Protein 3QZE (pdb70)

InterPro domains:
  IPR002220 DapA-like [PF00701] (2-285)
  IPR002220 DapA-like [PIRSF001365] (2-289)
  IPR002220 DapA-like [PR00146] (35-56)
  IPR002220 DapA-like [PR00146] (71-89)
  IPR002220 DapA-like [PR00146] (103-119)
  IPR002220 DapA-like [PR00146] (128-145)
  IPR002220 DapA-like [PTHR12128] (3-290)
  IPR002220 DapA-like [SM01130] (1-289)
  IPR005263 4-hydroxy-tetrahydrodipicolinate synthase, DapA [MF_00418] (1-287)
  IPR005263 4-hydroxy-tetrahydrodipicolinate synthase, DapA [TIGR00674] (5-286)
  IPR005263 4-hydroxy-tetrahydrodipicolinate synthase, DapA [cd00950] (4-285)
  IPR013785 Aldolase-type TIM barrel [G3DSA:3.20.20.70] (1-291)
  IPR020624 Schiff base-forming aldolase, conserved site [PS00665] (38-55)
  IPR020625 Schiff base-forming aldolase, active site [PS00666] (133-163)

Foldseek 3Di:
DPFAAEEADAQFAAAVRHGDLVLVLLLLVVLVPQQHQEYEALDVLHVVVPADLVRQLVRLLSSQVSCVPVHAYEYEQAELDLVSSLVSQQSNVVSPHQEYEYEQRADPADDLVVSLVSLLVSQVSDPHAYEYEADCVGRVYGNALVSVLVCLPHHRHAEYAYEPLDLVRLLSNQVRHDLRRAYEYAQLLNRLVSLLSPHGYYHDNLCSQVVNLRSQLRVCSNVNVSVSNVVSSVQLVLQSVLCVPDPHPQSVVVVCVVLVSHHQDDDPPDDHDDPVSPVSNVVSCVSSPRD/DFFAEEADAQFAAAVRHGDLVLLLLLLVVLVVQQHQEYEALDPLHPVVPQDLVRQLVRLLSSQVSCVPVHAYEYEQAELDLVSSLVSQQSNVVSPHQEYEYEQYADVADDLVVSLVSVLVSQVSHPHAYEYEADCVGRVYGNALVSVLVNLPRPSHFEYAYEPLDLVRLLSNCVRHDLRYAYEYAQLLNRLVSLLSNHGYYHDPVCSQVVNLRRVLNVCSNVNVSVVNVVSSVQLVLQSVLCVVDPHPQLSLVVCVVLVSHHQDDDPPDDHDDVVSVVSNVVSCVSNVSD/DFFAEEADAQFAAPVRHGDLVLVLLLLVVLVVQQHAHYEALAPLHPVVQADLVSQLVRLLSSQVSCVPVHFYEYAQAEQDLVSSLVSQQSSVVSRGQEYEYEQAADPADDLVVSLVSLLVSQVSDVHAYEYEADCVGRVYGNALVSLLVSLPRPRHFEYAYEPLDVVRLLSNCVSHDLRRAYEYAQLLNRLVSLLSPHGYYHDLLCSQNVNLSRQLRVCSNVNVSVSNVVSSVQLVLLSVLCVPDPHPQLSNVVCVVVVSHHQDDDPPDDHDDPVSVVSNVVSCVSSVSD/DFAAEEADAQFAAAVGHGDLVLLLLLLVVLLVQQHAEYEALDVLHPVVPADLVRQLVRLLSSCVSCVPVHAYEYEQAELDLVSSLVSQQSSVVSPHQEYEYEQYADPADDLVRSLVSLLVSLVRHPHAYEYEADCVGRVYGNALVSLLSNLPHHRHAEYAYEPLDLVRLLSNCVRHDLRRAYEYAQLLNRLVSLLSSHGYYHDPVCSQVVNLRRQLNVCSNVNVSVSNVVSSVQLVLLSVLCVVDPHPQSSLVLCVVLVSHHQDDDPPDDHDDPVSPVSNVVSCVSSVRD

CATH classification: 3.20.20.70

Structure (mmCIF, N/CA/C/O backbone):
data_3QZE
#
_entry.id   3QZE
#
_cell.length_a   43.110
_cell.length_b   51.740
_cell.length_c   140.350
_cell.angle_alpha   95.70
_cell.angle_beta   90.02
_cell.angle_gamma   113.27
#
_symmetry.space_group_name_H-M   'P 1'
#
loop_
_entity.id
_entity.type
_entity.pdbx_description
1 polymer 'Dihydrodipicolinate synthase'
2 non-polymer 'CHLORIDE ION'
3 water water
#
loop_
_atom_site.group_PDB
_atom_site.id
_atom_site.type_symbol
_atom_site.label_atom_id
_atom_site.label_alt_id
_atom_site.label_comp_id
_atom_site.label_asym_id
_atom_site.label_entity_id
_atom_site.label_seq_id
_atom_site.pdbx_PDB_ins_code
_atom_site.Cartn_x
_atom_site.Cartn_y
_atom_site.Cartn_z
_atom_site.occupancy
_atom_site.B_iso_or_equiv
_atom_site.auth_seq_id
_atom_site.auth_comp_id
_atom_site.auth_asym_id
_atom_site.auth_atom_id
_atom_site.pdbx_PDB_model_num
ATOM 1 N N . MET A 1 23 ? 34.685 8.107 11.959 1.00 35.32 1 MET A N 1
ATOM 2 C CA . MET A 1 23 ? 35.730 9.010 11.373 1.00 33.88 1 MET A CA 1
ATOM 3 C C . MET A 1 23 ? 36.662 8.268 10.382 1.00 31.08 1 MET A C 1
ATOM 4 O O . MET A 1 23 ? 37.040 7.086 10.586 1.00 31.88 1 MET A O 1
ATOM 9 N N . ILE A 1 24 ? 37.065 8.984 9.328 1.00 26.70 2 ILE A N 1
ATOM 10 C CA . ILE A 1 24 ? 37.766 8.332 8.229 1.00 22.32 2 ILE A CA 1
ATOM 11 C C . ILE A 1 24 ? 39.234 8.535 8.522 1.00 18.11 2 ILE A C 1
ATOM 12 O O . ILE A 1 24 ? 39.870 9.505 8.140 1.00 15.43 2 ILE A O 1
ATOM 17 N N . ALA A 1 25 ? 39.727 7.665 9.391 1.00 16.90 3 ALA A N 1
ATOM 18 C CA . ALA A 1 25 ? 41.084 7.697 9.883 1.00 14.77 3 ALA A CA 1
ATOM 19 C C . ALA A 1 25 ? 41.493 6.282 10.392 1.00 12.30 3 ALA A C 1
ATOM 20 O O . ALA A 1 25 ? 40.644 5.394 10.583 1.00 16.78 3 ALA A O 1
ATOM 22 N N . GLY A 1 26 ? 42.750 6.107 10.731 1.00 13.08 4 GLY A N 1
ATOM 23 C CA . GLY A 1 26 ? 43.246 4.841 11.279 1.00 12.84 4 GLY A CA 1
ATOM 24 C C . GLY A 1 26 ? 43.468 3.708 10.306 1.00 12.15 4 GLY A C 1
ATOM 25 O O . GLY A 1 26 ? 43.907 3.938 9.158 1.00 13.03 4 GLY A O 1
ATOM 26 N N . SER A 1 27 ? 43.231 2.496 10.779 1.00 11.25 5 SER A N 1
ATOM 27 C CA . SER A 1 27 ? 43.520 1.314 10.045 1.00 10.08 5 SER A CA 1
ATOM 28 C C . SER A 1 27 ? 42.289 1.040 9.173 1.00 9.47 5 SER A C 1
ATOM 29 O O . SER A 1 27 ? 41.235 0.639 9.660 1.00 11.46 5 SER A O 1
ATOM 32 N N . MET A 1 28 ? 42.424 1.284 7.875 1.00 7.98 6 MET A N 1
ATOM 33 C CA . MET A 1 28 ? 41.333 1.040 6.938 1.00 9.39 6 MET A CA 1
ATOM 34 C C . MET A 1 28 ? 41.712 -0.108 6.017 1.00 8.86 6 MET A C 1
ATOM 35 O O . MET A 1 28 ? 42.669 -0.003 5.250 1.00 13.89 6 MET A O 1
ATOM 40 N N . VAL A 1 29 ? 40.973 -1.211 6.095 1.00 9.12 7 VAL A N 1
ATOM 41 C CA . VAL A 1 29 ? 41.349 -2.392 5.331 1.00 8.00 7 VAL A CA 1
ATOM 42 C C . VAL A 1 29 ? 40.983 -2.244 3.842 1.00 9.62 7 VAL A C 1
ATOM 43 O O . VAL A 1 29 ? 39.878 -1.896 3.485 1.00 9.28 7 VAL A O 1
ATOM 47 N N . ALA A 1 30 ? 41.966 -2.498 2.957 1.00 8.28 8 ALA A N 1
ATOM 48 C CA . ALA A 1 30 ? 41.750 -2.598 1.512 1.00 8.71 8 ALA A CA 1
ATOM 49 C C . ALA A 1 30 ? 41.215 -3.960 1.270 1.00 9.21 8 ALA A C 1
ATOM 50 O O . ALA A 1 30 ? 41.995 -4.919 1.075 1.00 9.58 8 ALA A O 1
ATOM 52 N N . LEU A 1 31 ? 39.879 -4.090 1.351 1.00 8.87 9 LEU A N 1
ATOM 53 C CA . LEU A 1 31 ? 39.300 -5.446 1.465 1.00 9.73 9 LEU A CA 1
ATOM 54 C C . LEU A 1 31 ? 39.282 -6.234 0.154 1.00 10.18 9 LEU A C 1
ATOM 55 O O . LEU A 1 31 ? 39.022 -5.680 -0.920 1.00 8.93 9 LEU A O 1
ATOM 60 N N . VAL A 1 32 ? 39.696 -7.532 0.209 1.00 9.26 10 VAL A N 1
ATOM 61 C CA . VAL A 1 32 ? 39.516 -8.337 -0.955 1.00 10.04 10 VAL A CA 1
ATOM 62 C C . VAL A 1 32 ? 38.026 -8.552 -1.290 1.00 11.12 10 VAL A C 1
ATOM 63 O O . VAL A 1 32 ? 37.127 -8.349 -0.470 1.00 11.79 10 VAL A O 1
ATOM 67 N N . THR A 1 33 ? 37.760 -8.960 -2.507 1.00 10.36 11 THR A N 1
ATOM 68 C CA . THR A 1 33 ? 36.440 -9.374 -2.917 1.00 10.80 11 THR A CA 1
ATOM 69 C C . THR A 1 33 ? 36.485 -10.863 -3.155 1.00 11.94 11 THR A C 1
ATOM 70 O O . THR A 1 33 ? 37.129 -11.303 -4.100 1.00 13.00 11 THR A O 1
ATOM 74 N N . PRO A 1 34 ? 35.849 -11.660 -2.281 1.00 13.01 12 PRO A N 1
ATOM 75 C CA . PRO A 1 34 ? 36.000 -13.087 -2.357 1.00 13.51 12 PRO A CA 1
ATOM 76 C C . PRO A 1 34 ? 35.187 -13.685 -3.512 1.00 13.47 12 PRO A C 1
ATOM 77 O O . PRO A 1 34 ? 34.013 -13.265 -3.731 1.00 14.01 12 PRO A O 1
ATOM 81 N N . PHE A 1 35 ? 35.766 -14.644 -4.221 1.00 13.93 13 PHE A N 1
ATOM 82 C CA . PHE A 1 35 ? 35.091 -15.294 -5.323 1.00 15.21 13 PHE A CA 1
ATOM 83 C C . PHE A 1 35 ? 35.132 -16.779 -5.052 1.00 15.82 13 PHE A C 1
ATOM 84 O O . PHE A 1 35 ? 36.131 -17.307 -4.607 1.00 14.70 13 PHE A O 1
ATOM 92 N N . ASP A 1 36 ? 34.047 -17.465 -5.403 1.00 17.64 14 ASP A N 1
ATOM 93 C CA . ASP A 1 36 ? 34.153 -18.907 -5.413 1.00 18.86 14 ASP A CA 1
ATOM 94 C C . ASP A 1 36 ? 35.062 -19.416 -6.528 1.00 20.09 14 ASP A C 1
ATOM 95 O O . ASP A 1 36 ? 35.498 -18.660 -7.383 1.00 17.92 14 ASP A O 1
ATOM 100 N N . ALA A 1 37 ? 35.367 -20.709 -6.519 1.00 21.47 15 ALA A N 1
ATOM 101 C CA . ALA A 1 37 ? 36.313 -21.276 -7.491 1.00 22.91 15 ALA A CA 1
ATOM 102 C C . ALA A 1 37 ? 35.889 -21.083 -8.970 1.00 24.78 15 ALA A C 1
ATOM 103 O O . ALA A 1 37 ? 36.752 -21.078 -9.841 1.00 26.40 15 ALA A O 1
ATOM 105 N N . GLN A 1 38 ? 34.585 -20.861 -9.252 1.00 24.83 16 GLN A N 1
ATOM 106 C CA . GLN A 1 38 ? 34.124 -20.490 -10.616 1.00 26.46 16 GLN A CA 1
ATOM 107 C C . GLN A 1 38 ? 34.127 -18.952 -10.890 1.00 24.68 16 GLN A C 1
ATOM 108 O O . GLN A 1 38 ? 33.655 -18.494 -11.948 1.00 23.85 16 GLN A O 1
ATOM 114 N N . GLY A 1 39 ? 34.622 -18.178 -9.922 1.00 22.07 17 GLY A N 1
ATOM 115 C CA . GLY A 1 39 ? 34.783 -16.737 -10.107 1.00 20.66 17 GLY A CA 1
ATOM 116 C C . GLY A 1 39 ? 33.581 -15.876 -9.769 1.00 20.03 17 GLY A C 1
ATOM 117 O O . GLY A 1 39 ? 33.591 -14.680 -9.999 1.00 18.30 17 GLY A O 1
ATOM 118 N N . ARG A 1 40 ? 32.561 -16.452 -9.148 1.00 19.68 18 ARG A N 1
ATOM 119 C CA . ARG A 1 40 ? 31.387 -15.710 -8.774 1.00 20.35 18 ARG A CA 1
ATOM 120 C C . ARG A 1 40 ? 31.501 -15.109 -7.400 1.00 18.22 18 ARG A C 1
ATOM 121 O O . ARG A 1 40 ? 32.162 -15.614 -6.556 1.00 17.55 18 ARG A O 1
ATOM 129 N N . LEU A 1 41 ? 30.853 -13.976 -7.179 1.00 19.31 19 LEU A N 1
ATOM 130 C CA . LEU A 1 41 ? 30.878 -13.322 -5.875 1.00 18.76 19 LEU A CA 1
ATOM 131 C C . LEU A 1 41 ? 30.423 -14.281 -4.781 1.00 19.09 19 LEU A C 1
ATOM 132 O O . LEU A 1 41 ? 29.412 -14.979 -4.966 1.00 20.10 19 LEU A O 1
ATOM 137 N N . ASP A 1 42 ? 31.147 -14.332 -3.666 1.00 18.42 20 ASP A N 1
ATOM 138 C CA . ASP A 1 42 ? 30.778 -15.230 -2.531 1.00 18.79 20 ASP A CA 1
ATOM 139 C C . ASP A 1 42 ? 30.330 -14.389 -1.344 1.00 18.43 20 ASP A C 1
ATOM 140 O O . ASP A 1 42 ? 31.142 -13.860 -0.565 1.00 18.39 20 ASP A O 1
ATOM 145 N N . TRP A 1 43 ? 29.018 -14.213 -1.241 1.00 19.13 21 TRP A N 1
ATOM 146 C CA . TRP A 1 43 ? 28.490 -13.307 -0.267 1.00 19.80 21 TRP A CA 1
ATOM 147 C C . TRP A 1 43 ? 28.689 -13.802 1.183 1.00 18.65 21 TRP A C 1
ATOM 148 O O . TRP A 1 43 ? 28.914 -13.037 2.063 1.00 19.30 21 TRP A O 1
ATOM 159 N N . ASP A 1 44 ? 28.599 -15.093 1.379 1.00 19.31 22 ASP A N 1
ATOM 160 C CA . ASP A 1 44 ? 28.828 -15.678 2.658 1.00 18.68 22 ASP A CA 1
ATOM 161 C C . ASP A 1 44 ? 30.238 -15.412 3.123 1.00 17.89 22 ASP A C 1
ATOM 162 O O . ASP A 1 44 ? 30.459 -15.057 4.272 1.00 18.57 22 ASP A O 1
ATOM 167 N N . SER A 1 45 ? 31.192 -15.517 2.222 1.00 15.53 23 SER A N 1
ATOM 168 C CA . SER A 1 45 ? 32.567 -15.279 2.612 1.00 16.46 23 SER A CA 1
ATOM 169 C C . SER A 1 45 ? 32.775 -13.774 2.891 1.00 15.20 23 SER A C 1
ATOM 170 O O . SER A 1 45 ? 33.467 -13.369 3.851 1.00 14.68 23 SER A O 1
ATOM 173 N N . LEU A 1 46 ? 32.214 -12.934 2.035 1.00 15.23 24 LEU A N 1
ATOM 174 C CA . LEU A 1 46 ? 32.254 -11.459 2.274 1.00 15.90 24 LEU A CA 1
ATOM 175 C C . LEU A 1 46 ? 31.723 -11.088 3.667 1.00 15.85 24 LEU A C 1
ATOM 176 O O . LEU A 1 46 ? 32.331 -10.322 4.392 1.00 14.33 24 LEU A O 1
ATOM 181 N N . ALA A 1 47 ? 30.610 -11.681 4.050 1.00 17.26 25 ALA A N 1
ATOM 182 C CA . ALA A 1 47 ? 30.033 -11.485 5.412 1.00 17.09 25 ALA A CA 1
ATOM 183 C C . ALA A 1 47 ? 30.978 -11.913 6.547 1.00 17.20 25 ALA A C 1
ATOM 184 O O . ALA A 1 47 ? 31.085 -11.231 7.535 1.00 18.01 25 ALA A O 1
ATOM 186 N N . LYS A 1 48 ? 31.686 -13.029 6.372 1.00 17.30 26 LYS A N 1
ATOM 187 C CA . LYS A 1 48 ? 32.698 -13.413 7.319 1.00 17.87 26 LYS A CA 1
ATOM 188 C C . LYS A 1 48 ? 33.817 -12.383 7.444 1.00 16.44 26 LYS A C 1
ATOM 189 O O . LYS A 1 48 ? 34.246 -12.078 8.556 1.00 16.16 26 LYS A O 1
ATOM 195 N N . LEU A 1 49 ? 34.285 -11.846 6.300 1.00 14.67 27 LEU A N 1
ATOM 196 C CA . LEU A 1 49 ? 35.345 -10.896 6.340 1.00 14.72 27 LEU A CA 1
ATOM 197 C C . LEU A 1 49 ? 34.860 -9.629 7.036 1.00 13.61 27 LEU A C 1
ATOM 198 O O . LEU A 1 49 ? 35.562 -9.074 7.854 1.00 14.17 27 LEU A O 1
ATOM 203 N N . VAL A 1 50 ? 33.625 -9.209 6.771 1.00 13.94 28 VAL A N 1
ATOM 204 C CA . VAL A 1 50 ? 33.160 -7.940 7.388 1.00 13.72 28 VAL A CA 1
ATOM 205 C C . VAL A 1 50 ? 33.023 -8.144 8.921 1.00 15.19 28 VAL A C 1
ATOM 206 O O . VAL A 1 50 ? 33.424 -7.313 9.704 1.00 16.54 28 VAL A O 1
ATOM 210 N N . ASP A 1 51 ? 32.511 -9.293 9.317 1.00 17.40 29 ASP A N 1
ATOM 211 C CA . ASP A 1 51 ? 32.461 -9.592 10.748 1.00 17.41 29 ASP A CA 1
ATOM 212 C C . ASP A 1 51 ? 33.856 -9.658 11.397 1.00 17.60 29 ASP A C 1
ATOM 213 O O . ASP A 1 51 ? 34.076 -9.172 12.516 1.00 20.14 29 ASP A O 1
ATOM 218 N N . PHE A 1 52 ? 34.841 -10.210 10.705 1.00 16.03 30 PHE A N 1
ATOM 219 C CA . PHE A 1 52 ? 36.206 -10.255 11.250 1.00 16.10 30 PHE A CA 1
ATOM 220 C C . PHE A 1 52 ? 36.746 -8.856 11.530 1.00 15.68 30 PHE A C 1
ATOM 221 O O . PHE A 1 52 ? 37.384 -8.613 12.566 1.00 14.79 30 PHE A O 1
ATOM 229 N N . HIS A 1 53 ? 36.510 -7.924 10.602 1.00 14.18 31 HIS A N 1
ATOM 230 C CA . HIS A 1 53 ? 36.991 -6.544 10.777 1.00 14.76 31 HIS A CA 1
ATOM 231 C C . HIS A 1 53 ? 36.278 -5.822 11.902 1.00 15.64 31 HIS A C 1
ATOM 232 O O . HIS A 1 53 ? 36.889 -5.099 12.648 1.00 16.71 31 HIS A O 1
ATOM 239 N N . LEU A 1 54 ? 34.963 -6.004 11.934 1.00 17.23 32 LEU A N 1
ATOM 240 C CA . LEU A 1 54 ? 34.170 -5.528 13.055 1.00 18.43 32 LEU A CA 1
ATOM 241 C C . LEU A 1 54 ? 34.672 -5.979 14.423 1.00 20.44 32 LEU A C 1
ATOM 242 O O . LEU A 1 54 ? 34.754 -5.157 15.359 1.00 22.98 32 LEU A O 1
ATOM 247 N N . GLN A 1 55 ? 35.074 -7.227 14.522 1.00 20.14 33 GLN A N 1
ATOM 248 C CA . GLN A 1 55 ? 35.575 -7.811 15.762 1.00 21.00 33 GLN A CA 1
ATOM 249 C C . GLN A 1 55 ? 37.009 -7.454 16.112 1.00 20.17 33 GLN A C 1
ATOM 250 O O . GLN A 1 55 ? 37.359 -7.353 17.295 1.00 20.89 33 GLN A O 1
ATOM 256 N N . GLU A 1 56 ? 37.854 -7.208 15.107 1.00 18.14 34 GLU A N 1
ATOM 257 C CA . GLU A 1 56 ? 39.281 -7.017 15.364 1.00 17.62 34 GLU A CA 1
ATOM 258 C C . GLU A 1 56 ? 39.777 -5.571 15.415 1.00 17.25 34 GLU A C 1
ATOM 259 O O . GLU A 1 56 ? 40.950 -5.339 15.455 1.00 20.00 34 GLU A O 1
ATOM 265 N N . GLY A 1 57 ? 38.927 -4.575 15.359 1.00 16.81 35 GLY A N 1
ATOM 266 C CA . GLY A 1 57 ? 39.385 -3.239 15.616 1.00 16.83 35 GLY A CA 1
ATOM 267 C C . GLY A 1 57 ? 39.672 -2.397 14.380 1.00 14.42 35 GLY A C 1
ATOM 268 O O . GLY A 1 57 ? 40.139 -1.300 14.483 1.00 13.64 35 GLY A O 1
ATOM 269 N N . THR A 1 58 ? 39.303 -2.926 13.215 1.00 13.95 36 THR A N 1
ATOM 270 C CA . THR A 1 58 ? 39.490 -2.211 11.965 1.00 13.26 36 THR A CA 1
ATOM 271 C C . THR A 1 58 ? 38.626 -0.941 12.005 1.00 13.11 36 THR A C 1
ATOM 272 O O . THR A 1 58 ? 37.488 -0.977 12.431 1.00 14.18 36 THR A O 1
ATOM 276 N N . ASN A 1 59 ? 39.197 0.161 11.561 1.00 11.96 37 ASN A N 1
ATOM 277 C CA . ASN A 1 59 ? 38.572 1.483 11.696 1.00 12.92 37 ASN A CA 1
ATOM 278 C C . ASN A 1 59 ? 37.618 1.854 10.528 1.00 13.67 37 ASN A C 1
ATOM 279 O O . ASN A 1 59 ? 36.713 2.687 10.647 1.00 14.63 37 ASN A O 1
ATOM 284 N N . ALA A 1 60 ? 37.899 1.299 9.349 1.00 11.72 38 ALA A N 1
ATOM 285 C CA . ALA A 1 60 ? 37.077 1.496 8.177 1.00 11.30 38 ALA A CA 1
ATOM 286 C C . ALA A 1 60 ? 37.346 0.320 7.203 1.00 10.17 38 ALA A C 1
ATOM 287 O O . ALA A 1 60 ? 38.429 -0.294 7.218 1.00 10.86 38 ALA A O 1
ATOM 289 N N . ILE A 1 61 ? 36.424 0.113 6.297 1.00 10.39 39 ILE A N 1
ATOM 290 C CA . ILE A 1 61 ? 36.516 -0.875 5.238 1.00 10.55 39 ILE A CA 1
ATOM 291 C C . ILE A 1 61 ? 36.513 -0.114 3.895 1.00 11.45 39 ILE A C 1
ATOM 292 O O . ILE A 1 61 ? 35.604 0.669 3.626 1.00 11.24 39 ILE A O 1
ATOM 297 N N . VAL A 1 62 ? 37.514 -0.383 3.057 1.00 10.50 40 VAL A N 1
ATOM 298 C CA . VAL A 1 62 ? 37.555 0.069 1.680 1.00 10.42 40 VAL A CA 1
ATOM 299 C C . VAL A 1 62 ? 37.116 -1.131 0.851 1.00 11.05 40 VAL A C 1
ATOM 300 O O . VAL A 1 62 ? 37.838 -2.166 0.770 1.00 11.71 40 VAL A O 1
ATOM 304 N N . ALA A 1 63 ? 35.969 -1.037 0.179 1.00 11.98 41 ALA A N 1
ATOM 305 C CA . ALA A 1 63 ? 35.430 -2.137 -0.615 1.00 11.98 41 ALA A CA 1
ATOM 306 C C . ALA A 1 63 ? 35.680 -1.787 -2.087 1.00 12.11 41 ALA A C 1
ATOM 307 O O . ALA A 1 63 ? 35.787 -0.596 -2.417 1.00 11.80 41 ALA A O 1
ATOM 309 N N . VAL A 1 64 ? 35.858 -2.795 -2.934 1.00 10.45 42 VAL A N 1
ATOM 310 C CA . VAL A 1 64 ? 35.959 -2.618 -4.398 1.00 11.46 42 VAL A CA 1
ATOM 311 C C . VAL A 1 64 ? 37.055 -1.658 -4.898 1.00 11.57 42 VAL A C 1
ATOM 312 O O . VAL A 1 64 ? 36.940 -1.028 -5.941 1.00 11.44 42 VAL A O 1
ATOM 316 N N . GLY A 1 65 ? 38.155 -1.594 -4.166 1.00 11.46 43 GLY A N 1
ATOM 317 C CA . GLY A 1 65 ? 39.348 -0.967 -4.651 1.00 9.56 43 GLY A CA 1
ATOM 318 C C . GLY A 1 65 ? 40.282 -1.978 -5.343 1.00 10.46 43 GLY A C 1
ATOM 319 O O . GLY A 1 65 ? 39.874 -3.092 -5.697 1.00 9.56 43 GLY A O 1
ATOM 320 N N . THR A 1 66 ? 41.537 -1.611 -5.432 1.00 10.34 44 THR A N 1
ATOM 321 C CA . THR A 1 66 ? 42.541 -2.446 -6.168 1.00 11.18 44 THR A CA 1
ATOM 322 C C . THR A 1 66 ? 42.699 -3.797 -5.541 1.00 10.08 44 THR A C 1
ATOM 323 O O . THR A 1 66 ? 42.728 -4.800 -6.229 1.00 9.30 44 THR A O 1
ATOM 327 N N . THR A 1 67 ? 42.747 -3.827 -4.210 1.00 8.78 45 THR A N 1
ATOM 328 C CA . THR A 1 67 ? 42.814 -5.136 -3.519 1.00 8.88 45 THR A CA 1
ATOM 329 C C . THR A 1 67 ? 41.549 -5.995 -3.696 1.00 8.51 45 THR A C 1
ATOM 330 O O . THR A 1 67 ? 41.518 -7.241 -3.586 1.00 10.03 45 THR A O 1
ATOM 334 N N . GLY A 1 68 ? 40.457 -5.323 -3.965 1.00 8.24 46 GLY A N 1
ATOM 335 C CA . GLY A 1 68 ? 39.187 -5.929 -4.229 1.00 8.40 46 GLY A CA 1
ATOM 336 C C . GLY A 1 68 ? 38.936 -6.240 -5.687 1.00 9.43 46 GLY A C 1
ATOM 337 O O . GLY A 1 68 ? 37.818 -6.539 -6.090 1.00 11.57 46 GLY A O 1
ATOM 338 N N . GLU A 1 69 ? 39.967 -6.203 -6.503 1.00 9.43 47 GLU A N 1
ATOM 339 C CA . GLU A 1 69 ? 39.869 -6.535 -7.909 1.00 9.94 47 GLU A CA 1
ATOM 340 C C . GLU A 1 69 ? 38.845 -5.669 -8.658 1.00 10.57 47 GLU A C 1
ATOM 341 O O . GLU A 1 69 ? 38.036 -6.220 -9.481 1.00 11.49 47 GLU A O 1
ATOM 347 N N . SER A 1 70 ? 38.884 -4.366 -8.364 1.00 9.75 48 SER A N 1
ATOM 348 C CA . SER A 1 70 ? 38.031 -3.376 -9.075 1.00 10.82 48 SER A CA 1
ATOM 349 C C . SER A 1 70 ? 38.034 -3.580 -10.577 1.00 10.00 48 SER A C 1
ATOM 350 O O . SER A 1 70 ? 36.999 -3.550 -11.225 1.00 12.10 48 SER A O 1
ATOM 353 N N . ALA A 1 71 ? 39.219 -3.862 -11.139 1.00 9.66 49 ALA A N 1
ATOM 354 C CA . ALA A 1 71 ? 39.329 -3.997 -12.587 1.00 10.13 49 ALA A CA 1
ATOM 355 C C . ALA A 1 71 ? 38.451 -5.095 -13.264 1.00 11.72 49 ALA A C 1
ATOM 356 O O . ALA A 1 71 ? 38.046 -4.910 -14.445 1.00 12.73 49 ALA A O 1
ATOM 358 N N . THR A 1 72 ? 38.198 -6.177 -12.553 1.00 11.29 50 THR A N 1
ATOM 359 C CA . THR A 1 72 ? 37.455 -7.314 -13.083 1.00 12.02 50 THR A CA 1
ATOM 360 C C . THR A 1 72 ? 36.024 -7.424 -12.576 1.00 11.95 50 THR A C 1
ATOM 361 O O . THR A 1 72 ? 35.379 -8.409 -12.849 1.00 13.49 50 THR A O 1
ATOM 365 N N . LEU A 1 73 ? 35.553 -6.446 -11.824 1.00 12.90 51 LEU A N 1
ATOM 366 C CA . LEU A 1 73 ? 34.150 -6.360 -11.477 1.00 13.35 51 LEU A CA 1
ATOM 367 C C . LEU A 1 73 ? 33.413 -5.479 -12.501 1.00 14.71 51 LEU A C 1
ATOM 368 O O . LEU A 1 73 ? 33.898 -4.407 -12.840 1.00 14.20 51 LEU A O 1
ATOM 373 N N . ASP A 1 74 ? 32.233 -5.914 -12.943 1.00 14.28 52 ASP A N 1
ATOM 374 C CA . ASP A 1 74 ? 31.476 -5.056 -13.835 1.00 16.52 52 ASP A CA 1
ATOM 375 C C . ASP A 1 74 ? 30.680 -4.051 -12.974 1.00 16.18 52 ASP A C 1
ATOM 376 O O . ASP A 1 74 ? 30.678 -4.179 -11.748 1.00 14.20 52 ASP A O 1
ATOM 381 N N . VAL A 1 75 ? 30.002 -3.091 -13.627 1.00 16.63 53 VAL A N 1
ATOM 382 C CA . VAL A 1 75 ? 29.273 -2.009 -12.950 1.00 17.04 53 VAL A CA 1
ATOM 383 C C . VAL A 1 75 ? 28.246 -2.536 -11.986 1.00 15.44 53 VAL A C 1
ATOM 384 O O . VAL A 1 75 ? 28.129 -2.048 -10.855 1.00 15.69 53 VAL A O 1
ATOM 388 N N . GLU A 1 76 ? 27.495 -3.541 -12.396 1.00 16.82 54 GLU A N 1
ATOM 389 C CA . GLU A 1 76 ? 26.478 -4.171 -11.562 1.00 17.74 54 GLU A CA 1
ATOM 390 C C . GLU A 1 76 ? 27.084 -4.852 -10.309 1.00 16.23 54 GLU A C 1
ATOM 391 O O . GLU A 1 76 ? 26.560 -4.722 -9.199 1.00 15.09 54 GLU A O 1
ATOM 397 N N . GLU A 1 77 ? 28.221 -5.535 -10.471 1.00 13.27 55 GLU A N 1
ATOM 398 C CA . GLU A 1 77 ? 28.895 -6.143 -9.341 1.00 14.92 55 GLU A CA 1
ATOM 399 C C . GLU A 1 77 ? 29.503 -5.132 -8.366 1.00 14.21 55 GLU A C 1
ATOM 400 O O . GLU A 1 77 ? 29.475 -5.304 -7.167 1.00 15.48 55 GLU A O 1
ATOM 406 N N . HIS A 1 78 ? 29.957 -4.007 -8.910 1.00 14.62 56 HIS A N 1
ATOM 407 C CA . HIS A 1 78 ? 30.565 -2.967 -8.093 1.00 12.56 56 HIS A CA 1
ATOM 408 C C . HIS A 1 78 ? 29.582 -2.415 -7.115 1.00 14.42 56 HIS A C 1
ATOM 409 O O . HIS A 1 78 ? 29.879 -2.287 -5.888 1.00 12.49 56 HIS A O 1
ATOM 416 N N . ILE A 1 79 ? 28.385 -2.208 -7.611 1.00 13.73 57 ILE A N 1
ATOM 417 C CA . ILE A 1 79 ? 27.362 -1.615 -6.728 1.00 15.54 57 ILE A CA 1
ATOM 418 C C . ILE A 1 79 ? 26.811 -2.684 -5.801 1.00 15.83 57 ILE A C 1
ATOM 419 O O . ILE A 1 79 ? 26.602 -2.397 -4.617 1.00 18.40 57 ILE A O 1
ATOM 424 N N . GLN A 1 80 ? 26.685 -3.920 -6.276 1.00 15.79 58 GLN A N 1
ATOM 425 C CA . GLN A 1 80 ? 26.244 -5.006 -5.400 1.00 16.76 58 GLN A CA 1
ATOM 426 C C . GLN A 1 80 ? 27.165 -5.167 -4.199 1.00 15.38 58 GLN A C 1
ATOM 427 O O . GLN A 1 80 ? 26.705 -5.296 -3.051 1.00 17.01 58 GLN A O 1
ATOM 433 N N . VAL A 1 81 ? 28.480 -5.146 -4.422 1.00 13.89 59 VAL A N 1
ATOM 434 C CA . VAL A 1 81 ? 29.379 -5.334 -3.294 1.00 14.77 59 VAL A CA 1
ATOM 435 C C . VAL A 1 81 ? 29.277 -4.241 -2.298 1.00 14.46 59 VAL A C 1
ATOM 436 O O . VAL A 1 81 ? 29.240 -4.494 -1.092 1.00 14.60 59 VAL A O 1
ATOM 440 N N . ILE A 1 82 ? 29.240 -3.012 -2.804 1.00 14.20 60 ILE A N 1
ATOM 441 C CA . ILE A 1 82 ? 29.149 -1.846 -1.946 1.00 15.30 60 ILE A CA 1
ATOM 442 C C . ILE A 1 82 ? 27.884 -1.948 -1.098 1.00 15.73 60 ILE A C 1
ATOM 443 O O . ILE A 1 82 ? 27.980 -1.802 0.117 1.00 15.90 60 ILE A O 1
ATOM 448 N N . ARG A 1 83 ? 26.724 -2.228 -1.702 1.00 17.96 61 ARG A N 1
ATOM 449 C CA A ARG A 1 83 ? 25.500 -2.315 -0.886 0.50 18.48 61 ARG A CA 1
ATOM 450 C CA B ARG A 1 83 ? 25.440 -2.403 -0.973 0.50 18.91 61 ARG A CA 1
ATOM 451 C C . 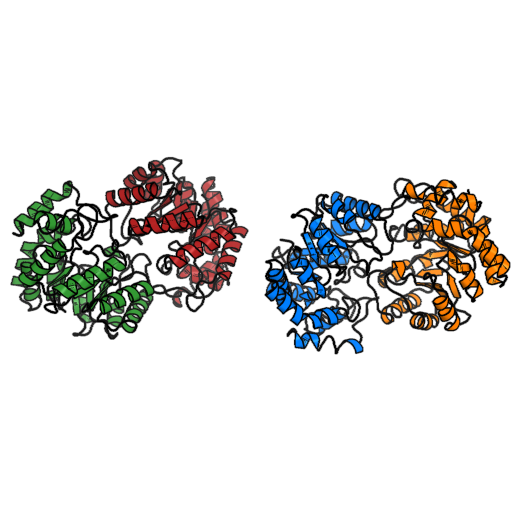ARG A 1 83 ? 25.567 -3.459 0.134 1.00 18.46 61 ARG A C 1
ATOM 452 O O . ARG A 1 83 ? 25.112 -3.297 1.262 1.00 19.72 61 ARG A O 1
ATOM 467 N N . ARG A 1 84 ? 26.116 -4.629 -0.207 1.00 18.33 62 ARG A N 1
ATOM 468 C CA . ARG A 1 84 ? 26.160 -5.732 0.707 1.00 19.14 62 ARG A CA 1
ATOM 469 C C . ARG A 1 84 ? 27.055 -5.375 1.904 1.00 17.97 62 ARG A C 1
ATOM 470 O O . ARG A 1 84 ? 26.744 -5.720 3.023 1.00 18.90 62 ARG A O 1
ATOM 478 N N . VAL A 1 85 ? 28.152 -4.650 1.683 1.00 16.72 63 VAL A N 1
ATOM 479 C CA . VAL A 1 85 ? 29.041 -4.309 2.785 1.00 14.64 63 VAL A CA 1
ATOM 480 C C . VAL A 1 85 ? 28.335 -3.237 3.636 1.00 15.10 63 VAL A C 1
ATOM 481 O O . VAL A 1 85 ? 28.291 -3.386 4.868 1.00 17.29 63 VAL A O 1
ATOM 485 N N . VAL A 1 86 ? 27.862 -2.186 3.008 1.00 15.47 64 VAL A N 1
ATOM 486 C CA . VAL A 1 86 ? 27.148 -1.081 3.689 1.00 17.52 64 VAL A CA 1
ATOM 487 C C . VAL A 1 86 ? 26.016 -1.625 4.546 1.00 18.98 64 VAL A C 1
ATOM 488 O O . VAL A 1 86 ? 25.940 -1.294 5.737 1.00 20.38 64 VAL A O 1
ATOM 492 N N . ASP A 1 87 ? 25.206 -2.504 3.977 1.00 19.89 65 ASP A N 1
ATOM 493 C CA . ASP A 1 87 ? 24.033 -3.069 4.709 1.00 22.10 65 ASP A CA 1
ATOM 494 C C . ASP A 1 87 ? 24.429 -3.936 5.894 1.00 21.10 65 ASP A C 1
ATOM 495 O O . ASP A 1 87 ? 23.798 -3.895 6.961 1.00 22.48 65 ASP A O 1
ATOM 500 N N . GLN A 1 88 ? 25.512 -4.691 5.786 1.00 20.09 66 GLN A N 1
ATOM 501 C CA . GLN A 1 88 ? 25.978 -5.436 6.927 1.00 19.58 66 GLN A CA 1
ATOM 502 C C . GLN A 1 88 ? 26.631 -4.588 8.028 1.00 18.93 66 GLN A C 1
ATOM 503 O O . GLN A 1 88 ? 26.398 -4.793 9.227 1.00 18.40 66 GLN A O 1
ATOM 509 N N . VAL A 1 89 ? 27.384 -3.565 7.652 1.00 17.45 67 VAL A N 1
ATOM 510 C CA . VAL A 1 89 ? 28.084 -2.764 8.597 1.00 17.59 67 VAL A CA 1
ATOM 511 C C . VAL A 1 89 ? 27.090 -1.906 9.420 1.00 19.53 67 VAL A C 1
ATOM 512 O O . VAL A 1 89 ? 27.342 -1.619 10.616 1.00 18.49 67 VAL A O 1
ATOM 516 N N . LYS A 1 90 ? 26.009 -1.517 8.771 1.00 21.74 68 LYS A N 1
ATOM 517 C CA . LYS A 1 90 ? 24.916 -0.831 9.481 1.00 23.61 68 LYS A CA 1
ATOM 518 C C . LYS A 1 90 ? 25.481 0.329 10.288 1.00 23.36 68 LYS A C 1
ATOM 519 O O . LYS A 1 90 ? 25.072 0.576 11.470 1.00 24.54 68 LYS A O 1
ATOM 525 N N . GLY A 1 91 ? 26.400 1.066 9.669 1.00 21.26 69 GLY A N 1
ATOM 526 C CA . GLY A 1 91 ? 26.942 2.297 10.208 1.00 21.09 69 GLY A CA 1
ATOM 527 C C . GLY A 1 91 ? 27.935 2.247 11.340 1.00 19.39 69 GLY A C 1
ATOM 528 O O . GLY A 1 91 ? 28.335 3.246 11.856 1.00 19.75 69 GLY A O 1
ATOM 529 N N . ARG A 1 92 ? 28.394 1.074 11.678 1.00 19.01 70 ARG A N 1
ATOM 530 C CA . ARG A 1 92 ? 29.265 0.894 12.790 1.00 19.69 70 ARG A CA 1
ATOM 531 C C . ARG A 1 92 ? 30.678 1.441 12.575 1.00 18.68 70 ARG A C 1
ATOM 532 O O . ARG A 1 92 ? 31.314 2.003 13.503 1.00 19.26 70 ARG A O 1
ATOM 540 N N . ILE A 1 93 ? 31.140 1.337 11.317 1.00 18.02 71 ILE A N 1
ATOM 541 C CA . ILE A 1 93 ? 32.419 1.930 10.923 1.00 16.45 71 ILE A CA 1
ATOM 542 C C . ILE A 1 93 ? 32.233 2.447 9.507 1.00 15.82 71 ILE A C 1
ATOM 543 O O . ILE A 1 93 ? 31.291 1.998 8.856 1.00 15.88 71 ILE A O 1
ATOM 548 N N . PRO A 1 94 ? 33.109 3.392 9.056 1.00 13.57 72 PRO A N 1
ATOM 549 C CA . PRO A 1 94 ? 32.877 3.838 7.676 1.00 14.99 72 PRO A CA 1
ATOM 550 C C . PRO A 1 94 ? 33.159 2.803 6.611 1.00 15.31 72 PRO A C 1
ATOM 551 O O . PRO A 1 94 ? 34.056 1.978 6.750 1.00 16.12 72 PRO A O 1
ATOM 555 N N . VAL A 1 95 ? 32.348 2.835 5.576 1.00 13.25 73 VAL A N 1
ATOM 556 C CA . VAL A 1 95 ? 32.545 2.097 4.391 1.00 12.21 73 VAL A CA 1
ATOM 557 C C . VAL A 1 95 ? 32.903 2.993 3.233 1.00 12.39 73 VAL A C 1
ATOM 558 O O . VAL A 1 95 ? 32.166 3.938 2.903 1.00 13.24 73 VAL A O 1
ATOM 562 N N . ILE A 1 96 ? 34.100 2.761 2.664 1.00 11.16 74 ILE A N 1
ATOM 563 C CA . ILE A 1 96 ? 34.636 3.593 1.592 1.00 10.52 74 ILE A CA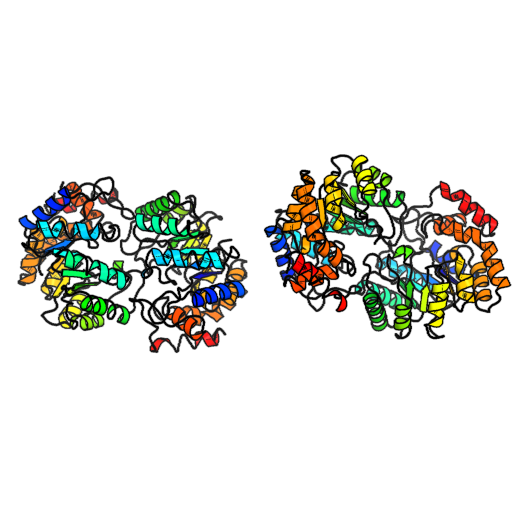 1
ATOM 564 C C . ILE A 1 96 ? 34.659 2.742 0.333 1.00 10.89 74 ILE A C 1
ATOM 565 O O . ILE A 1 96 ? 35.020 1.527 0.392 1.00 12.95 74 ILE A O 1
ATOM 570 N N . ALA A 1 97 ? 34.224 3.311 -0.789 1.00 10.23 75 ALA A N 1
ATOM 571 C CA . ALA A 1 97 ? 34.135 2.592 -2.047 1.00 10.63 75 ALA A CA 1
ATOM 572 C C . ALA A 1 97 ? 35.180 3.016 -2.988 1.00 10.64 75 ALA A C 1
ATOM 573 O O . ALA A 1 97 ? 35.361 4.152 -3.237 1.00 10.54 75 ALA A O 1
ATOM 575 N N . GLY A 1 98 ? 35.836 2.082 -3.611 1.00 9.63 76 GLY A N 1
ATOM 576 C CA . GLY A 1 98 ? 36.694 2.415 -4.725 1.00 10.45 76 GLY A CA 1
ATOM 577 C C . GLY A 1 98 ? 35.833 2.781 -5.947 1.00 11.59 76 GLY A C 1
ATOM 578 O O . GLY A 1 98 ? 34.996 2.009 -6.409 1.00 12.96 76 GLY A O 1
ATOM 579 N N . THR A 1 99 ? 36.101 3.953 -6.507 1.00 10.08 77 THR A N 1
ATOM 580 C CA . THR A 1 99 ? 35.338 4.473 -7.614 1.00 11.24 77 THR A CA 1
ATOM 581 C C . THR A 1 99 ? 36.161 5.276 -8.613 1.00 11.21 77 THR A C 1
ATOM 582 O O . THR A 1 99 ? 35.615 5.894 -9.526 1.00 13.75 77 THR A O 1
ATOM 586 N N . GLY A 1 100 ? 37.492 5.123 -8.574 1.00 10.42 78 GLY A N 1
ATOM 587 C CA . GLY A 1 100 ? 38.301 5.697 -9.631 1.00 11.15 78 GLY A CA 1
ATOM 588 C C . GLY A 1 100 ? 38.235 4.972 -10.968 1.00 10.31 78 GLY A C 1
ATOM 589 O O . GLY A 1 100 ? 37.965 3.772 -11.076 1.00 12.29 78 GLY A O 1
ATOM 590 N N . ALA A 1 101 ? 38.497 5.747 -11.980 1.00 10.58 79 ALA A N 1
ATOM 591 C CA . ALA A 1 101 ? 38.595 5.238 -13.342 1.00 9.88 79 ALA A CA 1
ATOM 592 C C . ALA A 1 101 ? 39.519 6.121 -14.121 1.00 10.08 79 ALA A C 1
ATOM 593 O O . ALA A 1 101 ? 39.819 7.264 -13.744 1.00 11.43 79 ALA A O 1
ATOM 595 N N . ASN A 1 102 ? 39.891 5.700 -15.305 1.00 7.94 80 ASN A N 1
ATOM 596 C CA . ASN A 1 102 ? 40.746 6.562 -16.127 1.00 8.79 80 ASN A CA 1
ATOM 597 C C . ASN A 1 102 ? 39.950 7.408 -17.150 1.00 7.65 80 ASN A C 1
ATOM 598 O O . ASN A 1 102 ? 40.493 8.144 -17.942 1.00 8.59 80 ASN A O 1
ATOM 603 N N . SER A 1 103 ? 38.622 7.278 -17.125 1.00 7.80 81 SER A N 1
ATOM 604 C CA . SER A 1 103 ? 37.720 8.181 -17.757 1.00 8.75 81 SER A CA 1
ATOM 605 C C . SER A 1 103 ? 36.975 9.027 -16.747 1.00 6.46 81 SER A C 1
ATOM 606 O O . SER A 1 103 ? 36.493 8.490 -15.766 1.00 9.10 81 SER A O 1
ATOM 609 N N . THR A 1 104 ? 36.960 10.340 -16.926 1.00 8.09 82 THR A N 1
ATOM 610 C CA . THR A 1 104 ? 36.215 11.149 -15.989 1.00 8.80 82 THR A CA 1
ATOM 611 C C . THR A 1 104 ? 34.771 10.806 -15.921 1.00 9.36 82 THR A C 1
ATOM 612 O O . THR A 1 104 ? 34.159 10.713 -14.812 1.00 10.11 82 THR A O 1
ATOM 616 N N . ARG A 1 105 ? 34.185 10.537 -17.070 1.00 9.89 83 ARG A N 1
ATOM 617 C CA . ARG A 1 105 ? 32.780 10.167 -17.121 1.00 10.86 83 ARG A CA 1
ATOM 618 C C . ARG A 1 105 ? 32.506 8.895 -16.333 1.00 9.83 8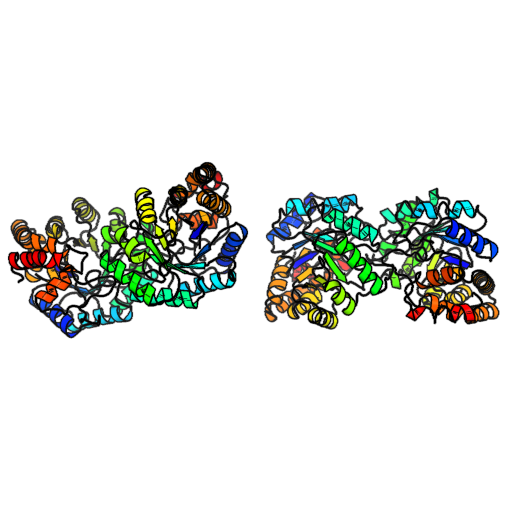3 ARG A C 1
ATOM 619 O O . ARG A 1 105 ? 31.537 8.774 -15.550 1.00 11.97 83 ARG A O 1
ATOM 627 N N . GLU A 1 106 ? 33.349 7.890 -16.491 1.00 11.63 84 GLU A N 1
ATOM 628 C CA . GLU A 1 106 ? 33.137 6.611 -15.817 1.00 9.38 84 GLU A CA 1
ATOM 629 C C . GLU A 1 106 ? 33.274 6.826 -14.319 1.00 9.74 84 GLU A C 1
ATOM 630 O O . GLU A 1 106 ? 32.589 6.218 -13.521 1.00 11.27 84 GLU A O 1
ATOM 636 N N . ALA A 1 107 ? 34.284 7.570 -13.925 1.00 8.58 85 ALA A N 1
ATOM 637 C CA . ALA A 1 107 ? 34.549 7.840 -12.488 1.00 8.70 85 ALA A CA 1
ATOM 638 C C . ALA A 1 107 ? 33.327 8.512 -11.827 1.00 9.58 85 ALA A C 1
ATOM 639 O O . ALA A 1 107 ? 32.930 8.144 -10.712 1.00 10.15 85 ALA A O 1
ATOM 641 N N . VAL A 1 108 ? 32.723 9.439 -12.534 1.00 9.84 86 VAL A N 1
ATOM 642 C CA . VAL A 1 108 ? 31.482 10.039 -12.039 1.00 9.55 86 VAL A CA 1
ATOM 643 C C . VAL A 1 108 ? 30.420 9.015 -11.840 1.00 10.65 86 VAL A C 1
ATOM 644 O O . VAL A 1 108 ? 29.773 8.993 -10.760 1.00 11.17 86 VAL A O 1
ATOM 648 N N . ALA A 1 109 ? 30.228 8.145 -12.834 1.00 11.21 87 ALA A N 1
ATOM 649 C CA . ALA A 1 109 ? 29.217 7.071 -12.728 1.00 11.68 87 ALA A CA 1
ATOM 650 C C . ALA A 1 109 ? 29.507 6.105 -11.565 1.00 11.97 87 ALA A C 1
ATOM 651 O O . ALA A 1 109 ? 28.605 5.777 -10.751 1.00 13.97 87 ALA A O 1
ATOM 653 N N . LEU A 1 110 ? 30.779 5.717 -11.378 1.00 11.27 88 LEU A N 1
ATOM 654 C CA . LEU A 1 110 ? 31.099 4.809 -10.250 1.00 10.83 88 LEU A CA 1
ATOM 655 C C . LEU A 1 110 ? 30.864 5.478 -8.885 1.00 9.79 88 LEU A C 1
ATOM 656 O O . LEU A 1 110 ? 30.443 4.848 -7.924 1.00 11.54 88 LEU A O 1
ATOM 661 N N . THR A 1 111 ? 31.128 6.784 -8.823 1.00 10.51 89 THR A N 1
ATOM 662 C CA . THR A 1 111 ? 31.070 7.585 -7.604 1.00 10.02 89 THR A CA 1
ATOM 663 C C . THR A 1 111 ? 29.599 7.865 -7.279 1.00 9.21 89 THR A C 1
ATOM 664 O O . THR A 1 111 ? 29.191 7.718 -6.087 1.00 8.77 89 THR A O 1
ATOM 668 N N . GLU A 1 112 ? 28.793 8.090 -8.285 0.50 6.91 90 GLU A N 1
ATOM 669 C CA . GLU A 1 112 ? 27.352 8.243 -8.030 1.00 11.15 90 GLU A CA 1
ATOM 670 C C . GLU A 1 112 ? 26.727 6.925 -7.562 0.50 9.53 90 GLU A C 1
ATOM 671 O O . GLU A 1 112 ? 25.865 6.876 -6.730 0.50 7.84 90 GLU A O 1
ATOM 677 N N . ALA A 1 113 ? 27.222 5.828 -8.082 1.00 12.51 91 ALA A N 1
ATOM 678 C CA . ALA A 1 113 ? 26.752 4.512 -7.680 1.00 12.68 91 ALA A CA 1
ATOM 679 C C . ALA A 1 113 ? 27.091 4.235 -6.263 1.00 14.32 91 ALA A C 1
ATOM 680 O O . ALA A 1 113 ? 26.252 3.727 -5.517 1.00 16.04 91 ALA A O 1
ATOM 682 N N . ALA A 1 114 ? 28.302 4.605 -5.846 1.00 13.64 92 ALA A N 1
ATOM 683 C CA . ALA A 1 114 ? 28.703 4.400 -4.460 1.00 14.00 92 ALA A CA 1
ATOM 684 C C . ALA A 1 114 ? 27.807 5.171 -3.539 1.00 14.60 92 ALA A C 1
ATOM 685 O O . ALA A 1 114 ? 27.394 4.647 -2.482 1.00 13.63 92 ALA A O 1
ATOM 687 N N . LYS A 1 115 ? 27.490 6.397 -3.941 1.00 13.11 93 LYS A N 1
ATOM 688 C CA . LYS A 1 115 ? 26.666 7.225 -3.110 1.00 15.94 93 LYS A CA 1
ATOM 689 C C . LYS A 1 115 ? 25.281 6.596 -2.977 1.00 16.21 93 LYS A C 1
ATOM 690 O O . LYS A 1 115 ? 24.728 6.509 -1.827 1.00 15.84 93 LYS A O 1
ATOM 696 N N . SER A 1 116 ? 24.703 6.155 -4.093 1.00 18.44 94 SER A N 1
ATOM 697 C CA A SER A 1 116 ? 23.386 5.491 -4.092 0.50 20.27 94 SER A CA 1
ATOM 698 C CA B SER A 1 116 ? 23.389 5.482 -4.089 0.50 20.30 94 SER A CA 1
ATOM 699 C C . SER A 1 116 ? 23.400 4.218 -3.223 1.00 20.84 94 SER A C 1
ATOM 700 O O . SER A 1 116 ? 22.401 3.861 -2.572 1.00 22.41 94 SER A O 1
ATOM 705 N N . GLY A 1 117 ? 24.539 3.537 -3.225 1.00 20.23 95 GLY A N 1
ATOM 706 C CA . GLY A 1 117 ? 24.750 2.312 -2.477 1.00 19.36 95 GLY A CA 1
ATOM 707 C C . GLY A 1 117 ? 24.957 2.515 -0.987 1.00 19.25 95 GLY A C 1
ATOM 708 O O . GLY A 1 117 ? 24.998 1.567 -0.243 1.00 19.35 95 GLY A O 1
ATOM 709 N N . GLY A 1 118 ? 25.146 3.739 -0.553 1.00 17.04 96 GLY A N 1
ATOM 710 C CA . GLY A 1 118 ? 25.228 4.011 0.882 1.00 17.45 96 GLY A CA 1
ATOM 711 C C . GLY A 1 118 ? 26.661 4.197 1.427 1.00 16.95 96 GLY A C 1
ATOM 712 O O . GLY A 1 118 ? 26.873 4.351 2.643 1.00 16.59 96 GLY A O 1
ATOM 713 N N . ALA A 1 119 ? 27.650 4.192 0.538 1.00 15.41 97 ALA A N 1
ATOM 714 C CA . ALA A 1 119 ? 29.019 4.442 0.979 1.00 15.02 97 ALA A CA 1
ATOM 715 C C . ALA A 1 119 ? 29.217 5.787 1.711 1.00 15.49 97 ALA A C 1
ATOM 716 O O . ALA A 1 119 ? 28.603 6.805 1.372 1.00 16.71 97 ALA A O 1
ATOM 718 N N . ASP A 1 120 ? 30.113 5.809 2.719 1.00 14.44 98 ASP A N 1
ATOM 719 C CA . ASP A 1 120 ? 30.403 7.016 3.460 1.00 15.50 98 ASP A CA 1
ATOM 720 C C . ASP A 1 120 ? 31.388 7.911 2.701 1.00 14.16 98 ASP A C 1
ATOM 721 O O . ASP A 1 120 ? 31.449 9.127 2.881 1.00 16.62 98 ASP A O 1
ATOM 726 N N . ALA A 1 121 ? 32.221 7.293 1.835 1.00 13.38 99 ALA A N 1
ATOM 727 C CA . ALA A 1 121 ? 33.225 8.069 1.120 1.00 12.80 99 ALA A CA 1
ATOM 728 C C . ALA A 1 121 ? 33.638 7.189 -0.072 1.00 10.87 99 ALA A C 1
ATOM 729 O O . ALA A 1 121 ? 33.311 5.962 -0.147 1.00 11.42 99 ALA A O 1
ATOM 731 N N . CYS A 1 122 ? 34.393 7.817 -0.945 1.00 11.46 100 CYS A N 1
ATOM 732 C CA . CYS A 1 122 ? 34.907 7.136 -2.107 1.00 11.21 100 CYS A CA 1
ATOM 733 C C . CYS A 1 122 ? 36.402 7.308 -2.205 1.00 10.68 100 CYS A C 1
ATOM 734 O O . CYS A 1 122 ? 36.911 8.332 -1.847 1.00 13.11 100 CYS A O 1
ATOM 737 N N . LEU A 1 123 ? 37.101 6.311 -2.734 1.00 9.84 101 LEU A N 1
ATOM 738 C CA . LEU A 1 123 ? 38.555 6.426 -2.941 1.00 9.24 101 LEU A CA 1
ATOM 739 C C . LEU A 1 123 ? 38.770 6.367 -4.463 1.00 8.47 101 LEU A C 1
ATOM 740 O O . LEU A 1 123 ? 38.320 5.393 -5.127 1.00 9.68 101 LEU A O 1
ATOM 745 N N . LEU A 1 124 ? 39.486 7.302 -5.023 1.00 7.45 102 LEU A N 1
ATOM 746 C CA . LEU A 1 124 ? 39.596 7.463 -6.470 1.00 7.68 102 LEU A CA 1
ATOM 747 C C . LEU A 1 124 ? 41.067 7.482 -6.896 1.00 8.66 102 LEU A C 1
ATOM 748 O O . LEU A 1 124 ? 41.783 8.492 -6.674 1.00 8.52 102 LEU A O 1
ATOM 753 N N . VAL A 1 125 ? 41.499 6.376 -7.529 1.00 9.61 103 VAL A N 1
ATOM 754 C CA . VAL A 1 125 ? 42.813 6.362 -8.083 1.00 8.46 103 VAL A CA 1
ATOM 755 C C . VAL A 1 125 ? 43.032 7.394 -9.166 1.00 8.08 103 VAL A C 1
ATOM 756 O O . VAL A 1 125 ? 42.125 7.717 -9.940 1.00 8.50 103 VAL A O 1
ATOM 760 N N . THR A 1 126 ? 44.229 7.933 -9.275 1.00 8.58 104 THR A N 1
ATOM 761 C CA A THR A 1 126 ? 44.633 8.805 -10.366 0.50 8.28 104 THR A CA 1
ATOM 762 C CA B THR A 1 126 ? 44.547 8.799 -10.381 0.50 8.38 104 THR A CA 1
ATOM 763 C C . THR A 1 126 ? 44.412 7.985 -11.681 1.00 8.81 104 THR A C 1
ATOM 764 O O . THR A 1 126 ? 44.679 6.755 -11.718 1.00 9.27 104 THR A O 1
ATOM 771 N N . PRO A 1 127 ? 44.023 8.631 -12.793 1.00 7.77 105 PRO A N 1
ATOM 772 C CA . PRO A 1 127 ? 43.830 7.880 -14.042 1.00 7.04 105 PRO A CA 1
ATOM 773 C C . PRO A 1 127 ? 45.085 7.070 -14.456 1.00 8.00 105 PRO A C 1
ATOM 774 O O . PRO A 1 127 ? 46.144 7.641 -14.614 1.00 9.68 105 PRO A O 1
ATOM 778 N N . TYR A 1 128 ? 44.928 5.795 -14.643 1.00 6.96 106 TYR A N 1
ATOM 779 C CA . TYR A 1 128 ? 45.972 4.898 -15.110 1.00 7.80 106 TYR A CA 1
ATOM 780 C C . TYR A 1 128 ? 45.976 4.872 -16.612 1.00 7.10 106 TYR A C 1
ATOM 781 O O . TYR A 1 128 ? 44.989 5.132 -17.270 1.00 7.62 106 TYR A O 1
ATOM 790 N N . TYR A 1 129 ? 47.107 4.466 -17.184 1.00 6.88 107 TYR A N 1
ATOM 791 C CA . TYR A 1 129 ? 47.264 4.175 -18.597 1.00 7.04 107 TYR A CA 1
ATOM 792 C C . TYR A 1 129 ? 47.344 5.376 -19.517 1.00 6.41 107 TYR A C 1
ATOM 793 O O . TYR A 1 129 ? 48.210 5.410 -20.431 1.00 6.54 107 TYR A O 1
ATOM 802 N N . ASN A 1 130 ? 46.405 6.315 -19.396 1.00 6.81 108 ASN A N 1
ATOM 803 C CA . ASN A 1 130 ? 46.372 7.416 -20.339 1.00 6.87 108 ASN A CA 1
ATOM 804 C C . ASN A 1 130 ? 47.201 8.662 -19.950 1.00 7.00 108 ASN A C 1
ATOM 805 O O . ASN A 1 130 ? 47.290 9.604 -20.726 1.00 7.53 108 ASN A O 1
ATOM 810 N N . LYS A 1 131 ? 47.865 8.661 -18.793 1.00 8.24 109 LYS A N 1
ATOM 811 C CA . LYS A 1 131 ? 48.900 9.594 -18.441 1.00 8.31 109 LYS A CA 1
ATOM 812 C C . LYS A 1 131 ? 48.471 11.069 -18.566 1.00 8.05 109 LYS A C 1
ATOM 813 O O . LYS A 1 131 ? 49.094 11.842 -19.283 1.00 7.08 109 LYS A O 1
ATOM 819 N N . PRO A 1 132 ? 47.389 11.440 -17.881 1.00 7.52 110 PRO A N 1
ATOM 820 C CA . PRO A 1 132 ? 46.999 12.841 -17.883 1.00 7.98 110 PRO A CA 1
ATOM 821 C C . PRO A 1 132 ? 48.078 13.823 -17.359 1.00 7.24 110 PRO A C 1
ATOM 822 O O . PRO A 1 132 ? 48.960 13.430 -16.534 1.00 10.22 110 PRO A O 1
ATOM 826 N N . THR A 1 133 ? 48.071 15.055 -17.845 1.00 8.11 111 THR A N 1
ATOM 827 C CA . THR A 1 133 ? 48.940 16.039 -17.280 1.00 8.71 111 THR A CA 1
ATOM 828 C C . THR A 1 133 ? 48.490 16.387 -15.828 1.00 7.93 111 THR A C 1
ATOM 829 O O . THR A 1 133 ? 47.403 15.992 -15.384 1.00 8.70 111 THR A O 1
ATOM 833 N N . GLN A 1 134 ? 49.296 17.194 -15.130 1.00 8.54 112 GLN A N 1
ATOM 834 C CA . GLN A 1 134 ? 48.897 17.577 -13.795 1.00 7.13 112 GLN A CA 1
ATOM 835 C C . GLN A 1 134 ? 47.581 18.407 -13.855 1.00 8.81 112 GLN A C 1
ATOM 836 O O . GLN A 1 134 ? 46.737 18.310 -12.997 1.00 9.14 112 GLN A O 1
ATOM 842 N N . GLU A 1 135 ? 47.469 19.257 -14.872 1.00 9.02 113 GLU A N 1
ATOM 843 C CA . GLU A 1 135 ? 46.237 19.994 -15.060 1.00 11.21 113 GLU A CA 1
ATOM 844 C C . GLU A 1 135 ? 45.069 19.106 -15.351 1.00 9.73 113 GLU A C 1
ATOM 845 O O . GLU A 1 135 ? 43.999 19.381 -14.842 1.00 10.78 113 GLU A O 1
ATOM 851 N N . GLY A 1 136 ? 45.253 18.025 -16.156 1.00 7.81 114 GLY A N 1
ATOM 852 C CA . GLY A 1 136 ? 44.189 17.130 -16.395 1.00 7.33 114 GLY A CA 1
ATOM 853 C C . GLY A 1 136 ? 43.775 16.380 -15.140 1.00 8.92 114 GLY A C 1
ATOM 854 O O . GLY A 1 136 ? 42.567 16.222 -14.902 1.00 10.23 114 GLY A O 1
ATOM 855 N N . MET A 1 137 ? 44.730 16.006 -14.303 1.00 9.59 115 MET A N 1
ATOM 856 C CA . MET A 1 137 ? 44.391 15.431 -12.994 1.00 9.07 115 MET A CA 1
ATOM 857 C C . MET A 1 137 ? 43.552 16.373 -12.156 1.00 9.80 115 MET A C 1
ATOM 858 O O . MET A 1 137 ? 42.535 15.969 -11.597 1.00 9.91 115 MET A O 1
ATOM 863 N N . TYR A 1 138 ? 43.983 17.617 -12.098 1.00 9.11 116 TYR A N 1
ATOM 864 C CA . TYR A 1 138 ? 43.157 18.622 -11.384 1.00 10.81 116 TYR A CA 1
ATOM 865 C C . TYR A 1 138 ? 41.749 18.732 -11.909 1.00 10.56 116 TYR A C 1
ATOM 866 O O . TYR A 1 138 ? 40.781 18.548 -11.164 1.00 12.15 116 TYR A O 1
ATOM 875 N N . GLN A 1 139 ? 41.628 18.881 -13.215 1.00 10.10 117 GLN A N 1
ATOM 876 C CA . GLN A 1 139 ? 40.291 18.992 -13.814 1.00 8.97 117 GLN A CA 1
ATOM 877 C C . GLN A 1 139 ? 39.409 17.780 -13.630 1.00 8.06 117 GLN A C 1
ATOM 878 O O . GLN A 1 139 ? 38.250 17.861 -13.363 1.00 10.20 117 GLN A O 1
ATOM 884 N N . HIS A 1 140 ? 40.041 16.602 -13.714 1.00 8.28 118 HIS A N 1
ATOM 885 C CA . HIS A 1 140 ? 39.316 15.324 -13.490 1.00 7.50 118 HIS A CA 1
ATOM 886 C C . HIS A 1 140 ? 38.732 15.296 -12.105 1.00 5.98 118 HIS A C 1
ATOM 887 O O . HIS A 1 140 ? 37.529 15.036 -11.967 1.00 9.33 118 HIS A O 1
ATOM 894 N N . PHE A 1 141 ? 39.563 15.466 -11.099 1.00 7.92 119 PHE A N 1
ATOM 895 C CA . PHE A 1 141 ? 39.088 15.330 -9.701 1.00 7.30 119 PHE A CA 1
ATOM 896 C C . PHE A 1 141 ? 38.154 16.498 -9.333 1.00 8.76 119 PHE A C 1
ATOM 897 O O . PHE A 1 141 ? 37.231 16.290 -8.566 1.00 10.58 119 PHE A O 1
ATOM 905 N N . ARG A 1 142 ? 38.466 17.666 -9.791 1.00 9.46 120 ARG A N 1
ATOM 906 C CA . ARG A 1 142 ? 37.588 18.859 -9.561 1.00 9.63 120 ARG A CA 1
ATOM 907 C C . ARG A 1 142 ? 36.221 18.537 -10.119 1.00 10.30 120 ARG A C 1
ATOM 908 O O . ARG A 1 142 ? 35.181 18.854 -9.501 1.00 10.51 120 ARG A O 1
ATOM 916 N N . HIS A 1 143 ? 36.151 17.950 -11.317 1.00 8.63 121 HIS A N 1
ATOM 917 C CA . HIS A 1 143 ? 34.888 17.590 -11.935 1.00 10.60 121 HIS A CA 1
ATOM 918 C C . HIS A 1 143 ? 34.085 16.580 -11.125 1.00 10.08 121 HIS A C 1
ATOM 919 O O . HIS A 1 143 ? 32.868 16.768 -10.866 1.00 10.94 121 HIS A O 1
ATOM 926 N N . ILE A 1 144 ? 34.717 15.463 -10.699 1.00 8.93 122 ILE A N 1
ATOM 927 C CA . ILE A 1 144 ? 34.037 14.443 -9.978 1.00 8.79 122 ILE A CA 1
ATOM 928 C C . ILE A 1 144 ? 33.562 15.001 -8.647 1.00 9.02 122 ILE A C 1
ATOM 929 O O . ILE A 1 144 ? 32.520 14.629 -8.162 1.00 10.23 122 ILE A O 1
ATOM 934 N N . ALA A 1 145 ? 34.395 15.861 -8.047 1.00 8.91 123 ALA A N 1
ATOM 935 C CA . ALA A 1 145 ? 34.094 16.420 -6.669 1.00 10.83 123 ALA A CA 1
ATOM 936 C C . ALA A 1 145 ? 32.805 17.267 -6.766 1.00 13.39 123 ALA A C 1
ATOM 937 O O . ALA A 1 145 ? 31.942 17.147 -5.916 1.00 13.93 123 ALA A O 1
ATOM 939 N N . GLU A 1 146 ? 32.667 18.003 -7.878 1.00 13.28 124 GLU A N 1
ATOM 940 C CA . GLU A 1 146 ? 31.473 18.887 -8.051 1.00 14.63 124 GLU A CA 1
ATOM 941 C C . GLU A 1 146 ? 30.292 18.022 -8.475 1.00 15.24 124 GLU A C 1
ATOM 942 O O . GLU A 1 146 ? 29.128 18.286 -8.106 1.00 16.72 124 GLU A O 1
ATOM 948 N N . ALA A 1 147 ? 30.513 16.920 -9.222 1.00 13.74 125 ALA A N 1
ATOM 949 C CA . ALA A 1 147 ? 29.413 16.161 -9.789 1.00 15.25 125 ALA A CA 1
ATOM 950 C C . ALA A 1 147 ? 28.666 15.327 -8.773 1.00 15.74 125 ALA A C 1
ATOM 951 O O . ALA A 1 147 ? 27.459 15.047 -8.952 1.00 15.17 125 ALA A O 1
ATOM 953 N N . VAL A 1 148 ? 29.396 14.843 -7.741 1.00 14.71 126 VAL A N 1
ATOM 954 C CA . VAL A 1 148 ? 28.839 13.925 -6.791 1.00 14.58 126 VAL A CA 1
ATOM 955 C C . VAL A 1 148 ? 29.154 14.406 -5.357 1.00 15.09 126 VAL A C 1
ATOM 956 O O . VAL A 1 148 ? 30.279 14.524 -4.948 1.00 14.39 126 VAL A O 1
ATOM 960 N N . ALA A 1 149 ? 28.104 14.717 -4.609 1.00 14.78 127 ALA A N 1
ATOM 961 C CA . ALA A 1 149 ? 28.217 15.203 -3.217 1.00 15.26 127 ALA A CA 1
ATOM 962 C C . ALA A 1 149 ? 28.423 14.016 -2.223 1.00 15.38 127 ALA A C 1
ATOM 963 O O . ALA A 1 149 ? 27.545 13.584 -1.475 1.00 16.76 127 ALA A O 1
ATOM 965 N N . ILE A 1 150 ? 29.640 13.477 -2.251 1.00 14.83 128 ILE A N 1
ATOM 966 C CA . ILE A 1 150 ? 30.046 12.458 -1.315 1.00 12.93 128 ILE A CA 1
ATOM 967 C C . ILE A 1 150 ? 31.480 12.772 -1.042 1.00 12.55 128 ILE A C 1
ATOM 968 O O . ILE A 1 150 ? 32.144 13.279 -1.952 1.00 13.77 128 ILE A O 1
ATOM 973 N N . PRO A 1 151 ? 31.983 12.511 0.163 1.00 11.42 129 PRO A N 1
ATOM 974 C CA . PRO A 1 151 ? 33.424 12.686 0.361 1.00 10.57 129 PRO A CA 1
ATOM 975 C C . PRO A 1 151 ? 34.298 11.809 -0.511 1.00 11.33 129 PRO A C 1
ATOM 976 O O . PRO A 1 151 ? 33.993 10.669 -0.706 1.00 11.89 129 PRO A O 1
ATOM 980 N N . GLN A 1 152 ? 35.403 12.362 -0.943 1.00 9.81 130 GLN A N 1
ATOM 981 C CA . GLN A 1 152 ? 36.293 11.684 -1.940 1.00 9.96 130 GLN A CA 1
ATOM 982 C C . GLN A 1 152 ? 37.735 11.789 -1.496 1.00 9.82 130 GLN A C 1
ATOM 983 O O . GLN A 1 152 ? 38.203 12.785 -1.042 1.00 11.05 130 GLN A O 1
ATOM 989 N N . ILE A 1 153 ? 38.443 10.690 -1.651 1.00 8.24 131 ILE A N 1
ATOM 990 C CA . ILE A 1 153 ? 39.853 10.586 -1.251 1.00 8.19 131 ILE A CA 1
ATOM 991 C C . ILE A 1 153 ? 40.684 10.265 -2.525 1.00 8.77 131 ILE A C 1
ATOM 992 O O . ILE A 1 153 ? 40.394 9.300 -3.243 1.00 10.33 131 ILE A O 1
ATOM 997 N N . LEU A 1 154 ? 41.695 11.061 -2.778 1.00 8.52 132 LEU A N 1
ATOM 998 C CA . LEU A 1 154 ? 42.565 10.835 -3.900 1.00 7.44 132 LEU A CA 1
ATOM 999 C C . LEU A 1 154 ? 43.493 9.632 -3.644 1.00 7.12 132 LEU A C 1
ATOM 1000 O O . LEU A 1 154 ? 43.690 9.241 -2.479 1.00 7.79 132 LEU A O 1
ATOM 1005 N N . TYR A 1 155 ? 44.031 9.043 -4.678 1.00 9.92 133 TYR A N 1
ATOM 1006 C CA . TYR A 1 155 ? 44.919 7.912 -4.506 1.00 8.64 133 TYR A CA 1
ATOM 1007 C C . TYR A 1 155 ? 46.034 7.971 -5.544 1.00 6.82 133 TYR A C 1
ATOM 1008 O O . TYR A 1 155 ? 45.767 7.848 -6.733 1.00 8.75 133 TYR A O 1
ATOM 1017 N N . ASN A 1 156 ? 47.243 8.154 -5.066 1.00 7.76 134 ASN A N 1
ATOM 1018 C CA . ASN A 1 156 ? 48.420 8.298 -5.925 1.00 7.65 134 ASN A CA 1
ATOM 1019 C C . ASN A 1 156 ? 49.296 7.014 -5.776 1.00 7.90 134 ASN A C 1
ATOM 1020 O O . ASN A 1 156 ? 49.703 6.695 -4.694 1.00 8.31 134 ASN A O 1
ATOM 1025 N N . VAL A 1 157 ? 49.444 6.297 -6.869 1.00 8.09 135 VAL A N 1
ATOM 1026 C CA . VAL A 1 157 ? 50.157 5.027 -6.928 1.00 7.01 135 VAL A CA 1
ATOM 1027 C C . VAL A 1 157 ? 50.862 4.897 -8.275 1.00 8.00 135 VAL A C 1
ATOM 1028 O O . VAL A 1 157 ? 50.417 4.187 -9.169 1.00 7.96 135 VAL A O 1
ATOM 1032 N N . PRO A 1 158 ? 51.930 5.660 -8.488 1.00 8.15 136 PRO A N 1
ATOM 1033 C CA . PRO A 1 158 ? 52.577 5.695 -9.836 1.00 7.66 136 PRO A CA 1
ATOM 1034 C C . PRO A 1 158 ? 53.101 4.342 -10.334 1.00 6.65 136 PRO A C 1
ATOM 1035 O O . PRO A 1 158 ? 53.141 4.117 -11.526 1.00 6.80 136 PRO A O 1
ATOM 1039 N N . GLY A 1 159 ? 53.418 3.481 -9.423 1.00 7.61 137 GLY A N 1
ATOM 1040 C CA . GLY A 1 159 ? 53.889 2.100 -9.759 1.00 8.00 137 GLY A CA 1
ATOM 1041 C C . GLY A 1 159 ? 52.849 1.230 -10.403 1.00 8.80 137 GLY A C 1
ATOM 1042 O O . GLY A 1 159 ? 53.172 0.189 -10.965 1.00 9.25 137 GLY A O 1
ATOM 1043 N N . ARG A 1 160 ? 51.608 1.698 -10.406 1.00 6.69 138 ARG A N 1
ATOM 1044 C CA . ARG A 1 160 ? 50.511 1.071 -11.118 1.00 8.09 138 ARG A CA 1
ATOM 1045 C C . ARG A 1 160 ? 49.931 1.902 -12.225 1.00 7.62 138 ARG A C 1
ATOM 1046 O O . ARG A 1 160 ? 49.463 1.402 -13.222 1.00 6.79 138 ARG A O 1
ATOM 1054 N N . THR A 1 161 ? 49.804 3.231 -11.990 1.00 6.29 139 THR A N 1
ATOM 1055 C CA . THR A 1 161 ? 49.157 4.044 -12.963 1.00 6.62 139 THR A CA 1
ATOM 1056 C C . THR A 1 161 ? 50.011 4.572 -14.093 1.00 5.30 139 THR A C 1
ATOM 1057 O O . THR A 1 161 ? 49.477 5.058 -15.084 1.00 6.79 139 THR A O 1
ATOM 1061 N N . SER A 1 162 ? 51.334 4.642 -13.894 1.00 5.63 140 SER A N 1
ATOM 1062 C CA . SER A 1 162 ? 52.251 5.183 -14.836 1.00 8.73 140 SER A CA 1
ATOM 1063 C C . SER A 1 162 ? 52.061 6.703 -14.904 1.00 10.05 140 SER A C 1
ATOM 1064 O O . SER A 1 162 ? 52.460 7.374 -15.879 1.00 12.07 140 SER A O 1
ATOM 1067 N N . CYS A 1 163 ? 51.608 7.265 -13.791 1.00 10.41 141 CYS A N 1
ATOM 1068 C CA . CYS A 1 163 ? 51.613 8.743 -13.653 1.00 12.47 141 CYS A CA 1
ATOM 1069 C C . CYS A 1 163 ? 51.756 9.094 -12.194 1.00 11.94 141 CYS A C 1
ATOM 1070 O O . CYS A 1 163 ? 51.525 8.287 -11.299 1.00 14.94 141 CYS A O 1
ATOM 1073 N N . ASP A 1 164 ? 52.197 10.280 -11.899 1.00 10.20 142 ASP A N 1
ATOM 1074 C CA . ASP A 1 164 ? 52.467 10.647 -10.507 1.00 9.61 142 ASP A CA 1
ATOM 1075 C C . ASP A 1 164 ? 51.781 11.984 -10.246 1.00 9.52 142 ASP A C 1
ATOM 1076 O O . ASP A 1 164 ? 52.111 12.963 -10.924 1.00 11.77 142 ASP A O 1
ATOM 1081 N N . MET A 1 165 ? 50.836 12.044 -9.320 1.00 8.01 143 MET A N 1
ATOM 1082 C CA . MET A 1 165 ? 50.223 13.295 -8.951 1.00 9.03 143 MET A CA 1
ATOM 1083 C C . MET A 1 165 ? 51.204 13.991 -7.998 1.00 9.63 143 MET A C 1
ATOM 1084 O O . MET A 1 165 ? 51.457 13.549 -6.866 1.00 10.34 143 MET A O 1
ATOM 1089 N N . LEU A 1 166 ? 51.699 15.128 -8.428 1.00 10.70 144 LEU A N 1
ATOM 1090 C CA . LEU A 1 166 ? 52.751 15.844 -7.674 1.00 11.63 144 LEU A CA 1
ATOM 1091 C C . LEU A 1 166 ? 52.149 16.675 -6.494 1.00 10.78 144 LEU A C 1
ATOM 1092 O O . LEU A 1 166 ? 50.957 16.973 -6.448 1.00 11.37 144 LEU A O 1
ATOM 1097 N N . PRO A 1 167 ? 52.996 17.013 -5.513 1.00 12.93 145 PRO A N 1
ATOM 1098 C CA . PRO A 1 167 ? 52.427 17.652 -4.313 1.00 13.61 145 PRO A CA 1
ATOM 1099 C C . PRO A 1 167 ? 51.716 18.964 -4.571 1.00 13.79 145 PRO A C 1
ATOM 1100 O O . PRO A 1 167 ? 50.725 19.239 -3.926 1.00 13.73 145 PRO A O 1
ATOM 1104 N N . GLU A 1 168 ? 52.180 19.712 -5.566 1.00 13.44 146 GLU A N 1
ATOM 1105 C CA . GLU A 1 168 ? 51.467 20.946 -5.959 1.00 14.60 146 GLU A CA 1
ATOM 1106 C C . GLU A 1 168 ? 50.046 20.713 -6.419 1.00 14.41 146 GLU A C 1
ATOM 1107 O O . GLU A 1 168 ? 49.126 21.425 -6.096 1.00 14.68 146 GLU A O 1
ATOM 1113 N N . THR A 1 169 ? 49.823 19.626 -7.133 1.00 12.39 147 THR A N 1
ATOM 1114 C CA . THR A 1 169 ? 48.507 19.253 -7.557 1.00 11.01 147 THR A CA 1
ATOM 1115 C C . THR A 1 169 ? 47.646 18.755 -6.407 1.00 9.87 147 THR A C 1
ATOM 1116 O O . THR A 1 169 ? 46.435 19.075 -6.345 1.00 11.42 147 THR A O 1
ATOM 1120 N N . VAL A 1 170 ? 48.221 17.921 -5.535 1.00 9.45 148 VAL A N 1
ATOM 1121 C CA . VAL A 1 170 ? 47.515 17.470 -4.332 1.00 9.14 148 VAL A CA 1
ATOM 1122 C C . VAL A 1 170 ? 47.033 18.707 -3.522 1.00 11.35 148 VAL A C 1
ATOM 1123 O O . VAL A 1 170 ? 45.908 18.759 -3.104 1.00 11.17 148 VAL A O 1
ATOM 1127 N N . GLU A 1 171 ? 47.916 19.682 -3.388 1.00 11.91 149 GLU A N 1
ATOM 1128 C CA . GLU A 1 171 ? 47.560 20.918 -2.653 1.00 14.45 149 GLU A CA 1
ATOM 1129 C C . GLU A 1 171 ? 46.411 21.655 -3.309 1.00 14.25 149 GLU A C 1
ATOM 1130 O O . GLU A 1 171 ? 45.454 22.022 -2.630 1.00 13.70 149 GLU A O 1
ATOM 1136 N N . ARG A 1 172 ? 46.447 21.791 -4.651 1.00 12.49 150 ARG A N 1
ATOM 1137 C CA . ARG A 1 172 ? 45.301 22.408 -5.323 1.00 14.58 150 ARG A CA 1
ATOM 1138 C C . ARG A 1 172 ? 43.971 21.661 -5.011 1.00 12.81 150 ARG A C 1
ATOM 1139 O O . ARG A 1 172 ? 42.902 22.245 -4.760 1.00 13.49 150 ARG A O 1
ATOM 1147 N N . LEU A 1 173 ? 43.961 20.326 -5.102 1.00 10.33 151 LEU A N 1
ATOM 1148 C CA . LEU A 1 173 ? 42.750 19.603 -4.910 1.00 10.87 151 LEU A CA 1
ATOM 1149 C C . LEU A 1 173 ? 42.318 19.583 -3.472 1.00 11.52 151 LEU A C 1
ATOM 1150 O O . LEU A 1 173 ? 41.164 19.354 -3.182 1.00 13.82 151 LEU A O 1
ATOM 1155 N N . SER A 1 174 ? 43.265 19.834 -2.580 1.00 12.86 152 SER A N 1
ATOM 1156 C CA . SER A 1 174 ? 42.973 19.803 -1.136 1.00 14.43 152 SER A CA 1
ATOM 1157 C C . SER A 1 174 ? 42.043 20.958 -0.767 1.00 15.16 152 SER A C 1
ATOM 1158 O O . SER A 1 174 ? 41.392 20.889 0.321 1.00 15.57 152 SER A O 1
ATOM 1161 N N . LYS A 1 175 ? 42.010 21.948 -1.661 1.00 15.43 153 LYS A N 1
ATOM 1162 C CA . LYS A 1 175 ? 41.082 23.135 -1.506 1.00 16.93 153 LYS A CA 1
ATOM 1163 C C . LYS A 1 175 ? 39.690 22.974 -2.108 1.00 16.70 153 LYS A C 1
ATOM 1164 O O . LYS A 1 175 ? 38.828 23.935 -2.123 1.00 17.80 153 LYS A O 1
ATOM 1170 N N . VAL A 1 176 ? 39.406 21.788 -2.638 1.00 15.05 154 VAL A N 1
ATOM 1171 C CA . VAL A 1 176 ? 38.102 21.514 -3.206 1.00 14.42 154 VAL A CA 1
ATOM 1172 C C . VAL A 1 176 ? 37.192 20.894 -2.230 1.00 16.67 154 VAL A C 1
ATOM 1173 O O . VAL A 1 176 ? 37.585 19.960 -1.484 1.00 16.78 154 VAL A O 1
ATOM 1177 N N . PRO A 1 177 ? 35.937 21.332 -2.266 1.00 17.99 155 PRO A N 1
ATOM 1178 C CA . PRO A 1 177 ? 34.871 20.743 -1.451 1.00 20.38 155 PRO A CA 1
ATOM 1179 C C . PRO A 1 177 ? 34.563 19.294 -1.834 1.00 18.37 155 PRO A C 1
ATOM 1180 O O . PRO A 1 177 ? 34.258 18.987 -2.986 1.00 19.43 155 PRO A O 1
ATOM 1184 N N . ASN A 1 178 ? 34.650 18.422 -0.838 1.00 16.79 156 ASN A N 1
ATOM 1185 C CA . ASN A 1 178 ? 34.358 17.012 -0.949 1.00 16.71 156 ASN A CA 1
ATOM 1186 C C . ASN A 1 178 ? 35.636 16.224 -1.099 1.00 15.06 156 ASN A C 1
ATOM 1187 O O . ASN A 1 178 ? 35.614 14.993 -1.061 1.00 15.23 156 ASN A O 1
ATOM 1192 N N . ILE A 1 179 ? 36.762 16.913 -1.268 1.00 11.15 157 ILE A N 1
ATOM 1193 C CA . ILE A 1 179 ? 38.036 16.119 -1.399 1.00 10.98 157 ILE A CA 1
ATOM 1194 C C . ILE A 1 179 ? 38.686 16.201 -0.035 1.00 12.55 157 ILE A C 1
ATOM 1195 O O . ILE A 1 179 ? 39.242 17.239 0.332 1.00 12.56 157 ILE A O 1
ATOM 1200 N N . ILE A 1 180 ? 38.610 15.079 0.689 1.00 11.75 158 ILE A N 1
ATOM 1201 C CA . ILE A 1 180 ? 38.992 15.028 2.095 1.00 11.47 158 ILE A CA 1
ATOM 1202 C C . ILE A 1 180 ? 40.386 14.522 2.429 1.00 12.45 158 ILE A C 1
ATOM 1203 O O . ILE A 1 180 ? 40.839 14.669 3.571 1.00 11.38 158 ILE A O 1
ATOM 1208 N N . GLY A 1 181 ? 41.074 13.883 1.483 1.00 10.38 159 GLY A N 1
ATOM 1209 C CA . GLY A 1 181 ? 42.380 13.417 1.790 1.00 9.23 159 GLY A CA 1
ATOM 1210 C C . GLY A 1 181 ? 42.959 12.660 0.630 1.00 8.91 159 GLY A C 1
ATOM 1211 O O . GLY A 1 181 ? 42.390 12.693 -0.469 1.00 8.92 159 GLY A O 1
ATOM 1212 N N . ILE A 1 182 ? 44.118 12.010 0.863 1.00 9.86 160 ILE A N 1
ATOM 1213 C CA . ILE A 1 182 ? 44.842 11.317 -0.207 1.00 9.36 160 ILE A CA 1
ATOM 1214 C C . ILE A 1 182 ? 45.428 10.086 0.394 1.00 8.41 160 ILE A C 1
ATOM 1215 O O . ILE A 1 182 ? 46.015 10.170 1.486 1.00 10.31 160 ILE A O 1
ATOM 1220 N N . LYS A 1 183 ? 45.336 8.979 -0.316 1.00 8.27 161 LYS A N 1
ATOM 1221 C CA . LYS A 1 183 ? 46.131 7.737 -0.085 1.00 8.71 161 LYS A CA 1
ATOM 1222 C C . LYS A 1 183 ? 47.405 7.867 -0.926 1.00 9.10 161 LYS A C 1
ATOM 1223 O O . LYS A 1 183 ? 47.377 7.911 -2.124 1.00 8.46 161 LYS A O 1
ATOM 1229 N N . GLU A 1 184 ? 48.514 8.009 -0.246 1.00 9.48 162 GLU A N 1
ATOM 1230 C CA . GLU A 1 184 ? 49.794 8.227 -0.880 1.00 9.89 162 GLU A CA 1
ATOM 1231 C C . GLU A 1 184 ? 50.598 6.906 -0.834 1.00 10.06 162 GLU A C 1
ATOM 1232 O O . GLU A 1 184 ? 50.972 6.432 0.251 1.00 10.12 162 GLU A O 1
ATOM 1238 N N . ALA A 1 185 ? 50.744 6.287 -1.979 1.00 10.86 163 ALA A N 1
ATOM 1239 C CA . ALA A 1 185 ? 51.273 4.935 -1.999 1.00 11.71 163 ALA A CA 1
ATOM 1240 C C . ALA A 1 185 ? 52.721 4.823 -2.429 1.00 14.61 163 ALA A C 1
ATOM 1241 O O . ALA A 1 185 ? 53.233 3.696 -2.505 1.00 17.33 163 ALA A O 1
ATOM 1243 N N . THR A 1 186 ? 53.411 5.935 -2.631 1.00 14.56 164 THR A N 1
ATOM 1244 C CA . THR A 1 186 ? 54.771 5.838 -3.203 1.00 16.09 164 THR A CA 1
ATOM 1245 C C . THR A 1 186 ? 55.767 5.216 -2.253 1.00 17.89 164 THR A C 1
ATOM 1246 O O . THR A 1 186 ? 56.781 4.633 -2.719 1.00 17.84 164 THR A O 1
ATOM 1250 N N . GLY A 1 187 ? 55.503 5.290 -0.938 1.00 16.38 165 GLY A N 1
ATOM 1251 C CA . GLY A 1 187 ? 56.528 4.818 0.045 1.00 16.95 165 GLY A CA 1
ATOM 1252 C C . GLY A 1 187 ? 57.685 5.781 0.195 1.00 18.11 165 GLY A C 1
ATOM 1253 O O . GLY A 1 187 ? 58.671 5.477 0.883 1.00 18.78 165 GLY A O 1
ATOM 1254 N N . ASP A 1 188 ? 57.515 6.999 -0.349 1.00 14.54 166 ASP A N 1
ATOM 1255 C CA . ASP A 1 188 ? 58.553 8.000 -0.358 1.00 16.56 166 ASP A CA 1
ATOM 1256 C C . ASP A 1 188 ? 58.231 8.912 0.799 1.00 16.00 166 ASP A C 1
ATOM 1257 O O . ASP A 1 188 ? 57.212 9.631 0.765 1.00 15.90 166 ASP A O 1
ATOM 1262 N N . LEU A 1 189 ? 59.010 8.836 1.853 1.00 16.33 167 LEU A N 1
ATOM 1263 C CA . LEU A 1 189 ? 58.714 9.630 3.005 1.00 15.15 167 LEU A CA 1
ATOM 1264 C C . LEU A 1 189 ? 59.057 11.130 2.864 1.00 16.45 167 LEU A C 1
ATOM 1265 O O . LEU A 1 189 ? 58.434 11.959 3.543 1.00 17.43 167 LEU A O 1
ATOM 1270 N N . GLN A 1 190 ? 59.924 11.490 1.913 1.00 16.05 168 GLN A N 1
ATOM 1271 C CA . GLN A 1 190 ? 60.075 12.898 1.561 1.00 18.01 168 GLN A CA 1
ATOM 1272 C C . GLN A 1 190 ? 58.797 13.449 0.906 1.00 16.38 168 GLN A C 1
ATOM 1273 O O . GLN A 1 190 ? 58.348 14.562 1.185 1.00 16.97 168 GLN A O 1
ATOM 1279 N N . ARG A 1 191 ? 58.218 12.666 0.017 1.00 15.96 169 ARG A N 1
ATOM 1280 C CA . ARG A 1 191 ? 56.931 13.024 -0.562 1.00 14.38 169 ARG A CA 1
ATOM 1281 C C . ARG A 1 191 ? 55.836 13.177 0.481 1.00 13.44 169 ARG A C 1
ATOM 1282 O O . ARG A 1 191 ? 55.091 14.132 0.473 1.00 14.12 169 ARG A O 1
ATOM 1290 N N . ALA A 1 192 ? 55.814 12.269 1.439 1.00 12.76 170 ALA A N 1
ATOM 1291 C CA . ALA A 1 192 ? 54.784 12.339 2.490 1.00 12.71 170 ALA A CA 1
ATOM 1292 C C . ALA A 1 192 ? 54.927 13.621 3.276 1.00 14.55 170 ALA A C 1
ATOM 1293 O O . ALA A 1 192 ? 53.958 14.337 3.487 1.00 15.17 170 ALA A O 1
ATOM 1295 N N . LYS A 1 193 ? 56.148 13.901 3.698 1.00 14.89 171 LYS A N 1
ATOM 1296 C CA . LYS A 1 193 ? 56.358 15.076 4.464 1.00 17.89 171 LYS A CA 1
ATOM 1297 C C . LYS A 1 193 ? 55.957 16.345 3.669 1.00 17.30 171 LYS A C 1
ATOM 1298 O O . LYS A 1 193 ? 55.335 17.276 4.210 1.00 19.01 171 LYS A O 1
ATOM 1304 N N . GLU A 1 194 ? 56.296 16.382 2.381 1.00 16.76 172 GLU A N 1
ATOM 1305 C CA . GLU A 1 194 ? 55.962 17.565 1.569 1.00 19.43 172 GLU A CA 1
ATOM 1306 C C . GLU A 1 194 ? 54.473 17.753 1.418 1.00 17.79 172 GLU A C 1
ATOM 1307 O O . GLU A 1 194 ? 53.946 18.862 1.582 1.00 18.23 172 GLU A O 1
ATOM 1313 N N . VAL A 1 195 ? 53.750 16.671 1.195 1.00 16.39 173 VAL A N 1
ATOM 1314 C CA . VAL A 1 195 ? 52.277 16.774 1.116 1.00 15.68 173 VAL A CA 1
ATOM 1315 C C . VAL A 1 195 ? 51.711 17.217 2.446 1.00 15.77 173 VAL A C 1
ATOM 1316 O O . VAL A 1 195 ? 50.820 18.059 2.498 1.00 15.44 173 VAL A O 1
ATOM 1320 N N . ILE A 1 196 ? 52.129 16.589 3.534 1.00 15.66 174 ILE A N 1
ATOM 1321 C CA . ILE A 1 196 ? 51.586 16.889 4.873 1.00 15.51 174 ILE A CA 1
ATOM 1322 C C . ILE A 1 196 ? 51.820 18.361 5.180 1.00 16.19 174 ILE A C 1
ATOM 1323 O O . ILE A 1 196 ? 50.891 19.034 5.729 1.00 18.56 174 ILE A O 1
ATOM 1328 N N . GLU A 1 197 ? 52.995 18.877 4.804 1.00 16.62 175 GLU A N 1
ATOM 1329 C CA . GLU A 1 197 ? 53.304 20.329 5.039 1.00 20.75 175 GLU A CA 1
ATOM 1330 C C . GLU A 1 197 ? 52.418 21.268 4.252 1.00 21.39 175 GLU A C 1
ATOM 1331 O O . GLU A 1 197 ? 52.122 22.383 4.714 1.00 23.36 175 GLU A O 1
ATOM 1337 N N . ARG A 1 198 ? 52.028 20.853 3.052 1.00 21.41 176 ARG A N 1
ATOM 1338 C CA . ARG A 1 198 ? 51.385 21.753 2.100 1.00 21.98 176 ARG A CA 1
ATOM 1339 C C . ARG A 1 198 ? 49.861 21.795 2.165 1.00 22.06 176 ARG A C 1
ATOM 1340 O O . ARG A 1 198 ? 49.243 22.701 1.604 1.00 21.88 176 ARG A O 1
ATOM 1348 N N . VAL A 1 199 ? 49.249 20.825 2.835 1.00 20.09 177 VAL A N 1
ATOM 1349 C CA . VAL A 1 199 ? 47.781 20.770 2.869 1.00 21.31 177 VAL A CA 1
ATOM 1350 C C . VAL A 1 199 ? 47.286 21.250 4.239 1.00 22.19 177 VAL A C 1
ATOM 1351 O O . VAL A 1 199 ? 48.046 21.214 5.237 1.00 23.01 177 VAL A O 1
ATOM 1355 N N . GLY A 1 200 ? 46.022 21.669 4.306 1.00 24.89 178 GLY A N 1
ATOM 1356 C CA . GLY A 1 200 ? 45.351 22.061 5.611 1.00 27.01 178 GLY A CA 1
ATOM 1357 C C . GLY A 1 200 ? 45.274 20.908 6.606 1.00 28.43 178 GLY A C 1
ATOM 1358 O O . GLY A 1 200 ? 45.323 19.721 6.204 1.00 27.63 178 GLY A O 1
ATOM 1359 N N . LYS A 1 201 ? 45.117 21.205 7.893 1.00 28.84 179 LYS A N 1
ATOM 1360 C CA . LYS A 1 201 ? 45.092 20.121 8.876 1.00 29.98 179 LYS A CA 1
ATOM 1361 C C . LYS A 1 201 ? 43.859 19.308 8.744 1.00 29.48 179 LYS A C 1
ATOM 1362 O O . LYS A 1 201 ? 43.855 18.166 9.175 1.00 30.23 179 LYS A O 1
ATOM 1368 N N . ASP A 1 202 ? 42.823 19.854 8.105 1.00 28.68 180 ASP A N 1
ATOM 1369 C CA . ASP A 1 202 ? 41.612 19.081 7.871 1.00 27.87 180 ASP A CA 1
ATOM 1370 C C . ASP A 1 202 ? 41.744 18.091 6.702 1.00 25.00 180 ASP A C 1
ATOM 1371 O O . ASP A 1 202 ? 40.862 17.277 6.514 1.00 26.89 180 ASP A O 1
ATOM 1376 N N . PHE A 1 203 ? 42.809 18.187 5.922 1.00 19.83 181 PHE A N 1
ATOM 1377 C CA . PHE A 1 203 ? 42.975 17.284 4.754 1.00 17.85 181 PHE A CA 1
ATOM 1378 C C . PHE A 1 203 ? 43.929 16.181 5.174 1.00 15.81 181 PHE A C 1
ATOM 1379 O O . PHE A 1 203 ? 45.070 16.433 5.427 1.00 18.89 181 PHE A O 1
ATOM 1387 N N . LEU A 1 204 ? 43.477 14.965 5.125 1.00 14.42 182 LEU A N 1
ATOM 1388 C CA . LEU A 1 204 ? 44.175 13.888 5.786 1.00 13.98 182 LEU A CA 1
ATOM 1389 C C . LEU A 1 204 ? 44.993 13.081 4.770 1.00 12.39 182 LEU A C 1
ATOM 1390 O O . LEU A 1 204 ? 44.511 12.773 3.674 1.00 12.74 182 LEU A O 1
ATOM 1395 N N . VAL A 1 205 ? 46.218 12.743 5.156 1.00 11.13 183 VAL A N 1
ATOM 1396 C CA . VAL A 1 205 ? 47.147 12.001 4.350 1.00 10.80 183 VAL A CA 1
ATOM 1397 C C . VAL A 1 205 ? 47.186 10.588 4.920 1.00 10.02 183 VAL A C 1
ATOM 1398 O O . VAL A 1 205 ? 47.484 10.386 6.127 1.00 10.93 183 VAL A O 1
ATOM 1402 N N . TYR A 1 206 ? 46.838 9.629 4.100 1.00 10.70 184 TYR A N 1
ATOM 1403 C CA . TYR A 1 206 ? 46.849 8.212 4.496 1.00 10.65 184 TYR A CA 1
ATOM 1404 C C . TYR A 1 206 ? 47.943 7.467 3.760 1.00 9.93 184 TYR A C 1
ATOM 1405 O O . TYR A 1 206 ? 48.247 7.793 2.591 1.00 11.29 184 TYR A O 1
ATOM 1414 N N . SER A 1 207 ? 48.534 6.462 4.376 1.00 8.04 185 SER A N 1
ATOM 1415 C CA . SER A 1 207 ? 49.488 5.649 3.614 1.00 9.45 185 SER A CA 1
ATOM 1416 C C . SER A 1 207 ? 48.810 4.627 2.699 1.00 10.11 185 SER A C 1
ATOM 1417 O O . SER A 1 207 ? 47.735 4.130 2.983 1.00 10.57 185 SER A O 1
ATOM 1420 N N . GLY A 1 208 ? 49.421 4.389 1.555 1.00 11.15 186 GLY A N 1
ATOM 1421 C CA . GLY A 1 208 ? 49.079 3.304 0.691 1.00 12.36 186 GLY A CA 1
ATOM 1422 C C . GLY A 1 208 ? 50.219 2.313 0.593 1.00 12.48 186 GLY A C 1
ATOM 1423 O O . GLY A 1 208 ? 50.215 1.478 -0.285 1.00 16.29 186 GLY A O 1
ATOM 1424 N N . ASP A 1 209 ? 51.201 2.386 1.482 1.00 11.61 187 ASP A N 1
ATOM 1425 C CA . ASP A 1 209 ? 52.400 1.502 1.419 1.00 11.84 187 ASP A CA 1
ATOM 1426 C C . ASP A 1 209 ? 52.584 0.915 2.827 1.00 12.48 187 ASP A C 1
ATOM 1427 O O . ASP A 1 209 ? 53.113 1.558 3.683 1.00 12.06 187 ASP A O 1
ATOM 1432 N N . ASP A 1 210 ? 52.261 -0.358 2.999 1.00 12.20 188 ASP A N 1
ATOM 1433 C CA . ASP A 1 210 ? 52.181 -0.954 4.345 1.00 14.52 188 ASP A CA 1
ATOM 1434 C C . ASP A 1 210 ? 53.555 -0.877 5.043 1.00 13.46 188 ASP A C 1
ATOM 1435 O O . ASP A 1 210 ? 53.611 -0.631 6.222 1.00 15.64 188 ASP A O 1
ATOM 1440 N N . ALA A 1 211 ? 54.642 -1.101 4.327 1.00 14.81 189 ALA A N 1
ATOM 1441 C CA . ALA A 1 211 ? 55.980 -1.121 4.961 1.00 15.23 189 ALA A CA 1
ATOM 1442 C C . ALA A 1 211 ? 56.432 0.202 5.584 1.00 15.85 189 ALA A C 1
ATOM 1443 O O . ALA A 1 211 ? 57.081 0.211 6.643 1.00 15.98 189 ALA A O 1
ATOM 1445 N N . THR A 1 212 ? 55.989 1.302 5.027 1.00 13.91 190 THR A N 1
ATOM 1446 C CA . THR A 1 212 ? 56.401 2.613 5.465 1.00 12.84 190 THR A CA 1
ATOM 1447 C C . THR A 1 212 ? 55.265 3.392 6.175 1.00 12.32 190 THR A C 1
ATOM 1448 O O . THR A 1 212 ? 55.486 4.549 6.572 1.00 12.40 190 THR A O 1
ATOM 1452 N N . ALA A 1 213 ? 54.069 2.804 6.267 1.00 10.45 191 ALA A N 1
ATOM 1453 C CA . ALA A 1 213 ? 52.927 3.511 6.769 1.00 10.87 191 ALA A CA 1
ATOM 1454 C C . ALA A 1 213 ? 53.192 4.061 8.147 1.00 9.89 191 ALA A C 1
ATOM 1455 O O . ALA A 1 213 ? 52.731 5.208 8.508 1.00 9.87 191 ALA A O 1
ATOM 1457 N N . VAL A 1 214 ? 53.830 3.284 9.006 1.00 11.27 192 VAL A N 1
ATOM 1458 C CA . VAL A 1 214 ? 54.152 3.784 10.371 1.00 11.87 192 VAL A CA 1
ATOM 1459 C C . VAL A 1 214 ? 54.870 5.105 10.324 1.00 10.80 192 VAL A C 1
ATOM 1460 O O . VAL A 1 214 ? 54.478 6.089 11.076 1.00 11.67 192 VAL A O 1
ATOM 1464 N N . GLU A 1 215 ? 55.872 5.248 9.390 1.00 10.35 193 GLU A N 1
ATOM 1465 C CA . GLU A 1 215 ? 56.631 6.473 9.318 1.00 13.10 193 GLU A CA 1
ATOM 1466 C C . GLU A 1 215 ? 55.794 7.637 8.766 1.00 12.73 193 GLU A C 1
ATOM 1467 O O . GLU A 1 215 ? 55.929 8.776 9.176 1.00 12.32 193 GLU A O 1
ATOM 1473 N N . LEU A 1 216 ? 54.911 7.350 7.806 1.00 11.90 194 LEU A N 1
ATOM 1474 C CA . LEU A 1 216 ? 54.027 8.383 7.303 1.00 11.55 194 LEU A CA 1
ATOM 1475 C C . LEU A 1 216 ? 53.077 8.944 8.387 1.00 11.17 194 LEU A C 1
ATOM 1476 O O . LEU A 1 216 ? 52.858 10.156 8.433 1.00 11.75 194 LEU A O 1
ATOM 1481 N N . MET A 1 217 ? 52.536 8.080 9.242 1.00 11.39 195 MET A N 1
ATOM 1482 C CA . MET A 1 217 ? 51.688 8.510 10.320 1.00 11.00 195 MET A CA 1
ATOM 1483 C C . MET A 1 217 ? 52.496 9.265 11.397 1.00 11.81 195 MET A C 1
ATOM 1484 O O . MET A 1 217 ? 52.025 10.330 11.879 1.00 13.78 195 MET A O 1
ATOM 1489 N N . LEU A 1 218 ? 53.717 8.838 11.689 1.00 12.05 196 LEU A N 1
ATOM 1490 C CA . LEU A 1 218 ? 54.563 9.569 12.646 1.00 13.29 196 LEU A CA 1
ATOM 1491 C C . LEU A 1 218 ? 54.874 10.965 12.145 1.00 13.25 196 LEU A C 1
ATOM 1492 O O . LEU A 1 218 ? 55.060 11.882 12.940 1.00 16.14 196 LEU A O 1
ATOM 1497 N N . LEU A 1 219 ? 54.891 11.160 10.815 1.00 12.85 197 LEU A N 1
ATOM 1498 C CA . LEU A 1 219 ? 55.084 12.457 10.197 1.00 12.96 197 LEU A CA 1
ATOM 1499 C C . LEU A 1 219 ? 53.858 13.371 10.211 1.00 14.25 197 LEU A C 1
ATOM 1500 O O . LEU A 1 219 ? 53.935 14.588 9.844 1.00 14.56 197 LEU A O 1
ATOM 1505 N N . GLY A 1 220 ? 52.703 12.807 10.578 1.00 12.62 198 GLY A N 1
ATOM 1506 C CA . GLY A 1 220 ? 51.444 13.542 10.626 1.00 12.94 198 GLY A CA 1
ATOM 1507 C C . GLY A 1 220 ? 50.267 12.951 9.838 1.00 12.54 198 GLY A C 1
ATOM 1508 O O . GLY A 1 220 ? 49.163 13.529 9.862 1.00 12.58 198 GLY A O 1
ATOM 1509 N N . GLY A 1 221 ? 50.495 11.805 9.202 1.00 12.02 199 GLY A N 1
ATOM 1510 C CA . GLY A 1 221 ? 49.453 11.162 8.456 1.00 10.49 199 GLY A CA 1
ATOM 1511 C C . GLY A 1 221 ? 48.467 10.574 9.453 1.00 11.94 199 GLY A C 1
ATOM 1512 O O . GLY A 1 221 ? 48.780 10.365 10.628 1.00 12.23 199 GLY A O 1
ATOM 1513 N N . LYS A 1 222 ? 47.284 10.279 8.968 1.00 11.13 200 LYS A N 1
ATOM 1514 C CA . LYS A 1 222 ? 46.158 9.894 9.795 1.00 13.04 200 LYS A CA 1
ATOM 1515 C C . LYS A 1 222 ? 45.506 8.609 9.434 1.00 11.74 200 LYS A C 1
ATOM 1516 O O . LYS A 1 222 ? 44.346 8.338 9.769 1.00 12.80 200 LYS A O 1
ATOM 1522 N N . GLY A 1 223 ? 46.245 7.692 8.798 1.00 11.41 201 GLY A N 1
ATOM 1523 C CA . GLY A 1 223 ? 45.729 6.355 8.624 1.00 11.92 201 GLY A CA 1
ATOM 1524 C C . GLY A 1 223 ? 46.493 5.589 7.598 1.00 9.86 201 GLY A C 1
ATOM 1525 O O . GLY A 1 223 ? 47.504 6.058 7.049 1.00 11.34 201 GLY A O 1
ATOM 1526 N N . ASN A 1 224 ? 46.091 4.354 7.454 1.00 10.77 202 ASN A N 1
ATOM 1527 C CA . ASN A 1 224 ? 46.777 3.430 6.505 1.00 10.52 202 ASN A CA 1
ATOM 1528 C C . ASN A 1 224 ? 45.706 2.615 5.796 1.00 9.49 202 ASN A C 1
ATOM 1529 O O . ASN A 1 224 ? 44.950 1.931 6.442 1.00 11.19 202 ASN A O 1
ATOM 1534 N N . ILE A 1 225 ? 45.613 2.695 4.477 1.00 7.63 203 ILE A N 1
ATOM 1535 C CA . ILE A 1 225 ? 44.665 1.945 3.728 1.00 8.89 203 ILE A CA 1
ATOM 1536 C C . ILE A 1 225 ? 45.423 0.715 3.293 1.00 8.43 203 ILE A C 1
ATOM 1537 O O . ILE A 1 225 ? 46.255 0.800 2.343 1.00 9.97 203 ILE A O 1
ATOM 1542 N N . SER A 1 226 ? 45.171 -0.373 4.015 1.00 7.99 204 SER A N 1
ATOM 1543 C CA . SER A 1 226 ? 46.196 -1.456 4.235 1.00 10.44 204 SER A CA 1
ATOM 1544 C C . SER A 1 226 ? 45.846 -2.788 3.662 1.00 9.19 204 SER A C 1
ATOM 1545 O O . SER A 1 226 ? 44.711 -3.268 3.802 1.00 10.32 204 SER A O 1
ATOM 1548 N N . VAL A 1 227 ? 46.791 -3.431 2.977 1.00 9.69 205 VAL A N 1
ATOM 1549 C CA . VAL A 1 227 ? 46.631 -4.787 2.599 1.00 9.41 205 VAL A CA 1
ATOM 1550 C C . VAL A 1 227 ? 46.870 -5.711 3.804 1.00 9.85 205 VAL A C 1
ATOM 1551 O O . VAL A 1 227 ? 46.120 -6.686 3.997 1.00 7.60 205 VAL A O 1
ATOM 1555 N N . THR A 1 228 ? 47.948 -5.431 4.580 1.00 9.16 206 THR A N 1
ATOM 1556 C CA . THR A 1 228 ? 4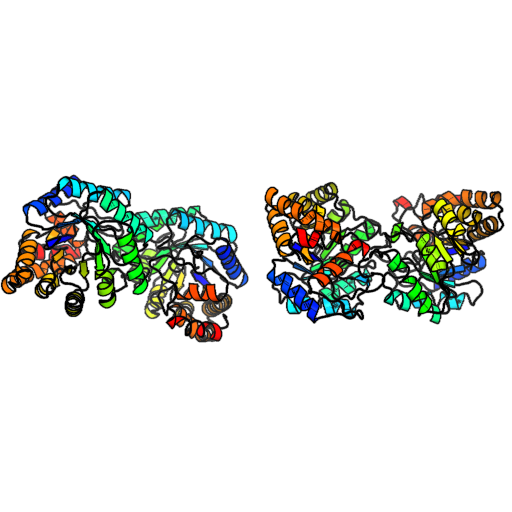8.267 -6.268 5.741 1.00 9.99 206 THR A CA 1
ATOM 1557 C C . THR A 1 228 ? 47.103 -6.436 6.701 1.00 8.69 206 THR A C 1
ATOM 1558 O O . THR A 1 228 ? 46.876 -7.453 7.325 1.00 10.05 206 THR A O 1
ATOM 1562 N N . ALA A 1 229 ? 46.289 -5.397 6.812 1.00 9.48 207 ALA A N 1
ATOM 1563 C CA . ALA A 1 229 ? 45.194 -5.434 7.705 1.00 9.87 207 ALA A CA 1
ATOM 1564 C C . ALA A 1 229 ? 44.173 -6.481 7.371 1.00 11.45 207 ALA A C 1
ATOM 1565 O O . ALA A 1 229 ? 43.333 -6.780 8.179 1.00 11.52 207 ALA A O 1
ATOM 1567 N N . ASN A 1 230 ? 44.154 -6.962 6.127 1.00 9.75 208 ASN A N 1
ATOM 1568 C CA . ASN A 1 230 ? 43.259 -8.053 5.797 1.00 10.00 208 ASN A CA 1
ATOM 1569 C C . ASN A 1 230 ? 43.478 -9.261 6.666 1.00 10.08 208 ASN A C 1
ATOM 1570 O O . ASN A 1 230 ? 42.515 -9.995 6.895 1.00 9.84 208 ASN A O 1
ATOM 1575 N N . VAL A 1 231 ? 44.779 -9.520 6.985 1.00 9.94 209 VAL A N 1
ATOM 1576 C CA . VAL A 1 231 ? 45.164 -10.725 7.709 1.00 11.68 209 VAL A CA 1
ATOM 1577 C C . VAL A 1 231 ? 45.547 -10.499 9.159 1.00 12.18 209 VAL A C 1
ATOM 1578 O O . VAL A 1 231 ? 45.413 -11.407 9.954 1.00 14.43 209 VAL A O 1
ATOM 1582 N N . ALA A 1 232 ? 46.049 -9.300 9.505 1.00 11.34 210 ALA A N 1
ATOM 1583 C CA . ALA A 1 232 ? 46.411 -8.919 10.884 1.00 10.56 210 ALA A CA 1
ATOM 1584 C C . ALA A 1 232 ? 45.676 -7.642 11.294 1.00 9.86 210 ALA A C 1
ATOM 1585 O O . ALA A 1 232 ? 46.337 -6.640 11.604 1.00 11.81 210 ALA A O 1
ATOM 1587 N N . PRO A 1 233 ? 44.334 -7.663 11.282 1.00 10.13 211 PRO A N 1
ATOM 1588 C CA . PRO A 1 233 ? 43.632 -6.371 11.530 1.00 11.10 211 PRO A CA 1
ATOM 1589 C C . PRO A 1 233 ? 43.863 -5.802 12.921 1.00 11.53 211 PRO A C 1
ATOM 1590 O O . PRO A 1 233 ? 43.970 -4.610 13.056 1.00 10.74 211 PRO A O 1
ATOM 1594 N N . ARG A 1 234 ? 43.852 -6.635 13.963 1.00 13.42 212 ARG A N 1
ATOM 1595 C CA . ARG A 1 234 ? 44.055 -6.058 15.303 1.00 14.49 212 ARG A CA 1
ATOM 1596 C C . ARG A 1 234 ? 45.433 -5.412 15.448 1.00 13.18 212 ARG A C 1
ATOM 1597 O O . ARG A 1 234 ? 45.566 -4.289 15.906 1.00 13.98 212 ARG A O 1
ATOM 1605 N N . ALA A 1 235 ? 46.446 -6.080 14.924 1.00 12.41 213 ALA A N 1
ATOM 1606 C CA . ALA A 1 235 ? 47.789 -5.544 14.992 1.00 12.13 213 ALA A CA 1
ATOM 1607 C C . ALA A 1 235 ? 47.887 -4.255 14.208 1.00 12.33 213 ALA A C 1
ATOM 1608 O O . ALA A 1 235 ? 48.468 -3.285 14.629 1.00 12.09 213 ALA A O 1
ATOM 1610 N N . MET A 1 236 ? 47.328 -4.251 13.023 1.00 11.41 214 MET A N 1
ATOM 1611 C CA . MET A 1 236 ? 47.346 -3.013 12.257 1.00 10.18 214 MET A CA 1
ATOM 1612 C C . MET A 1 236 ? 46.551 -1.874 12.888 1.00 11.10 214 MET A C 1
ATOM 1613 O O . MET A 1 236 ? 46.946 -0.710 12.798 1.00 10.99 214 MET A O 1
ATOM 1618 N N . SER A 1 237 ? 45.429 -2.191 13.494 1.00 10.61 215 SER A N 1
ATOM 1619 C CA . SER A 1 237 ? 44.669 -1.193 14.249 1.00 12.21 215 SER A CA 1
ATOM 1620 C C . SER A 1 237 ? 45.511 -0.625 15.381 1.00 13.42 215 SER A C 1
ATOM 1621 O O . SER A 1 237 ? 45.580 0.620 15.592 1.00 11.93 215 SER A O 1
ATOM 1624 N N . ASP A 1 238 ? 46.196 -1.522 16.111 1.00 13.19 216 ASP A N 1
ATOM 1625 C CA . ASP A 1 238 ? 47.083 -1.072 17.194 1.00 15.10 216 ASP A CA 1
ATOM 1626 C C . ASP A 1 238 ? 48.263 -0.245 16.682 1.00 13.08 216 ASP A C 1
ATOM 1627 O O . ASP A 1 238 ? 48.676 0.765 17.275 1.00 13.64 216 ASP A O 1
ATOM 1632 N N . LEU A 1 239 ? 48.834 -0.659 15.548 1.00 13.90 217 LEU A N 1
ATOM 1633 C CA . LEU A 1 239 ? 49.903 0.082 14.900 1.00 12.99 217 LEU A CA 1
ATOM 1634 C C . LEU A 1 239 ? 49.496 1.531 14.520 1.00 12.11 217 LEU A C 1
ATOM 1635 O O . LEU A 1 239 ? 50.156 2.474 14.875 1.00 12.20 217 LEU A O 1
ATOM 1640 N N . CYS A 1 240 ? 48.357 1.680 13.858 1.00 10.40 218 CYS A N 1
ATOM 1641 C CA . CYS A 1 240 ? 47.929 2.996 13.466 1.00 11.99 218 CYS A CA 1
ATOM 1642 C C . CYS A 1 240 ? 47.636 3.889 14.664 1.00 11.06 218 CYS A C 1
ATOM 1643 O O . CYS A 1 240 ? 47.976 5.044 14.634 1.00 11.81 218 CYS A O 1
ATOM 1646 N N . ALA A 1 241 ? 46.982 3.350 15.691 1.00 12.70 219 ALA A N 1
ATOM 1647 C CA . ALA A 1 241 ? 46.655 4.115 16.922 1.00 12.33 219 ALA A CA 1
ATOM 1648 C C . ALA A 1 241 ? 47.932 4.624 17.582 1.00 11.21 219 ALA A C 1
ATOM 1649 O O . ALA A 1 241 ? 48.010 5.782 17.950 1.00 14.00 219 ALA A O 1
ATOM 1651 N N . ALA A 1 242 ? 48.928 3.737 17.695 1.00 11.49 220 ALA A N 1
ATOM 1652 C CA . ALA A 1 242 ? 50.202 4.098 18.264 1.00 10.95 220 ALA A CA 1
ATOM 1653 C C . ALA A 1 242 ? 50.915 5.182 17.434 1.00 11.34 220 ALA A C 1
ATOM 1654 O O . ALA A 1 242 ? 51.423 6.194 17.948 1.00 11.21 220 ALA A O 1
ATOM 1656 N N . ALA A 1 243 ? 50.954 5.013 16.103 1.00 11.03 221 ALA A N 1
ATOM 1657 C CA . ALA A 1 243 ? 51.640 6.004 15.283 1.00 11.00 221 ALA A CA 1
ATOM 1658 C C . ALA A 1 243 ? 50.920 7.316 15.341 1.00 11.67 221 ALA A C 1
ATOM 1659 O O . ALA A 1 243 ? 51.533 8.339 15.427 1.00 12.89 221 ALA A O 1
ATOM 1661 N N . MET A 1 244 ? 49.585 7.264 15.321 1.00 12.19 222 MET A N 1
ATOM 1662 C CA . MET A 1 244 ? 48.779 8.442 15.281 1.00 11.44 222 MET A CA 1
ATOM 1663 C C . MET A 1 244 ? 48.818 9.252 16.579 1.00 13.82 222 MET A C 1
ATOM 1664 O O . MET A 1 244 ? 48.503 10.452 16.566 1.00 14.61 222 MET A O 1
ATOM 1669 N N . ARG A 1 245 ? 49.162 8.616 17.679 1.00 14.00 223 ARG A N 1
ATOM 1670 C CA A ARG A 1 245 ? 49.370 9.412 18.904 0.50 14.54 223 ARG A CA 1
ATOM 1671 C CA B ARG A 1 245 ? 49.375 9.371 18.917 0.50 14.64 223 ARG A CA 1
ATOM 1672 C C . ARG A 1 245 ? 50.830 9.742 19.168 1.00 14.35 223 ARG A C 1
ATOM 1673 O O . ARG A 1 245 ? 51.175 10.272 20.242 1.00 15.86 223 ARG A O 1
ATOM 1688 N N . GLY A 1 246 ? 51.696 9.467 18.234 1.00 14.75 224 GLY A N 1
ATOM 1689 C CA . GLY A 1 246 ? 53.074 9.777 18.442 1.00 13.69 224 GLY A CA 1
ATOM 1690 C C . GLY A 1 246 ? 53.861 8.805 19.301 1.00 15.21 224 GLY A C 1
ATOM 1691 O O . GLY A 1 246 ? 54.953 9.157 19.751 1.00 18.01 224 GLY A O 1
ATOM 1692 N N . ASP A 1 247 ? 53.355 7.602 19.527 1.00 13.62 225 ASP A N 1
ATOM 1693 C CA . ASP A 1 247 ? 54.079 6.617 20.308 1.00 14.04 225 ASP A CA 1
ATOM 1694 C C . ASP A 1 247 ? 54.979 5.843 19.340 1.00 13.35 225 ASP A C 1
ATOM 1695 O O . ASP A 1 247 ? 54.672 4.714 18.964 1.00 12.32 225 ASP A O 1
ATOM 1700 N N . ALA A 1 248 ? 56.120 6.477 18.996 1.00 14.19 226 ALA A N 1
ATOM 1701 C CA . ALA A 1 248 ? 56.996 5.968 17.959 1.00 13.59 226 ALA A CA 1
ATOM 1702 C C . ALA A 1 248 ? 57.523 4.569 18.314 1.00 15.70 226 ALA A C 1
ATOM 1703 O O . ALA A 1 248 ? 57.555 3.614 17.490 1.00 13.84 226 ALA A O 1
ATOM 1705 N N . ALA A 1 249 ? 57.911 4.378 19.587 1.00 14.00 227 ALA A N 1
ATOM 1706 C CA . ALA A 1 249 ? 58.436 3.083 19.916 1.00 14.62 227 ALA A CA 1
ATOM 1707 C C . ALA A 1 249 ? 57.433 1.949 19.769 1.00 12.35 227 ALA A C 1
ATOM 1708 O O . ALA A 1 249 ? 57.763 0.864 19.255 1.00 13.53 227 ALA A O 1
ATOM 1710 N N . ALA A 1 250 ? 56.186 2.182 20.232 1.00 11.28 228 ALA A N 1
ATOM 1711 C CA . ALA A 1 250 ? 55.184 1.179 20.164 1.00 12.40 228 ALA A CA 1
ATOM 1712 C C . ALA A 1 250 ? 54.849 0.853 18.681 1.00 12.06 228 ALA A C 1
ATOM 1713 O O . ALA A 1 250 ? 54.662 -0.318 18.318 1.00 12.66 228 ALA A O 1
ATOM 1715 N N . ALA A 1 251 ? 54.765 1.909 17.875 1.00 12.37 229 ALA A N 1
ATOM 1716 C CA . ALA A 1 251 ? 54.361 1.782 16.445 1.00 12.89 229 ALA A CA 1
ATOM 1717 C C . ALA A 1 251 ? 55.417 0.992 15.708 1.00 12.09 229 ALA A C 1
ATOM 1718 O O . ALA A 1 251 ? 55.125 0.090 14.928 1.00 12.88 229 ALA A O 1
ATOM 1720 N N . ARG A 1 252 ? 56.658 1.360 15.931 1.00 11.71 230 ARG A N 1
ATOM 1721 C CA . ARG A 1 252 ? 57.740 0.697 15.241 1.00 12.40 230 ARG A CA 1
ATOM 1722 C C . ARG A 1 252 ? 57.896 -0.725 15.704 1.00 12.75 230 ARG A C 1
ATOM 1723 O O . ARG A 1 252 ? 58.244 -1.555 14.935 1.00 13.65 230 ARG A O 1
ATOM 1731 N N . ALA A 1 253 ? 57.662 -1.011 16.982 1.00 12.03 231 ALA A N 1
ATOM 1732 C CA . ALA A 1 253 ? 57.738 -2.370 17.435 1.00 13.04 231 ALA A CA 1
ATOM 1733 C C . ALA A 1 253 ? 56.763 -3.320 16.678 1.00 12.59 231 ALA A C 1
ATOM 1734 O O . ALA A 1 253 ? 57.168 -4.440 16.229 1.00 13.05 231 ALA A O 1
ATOM 1736 N N . ILE A 1 254 ? 55.503 -2.899 16.519 1.00 11.68 232 ILE A N 1
ATOM 1737 C CA . ILE A 1 254 ? 54.513 -3.704 15.836 1.00 12.14 232 ILE A CA 1
ATOM 1738 C C . ILE A 1 254 ? 54.952 -3.767 14.361 1.00 12.93 232 ILE A C 1
ATOM 1739 O O . ILE A 1 254 ? 54.952 -4.811 13.780 1.00 12.71 232 ILE A O 1
ATOM 1744 N N . ASN A 1 255 ? 55.359 -2.667 13.780 1.00 11.82 233 ASN A N 1
ATOM 1745 C CA . ASN A 1 255 ? 55.778 -2.681 12.378 1.00 12.14 233 ASN A CA 1
ATOM 1746 C C . ASN A 1 255 ? 56.938 -3.615 12.126 1.00 13.12 233 ASN A C 1
ATOM 1747 O O . ASN A 1 255 ? 57.016 -4.290 11.105 1.00 15.15 233 ASN A O 1
ATOM 1752 N N . ASP A 1 256 ? 57.864 -3.621 13.045 1.00 14.86 234 ASP A N 1
ATOM 1753 C CA . ASP A 1 256 ? 59.037 -4.423 12.823 1.00 15.73 234 ASP A CA 1
ATOM 1754 C C . ASP A 1 256 ? 58.659 -5.911 12.888 1.00 15.34 234 ASP A C 1
ATOM 1755 O O . ASP A 1 256 ? 59.159 -6.792 12.145 1.00 16.96 234 ASP A O 1
ATOM 1760 N N . ARG A 1 257 ? 57.745 -6.234 13.779 1.00 14.70 235 ARG A N 1
ATOM 1761 C CA . ARG A 1 257 ? 57.270 -7.587 13.853 1.00 15.51 235 ARG A CA 1
ATOM 1762 C C . ARG A 1 257 ? 56.489 -8.041 12.611 1.00 15.47 235 ARG A C 1
ATOM 1763 O O . ARG A 1 257 ? 56.569 -9.182 12.173 1.00 17.13 235 ARG A O 1
ATOM 1771 N N . LEU A 1 258 ? 55.694 -7.126 12.047 1.00 13.93 236 LEU A N 1
ATOM 1772 C CA . LEU A 1 258 ? 54.902 -7.416 10.857 1.00 13.52 236 LEU A CA 1
ATOM 1773 C C . LEU A 1 258 ? 55.708 -7.356 9.567 1.00 13.81 236 LEU A C 1
ATOM 1774 O O . LEU A 1 258 ? 55.169 -7.759 8.539 1.00 12.93 236 LEU A O 1
ATOM 1779 N N . MET A 1 259 ? 56.957 -6.850 9.587 1.00 13.71 237 MET A N 1
ATOM 1780 C CA . MET A 1 259 ? 57.646 -6.541 8.330 1.00 14.76 237 MET A CA 1
ATOM 1781 C C . MET A 1 259 ? 57.691 -7.759 7.383 1.00 14.98 237 MET A C 1
ATOM 1782 O O . MET A 1 259 ? 57.556 -7.618 6.158 1.00 14.60 237 MET A O 1
ATOM 1787 N N . PRO A 1 260 ? 57.959 -8.967 7.910 1.00 16.15 238 PRO A N 1
ATOM 1788 C CA . PRO A 1 260 ? 58.038 -10.076 6.963 1.00 16.46 238 PRO A CA 1
ATOM 1789 C C . PRO A 1 260 ? 56.719 -10.351 6.215 1.00 15.01 238 PRO A C 1
ATOM 1790 O O . PRO A 1 260 ? 56.746 -10.815 5.072 1.00 14.63 238 PRO A O 1
ATOM 1794 N N . LEU A 1 261 ? 55.616 -10.007 6.855 1.00 13.79 239 LEU A N 1
ATOM 1795 C CA . LEU A 1 261 ? 54.315 -10.185 6.292 1.00 12.54 239 LEU A CA 1
ATOM 1796 C C . LEU A 1 261 ? 54.023 -9.038 5.337 1.00 12.83 239 LEU A C 1
ATOM 1797 O O . LEU A 1 261 ? 53.575 -9.292 4.201 1.00 12.30 239 LEU A O 1
ATOM 1802 N N . HIS A 1 262 ? 54.352 -7.795 5.691 1.00 12.55 240 HIS A N 1
ATOM 1803 C CA . HIS A 1 262 ? 54.228 -6.740 4.714 1.00 13.15 240 HIS A CA 1
ATOM 1804 C C . HIS A 1 262 ? 54.991 -7.080 3.423 1.00 14.47 240 HIS A C 1
ATOM 1805 O O . HIS A 1 262 ? 54.524 -6.819 2.306 1.00 15.99 240 HIS A O 1
ATOM 1812 N N . LYS A 1 263 ? 56.198 -7.647 3.540 1.00 13.38 241 LYS A N 1
ATOM 1813 C CA . LYS A 1 263 ? 56.965 -7.944 2.337 1.00 14.01 241 LYS A CA 1
ATOM 1814 C C . LYS A 1 263 ? 56.327 -9.117 1.550 1.00 12.31 241 LYS A C 1
ATOM 1815 O O . LYS A 1 263 ? 56.216 -9.082 0.326 1.00 11.20 241 LYS A O 1
ATOM 1821 N N . ALA A 1 264 ? 55.968 -10.179 2.274 1.00 12.68 242 ALA A N 1
ATOM 1822 C CA . ALA A 1 264 ? 55.438 -11.394 1.635 1.00 12.03 242 ALA A CA 1
ATOM 1823 C C . ALA A 1 264 ? 54.133 -11.119 0.920 1.00 10.00 242 ALA A C 1
ATOM 1824 O O . ALA A 1 264 ? 53.794 -11.739 -0.077 1.00 12.04 242 ALA A O 1
ATOM 1826 N N . LEU A 1 265 ? 53.373 -10.136 1.410 1.00 10.01 243 LEU A N 1
ATOM 1827 C CA . LEU A 1 265 ? 52.077 -9.917 0.810 1.00 10.02 243 LEU A CA 1
ATOM 1828 C C . LEU A 1 265 ? 52.209 -9.210 -0.580 1.00 9.92 243 LEU A C 1
ATOM 1829 O O . LEU A 1 265 ? 51.251 -8.993 -1.258 1.00 10.00 243 LEU A O 1
ATOM 1834 N N . PHE A 1 266 ? 53.406 -8.810 -0.971 1.00 10.04 244 PHE A N 1
ATOM 1835 C CA . PHE A 1 266 ? 53.648 -8.275 -2.298 1.00 10.02 244 PHE A CA 1
ATOM 1836 C C . PHE A 1 266 ? 54.666 -9.102 -3.112 1.00 10.95 244 PHE A C 1
ATOM 1837 O O . PHE A 1 266 ? 55.221 -8.675 -4.131 1.00 12.17 244 PHE A O 1
ATOM 1845 N N . ILE A 1 267 ? 54.787 -10.374 -2.744 1.00 10.87 245 ILE A N 1
ATOM 1846 C CA . ILE A 1 267 ? 55.787 -11.232 -3.430 1.00 12.19 245 ILE A CA 1
ATOM 1847 C C . ILE A 1 267 ? 55.351 -11.453 -4.882 1.00 12.70 245 ILE A C 1
ATOM 1848 O O . ILE A 1 267 ? 56.213 -11.648 -5.777 1.00 12.72 245 ILE A O 1
ATOM 1853 N N . GLU A 1 268 ? 54.005 -11.467 -5.115 1.00 11.81 246 GLU A N 1
ATOM 1854 C CA . GLU A 1 268 ? 53.440 -11.298 -6.458 1.00 10.35 246 GLU A CA 1
ATOM 1855 C C . GLU A 1 268 ? 52.442 -10.145 -6.304 1.00 10.33 246 GLU A C 1
ATOM 1856 O O . GLU A 1 268 ? 52.197 -9.721 -5.186 1.00 10.60 246 GLU A O 1
ATOM 1862 N N . SER A 1 269 ? 51.988 -9.605 -7.412 1.00 9.50 247 SER A N 1
ATOM 1863 C CA . SER A 1 269 ? 51.164 -8.366 -7.343 1.00 8.29 247 SER A CA 1
ATOM 1864 C C . SER A 1 269 ? 49.991 -8.567 -6.439 1.00 8.18 247 SER A C 1
ATOM 1865 O O . SER A 1 269 ? 49.208 -9.563 -6.573 1.00 8.03 247 SER A O 1
ATOM 1868 N N . ASN A 1 270 ? 49.814 -7.644 -5.474 1.00 8.74 248 ASN A N 1
ATOM 1869 C CA . ASN A 1 270 ? 48.592 -7.535 -4.678 1.00 8.08 248 ASN A CA 1
ATOM 1870 C C . ASN A 1 270 ? 47.386 -7.458 -5.630 1.00 6.72 248 ASN A C 1
ATOM 1871 O O . ASN A 1 270 ? 47.456 -6.750 -6.666 1.00 8.32 248 ASN A O 1
ATOM 1876 N N . PRO A 1 271 ? 46.315 -8.211 -5.407 1.00 7.04 249 PRO A N 1
ATOM 1877 C CA . PRO A 1 271 ? 45.942 -9.012 -4.183 1.00 6.13 249 PRO A CA 1
ATOM 1878 C C . PRO A 1 271 ? 46.241 -10.513 -4.330 1.00 8.17 249 PRO A C 1
ATOM 1879 O O . PRO A 1 271 ? 45.637 -11.312 -3.609 1.00 7.82 249 PRO A O 1
ATOM 1883 N N . ILE A 1 272 ? 47.160 -10.902 -5.198 1.00 6.72 250 ILE A N 1
ATOM 1884 C CA . ILE A 1 272 ? 47.388 -12.414 -5.328 1.00 6.93 250 ILE A CA 1
ATOM 1885 C C . ILE A 1 272 ? 47.822 -13.009 -3.960 1.00 7.89 250 ILE A C 1
ATOM 1886 O O . ILE A 1 272 ? 47.237 -13.998 -3.510 1.00 9.17 250 ILE A O 1
ATOM 1891 N N . PRO A 1 273 ? 48.869 -12.451 -3.325 1.00 8.06 251 PRO A N 1
ATOM 1892 C CA . PRO A 1 273 ? 49.317 -13.038 -2.031 1.00 7.50 251 PRO A CA 1
ATOM 1893 C C . PRO A 1 273 ? 48.271 -12.976 -0.970 1.00 7.94 251 PRO A C 1
ATOM 1894 O O . PRO A 1 273 ? 47.972 -13.969 -0.267 1.00 10.36 251 PRO A O 1
ATOM 1898 N N . VAL A 1 274 ? 47.586 -11.843 -0.828 1.00 8.04 252 VAL A N 1
ATOM 1899 C CA . VAL A 1 274 ? 46.661 -11.753 0.271 1.00 8.49 252 VAL A CA 1
ATOM 1900 C C . VAL A 1 274 ? 45.472 -12.677 0.142 1.00 9.10 252 VAL A C 1
ATOM 1901 O O . VAL A 1 274 ? 44.998 -13.159 1.164 1.00 11.29 252 VAL A O 1
ATOM 1905 N N . LYS A 1 275 ? 45.038 -12.968 -1.058 1.00 8.97 253 LYS A N 1
ATOM 1906 C CA . LYS A 1 275 ? 43.909 -13.907 -1.241 1.00 8.67 253 LYS A CA 1
ATOM 1907 C C . LYS A 1 275 ? 44.394 -15.292 -0.851 1.00 9.98 253 LYS A C 1
ATOM 1908 O O . LYS A 1 275 ? 43.649 -16.066 -0.234 1.00 11.20 253 LYS A O 1
ATOM 1914 N N . TRP A 1 276 ? 45.621 -15.624 -1.219 1.00 10.27 254 TRP A N 1
ATOM 1915 C CA . TRP A 1 276 ? 46.176 -16.950 -0.798 1.00 10.05 254 TRP A CA 1
ATOM 1916 C C . TRP A 1 276 ? 46.167 -17.044 0.746 1.00 9.54 254 TRP A C 1
ATOM 1917 O O . TRP A 1 276 ? 45.703 -18.054 1.303 1.00 12.15 254 TRP A O 1
ATOM 1928 N N . ALA A 1 277 ? 46.604 -15.996 1.400 1.00 10.21 255 ALA A N 1
ATOM 1929 C CA . ALA A 1 277 ? 46.722 -15.933 2.880 1.00 9.29 255 ALA A CA 1
ATOM 1930 C C . ALA A 1 277 ? 45.323 -16.072 3.468 1.00 10.68 255 ALA A C 1
ATOM 1931 O O . ALA A 1 277 ? 45.131 -16.864 4.434 1.00 11.70 255 ALA A O 1
ATOM 1933 N N . LEU A 1 278 ? 44.333 -15.384 2.924 1.00 11.23 256 LEU A N 1
ATOM 1934 C CA . LEU A 1 278 ? 42.982 -15.418 3.476 1.00 12.35 256 LEU A CA 1
ATOM 1935 C C . LEU A 1 278 ? 42.329 -16.784 3.268 1.00 13.08 256 LEU A C 1
ATOM 1936 O O . LEU A 1 278 ? 41.603 -17.258 4.177 1.00 13.77 256 LEU A O 1
ATOM 1941 N N . HIS A 1 279 ? 42.651 -17.441 2.142 1.00 13.30 257 HIS A N 1
ATOM 1942 C CA . HIS A 1 279 ? 42.160 -18.785 1.876 1.00 13.86 257 HIS A CA 1
ATOM 1943 C C . HIS A 1 279 ? 42.809 -19.810 2.890 1.00 14.17 257 HIS A C 1
ATOM 1944 O O . HIS A 1 279 ? 42.090 -20.660 3.446 1.00 14.06 257 HIS A O 1
ATOM 1951 N N . GLU A 1 280 ? 44.085 -19.634 3.182 1.00 13.77 258 GLU A N 1
ATOM 1952 C CA . GLU A 1 280 ? 44.820 -20.454 4.182 1.00 16.13 258 GLU A CA 1
ATOM 1953 C C . GLU A 1 280 ? 44.237 -20.268 5.592 1.00 16.79 258 GLU A C 1
ATOM 1954 O O . GLU A 1 280 ? 44.191 -21.245 6.417 1.00 18.57 258 GLU A O 1
ATOM 1960 N N . MET A 1 281 ? 43.724 -19.047 5.844 1.00 15.04 259 MET A N 1
ATOM 1961 C CA . MET A 1 281 ? 43.040 -18.766 7.119 1.00 16.66 259 MET A CA 1
ATOM 1962 C C . MET A 1 281 ? 41.608 -19.313 7.190 1.00 17.09 259 MET A C 1
ATOM 1963 O O . MET A 1 281 ? 40.938 -19.171 8.231 1.00 19.95 259 MET A O 1
ATOM 1968 N N . GLY A 1 282 ? 41.107 -19.831 6.084 1.00 18.02 260 GLY A N 1
ATOM 1969 C CA . GLY A 1 282 ? 39.758 -20.344 5.972 1.00 17.67 260 GLY A CA 1
ATOM 1970 C C . GLY A 1 282 ? 38.694 -19.290 5.840 1.00 17.54 260 GLY A C 1
ATOM 1971 O O . GLY A 1 282 ? 37.519 -19.553 6.056 1.00 19.68 260 GLY A O 1
ATOM 1972 N N . LEU A 1 283 ? 39.062 -18.065 5.416 1.00 16.15 261 LEU A N 1
ATOM 1973 C CA . LEU A 1 283 ? 38.113 -16.964 5.357 1.00 16.85 261 LEU A CA 1
ATOM 1974 C C . LEU A 1 283 ? 37.453 -16.785 3.989 1.00 16.03 261 LEU A C 1
ATOM 1975 O O . LEU A 1 283 ? 36.372 -16.246 3.888 1.00 17.67 261 LEU A O 1
ATOM 1980 N N . ILE A 1 284 ? 38.154 -17.175 2.933 1.00 15.16 262 ILE A N 1
ATOM 1981 C CA . ILE A 1 284 ? 37.647 -17.020 1.589 1.00 13.96 262 ILE A CA 1
ATOM 1982 C C . ILE A 1 284 ? 37.878 -18.269 0.743 1.00 16.24 262 ILE A C 1
ATOM 1983 O O . ILE A 1 284 ? 38.761 -19.078 1.028 1.00 16.13 262 ILE A O 1
ATOM 1988 N N . PRO A 1 285 ? 37.138 -18.390 -0.355 1.00 16.44 263 PRO A N 1
ATOM 1989 C CA . PRO A 1 285 ? 37.477 -19.437 -1.291 1.00 17.80 263 PRO A CA 1
ATOM 1990 C C . PRO A 1 285 ? 38.626 -19.072 -2.252 1.00 17.93 263 PRO A C 1
ATOM 1991 O O . PRO A 1 285 ? 39.175 -17.998 -2.160 1.00 15.34 263 PRO A O 1
ATOM 1995 N N . GLU A 1 286 ? 39.011 -20.018 -3.093 1.00 19.62 264 GLU A N 1
ATOM 1996 C CA . GLU A 1 286 ? 40.169 -19.932 -3.983 1.00 19.94 264 GLU A CA 1
ATOM 1997 C C . GLU A 1 286 ? 39.983 -19.158 -5.320 1.00 19.12 264 GLU A C 1
ATOM 1998 O O . GLU A 1 286 ? 40.862 -19.194 -6.174 1.00 19.61 264 GLU A O 1
ATOM 2004 N N . GLY A 1 287 ? 38.895 -18.448 -5.521 1.00 16.86 265 GLY A N 1
ATOM 2005 C CA . GLY A 1 287 ? 38.647 -17.787 -6.795 1.00 15.56 265 GLY A CA 1
ATOM 2006 C C . GLY A 1 287 ? 39.389 -16.445 -6.950 1.00 13.14 265 GLY A C 1
ATOM 2007 O O . GLY A 1 287 ? 39.511 -15.653 -6.032 1.00 13.03 265 GLY A O 1
ATOM 2008 N N . ILE A 1 288 ? 39.827 -16.201 -8.161 1.00 12.84 266 ILE A N 1
ATOM 2009 C CA . ILE A 1 288 ? 40.520 -14.958 -8.529 1.00 11.86 266 ILE A CA 1
ATOM 2010 C C . ILE A 1 288 ? 40.312 -14.778 -10.020 1.00 11.36 266 ILE A C 1
ATOM 2011 O O . ILE A 1 288 ? 40.290 -15.775 -10.733 1.00 14.03 266 ILE A O 1
ATOM 2016 N N . ARG A 1 289 ? 40.062 -13.573 -10.514 1.00 10.23 267 ARG A N 1
ATOM 2017 C CA . ARG A 1 289 ? 39.682 -13.433 -11.916 1.00 10.70 267 ARG A CA 1
ATOM 2018 C C . ARG A 1 289 ? 40.870 -12.978 -12.824 1.00 9.22 267 ARG A C 1
ATOM 2019 O O . ARG A 1 289 ? 41.675 -12.096 -12.469 1.00 8.91 267 ARG A O 1
ATOM 2027 N N . LEU A 1 290 ? 40.956 -13.632 -13.987 1.00 10.51 268 LEU A N 1
ATOM 2028 C CA . LEU A 1 290 ? 41.936 -13.304 -15.005 1.00 7.54 268 LEU A CA 1
ATOM 2029 C C . LEU A 1 290 ? 41.832 -11.792 -15.322 1.00 7.60 268 LEU A C 1
ATOM 2030 O O . LEU A 1 290 ? 40.710 -11.234 -15.438 1.00 8.54 268 LEU A O 1
ATOM 2035 N N . PRO A 1 291 ? 42.998 -11.153 -15.506 1.00 6.87 269 PRO A N 1
ATOM 2036 C CA . PRO A 1 291 ? 44.289 -11.710 -15.697 1.00 7.39 269 PRO A CA 1
ATOM 2037 C C . PRO A 1 291 ? 45.119 -12.017 -14.430 1.00 7.16 269 PRO A C 1
ATOM 2038 O O . PRO A 1 291 ? 46.270 -12.457 -14.537 1.00 7.41 269 PRO A O 1
ATOM 2042 N N . LEU A 1 292 ? 44.559 -11.923 -13.243 1.00 6.21 270 LEU A N 1
ATOM 2043 C CA . LEU A 1 292 ? 45.194 -12.313 -12.021 1.00 6.52 270 LEU A CA 1
ATOM 2044 C C . LEU A 1 292 ? 45.084 -13.860 -11.931 1.00 8.80 270 LEU A C 1
ATOM 2045 O O . LEU A 1 292 ? 44.191 -14.466 -12.556 1.00 8.55 270 LEU A O 1
ATOM 2050 N N . THR A 1 293 ? 46.056 -14.403 -11.262 1.00 9.13 271 THR A N 1
ATOM 2051 C CA . THR A 1 293 ? 46.234 -15.890 -11.159 1.00 9.30 271 THR A CA 1
ATOM 2052 C C . THR A 1 293 ? 46.409 -16.225 -9.716 1.00 9.55 271 THR A C 1
ATOM 2053 O O . THR A 1 293 ? 46.982 -15.422 -8.927 1.00 10.71 271 THR A O 1
ATOM 2057 N N . TRP A 1 294 ? 46.045 -17.462 -9.295 1.00 8.02 272 TRP A N 1
ATOM 2058 C CA . TRP A 1 294 ? 46.343 -17.845 -7.880 1.00 8.70 272 TRP A CA 1
ATOM 2059 C C . TRP A 1 294 ? 47.873 -17.850 -7.587 1.00 10.52 272 TRP A C 1
ATOM 2060 O O . TRP A 1 294 ? 48.718 -18.166 -8.455 1.00 11.32 272 TRP A O 1
ATOM 2071 N N . LEU A 1 295 ? 48.228 -17.514 -6.379 1.00 10.65 273 LEU A N 1
ATOM 2072 C CA . LEU A 1 295 ? 49.657 -17.389 -5.986 1.00 8.86 273 LEU A CA 1
ATOM 2073 C C . LEU A 1 295 ? 50.480 -18.620 -6.434 1.00 10.31 273 LEU A C 1
ATOM 2074 O O . LEU A 1 295 ? 50.070 -19.723 -6.121 1.00 11.07 273 LEU A O 1
ATOM 2079 N N . SER A 1 296 ? 51.609 -18.376 -7.103 1.00 11.50 274 SER A N 1
ATOM 2080 C CA . SER A 1 296 ? 52.527 -19.444 -7.543 1.00 12.76 274 SER A CA 1
ATOM 2081 C C . SER A 1 296 ? 53.074 -20.208 -6.372 1.00 13.19 274 SER A C 1
ATOM 2082 O O . SER A 1 296 ? 53.362 -19.666 -5.359 1.00 11.53 274 SER A O 1
ATOM 2085 N N . PRO A 1 297 ? 53.213 -21.551 -6.541 1.00 13.66 275 PRO A N 1
ATOM 2086 C CA . PRO A 1 297 ? 53.672 -22.352 -5.418 1.00 14.39 275 PRO A CA 1
ATOM 2087 C C . PRO A 1 297 ? 55.022 -21.954 -4.878 1.00 15.34 275 PRO A C 1
ATOM 2088 O O . PRO A 1 297 ? 55.230 -22.012 -3.691 1.00 16.64 275 PRO A O 1
ATOM 2092 N N . ARG A 1 298 ? 55.906 -21.460 -5.745 1.00 16.42 276 ARG A N 1
ATOM 2093 C CA . ARG A 1 298 ? 57.213 -20.917 -5.328 1.00 18.47 276 ARG A CA 1
ATOM 2094 C C . ARG A 1 298 ? 57.137 -19.751 -4.307 1.00 18.34 276 ARG A C 1
ATOM 2095 O O . ARG A 1 298 ? 58.080 -19.473 -3.584 1.00 17.75 276 ARG A O 1
ATOM 2103 N N . CYS A 1 299 ? 55.982 -19.093 -4.254 1.00 18.61 277 CYS A N 1
ATOM 2104 C CA . CYS A 1 299 ? 55.746 -18.022 -3.291 1.00 18.10 277 CYS A CA 1
ATOM 2105 C C . CYS A 1 299 ? 55.039 -18.441 -1.989 1.00 17.02 277 CYS A C 1
ATOM 2106 O O . CYS A 1 299 ? 54.866 -17.620 -1.045 1.00 16.43 277 CYS A O 1
ATOM 2109 N N . HIS A 1 300 ? 54.579 -19.696 -1.884 1.00 15.61 278 HIS A N 1
ATOM 2110 C CA . HIS A 1 300 ? 53.732 -20.111 -0.734 1.00 15.15 278 HIS A CA 1
ATOM 2111 C C . HIS A 1 300 ? 54.548 -20.146 0.564 1.00 18.05 278 HIS A C 1
ATOM 2112 O O . HIS A 1 300 ? 54.079 -19.682 1.610 1.00 16.85 278 HIS A O 1
ATOM 2119 N N . GLU A 1 301 ? 55.764 -20.670 0.491 1.00 19.57 279 GLU A N 1
ATOM 2120 C CA . GLU A 1 301 ? 56.647 -20.779 1.677 1.00 20.22 279 GLU A CA 1
ATOM 2121 C C . GLU A 1 301 ? 56.982 -19.464 2.384 1.00 18.93 279 GLU A C 1
ATOM 2122 O O . GLU A 1 301 ? 56.756 -19.388 3.591 1.00 20.01 279 GLU A O 1
ATOM 2128 N N . PRO A 1 302 ? 57.486 -18.466 1.651 1.00 18.88 280 PRO A N 1
ATOM 2129 C CA . PRO A 1 302 ? 57.823 -17.235 2.341 1.00 17.40 280 PRO A CA 1
ATOM 2130 C C . PRO A 1 302 ? 56.585 -16.622 3.024 1.00 16.57 280 PRO A C 1
ATOM 2131 O O . PRO A 1 302 ? 56.695 -16.005 4.125 1.00 16.88 280 PRO A O 1
ATOM 2135 N N . LEU A 1 303 ? 55.438 -16.733 2.377 1.00 15.39 281 LEU A N 1
ATOM 2136 C CA . LEU A 1 303 ? 54.204 -16.103 2.938 1.00 13.80 281 LEU A CA 1
ATOM 2137 C C . LEU A 1 303 ? 53.723 -16.926 4.094 1.00 15.45 281 LEU A C 1
ATOM 2138 O O . LEU A 1 303 ? 53.379 -16.411 5.133 1.00 15.43 281 LEU A O 1
ATOM 2143 N N . ARG A 1 304 ? 53.691 -18.259 3.961 1.00 15.34 282 ARG A N 1
ATOM 2144 C CA A ARG A 1 304 ? 53.226 -19.093 5.087 0.50 16.79 282 ARG A CA 1
ATOM 2145 C CA B ARG A 1 304 ? 53.199 -19.054 5.112 0.50 16.47 282 ARG A CA 1
ATOM 2146 C C . ARG A 1 304 ? 54.107 -18.838 6.307 1.00 16.12 282 ARG A C 1
ATOM 2147 O O . ARG A 1 304 ? 53.616 -18.727 7.433 1.00 17.08 282 ARG A O 1
ATOM 2162 N N . GLN A 1 305 ? 55.399 -18.753 6.073 1.00 16.23 283 GLN A N 1
ATOM 2163 C CA . GLN A 1 305 ? 56.379 -18.543 7.169 1.00 18.11 283 GLN A CA 1
ATOM 2164 C C . GLN A 1 305 ? 56.086 -17.192 7.851 1.00 18.43 283 GLN A C 1
ATOM 2165 O O . GLN A 1 305 ? 56.094 -17.083 9.079 1.00 19.29 283 GLN A O 1
ATOM 2171 N N . ALA A 1 306 ? 55.921 -16.155 7.062 1.00 17.64 284 ALA A N 1
ATOM 2172 C CA . ALA A 1 306 ? 55.549 -14.837 7.624 1.00 16.22 284 ALA A CA 1
ATOM 2173 C C . ALA A 1 306 ? 54.287 -14.885 8.430 1.00 16.23 284 ALA A C 1
ATOM 2174 O O . ALA A 1 306 ? 54.254 -14.274 9.510 1.00 17.21 284 ALA A O 1
ATOM 2176 N N . MET A 1 307 ? 53.281 -15.610 7.941 1.00 15.50 285 MET A N 1
ATOM 2177 C CA . MET A 1 307 ? 51.984 -15.714 8.643 1.00 17.19 285 MET A CA 1
ATOM 2178 C C . MET A 1 307 ? 52.188 -16.436 9.967 1.00 18.50 285 MET A C 1
ATOM 2179 O O . MET A 1 307 ? 51.605 -16.095 10.951 1.00 18.24 285 MET A O 1
ATOM 2184 N N . ARG A 1 308 ? 53.025 -17.450 9.990 1.00 18.54 286 ARG A N 1
ATOM 2185 C CA . ARG A 1 308 ? 53.269 -18.130 11.307 1.00 21.08 286 ARG A CA 1
ATOM 2186 C C . ARG A 1 308 ? 54.048 -17.227 12.279 1.00 21.12 286 ARG A C 1
ATOM 2187 O O . ARG A 1 308 ? 53.761 -17.166 13.446 1.00 20.07 286 ARG A O 1
ATOM 2195 N N . GLN A 1 309 ? 55.077 -16.568 11.790 1.00 22.07 287 GLN A N 1
ATOM 2196 C CA . GLN A 1 309 ? 55.953 -15.753 12.576 1.00 24.60 287 GLN A CA 1
ATOM 2197 C C . GLN A 1 309 ? 55.214 -14.574 13.255 1.00 24.89 287 GLN A C 1
ATOM 2198 O O . GLN A 1 309 ? 55.497 -14.212 14.408 1.00 26.55 287 GLN A O 1
ATOM 2204 N N . THR A 1 310 ? 54.229 -14.030 12.557 1.00 23.25 288 THR A N 1
ATOM 2205 C CA . THR A 1 310 ? 53.441 -12.884 13.074 1.00 23.01 288 THR A CA 1
ATOM 2206 C C . THR A 1 310 ? 52.240 -13.380 13.834 1.00 23.50 288 THR A C 1
ATOM 2207 O O . THR A 1 310 ? 51.447 -12.576 14.322 1.00 24.16 288 THR A O 1
ATOM 2211 N N . GLY A 1 311 ? 52.051 -14.684 13.937 1.00 23.01 289 GLY A N 1
ATOM 2212 C CA . GLY A 1 311 ? 50.935 -15.182 14.734 1.00 24.45 289 GLY A CA 1
ATOM 2213 C C . GLY A 1 311 ? 49.580 -15.231 14.082 1.00 25.47 289 GLY A C 1
ATOM 2214 O O . GLY A 1 311 ? 48.587 -15.568 14.724 1.00 25.39 289 GLY A O 1
ATOM 2215 N N . VAL A 1 312 ? 49.534 -14.910 12.786 1.00 25.35 290 VAL A N 1
ATOM 2216 C CA . VAL A 1 312 ? 48.306 -14.954 11.992 1.00 27.08 290 VAL A CA 1
ATOM 2217 C C . VAL A 1 312 ? 47.776 -16.396 11.698 1.00 27.70 290 VAL A C 1
ATOM 2218 O O . VAL A 1 312 ? 46.561 -16.605 11.539 1.00 27.87 290 VAL A O 1
ATOM 2222 N N . LEU A 1 313 ? 48.651 -17.404 11.598 1.00 28.57 291 LEU A N 1
ATOM 2223 C CA . LEU A 1 313 ? 48.217 -18.762 11.205 1.00 30.91 291 LEU A CA 1
ATOM 2224 C C . LEU A 1 313 ? 48.979 -19.787 12.009 1.00 31.60 291 LEU A C 1
ATOM 2225 O O . LEU A 1 313 ? 50.166 -19.581 12.246 1.00 33.01 291 LEU A O 1
ATOM 2230 N N . ILE B 1 24 ? 49.227 -7.455 -43.023 1.00 16.71 2 ILE B N 1
ATOM 2231 C CA . ILE B 1 24 ? 49.209 -6.342 -42.057 1.00 15.26 2 ILE B CA 1
ATOM 2232 C C . ILE B 1 24 ? 50.703 -5.947 -41.799 1.00 13.76 2 ILE B C 1
ATOM 2233 O O . ILE B 1 24 ? 51.459 -6.617 -41.091 1.00 13.56 2 ILE B O 1
ATOM 2238 N N . ALA B 1 25 ? 51.112 -4.872 -42.436 1.00 13.03 3 ALA B N 1
ATOM 2239 C CA . ALA B 1 25 ? 52.551 -4.478 -42.423 1.00 12.44 3 ALA B CA 1
ATOM 2240 C C . ALA B 1 25 ? 52.658 -3.009 -42.825 1.00 12.10 3 ALA B C 1
ATOM 2241 O O . ALA B 1 25 ? 51.655 -2.456 -43.302 1.00 15.27 3 ALA B O 1
ATOM 2243 N N . GLY B 1 26 ? 53.810 -2.387 -42.621 1.00 9.08 4 GLY B N 1
ATOM 2244 C CA . GLY B 1 26 ? 54.102 -1.099 -43.142 1.00 9.50 4 GLY B CA 1
ATOM 2245 C C . GLY B 1 26 ? 53.697 -0.006 -42.172 1.00 8.80 4 GLY B C 1
ATOM 2246 O O . GLY B 1 26 ? 53.823 -0.154 -40.964 1.00 9.44 4 GLY B O 1
ATOM 2247 N N . SER B 1 27 ? 53.313 1.132 -42.723 1.00 8.72 5 SER B N 1
ATOM 2248 C CA . SER B 1 27 ? 52.938 2.334 -41.944 1.00 7.85 5 SER B CA 1
ATOM 2249 C C . SER B 1 27 ? 51.486 2.227 -41.534 1.00 6.92 5 SER B C 1
ATOM 2250 O O . SER B 1 27 ? 50.578 2.274 -42.376 1.00 8.92 5 SER B O 1
ATOM 2253 N N . MET B 1 28 ? 51.253 1.985 -40.251 1.00 6.63 6 MET B N 1
ATOM 2254 C CA . MET B 1 28 ? 49.899 1.780 -39.755 1.00 8.33 6 MET B CA 1
ATOM 2255 C C . MET B 1 28 ? 49.573 2.890 -38.779 1.00 9.07 6 MET B C 1
ATOM 2256 O O . MET B 1 28 ? 50.165 2.969 -37.703 1.00 11.27 6 MET B O 1
ATOM 2261 N N . VAL B 1 29 ? 48.645 3.762 -39.154 1.00 5.56 7 VAL B N 1
ATOM 2262 C CA . VAL B 1 29 ? 48.421 4.951 -38.341 1.00 5.93 7 VAL B CA 1
ATOM 2263 C C . VAL B 1 29 ? 47.617 4.593 -37.073 1.00 5.69 7 VAL B C 1
ATOM 2264 O O . VAL B 1 29 ? 46.585 3.894 -37.144 1.00 6.97 7 VAL B O 1
ATOM 2268 N N . ALA B 1 30 ? 48.107 5.056 -35.938 1.00 5.47 8 ALA B N 1
ATOM 2269 C CA . ALA B 1 30 ? 47.452 5.013 -34.675 1.00 4.43 8 ALA B CA 1
ATOM 2270 C C . ALA B 1 30 ? 46.443 6.171 -34.681 1.00 5.52 8 ALA B C 1
ATOM 2271 O O . ALA B 1 30 ? 46.812 7.258 -34.275 1.00 5.52 8 ALA B O 1
ATOM 2273 N N . LEU B 1 31 ? 45.252 5.935 -35.218 1.00 6.65 9 LEU B N 1
ATOM 2274 C CA . LEU B 1 31 ? 44.362 7.058 -35.612 1.00 5.61 9 LEU B CA 1
ATOM 2275 C C . LEU B 1 31 ? 43.720 7.708 -34.420 1.00 4.78 9 LEU B C 1
ATOM 2276 O O . LEU B 1 31 ? 43.175 7.061 -33.528 1.00 6.01 9 LEU B O 1
ATOM 2281 N N . VAL B 1 32 ? 43.749 9.062 -34.399 1.00 6.14 10 VAL B N 1
ATOM 2282 C CA . VAL B 1 32 ? 42.950 9.774 -33.423 1.00 6.40 10 VAL B CA 1
ATOM 2283 C C . VAL B 1 32 ? 41.430 9.547 -33.609 1.00 6.58 10 VAL B C 1
ATOM 2284 O O . VAL B 1 32 ? 40.998 9.178 -34.690 1.00 7.72 10 VAL B O 1
ATOM 2288 N N . THR B 1 33 ? 40.664 9.833 -32.524 1.00 6.51 11 THR B N 1
ATOM 2289 C CA . THR B 1 33 ? 39.236 9.850 -32.598 1.00 4.96 11 THR B CA 1
ATOM 2290 C C . THR B 1 33 ? 38.820 11.323 -32.447 1.00 6.78 11 THR B C 1
ATOM 2291 O O . THR B 1 33 ? 38.997 11.869 -31.382 1.00 9.62 11 THR B O 1
ATOM 2295 N N . PRO B 1 34 ? 38.309 11.939 -33.513 1.00 8.18 12 PRO B N 1
ATOM 2296 C CA . PRO B 1 34 ? 38.036 13.372 -33.451 1.00 7.50 12 PRO B CA 1
ATOM 2297 C C . PRO B 1 34 ? 36.767 13.664 -32.620 1.00 7.86 12 PRO B C 1
ATOM 2298 O O . PRO B 1 34 ? 35.793 12.923 -32.765 1.00 8.90 12 PRO B O 1
ATOM 2302 N N . PHE B 1 35 ? 36.722 14.746 -31.841 1.00 7.92 13 PHE B N 1
ATOM 2303 C CA . PHE B 1 35 ? 35.524 15.111 -31.130 1.00 7.35 13 PHE B CA 1
ATOM 2304 C C . PHE B 1 35 ? 35.320 16.593 -31.391 1.00 9.49 13 PHE B C 1
ATOM 2305 O O . PHE B 1 35 ? 36.267 17.358 -31.606 1.00 9.26 13 PHE B O 1
ATOM 2313 N N . ASP B 1 36 ? 34.080 16.978 -31.324 1.00 9.99 14 ASP B N 1
ATOM 2314 C CA . ASP B 1 36 ? 33.786 18.385 -31.306 1.00 13.31 14 ASP B CA 1
ATOM 2315 C C . ASP B 1 36 ? 34.063 19.074 -29.967 1.00 14.26 14 ASP B C 1
ATOM 2316 O O . ASP B 1 36 ? 34.486 18.472 -28.966 1.00 14.38 14 ASP B O 1
ATOM 2321 N N . ALA B 1 37 ? 33.840 20.385 -29.916 1.00 17.15 15 ALA B N 1
ATOM 2322 C CA . ALA B 1 37 ? 34.159 21.104 -28.700 1.00 18.63 15 ALA B CA 1
ATOM 2323 C C . ALA B 1 37 ? 33.399 20.643 -27.517 1.00 20.18 15 ALA B C 1
ATOM 2324 O O . ALA B 1 37 ? 33.866 20.878 -26.392 1.00 24.46 15 ALA B O 1
ATOM 2326 N N . GLN B 1 38 ? 32.243 20.001 -27.682 1.00 20.24 16 GLN B N 1
ATOM 2327 C CA . GLN B 1 38 ? 31.542 19.489 -26.535 1.00 19.81 16 GLN B CA 1
ATOM 2328 C C . GLN B 1 38 ? 31.834 17.998 -26.269 1.00 18.78 16 GLN B C 1
ATOM 2329 O O . GLN B 1 38 ? 31.178 17.349 -25.417 1.00 20.05 16 GLN B O 1
ATOM 2335 N N . GLY B 1 39 ? 32.828 17.465 -26.972 1.00 16.57 17 GLY B N 1
ATOM 2336 C CA . GLY B 1 39 ? 33.217 16.087 -26.640 1.00 14.95 17 GLY B CA 1
ATOM 2337 C C . GLY B 1 39 ? 32.437 15.031 -27.398 1.00 14.67 17 GLY B C 1
ATOM 2338 O O . GLY B 1 39 ? 32.747 13.821 -27.200 1.00 13.16 17 GLY B O 1
ATOM 2339 N N . ARG B 1 40 ? 31.577 15.436 -28.342 1.00 12.25 18 ARG B N 1
ATOM 2340 C CA . ARG B 1 40 ? 30.835 14.500 -29.157 1.00 12.14 18 ARG B CA 1
ATOM 2341 C C . ARG B 1 40 ? 31.683 13.981 -30.365 1.00 10.36 18 ARG B C 1
ATOM 2342 O O . ARG B 1 40 ? 32.445 14.697 -30.935 1.00 10.83 18 ARG B O 1
ATOM 2350 N N . LEU B 1 41 ? 31.483 12.718 -30.724 1.00 11.56 19 LEU B N 1
ATOM 2351 C CA . LEU B 1 41 ? 32.175 12.134 -31.857 1.00 11.36 19 LEU B CA 1
ATOM 2352 C C . LEU B 1 41 ? 31.898 12.959 -33.129 1.00 11.05 19 LEU B C 1
ATOM 2353 O O . LEU B 1 41 ? 30.730 13.272 -33.473 1.00 12.50 19 LEU B O 1
ATOM 2358 N N . ASP B 1 42 ? 32.942 13.317 -33.859 1.00 11.03 20 ASP B N 1
ATOM 2359 C CA . ASP B 1 42 ? 32.775 14.119 -35.108 1.00 9.96 20 ASP B CA 1
ATOM 2360 C C . ASP B 1 42 ? 33.015 13.230 -36.304 1.00 8.33 20 ASP B C 1
ATOM 2361 O O . ASP B 1 42 ? 34.150 12.980 -36.772 1.00 9.08 20 ASP B O 1
ATOM 2366 N N . TRP B 1 43 ? 31.941 12.680 -36.777 1.00 8.57 21 TRP B N 1
ATOM 2367 C CA . TRP B 1 43 ? 31.990 11.672 -37.832 1.00 7.43 21 TRP B CA 1
ATOM 2368 C C . TRP B 1 43 ? 32.517 12.219 -39.160 1.00 8.62 21 TRP B C 1
ATOM 2369 O O . TRP B 1 43 ? 33.199 11.498 -39.880 1.00 8.79 21 TRP B O 1
ATOM 2380 N N . ASP B 1 44 ? 32.213 13.474 -39.493 1.00 8.65 22 ASP B N 1
ATOM 2381 C CA . ASP B 1 44 ? 32.675 14.037 -40.743 1.00 10.02 22 ASP B CA 1
ATOM 2382 C C . ASP B 1 44 ? 34.199 14.201 -40.704 1.00 8.87 22 ASP B C 1
ATOM 2383 O O . ASP B 1 44 ? 34.837 14.007 -41.745 1.00 10.14 22 ASP B O 1
ATOM 2388 N N . SER B 1 45 ? 34.714 14.583 -39.539 1.00 8.69 23 SER B N 1
ATOM 2389 C CA . SER B 1 45 ? 36.157 14.734 -39.359 1.00 9.40 23 SER B CA 1
ATOM 2390 C C . SER B 1 45 ? 36.803 13.369 -39.478 1.00 9.16 23 SER B C 1
ATOM 2391 O O . SER B 1 45 ? 37.875 13.255 -40.128 1.00 7.55 23 SER B O 1
ATOM 2394 N N . LEU B 1 46 ? 36.192 12.378 -38.844 1.00 7.25 24 LEU B N 1
ATOM 2395 C CA . LEU B 1 46 ? 36.793 10.994 -38.944 1.00 6.19 24 LEU B CA 1
ATOM 2396 C C . LEU B 1 46 ? 36.869 10.620 -40.420 1.00 8.53 24 LEU B C 1
ATOM 2397 O O . LEU B 1 46 ? 37.849 9.994 -40.856 1.00 9.41 24 LEU B O 1
ATOM 2402 N N . ALA B 1 47 ? 35.814 10.836 -41.188 1.00 9.37 25 ALA B N 1
ATOM 2403 C CA . ALA B 1 47 ? 35.814 10.443 -42.578 1.00 11.39 25 ALA B CA 1
ATOM 2404 C C . ALA B 1 47 ? 36.883 11.155 -43.375 1.00 11.42 25 ALA B C 1
ATOM 2405 O O . ALA B 1 47 ? 37.470 10.556 -44.247 1.00 11.76 25 ALA B O 1
ATOM 2407 N N . LYS B 1 48 ? 37.145 12.428 -43.085 1.00 11.13 26 LYS B N 1
ATOM 2408 C CA . LYS B 1 48 ? 38.202 13.210 -43.713 1.00 10.93 26 LYS B CA 1
ATOM 2409 C C . LYS B 1 48 ? 39.533 12.558 -43.410 1.00 9.89 26 LYS B C 1
ATOM 2410 O O . LYS B 1 48 ? 40.368 12.445 -44.268 1.00 11.13 26 LYS B O 1
ATOM 2416 N N . LEU B 1 49 ? 39.707 12.080 -42.186 1.00 8.22 27 LEU B N 1
ATOM 2417 C CA . LEU B 1 49 ? 41.013 11.518 -41.837 1.00 7.39 27 LEU B CA 1
ATOM 2418 C C . LEU B 1 49 ? 41.190 10.244 -42.573 1.00 7.87 27 LEU B C 1
ATOM 2419 O O . LEU B 1 49 ? 42.310 9.880 -42.977 1.00 7.92 27 LEU B O 1
ATOM 2424 N N . VAL B 1 50 ? 40.158 9.433 -42.628 1.00 7.33 28 VAL B N 1
ATOM 2425 C CA . VAL B 1 50 ? 40.276 8.098 -43.322 1.00 8.24 28 VAL B CA 1
ATOM 2426 C C . VAL B 1 50 ? 40.628 8.331 -44.811 1.00 9.11 28 VAL B C 1
ATOM 2427 O O . VAL B 1 50 ? 41.496 7.685 -45.357 1.00 9.70 28 VAL B O 1
ATOM 2431 N N . ASP B 1 51 ? 40.002 9.338 -45.446 1.00 10.51 29 ASP B N 1
ATOM 2432 C CA . ASP B 1 51 ? 40.315 9.695 -46.834 1.00 11.03 29 ASP B CA 1
ATOM 2433 C C . ASP B 1 51 ? 41.747 10.194 -46.986 1.00 12.26 29 ASP B C 1
ATOM 2434 O O . ASP B 1 51 ? 42.391 9.895 -47.968 1.00 12.18 29 ASP B O 1
ATOM 2439 N N . PHE B 1 52 ? 42.210 10.959 -46.009 1.00 10.30 30 PHE B N 1
ATOM 2440 C CA . PHE B 1 52 ? 43.594 11.464 -45.997 1.00 10.68 30 PHE B CA 1
ATOM 2441 C C . PHE B 1 52 ? 44.575 10.298 -45.998 1.00 9.32 30 PHE B C 1
ATOM 2442 O O . PHE B 1 52 ? 45.445 10.243 -46.835 1.00 9.92 30 PHE B O 1
ATOM 2450 N N . HIS B 1 53 ? 44.357 9.293 -45.168 1.00 8.67 31 HIS B N 1
ATOM 2451 C CA . HIS B 1 53 ? 45.216 8.089 -45.139 1.00 8.79 31 HIS B CA 1
ATOM 2452 C C . HIS B 1 53 ? 45.175 7.281 -46.424 1.00 10.18 31 HIS B C 1
ATOM 2453 O O . HIS B 1 53 ? 46.228 6.768 -46.923 1.00 9.55 31 HIS B O 1
ATOM 2460 N N . LEU B 1 54 ? 43.967 7.112 -46.959 1.00 10.47 32 LEU B N 1
ATOM 2461 C CA . LEU B 1 54 ? 43.830 6.424 -48.261 1.00 11.95 32 LEU B CA 1
ATOM 2462 C C . LEU B 1 54 ? 44.576 7.079 -49.368 1.00 12.44 32 LEU B C 1
ATOM 2463 O O . LEU B 1 54 ? 45.239 6.425 -50.148 1.00 17.58 32 LEU B O 1
ATOM 2468 N N . GLN B 1 55 ? 44.615 8.360 -49.373 1.00 10.98 33 GLN B N 1
ATOM 2469 C CA . GLN B 1 55 ? 45.280 9.094 -50.441 1.00 14.49 33 GLN B CA 1
ATOM 2470 C C . GLN B 1 55 ? 46.781 9.153 -50.271 1.00 13.65 33 GLN B C 1
ATOM 2471 O O . GLN B 1 55 ? 47.495 9.227 -51.238 1.00 15.92 33 GLN B O 1
ATOM 2477 N N . GLU B 1 56 ? 47.259 9.158 -49.034 1.00 12.10 34 GLU B N 1
ATOM 2478 C CA . GLU B 1 56 ? 48.642 9.465 -48.758 1.00 12.02 34 GLU B CA 1
ATOM 2479 C C . GLU B 1 56 ? 49.563 8.235 -48.614 1.00 12.10 34 GLU B C 1
ATOM 2480 O O . GLU B 1 56 ? 50.706 8.422 -48.225 1.00 16.42 34 GLU B O 1
ATOM 2486 N N . GLY B 1 57 ? 49.043 7.036 -48.785 1.00 10.62 35 GLY B N 1
ATOM 2487 C CA . GLY B 1 57 ? 49.872 5.810 -48.800 1.00 10.60 35 GLY B CA 1
ATOM 2488 C C . GLY B 1 57 ? 49.974 5.059 -47.506 1.00 9.24 35 GLY B C 1
ATOM 2489 O O . GLY B 1 57 ? 50.702 4.120 -47.383 1.00 11.31 35 GLY B O 1
ATOM 2490 N N . THR B 1 58 ? 49.158 5.393 -46.541 1.00 10.11 36 THR B N 1
ATOM 2491 C CA . THR B 1 58 ? 49.116 4.661 -45.315 1.00 7.98 36 THR B CA 1
ATOM 2492 C C . THR B 1 58 ? 48.675 3.222 -45.572 1.00 8.66 36 THR B C 1
ATOM 2493 O O . THR B 1 58 ? 47.785 2.955 -46.425 1.00 9.83 36 THR B O 1
ATOM 2497 N N . ASN B 1 59 ? 49.293 2.267 -44.893 1.00 8.29 37 ASN B N 1
ATOM 2498 C CA . ASN B 1 59 ? 49.109 0.821 -45.242 1.00 9.08 37 ASN B CA 1
ATOM 2499 C C . ASN B 1 59 ? 48.052 0.125 -44.394 1.00 8.77 37 ASN B C 1
ATOM 2500 O O . ASN B 1 59 ? 47.534 -0.926 -44.734 1.00 10.32 37 ASN B O 1
ATOM 2505 N N . ALA B 1 60 ? 47.722 0.680 -43.235 1.00 9.75 38 ALA B N 1
ATOM 2506 C CA . ALA B 1 60 ? 46.617 0.189 -42.411 1.00 9.70 38 ALA B CA 1
ATOM 2507 C C . ALA B 1 60 ? 46.174 1.276 -41.443 1.00 7.74 38 ALA B C 1
ATOM 2508 O O . ALA B 1 60 ? 47.002 2.177 -41.167 1.00 6.28 38 ALA B O 1
ATOM 2510 N N . ILE B 1 61 ? 44.957 1.165 -40.894 1.00 8.44 39 ILE B N 1
ATOM 2511 C CA . ILE B 1 61 ? 44.472 2.124 -39.842 1.00 6.13 39 ILE B CA 1
ATOM 2512 C C . ILE B 1 61 ? 44.215 1.322 -38.585 1.00 6.32 39 ILE B C 1
ATOM 2513 O O . ILE B 1 61 ? 43.555 0.275 -38.639 1.00 7.88 39 ILE B O 1
ATOM 2518 N N . VAL B 1 62 ? 44.750 1.773 -37.478 1.00 5.16 40 VAL B N 1
ATOM 2519 C CA . VAL B 1 62 ? 44.460 1.263 -36.137 1.00 4.85 40 VAL B CA 1
ATOM 2520 C C . VAL B 1 62 ? 43.437 2.212 -35.534 1.00 6.96 40 VAL B C 1
ATOM 2521 O O . VAL B 1 62 ? 43.769 3.406 -35.343 1.00 7.83 40 VAL B O 1
ATOM 2525 N N . ALA B 1 63 ? 42.207 1.751 -35.356 1.00 7.96 41 ALA B N 1
ATOM 2526 C CA . ALA B 1 63 ? 41.161 2.569 -34.794 1.00 7.01 41 ALA B CA 1
ATOM 2527 C C . ALA B 1 63 ? 41.017 2.266 -33.308 1.00 8.55 41 ALA B C 1
ATOM 2528 O O . ALA B 1 63 ? 41.159 1.134 -32.872 1.0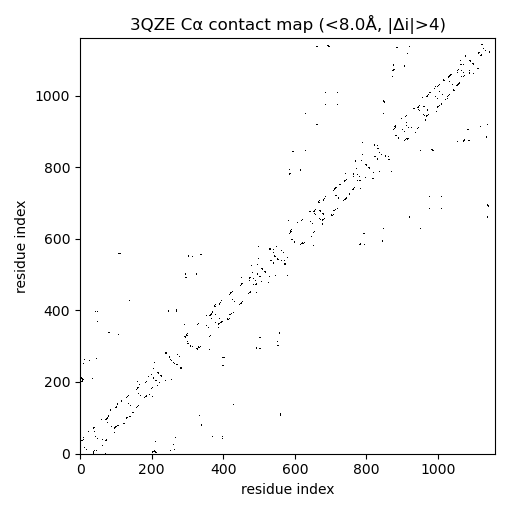0 9.90 41 ALA B O 1
ATOM 2530 N N . VAL B 1 64 ? 40.590 3.265 -32.562 1.00 4.99 42 VAL B N 1
ATOM 2531 C CA . VAL B 1 64 ? 40.283 3.091 -31.140 1.00 7.81 42 VAL B CA 1
ATOM 2532 C C . VAL B 1 64 ? 41.340 2.432 -30.252 1.00 8.73 42 VAL B C 1
ATOM 2533 O O . VAL B 1 64 ? 41.042 1.678 -29.265 1.00 9.78 42 VAL B O 1
ATOM 2537 N N . GLY B 1 65 ? 42.566 2.780 -30.570 1.00 6.94 43 GLY B N 1
ATOM 2538 C CA . GLY B 1 65 ? 43.670 2.524 -29.664 1.00 8.50 43 GLY B CA 1
ATOM 2539 C C . GLY B 1 65 ? 44.015 3.642 -28.720 1.00 7.22 43 GLY B C 1
ATOM 2540 O O . GLY B 1 65 ? 43.163 4.537 -28.476 1.00 9.53 43 GLY B O 1
ATOM 2541 N N . THR B 1 66 ? 45.281 3.667 -28.251 1.00 7.91 44 THR B N 1
ATOM 2542 C CA . THR B 1 66 ? 45.669 4.622 -27.219 1.00 8.88 44 THR B CA 1
ATOM 2543 C C . THR B 1 66 ? 45.577 6.043 -27.792 1.00 6.92 44 THR B C 1
ATOM 2544 O O . THR B 1 66 ? 45.054 6.985 -27.152 1.00 6.57 44 THR B O 1
ATOM 2548 N N . THR B 1 67 ? 45.994 6.186 -29.039 1.00 6.28 45 THR B N 1
ATOM 2549 C CA . THR B 1 67 ? 46.035 7.501 -29.693 1.00 6.35 45 THR B CA 1
ATOM 2550 C C . THR B 1 67 ? 44.569 7.917 -30.021 1.00 6.23 45 THR B C 1
ATOM 2551 O O . THR B 1 67 ? 44.286 9.108 -30.182 1.00 7.80 45 THR B O 1
ATOM 2555 N N . GLY B 1 68 ? 43.660 6.920 -30.123 1.00 4.70 46 GLY B N 1
ATOM 2556 C CA . GLY B 1 68 ? 42.249 7.132 -30.325 1.00 5.99 46 GLY B CA 1
ATOM 2557 C C . GLY B 1 68 ? 41.438 7.331 -29.088 1.00 7.00 46 GLY B C 1
ATOM 2558 O O . GLY B 1 68 ? 40.211 7.247 -29.171 1.00 7.38 46 GLY B O 1
ATOM 2559 N N . GLU B 1 69 ? 42.028 7.555 -27.939 1.00 8.19 47 GLU B N 1
ATOM 2560 C CA . GLU B 1 69 ? 41.342 7.758 -26.690 1.00 7.07 47 GLU B CA 1
ATOM 2561 C C . GLU B 1 69 ? 40.404 6.640 -26.319 1.00 9.02 47 GLU B C 1
ATOM 2562 O O . GLU B 1 69 ? 39.312 6.845 -25.828 1.00 9.05 47 GLU B O 1
ATOM 2568 N N . SER B 1 70 ? 40.870 5.396 -26.504 1.00 8.16 48 SER B N 1
ATOM 2569 C CA . SER B 1 70 ? 40.137 4.247 -26.078 1.00 9.11 48 SER B CA 1
ATOM 2570 C C . SER B 1 70 ? 39.564 4.372 -24.661 1.00 8.60 48 SER B C 1
ATOM 2571 O O . SER B 1 70 ? 38.457 3.864 -24.421 1.00 10.15 48 SER B O 1
ATOM 2574 N N . ALA B 1 71 ? 40.342 4.943 -23.757 1.00 8.43 49 ALA B N 1
ATOM 2575 C CA . ALA B 1 71 ? 39.971 5.021 -22.369 1.00 6.78 49 ALA B CA 1
ATOM 2576 C C . ALA B 1 71 ? 38.682 5.803 -22.130 1.00 7.78 49 ALA B C 1
ATOM 2577 O O . ALA B 1 71 ? 37.951 5.470 -21.180 1.00 10.38 49 ALA B O 1
ATOM 2579 N N . THR B 1 72 ? 38.431 6.756 -22.966 1.00 7.43 50 THR B N 1
ATOM 2580 C CA . THR B 1 72 ? 37.274 7.648 -22.710 1.00 7.18 50 THR B CA 1
ATOM 2581 C C . THR B 1 72 ? 36.122 7.394 -23.667 1.00 8.66 50 THR B C 1
ATOM 2582 O O . THR B 1 72 ? 35.149 8.110 -23.618 1.00 8.78 50 THR B O 1
ATOM 2586 N N . LEU B 1 73 ? 36.141 6.335 -24.456 1.00 8.88 51 LEU B N 1
ATOM 2587 C CA . LEU B 1 73 ? 35.061 5.934 -25.344 1.00 8.03 51 LEU B CA 1
ATOM 2588 C C . LEU B 1 73 ? 34.292 4.874 -24.580 1.00 10.64 51 LEU B C 1
ATOM 2589 O O . LEU B 1 73 ? 34.876 3.973 -24.008 1.00 13.23 51 LEU B O 1
ATOM 2594 N N . ASP B 1 74 ? 32.973 4.986 -24.552 1.00 11.34 52 ASP B N 1
ATOM 2595 C CA . ASP B 1 74 ? 32.241 3.897 -23.929 1.00 13.00 52 ASP B CA 1
ATOM 2596 C C . ASP B 1 74 ? 32.072 2.730 -24.930 1.00 12.09 52 ASP B C 1
ATOM 2597 O O . ASP B 1 74 ? 32.492 2.819 -26.100 1.00 11.30 52 ASP B O 1
ATOM 2602 N N . VAL B 1 75 ? 31.530 1.605 -24.457 1.00 12.47 53 VAL B N 1
ATOM 2603 C CA . VAL B 1 75 ? 31.482 0.378 -25.326 1.00 12.76 53 VAL B CA 1
ATOM 2604 C C . VAL B 1 75 ? 30.757 0.635 -26.646 1.00 11.22 53 VAL B C 1
ATOM 2605 O O . VAL B 1 75 ? 31.116 0.182 -27.731 1.00 11.52 53 VAL B O 1
ATOM 2609 N N . GLU B 1 76 ? 29.660 1.397 -26.561 1.00 12.09 54 GLU B N 1
ATOM 2610 C CA A GLU B 1 76 ? 28.850 1.689 -27.730 0.50 11.88 54 GLU B CA 1
ATOM 2611 C CA B GLU B 1 76 ? 28.853 1.675 -27.690 0.50 11.54 54 GLU B CA 1
ATOM 2612 C C . GLU B 1 76 ? 29.614 2.560 -28.729 1.00 10.87 54 GLU B C 1
ATOM 2613 O O . GLU B 1 76 ? 29.573 2.316 -29.969 1.00 12.08 54 GLU B O 1
ATOM 2624 N N . GLU B 1 77 ? 30.354 3.555 -28.194 1.00 9.66 55 GLU B N 1
ATOM 2625 C CA . GLU B 1 77 ? 31.164 4.473 -29.009 1.00 9.40 55 GLU B CA 1
ATOM 2626 C C . GLU B 1 77 ? 32.315 3.700 -29.705 1.00 8.09 55 GLU B C 1
ATOM 2627 O O . GLU B 1 77 ? 32.603 3.925 -30.913 1.00 8.60 55 GLU B O 1
ATOM 2633 N N . HIS B 1 78 ? 32.931 2.875 -28.908 1.00 9.41 56 HIS B N 1
ATOM 2634 C CA . HIS B 1 78 ? 34.058 2.020 -29.399 1.00 9.17 56 HIS B CA 1
ATOM 2635 C C . HIS B 1 78 ? 33.657 1.323 -30.651 1.00 9.08 56 HIS B C 1
ATOM 2636 O O . HIS B 1 78 ? 34.364 1.389 -31.656 1.00 9.42 56 HIS B O 1
ATOM 2643 N N . ILE B 1 79 ? 32.560 0.574 -30.577 1.00 8.63 57 ILE B N 1
ATOM 2644 C CA . ILE B 1 79 ? 32.160 -0.235 -31.696 1.00 10.85 57 ILE B CA 1
ATOM 2645 C C . ILE B 1 79 ? 31.680 0.629 -32.831 1.00 9.87 57 ILE B C 1
ATOM 2646 O O . ILE B 1 79 ? 31.862 0.316 -34.011 1.00 10.83 57 ILE B O 1
ATOM 2651 N N . GLN B 1 80 ? 31.018 1.757 -32.542 1.00 8.54 58 GLN B N 1
ATOM 2652 C CA . GLN B 1 80 ? 30.640 2.595 -33.640 1.00 11.25 58 GLN B CA 1
ATOM 2653 C C . GLN B 1 80 ? 31.768 3.203 -34.471 1.00 8.64 58 GLN B C 1
ATOM 2654 O O . GLN B 1 80 ? 31.703 3.274 -35.699 1.00 9.78 58 GLN B O 1
ATOM 2660 N N . VAL B 1 81 ? 32.854 3.583 -33.801 1.00 8.47 59 VAL B N 1
ATOM 2661 C CA . VAL B 1 81 ? 33.994 4.062 -34.475 1.00 8.29 59 VAL B CA 1
ATOM 2662 C C . VAL B 1 81 ? 34.588 3.017 -35.390 1.00 7.68 59 VAL B C 1
ATOM 2663 O O . VAL B 1 81 ? 34.882 3.286 -36.558 1.00 8.67 59 VAL B O 1
ATOM 2667 N N . ILE B 1 82 ? 34.663 1.796 -34.864 1.00 8.29 60 ILE B N 1
ATOM 2668 C CA . ILE B 1 82 ? 35.209 0.729 -35.665 1.00 8.53 60 ILE B CA 1
ATOM 2669 C C . ILE B 1 82 ? 34.305 0.530 -36.883 1.00 7.61 60 ILE B C 1
ATOM 2670 O O . ILE B 1 82 ? 34.824 0.423 -38.031 1.00 8.54 60 ILE B O 1
ATOM 2675 N N . ARG B 1 83 ? 32.997 0.451 -36.661 1.00 9.01 61 ARG B N 1
ATOM 2676 C CA A ARG B 1 83 ? 32.050 0.208 -37.743 0.0000 8.80 61 ARG B CA 1
ATOM 2677 C CA B ARG B 1 83 ? 32.049 0.208 -37.743 1.00 9.71 61 ARG B CA 1
ATOM 2678 C C . ARG B 1 83 ? 32.164 1.258 -38.843 1.00 9.68 61 ARG B C 1
ATOM 2679 O O . ARG B 1 83 ? 32.190 0.938 -40.032 1.00 9.77 61 ARG B O 1
ATOM 2694 N N . ARG B 1 84 ? 32.234 2.518 -38.431 1.00 8.47 62 ARG B N 1
ATOM 2695 C CA . ARG B 1 84 ? 32.344 3.640 -39.370 1.00 10.36 62 ARG B CA 1
ATOM 2696 C C . ARG B 1 84 ? 33.627 3.636 -40.198 1.00 10.53 62 ARG B C 1
ATOM 2697 O O . ARG B 1 84 ? 33.590 3.886 -41.422 1.00 12.35 62 ARG B O 1
ATOM 2705 N N . VAL B 1 85 ? 34.750 3.291 -39.557 1.00 8.41 63 VAL B N 1
ATOM 2706 C CA . VAL B 1 85 ? 36.023 3.201 -40.283 1.00 9.26 63 VAL B CA 1
ATOM 2707 C C . VAL B 1 85 ? 36.050 2.014 -41.264 1.00 8.89 63 VAL B C 1
ATOM 2708 O O . VAL B 1 85 ? 36.357 2.166 -42.405 1.00 9.88 63 VAL B O 1
ATOM 2712 N N . VAL B 1 86 ? 35.638 0.857 -40.783 1.00 8.43 64 VAL B N 1
ATOM 2713 C CA . VAL B 1 86 ? 35.560 -0.353 -41.618 1.00 9.20 64 VAL B CA 1
ATOM 2714 C C . VAL B 1 86 ? 34.728 -0.135 -42.841 1.00 9.17 64 VAL B C 1
ATOM 2715 O O . VAL B 1 86 ? 35.128 -0.414 -43.959 1.00 10.80 64 VAL B O 1
ATOM 2719 N N . ASP B 1 87 ? 33.525 0.395 -42.613 1.00 10.97 65 ASP B N 1
ATOM 2720 C CA . ASP B 1 87 ? 32.604 0.593 -43.692 1.00 13.42 65 ASP B CA 1
ATOM 2721 C C . ASP B 1 87 ? 33.096 1.608 -44.699 1.00 13.50 65 ASP B C 1
ATOM 2722 O O . ASP B 1 87 ? 32.888 1.406 -45.887 1.00 18.34 65 ASP B O 1
ATOM 2727 N N . GLN B 1 88 ? 33.795 2.683 -44.289 1.00 10.32 66 GLN B N 1
ATOM 2728 C CA . GLN B 1 88 ? 34.336 3.587 -45.264 1.00 10.14 66 GLN B CA 1
ATOM 2729 C C . GLN B 1 88 ? 35.523 3.014 -46.046 1.00 10.72 66 GLN B C 1
ATOM 2730 O O . GLN B 1 88 ? 35.644 3.238 -47.245 1.00 10.91 66 GLN B O 1
ATOM 2736 N N . VAL B 1 89 ? 36.414 2.345 -45.333 1.00 11.33 67 VAL B N 1
ATOM 2737 C CA . VAL B 1 89 ? 37.594 1.813 -45.947 1.00 12.08 67 VAL B CA 1
ATOM 2738 C C . VAL B 1 89 ? 37.242 0.762 -47.029 1.00 13.71 67 VAL B C 1
ATOM 2739 O O . VAL B 1 89 ? 37.934 0.660 -48.038 1.00 11.87 67 VAL B O 1
ATOM 2743 N N . LYS B 1 90 ? 36.222 -0.051 -46.773 1.00 14.09 68 LYS B N 1
ATOM 2744 C CA . LYS B 1 90 ? 35.731 -0.971 -47.818 1.00 19.42 68 LYS B CA 1
ATOM 2745 C C . LYS B 1 90 ? 36.783 -1.938 -48.343 1.00 17.41 68 LYS B C 1
ATOM 2746 O O . LYS B 1 90 ? 36.851 -2.222 -49.501 1.00 18.94 68 LYS B O 1
ATOM 2752 N N . GLY B 1 91 ? 37.602 -2.430 -47.441 1.00 14.82 69 GLY B N 1
ATOM 2753 C CA . GLY B 1 91 ? 38.612 -3.417 -47.694 1.00 15.80 69 GLY B CA 1
ATOM 2754 C C . GLY B 1 91 ? 39.869 -2.897 -48.372 1.00 14.77 69 GLY B C 1
ATOM 2755 O O . GLY B 1 91 ? 40.746 -3.703 -48.706 1.00 17.06 69 GLY B O 1
ATOM 2756 N N . ARG B 1 92 ? 40.003 -1.605 -48.573 1.00 14.21 70 ARG B N 1
ATOM 2757 C CA . ARG B 1 92 ? 41.105 -1.116 -49.364 1.00 13.69 70 ARG B CA 1
ATOM 2758 C C . ARG B 1 92 ? 42.464 -1.268 -48.644 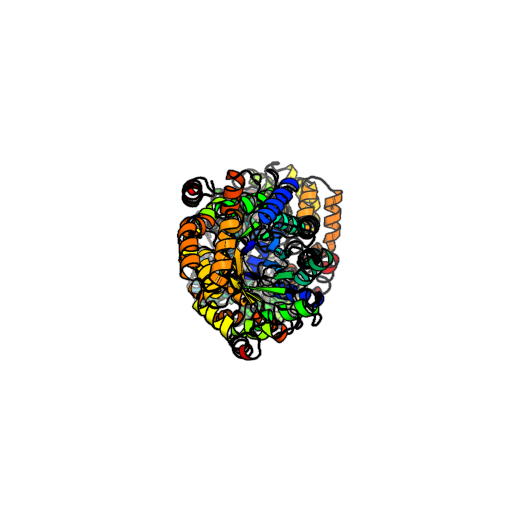1.00 13.41 70 ARG B C 1
ATOM 2759 O O . ARG B 1 92 ? 43.465 -1.456 -49.287 1.00 14.57 70 ARG B O 1
ATOM 2767 N N . ILE B 1 93 ? 42.473 -1.131 -47.309 1.00 11.47 71 ILE B N 1
ATOM 2768 C CA . ILE B 1 93 ? 43.634 -1.334 -46.478 1.00 10.11 71 ILE B CA 1
ATOM 2769 C C . ILE B 1 93 ? 43.070 -1.994 -45.233 1.00 10.93 71 ILE B C 1
ATOM 2770 O O . ILE B 1 93 ? 41.877 -1.877 -44.975 1.00 9.95 71 ILE B O 1
ATOM 2775 N N . PRO B 1 94 ? 43.877 -2.755 -44.496 1.00 9.24 72 PRO B N 1
ATOM 2776 C CA . PRO B 1 94 ? 43.394 -3.353 -43.257 1.00 9.09 72 PRO B CA 1
ATOM 2777 C C . PRO B 1 94 ? 43.019 -2.298 -42.193 1.00 8.51 72 PRO B C 1
ATOM 2778 O O . PRO B 1 94 ? 43.717 -1.266 -42.091 1.00 9.76 72 PRO B O 1
ATOM 2782 N N . VAL B 1 95 ? 41.963 -2.615 -41.457 1.00 8.33 73 VAL B N 1
ATOM 2783 C CA . VAL B 1 95 ? 41.566 -1.867 -40.301 1.00 7.20 73 VAL B CA 1
ATOM 2784 C C . VAL B 1 95 ? 41.703 -2.743 -39.050 1.00 7.76 73 VAL B C 1
ATOM 2785 O O . VAL B 1 95 ? 41.176 -3.882 -38.977 1.00 9.36 73 VAL B O 1
ATOM 2789 N N . ILE B 1 96 ? 42.499 -2.272 -38.129 1.00 8.21 74 ILE B N 1
ATOM 2790 C CA . ILE B 1 96 ? 42.848 -2.983 -36.881 1.00 6.81 74 ILE B CA 1
ATOM 2791 C C . ILE B 1 96 ? 42.125 -2.218 -35.765 1.00 8.07 74 ILE B C 1
ATOM 2792 O O . ILE B 1 96 ? 42.203 -0.978 -35.710 1.00 9.40 74 ILE B O 1
ATOM 2797 N N . ALA B 1 97 ? 41.466 -2.925 -34.883 1.00 7.01 75 ALA B N 1
ATOM 2798 C CA . ALA B 1 97 ? 40.727 -2.314 -33.778 1.00 6.77 75 ALA B CA 1
ATOM 2799 C C . ALA B 1 97 ? 41.496 -2.490 -32.463 1.00 7.54 75 ALA B C 1
ATOM 2800 O O . ALA B 1 97 ? 41.904 -3.610 -32.123 1.00 7.86 75 ALA B O 1
ATOM 2802 N N . GLY B 1 98 ? 41.625 -1.458 -31.681 1.00 7.00 76 GLY B N 1
ATOM 2803 C CA . GLY B 1 98 ? 42.082 -1.535 -30.314 1.00 6.63 76 GLY B CA 1
ATOM 2804 C C . GLY B 1 98 ? 41.041 -2.205 -29.437 1.00 8.53 76 GLY B C 1
ATOM 2805 O O . GLY B 1 98 ? 39.873 -1.774 -29.399 1.00 8.94 76 GLY B O 1
ATOM 2806 N N . THR B 1 99 ? 41.368 -3.375 -28.873 1.00 8.72 77 THR B N 1
ATOM 2807 C CA . THR B 1 99 ? 40.393 -4.082 -28.035 1.00 7.78 77 THR B CA 1
ATOM 2808 C C . THR B 1 99 ? 40.936 -4.587 -26.728 1.00 8.56 77 THR B C 1
ATOM 2809 O O . THR B 1 99 ? 40.343 -5.481 -26.093 1.00 11.48 77 THR B O 1
ATOM 2813 N N . GLY B 1 100 ? 42.128 -4.143 -26.323 1.00 10.03 78 GLY B N 1
ATOM 2814 C CA . GLY B 1 100 ? 42.648 -4.575 -25.041 1.00 8.16 78 GLY B CA 1
ATOM 2815 C C . GLY B 1 100 ? 41.904 -3.987 -23.848 1.00 9.57 78 GLY B C 1
ATOM 2816 O O . GLY B 1 100 ? 41.296 -2.923 -23.909 1.00 12.06 78 GLY B O 1
ATOM 2817 N N . ALA B 1 101 ? 41.994 -4.676 -22.742 1.00 9.74 79 ALA B N 1
ATOM 2818 C CA . ALA B 1 101 ? 41.441 -4.274 -21.468 1.00 10.79 79 ALA B CA 1
ATOM 2819 C C . ALA B 1 101 ? 42.209 -4.910 -20.378 1.00 9.62 79 ALA B C 1
ATOM 2820 O O . ALA B 1 101 ? 42.969 -5.903 -20.627 1.00 10.46 79 ALA B O 1
ATOM 2822 N N . ASN B 1 102 ? 42.046 -4.431 -19.148 1.00 7.67 80 ASN B N 1
ATOM 2823 C CA . ASN B 1 102 ? 42.693 -5.092 -18.042 1.00 8.31 80 ASN B CA 1
ATOM 2824 C C . ASN B 1 102 ? 41.864 -6.138 -17.319 1.00 7.94 80 ASN B C 1
ATOM 2825 O O . ASN B 1 102 ? 42.281 -6.662 -16.303 1.00 9.60 80 ASN B O 1
ATOM 2830 N N . SER B 1 103 ? 40.696 -6.409 -17.872 1.00 8.26 81 SER B N 1
ATOM 2831 C CA . SER B 1 103 ? 39.870 -7.525 -17.515 1.00 9.42 81 SER B CA 1
ATOM 2832 C C . SER B 1 103 ? 39.786 -8.467 -18.701 1.00 8.45 81 SER B C 1
ATOM 2833 O O . SER B 1 103 ? 39.512 -8.050 -19.787 1.00 9.31 81 SER B O 1
ATOM 2836 N N . THR B 1 104 ? 40.019 -9.742 -18.508 1.00 10.45 82 THR B N 1
ATOM 2837 C CA . THR B 1 104 ? 39.959 -10.670 -19.600 1.00 9.52 82 THR B CA 1
ATOM 2838 C C . THR B 1 104 ? 38.545 -10.753 -20.181 1.00 8.98 82 THR B C 1
ATOM 2839 O O . THR B 1 104 ? 38.376 -10.775 -21.420 1.00 8.41 82 THR B O 1
ATOM 2843 N N . ARG B 1 105 ? 37.566 -10.715 -19.286 1.00 9.94 83 ARG B N 1
ATOM 2844 C CA . ARG B 1 105 ? 36.166 -10.724 -19.681 1.00 10.34 83 ARG B CA 1
ATOM 2845 C C . ARG B 1 105 ? 35.837 -9.505 -20.597 1.00 11.27 83 ARG B C 1
ATOM 2846 O O . ARG B 1 105 ? 35.246 -9.663 -21.665 1.00 11.69 83 ARG B O 1
ATOM 2854 N N . GLU B 1 106 ? 36.284 -8.315 -20.208 1.00 10.14 84 GLU B N 1
ATOM 2855 C CA . GLU B 1 106 ? 36.079 -7.118 -21.026 1.00 9.48 84 GLU B CA 1
ATOM 2856 C C . GLU B 1 106 ? 36.792 -7.197 -22.353 1.00 9.41 84 GLU B C 1
ATOM 2857 O O . GLU B 1 106 ? 36.269 -6.807 -23.368 1.00 10.29 84 GLU B O 1
ATOM 2863 N N . ALA B 1 107 ? 38.046 -7.648 -22.312 1.00 7.74 85 ALA B N 1
ATOM 2864 C CA . ALA B 1 107 ? 38.787 -7.767 -23.545 1.00 7.74 85 ALA B CA 1
ATOM 2865 C C . ALA B 1 107 ? 38.136 -8.727 -24.559 1.00 6.68 85 ALA B C 1
ATOM 2866 O O . ALA B 1 107 ? 38.107 -8.495 -25.818 1.00 7.32 85 ALA B O 1
ATOM 2868 N N . VAL B 1 108 ? 37.577 -9.810 -24.043 1.00 9.24 86 VAL B N 1
ATOM 2869 C CA . VAL B 1 108 ? 36.886 -10.704 -24.930 1.00 8.84 86 VAL B CA 1
ATOM 2870 C C . VAL B 1 108 ? 35.686 -10.001 -25.550 1.00 8.97 86 VAL B C 1
ATOM 2871 O O . VAL B 1 108 ? 35.458 -10.132 -26.756 1.00 8.86 86 VAL B O 1
ATOM 2875 N N . ALA B 1 109 ? 34.952 -9.246 -24.763 1.00 9.33 87 ALA B N 1
ATOM 2876 C CA . ALA B 1 109 ? 33.785 -8.540 -25.329 1.00 11.58 87 ALA B CA 1
ATOM 2877 C C . ALA B 1 109 ? 34.172 -7.517 -26.356 1.00 9.78 87 ALA B C 1
ATOM 2878 O O . ALA B 1 109 ? 33.544 -7.447 -27.442 1.00 10.67 87 ALA B O 1
ATOM 2880 N N . LEU B 1 110 ? 35.270 -6.772 -26.113 1.00 9.04 88 LEU B N 1
ATOM 2881 C CA . LEU B 1 110 ? 35.700 -5.789 -27.091 1.00 8.51 88 LEU B CA 1
ATOM 2882 C C . LEU B 1 110 ? 36.130 -6.432 -28.368 1.00 7.77 88 LEU B C 1
ATOM 2883 O O . LEU B 1 110 ? 35.862 -5.972 -29.453 1.00 8.32 88 LEU B O 1
ATOM 2888 N N . THR B 1 111 ? 36.923 -7.522 -28.235 1.00 5.62 89 THR B N 1
ATOM 2889 C CA . THR B 1 111 ? 37.385 -8.279 -29.388 1.00 8.03 89 THR B CA 1
ATOM 2890 C C . THR B 1 111 ? 36.268 -8.937 -30.249 1.00 7.29 89 THR B C 1
ATOM 2891 O O . THR B 1 111 ? 36.288 -8.805 -31.467 1.00 7.01 89 THR B O 1
ATOM 2895 N N . GLU B 1 112 ? 35.291 -9.514 -29.578 1.00 8.55 90 GLU B N 1
ATOM 2896 C CA A GLU B 1 112 ? 34.081 -10.064 -30.240 0.50 9.84 90 GLU B CA 1
ATOM 2897 C CA B GLU B 1 112 ? 34.061 -10.081 -30.182 0.50 9.60 90 GLU B CA 1
ATOM 2898 C C . GLU B 1 112 ? 33.327 -8.999 -30.989 1.00 9.88 90 GLU B C 1
ATOM 2899 O O . GLU B 1 112 ? 32.917 -9.185 -32.141 1.00 10.43 90 GLU B O 1
ATOM 2910 N N . ALA B 1 113 ? 33.197 -7.830 -30.367 1.00 9.53 91 ALA B N 1
ATOM 2911 C CA . ALA B 1 113 ? 32.554 -6.696 -30.978 1.00 11.61 91 ALA B CA 1
ATOM 2912 C C . ALA B 1 113 ? 33.264 -6.217 -32.225 1.00 11.04 91 ALA B C 1
ATOM 2913 O O . ALA B 1 113 ? 32.611 -5.991 -33.278 1.00 12.54 91 ALA B O 1
ATOM 2915 N N . ALA B 1 114 ? 34.598 -6.069 -32.142 1.00 9.39 92 ALA B N 1
ATOM 2916 C CA . ALA B 1 114 ? 35.368 -5.700 -33.301 1.00 8.21 92 ALA B CA 1
ATOM 2917 C C . ALA B 1 114 ? 35.282 -6.693 -34.440 1.00 9.42 92 ALA B C 1
ATOM 2918 O O . ALA B 1 114 ? 35.261 -6.329 -35.620 1.00 9.72 92 ALA B O 1
ATOM 2920 N N . LYS B 1 115 ? 35.292 -7.986 -34.097 1.00 9.19 93 LYS B N 1
ATOM 2921 C CA . LYS B 1 115 ? 35.151 -8.927 -35.140 1.00 11.24 93 LYS B CA 1
ATOM 2922 C C . LYS B 1 115 ? 33.780 -8.794 -35.862 1.00 10.99 93 LYS B C 1
ATOM 2923 O O . LYS B 1 115 ? 33.712 -8.761 -37.067 1.00 12.08 93 LYS B O 1
ATOM 2929 N N . SER B 1 116 ? 32.734 -8.656 -35.091 1.00 13.05 94 SER B N 1
ATOM 2930 C CA . SER B 1 116 ? 31.381 -8.511 -35.697 1.00 14.62 94 SER B CA 1
ATOM 2931 C C . SER B 1 116 ? 31.370 -7.237 -36.519 1.00 14.95 94 SER B C 1
ATOM 2932 O O . SER B 1 116 ? 30.720 -7.197 -37.593 1.00 17.49 94 SER B O 1
ATOM 2935 N N . GLY B 1 117 ? 32.083 -6.207 -36.054 1.00 12.86 95 GLY B N 1
ATOM 2936 C CA . GLY B 1 117 ? 32.181 -4.926 -36.764 1.00 11.78 95 GLY B CA 1
ATOM 2937 C C . GLY B 1 117 ? 33.025 -4.899 -37.998 1.00 10.34 95 GLY B C 1
ATOM 2938 O O . GLY B 1 117 ? 33.124 -3.870 -38.613 1.00 13.53 95 GLY B O 1
ATOM 2939 N N . GLY B 1 118 ? 33.688 -6.041 -38.345 1.00 10.02 96 GLY B N 1
ATOM 2940 C CA . GLY B 1 118 ? 34.374 -6.174 -39.617 1.00 10.96 96 GLY B CA 1
ATOM 2941 C C . GLY B 1 118 ? 35.887 -5.851 -39.566 1.00 8.07 96 GLY B C 1
ATOM 2942 O O . GLY B 1 118 ? 36.486 -5.641 -40.653 1.00 9.34 96 GLY B O 1
ATOM 2943 N N . ALA B 1 119 ? 36.422 -5.681 -38.356 1.00 8.76 97 ALA B N 1
ATOM 2944 C CA . ALA B 1 119 ? 37.842 -5.360 -38.240 1.00 8.11 97 ALA B CA 1
ATOM 2945 C C . ALA B 1 119 ? 38.633 -6.539 -38.822 1.00 8.47 97 ALA B C 1
ATOM 2946 O O . ALA B 1 119 ? 38.176 -7.678 -38.717 1.00 10.04 97 ALA B O 1
ATOM 2948 N N . ASP B 1 120 ? 39.790 -6.262 -39.443 1.00 8.41 98 ASP B N 1
ATOM 2949 C CA . ASP B 1 120 ? 40.644 -7.302 -39.935 1.00 10.24 98 ASP B CA 1
ATOM 2950 C C . ASP B 1 120 ? 41.474 -7.924 -38.853 1.00 10.33 98 ASP B C 1
ATOM 2951 O O . ASP B 1 120 ? 41.893 -9.090 -39.015 1.00 11.28 98 ASP B O 1
ATOM 2956 N N . ALA B 1 121 ? 41.769 -7.173 -37.790 1.00 8.21 99 ALA B N 1
ATOM 2957 C CA . ALA B 1 121 ? 42.565 -7.657 -36.695 1.00 8.02 99 ALA B CA 1
ATOM 2958 C C . ALA B 1 121 ? 42.298 -6.786 -35.507 1.00 7.87 99 ALA B C 1
ATOM 2959 O O . ALA B 1 121 ? 41.770 -5.665 -35.667 1.00 8.64 99 ALA B O 1
ATOM 2961 N N . CYS B 1 122 ? 42.730 -7.253 -34.369 1.00 7.04 100 CYS B N 1
ATOM 2962 C CA . CYS B 1 122 ? 42.632 -6.556 -33.105 1.00 6.46 100 CYS B CA 1
ATOM 2963 C C . CYS B 1 122 ? 43.983 -6.361 -32.491 1.00 7.74 100 CYS B C 1
ATOM 2964 O O . CYS B 1 122 ? 44.899 -7.217 -32.635 1.00 8.38 100 CYS B O 1
ATOM 2967 N N . LEU B 1 123 ? 44.141 -5.231 -31.834 1.00 6.08 101 LEU B N 1
ATOM 2968 C CA . LEU B 1 123 ? 45.425 -4.855 -31.147 1.00 6.99 101 LEU B CA 1
ATOM 2969 C C . LEU B 1 123 ? 45.082 -4.830 -29.664 1.00 7.38 101 LEU B C 1
ATOM 2970 O O . LEU B 1 123 ? 44.174 -4.070 -29.254 1.00 6.71 101 LEU B O 1
ATOM 2975 N N . LEU B 1 124 ? 45.716 -5.645 -28.841 1.00 6.54 102 LEU B N 1
ATOM 2976 C CA . LEU B 1 124 ? 45.405 -5.808 -27.437 1.00 4.69 102 LEU B CA 1
ATOM 2977 C C . LEU B 1 124 ? 46.542 -5.452 -26.533 1.00 7.30 102 LEU B C 1
ATOM 2978 O O . LEU B 1 124 ? 47.563 -6.180 -26.423 1.00 5.68 102 LEU B O 1
ATOM 2983 N N . VAL B 1 125 ? 46.419 -4.321 -25.871 1.00 8.19 103 VAL B N 1
ATOM 2984 C CA . VAL B 1 125 ? 47.388 -3.949 -24.846 1.00 9.22 103 VAL B CA 1
ATOM 2985 C C . VAL B 1 125 ? 47.466 -4.960 -23.699 1.00 7.87 103 VAL B C 1
ATOM 2986 O O . VAL B 1 125 ? 46.451 -5.566 -23.256 1.00 8.85 103 VAL B O 1
ATOM 2990 N N . THR B 1 126 ? 48.690 -5.120 -23.163 1.00 7.32 104 THR B N 1
ATOM 2991 C CA A THR B 1 126 ? 48.774 -5.891 -21.960 0.50 6.94 104 THR B CA 1
ATOM 2992 C CA B THR B 1 126 ? 48.913 -5.850 -21.933 0.50 8.76 104 THR B CA 1
ATOM 2993 C C . THR B 1 126 ? 48.054 -5.200 -20.813 1.00 8.90 104 THR B C 1
ATOM 2994 O O . THR B 1 126 ? 47.983 -3.975 -20.747 1.00 10.50 104 THR B O 1
ATOM 3001 N N . PRO B 1 127 ? 47.419 -5.986 -19.932 1.00 7.16 105 PRO B N 1
ATOM 3002 C CA . PRO B 1 127 ? 46.596 -5.368 -18.877 1.00 7.64 105 PRO B CA 1
ATOM 3003 C C . PRO B 1 127 ? 47.337 -4.329 -18.070 1.00 7.88 105 PRO B C 1
ATOM 3004 O O . PRO B 1 127 ? 48.371 -4.587 -17.485 1.00 9.25 105 PRO B O 1
ATOM 3008 N N . TYR B 1 128 ? 46.758 -3.135 -18.024 1.00 6.66 106 TYR B N 1
ATOM 3009 C CA . TYR B 1 128 ? 47.314 -2.031 -17.285 1.00 7.34 106 TYR B CA 1
ATOM 3010 C C . TYR B 1 128 ? 46.782 -1.981 -15.863 1.00 6.93 106 TYR B C 1
ATOM 3011 O O . TYR B 1 128 ? 45.732 -2.587 -15.614 1.00 6.98 106 TYR B O 1
ATOM 3020 N N . TYR B 1 129 ? 47.532 -1.362 -14.961 1.00 7.50 107 TYR B N 1
ATOM 3021 C CA . TYR B 1 129 ? 47.147 -1.104 -13.562 1.00 6.80 107 TYR B CA 1
ATOM 3022 C C . TYR B 1 129 ? 47.134 -2.243 -12.587 1.00 8.49 107 TYR B C 1
ATOM 3023 O O . TYR B 1 129 ? 47.557 -2.083 -11.425 1.00 7.58 107 TYR B O 1
ATOM 3032 N N . ASN B 1 130 ? 46.684 -3.427 -13.035 1.00 6.46 108 ASN B N 1
ATOM 3033 C CA . ASN B 1 130 ? 46.512 -4.549 -12.095 1.00 6.30 108 ASN B CA 1
ATOM 3034 C C . ASN B 1 130 ? 47.717 -5.508 -12.118 1.00 7.28 108 ASN B C 1
ATOM 3035 O O . ASN B 1 130 ? 47.799 -6.421 -11.291 1.00 8.02 108 ASN B O 1
ATOM 3040 N N . LYS B 1 131 ? 48.708 -5.244 -12.967 1.00 7.46 109 LYS B N 1
ATOM 3041 C CA . LYS B 1 131 ? 50.049 -5.854 -12.878 1.00 7.83 109 LYS B CA 1
ATOM 3042 C C . LYS B 1 131 ? 49.996 -7.383 -12.786 1.00 9.07 109 LYS B C 1
ATOM 3043 O O . LYS B 1 131 ? 50.493 -7.951 -11.843 1.00 9.88 109 LYS B O 1
ATOM 3049 N N . PRO B 1 132 ? 49.431 -7.993 -13.802 1.00 8.82 110 PRO B N 1
ATOM 3050 C CA . PRO B 1 132 ? 49.411 -9.463 -13.810 1.00 7.80 110 PRO B CA 1
ATOM 3051 C C . PRO B 1 132 ? 50.830 -10.042 -13.877 1.00 8.13 110 PRO B C 1
ATOM 3052 O O . PRO B 1 132 ? 51.757 -9.428 -14.372 1.00 9.76 110 PRO B O 1
ATOM 3056 N N . THR B 1 133 ? 50.941 -11.289 -13.426 1.00 8.40 111 THR B N 1
ATOM 3057 C CA . THR B 1 133 ? 52.202 -12.018 -13.606 1.00 8.43 111 THR B CA 1
ATOM 3058 C C . THR B 1 133 ? 52.419 -12.337 -15.079 1.00 7.56 111 THR B C 1
ATOM 3059 O O . THR B 1 133 ? 51.529 -12.239 -15.886 1.00 7.94 111 THR B O 1
ATOM 3063 N N . GLN B 1 134 ? 53.577 -12.889 -15.437 1.00 8.70 112 GLN B N 1
ATOM 3064 C CA . GLN B 1 134 ? 53.798 -13.274 -16.801 1.00 8.86 112 GLN B CA 1
ATOM 3065 C C . GLN B 1 134 ? 52.895 -14.450 -17.200 1.00 9.22 112 GLN B C 1
ATOM 3066 O O . GLN B 1 134 ? 52.401 -14.500 -18.314 1.00 7.97 112 GLN B O 1
ATOM 3072 N N . GLU B 1 135 ? 52.651 -15.298 -16.224 1.00 9.47 113 GLU B N 1
ATOM 3073 C CA . GLU B 1 135 ? 51.742 -16.411 -16.457 1.00 10.41 113 GLU B CA 1
ATOM 3074 C C . GLU B 1 135 ? 50.295 -15.943 -16.639 1.00 9.95 113 GLU B C 1
ATOM 3075 O O . GLU B 1 135 ? 49.560 -16.453 -17.501 1.00 8.02 113 GLU B O 1
ATOM 3081 N N . GLY B 1 136 ? 49.931 -14.919 -15.886 1.00 8.47 114 GLY B N 1
ATOM 3082 C CA . GLY B 1 136 ? 48.613 -14.346 -16.064 1.00 8.79 114 GLY B CA 1
ATOM 3083 C C . GLY B 1 136 ? 48.475 -13.645 -17.422 1.00 8.06 114 GLY B C 1
ATOM 3084 O O . GLY B 1 136 ? 47.436 -13.795 -18.078 1.00 8.79 114 GLY B O 1
ATOM 3085 N N . MET B 1 137 ? 49.499 -12.954 -17.884 1.00 8.15 115 MET B N 1
ATOM 3086 C CA . MET B 1 137 ? 49.489 -12.441 -19.256 1.00 9.96 115 MET B CA 1
ATOM 3087 C C . MET B 1 137 ? 49.270 -13.585 -20.265 1.00 9.45 115 MET B C 1
ATOM 3088 O O . MET B 1 137 ? 48.447 -13.475 -21.160 1.00 8.11 115 MET B O 1
ATOM 3093 N N . TYR B 1 138 ? 50.040 -14.692 -20.117 1.00 7.12 116 TYR B N 1
ATOM 3094 C CA . TYR B 1 138 ? 49.842 -15.799 -21.056 1.00 7.44 116 TYR B CA 1
ATOM 3095 C C . TYR B 1 138 ? 48.427 -16.288 -21.043 1.00 7.98 116 TYR B C 1
ATOM 3096 O O . TYR B 1 138 ? 47.822 -16.451 -22.095 1.00 7.90 116 TYR B O 1
ATOM 3105 N N . GLN B 1 139 ? 47.882 -16.508 -19.848 1.00 8.01 117 GLN B N 1
ATOM 3106 C CA A GLN B 1 139 ? 46.542 -17.069 -19.756 0.50 8.27 117 GLN B CA 1
ATOM 3107 C CA B GLN B 1 139 ? 46.521 -17.063 -19.743 0.50 8.39 117 GLN B CA 1
ATOM 3108 C C . GLN B 1 139 ? 45.493 -16.080 -20.282 1.00 8.69 117 GLN B C 1
ATOM 3109 O O . GLN B 1 139 ? 44.524 -16.478 -20.964 1.00 9.63 117 GLN B O 1
ATOM 3120 N N . HIS B 1 140 ? 45.738 -14.801 -20.014 1.00 6.77 118 HIS B N 1
ATOM 3121 C CA . HIS B 1 140 ? 44.807 -13.755 -20.525 1.00 7.17 118 HIS B CA 1
ATOM 3122 C C . HIS B 1 140 ? 44.783 -13.778 -22.073 1.00 5.16 118 HIS B C 1
ATOM 3123 O O . HIS B 1 140 ? 43.720 -13.907 -22.696 1.00 6.60 118 HIS B O 1
ATOM 3130 N N . PHE B 1 141 ? 45.956 -13.698 -22.721 1.00 6.81 119 PHE B N 1
ATOM 3131 C CA . PHE B 1 141 ? 45.969 -13.643 -24.139 1.00 6.34 119 PHE B CA 1
ATOM 3132 C C . PHE B 1 141 ? 45.537 -14.947 -24.818 1.00 6.85 119 PHE B C 1
ATOM 3133 O O . PHE B 1 141 ? 44.909 -14.922 -25.882 1.00 7.22 119 PHE B O 1
ATOM 3141 N N . ARG B 1 142 ? 45.974 -16.055 -24.245 1.00 8.34 120 ARG B N 1
ATOM 3142 C CA . ARG B 1 142 ? 45.548 -17.338 -24.793 1.00 8.23 120 ARG B CA 1
ATOM 3143 C C . ARG B 1 142 ? 44.030 -17.523 -24.700 1.00 8.85 120 ARG B C 1
ATOM 3144 O O . ARG B 1 142 ? 43.390 -17.961 -25.669 1.00 10.12 120 ARG B O 1
ATOM 3152 N N . HIS B 1 143 ? 43.421 -17.076 -23.599 1.00 9.19 121 HIS B N 1
ATOM 3153 C CA . HIS B 1 143 ? 41.983 -17.104 -23.493 1.00 10.47 121 HIS B CA 1
ATOM 3154 C C . HIS B 1 143 ? 41.279 -16.303 -24.584 1.00 9.54 121 HIS B C 1
ATOM 3155 O O . HIS B 1 143 ? 40.319 -16.724 -25.230 1.00 9.55 121 HIS B O 1
ATOM 3162 N N . ILE B 1 144 ? 41.749 -15.073 -24.820 1.00 7.57 122 ILE B N 1
ATOM 3163 C CA . ILE B 1 144 ? 41.150 -14.259 -25.823 1.00 7.86 122 ILE B CA 1
ATOM 3164 C C . ILE B 1 144 ? 41.338 -14.765 -27.210 1.00 7.97 122 ILE B C 1
ATOM 3165 O O . ILE B 1 144 ? 40.427 -14.749 -28.029 1.00 9.95 122 ILE B O 1
ATOM 3170 N N . ALA B 1 145 ? 42.506 -15.366 -27.469 1.00 8.81 123 ALA B N 1
ATOM 3171 C CA . ALA B 1 145 ? 42.795 -15.888 -28.807 1.00 8.39 123 ALA B CA 1
ATOM 3172 C C . ALA B 1 145 ? 41.894 -17.136 -29.119 1.00 9.51 123 ALA B C 1
ATOM 3173 O O . ALA B 1 145 ? 41.527 -17.338 -30.253 1.00 11.28 123 ALA B O 1
ATOM 3175 N N . GLU B 1 146 ? 41.548 -17.852 -28.077 1.00 9.65 124 GLU B N 1
ATOM 3176 C CA . GLU B 1 146 ? 40.666 -19.037 -28.211 1.00 12.02 124 GLU B CA 1
ATOM 3177 C C . GLU B 1 146 ? 39.243 -18.597 -28.311 1.00 12.69 124 GLU B C 1
ATOM 3178 O O . GLU B 1 146 ? 38.463 -19.238 -29.046 1.00 15.08 124 GLU B O 1
ATOM 3184 N N . ALA B 1 147 ? 38.893 -17.519 -27.629 1.00 11.98 125 ALA B N 1
ATOM 3185 C CA . ALA B 1 147 ? 37.477 -17.109 -27.503 1.00 12.21 125 ALA B CA 1
ATOM 3186 C C . ALA B 1 147 ? 36.965 -16.450 -28.763 1.00 12.09 125 ALA B C 1
ATOM 3187 O O . ALA B 1 147 ? 35.787 -16.496 -29.041 1.00 12.55 125 ALA B O 1
ATOM 3189 N N . VAL B 1 148 ? 37.825 -15.741 -29.488 1.00 11.31 126 VAL B N 1
ATOM 3190 C CA . VAL B 1 148 ? 37.463 -14.957 -30.643 1.00 11.90 126 VAL B CA 1
ATOM 3191 C C . VAL B 1 148 ? 38.357 -15.253 -31.855 1.00 11.74 126 VAL B C 1
ATOM 3192 O O . VAL B 1 148 ? 39.571 -14.993 -31.839 1.00 12.32 126 VAL B O 1
ATOM 3196 N N . ALA B 1 149 ? 37.747 -15.711 -32.954 1.00 14.19 127 ALA B N 1
ATOM 3197 C CA . ALA B 1 149 ? 38.478 -16.113 -34.156 1.00 14.83 127 ALA B CA 1
ATOM 3198 C C . ALA B 1 149 ? 38.750 -14.947 -35.063 1.00 14.26 127 ALA B C 1
ATOM 3199 O O . ALA B 1 149 ? 38.158 -14.781 -36.108 1.00 15.02 127 ALA B O 1
ATOM 3201 N N . ILE B 1 150 ? 39.689 -14.096 -34.631 1.00 13.77 128 ILE B N 1
ATOM 3202 C CA . ILE B 1 150 ? 40.084 -12.863 -35.349 1.00 11.63 128 ILE B CA 1
ATOM 3203 C C . ILE B 1 150 ? 41.561 -12.765 -35.047 1.00 10.49 128 ILE B C 1
ATOM 3204 O O . ILE B 1 150 ? 41.977 -13.085 -33.943 1.00 12.02 128 ILE B O 1
ATOM 3209 N N . PRO B 1 151 ? 42.371 -12.345 -36.020 1.00 9.51 129 PRO B N 1
ATOM 3210 C CA . PRO B 1 151 ? 43.815 -12.226 -35.753 1.00 8.29 129 PRO B CA 1
ATOM 3211 C C . PRO B 1 151 ? 44.056 -11.159 -34.630 1.00 8.85 129 PRO B C 1
ATOM 3212 O O . PRO B 1 151 ? 43.413 -10.108 -34.639 1.00 8.43 129 PRO B O 1
ATOM 3216 N N . GLN B 1 152 ? 44.995 -11.424 -33.735 1.00 7.57 130 GLN B N 1
ATOM 3217 C CA . GLN B 1 152 ? 45.227 -10.611 -32.554 1.00 7.19 130 GLN B CA 1
ATOM 3218 C C . GLN B 1 152 ? 46.692 -10.254 -32.454 1.00 8.11 130 GLN B C 1
ATOM 3219 O O . GLN B 1 152 ? 47.555 -11.109 -32.611 1.00 7.75 130 GLN B O 1
ATOM 3225 N N . ILE B 1 153 ? 46.950 -8.990 -32.199 1.00 6.01 131 ILE B N 1
ATOM 3226 C CA . ILE B 1 153 ? 48.274 -8.446 -32.107 1.00 6.59 131 ILE B CA 1
ATOM 3227 C C . ILE B 1 153 ? 48.482 -8.038 -30.647 1.00 7.69 131 ILE B C 1
ATOM 3228 O O . ILE B 1 153 ? 47.769 -7.226 -30.120 1.00 7.89 131 ILE B O 1
ATOM 3233 N N . LEU B 1 154 ? 49.562 -8.445 -30.017 1.00 5.10 132 LEU B N 1
ATOM 3234 C CA . LEU B 1 154 ? 49.893 -8.118 -28.620 1.00 5.64 132 LEU B CA 1
ATOM 3235 C C . LEU B 1 154 ? 50.487 -6.672 -28.658 1.00 4.05 132 LEU B C 1
ATOM 3236 O O . LEU B 1 154 ? 50.926 -6.177 -29.716 1.00 5.06 132 LEU B O 1
ATOM 3241 N N . TYR B 1 155 ? 50.477 -6.028 -27.482 1.00 6.69 133 TYR B N 1
ATOM 3242 C CA . TYR B 1 155 ? 50.958 -4.647 -27.366 1.00 5.09 133 TYR B CA 1
ATOM 3243 C C . TYR B 1 155 ? 51.590 -4.412 -26.067 1.00 5.93 133 TYR B C 1
ATOM 3244 O O . TYR B 1 155 ? 50.923 -4.489 -25.031 1.00 7.49 133 TYR B O 1
ATOM 3253 N N . ASN B 1 156 ? 52.927 -4.274 -26.045 1.00 6.24 134 ASN B N 1
ATOM 3254 C CA . ASN B 1 156 ? 53.665 -4.069 -24.830 1.00 5.56 134 ASN B CA 1
ATOM 3255 C C . ASN B 1 156 ? 54.143 -2.636 -24.735 1.00 5.86 134 ASN B C 1
ATOM 3256 O O . ASN B 1 156 ? 54.831 -2.158 -25.633 1.00 7.57 134 ASN B O 1
ATOM 3261 N N . VAL B 1 157 ? 53.720 -1.973 -23.674 1.00 7.78 135 VAL B N 1
ATOM 3262 C CA . VAL B 1 157 ? 53.994 -0.511 -23.496 1.00 6.04 135 VAL B CA 1
ATOM 3263 C C . VAL B 1 157 ? 54.122 -0.257 -21.988 1.00 5.80 135 VAL B C 1
ATOM 3264 O O . VAL B 1 157 ? 53.231 0.330 -21.327 1.00 6.39 135 VAL B O 1
ATOM 3268 N N . PRO B 1 158 ? 55.207 -0.718 -21.348 1.00 5.97 136 PRO B N 1
ATOM 3269 C CA . PRO B 1 158 ? 55.362 -0.663 -19.873 1.00 6.83 136 PRO B CA 1
ATOM 3270 C C . PRO B 1 158 ? 55.288 0.759 -19.329 1.00 5.99 136 PRO B C 1
ATOM 3271 O O . PRO B 1 158 ? 54.878 0.927 -18.182 1.00 7.66 136 PRO B O 1
ATOM 3275 N N . GLY B 1 159 ? 55.627 1.708 -20.155 1.00 6.31 137 GLY B N 1
ATOM 3276 C CA . GLY B 1 159 ? 55.530 3.094 -19.741 1.00 6.89 137 GLY B CA 1
ATOM 3277 C C . GLY B 1 159 ? 54.152 3.567 -19.483 1.00 8.81 137 GLY B C 1
ATOM 3278 O O . GLY B 1 159 ? 53.991 4.694 -18.972 1.00 9.13 137 GLY B O 1
ATOM 3279 N N . ARG B 1 160 ? 53.174 2.833 -19.951 1.00 6.11 138 ARG B N 1
ATOM 3280 C CA . ARG B 1 160 ? 51.757 3.154 -19.638 1.00 6.46 138 ARG B CA 1
ATOM 3281 C C . ARG B 1 160 ? 51.089 2.156 -18.755 1.00 7.70 138 ARG B C 1
ATOM 3282 O O . ARG B 1 160 ? 50.130 2.444 -18.018 1.00 7.43 138 ARG B O 1
ATOM 3290 N N . THR B 1 161 ? 51.468 0.884 -18.901 1.00 6.42 139 THR B N 1
ATOM 3291 C CA . THR B 1 161 ? 50.739 -0.186 -18.249 1.00 6.58 139 THR B CA 1
ATOM 3292 C C . THR B 1 161 ? 51.242 -0.573 -16.864 1.00 6.50 139 THR B C 1
ATOM 3293 O O . THR B 1 161 ? 50.573 -1.245 -16.060 1.00 9.21 139 THR B O 1
ATOM 3297 N N . SER B 1 162 ? 52.468 -0.169 -16.592 1.00 6.65 140 SER B N 1
ATOM 3298 C CA . SER B 1 162 ? 53.179 -0.533 -15.381 1.00 8.70 140 SER B CA 1
ATOM 3299 C C . SER B 1 162 ? 53.482 -2.023 -15.252 1.00 9.83 140 SER B C 1
ATOM 3300 O O . SER B 1 162 ? 53.686 -2.528 -14.131 1.00 12.16 140 SER B O 1
ATOM 3303 N N . CYS B 1 163 ? 53.542 -2.707 -16.393 1.00 10.43 141 CYS B N 1
ATOM 3304 C CA . CYS B 1 163 ? 54.012 -4.125 -16.410 1.00 13.17 141 CYS B CA 1
ATOM 3305 C C . CYS B 1 163 ? 54.741 -4.285 -17.739 1.00 13.55 141 CYS B C 1
ATOM 3306 O O . CYS B 1 163 ? 54.568 -3.476 -18.667 1.00 17.21 141 CYS B O 1
ATOM 3309 N N . ASP B 1 164 ? 55.570 -5.291 -17.872 1.00 10.38 142 ASP B N 1
ATOM 3310 C CA . ASP B 1 164 ? 56.378 -5.490 -19.044 1.00 8.59 142 ASP B CA 1
ATOM 3311 C C . ASP B 1 164 ? 56.225 -6.975 -19.379 1.00 8.96 142 ASP B C 1
ATOM 3312 O O . ASP B 1 164 ? 56.561 -7.853 -18.571 1.00 9.63 142 ASP B O 1
ATOM 3317 N N . MET B 1 165 ? 55.741 -7.218 -20.567 1.00 7.28 143 MET B N 1
ATOM 3318 C CA . MET B 1 165 ? 55.664 -8.563 -21.143 1.00 8.39 143 MET B CA 1
ATOM 3319 C C . MET B 1 165 ? 57.082 -8.878 -21.630 1.00 9.69 143 MET B C 1
ATOM 3320 O O . MET B 1 165 ? 57.536 -8.352 -22.653 1.00 9.36 143 MET B O 1
ATOM 3325 N N . LEU B 1 166 ? 57.692 -9.849 -20.958 1.00 9.26 144 LEU B N 1
ATOM 3326 C CA . LEU B 1 166 ? 59.061 -10.209 -21.292 1.00 9.51 144 LEU B CA 1
ATOM 3327 C C . LEU B 1 166 ? 59.132 -11.108 -22.558 1.00 9.84 144 LEU B C 1
ATOM 3328 O O . LEU B 1 166 ? 58.181 -11.769 -22.951 1.00 10.13 144 LEU B O 1
ATOM 3333 N N . PRO B 1 167 ? 60.276 -11.091 -23.207 1.00 9.97 145 PRO B N 1
ATOM 3334 C CA . PRO B 1 167 ? 60.360 -11.807 -24.474 1.00 10.50 145 PRO B CA 1
ATOM 3335 C C . PRO B 1 167 ? 60.041 -13.339 -24.331 1.00 10.28 145 PRO B C 1
ATOM 3336 O O . PRO B 1 167 ? 59.518 -13.896 -25.238 1.00 8.93 145 PRO B O 1
ATOM 3340 N N . GLU B 1 168 ? 60.317 -13.934 -23.176 1.00 10.39 146 GLU B N 1
ATOM 3341 C CA . GLU B 1 168 ? 59.985 -15.341 -22.951 1.00 11.23 146 GLU B CA 1
ATOM 3342 C C . GLU B 1 168 ? 58.475 -15.601 -23.024 1.00 10.02 146 GLU B C 1
ATOM 3343 O O . GLU B 1 168 ? 58.040 -16.688 -23.404 1.00 11.45 146 GLU B O 1
ATOM 3349 N N . THR B 1 169 ? 57.688 -14.595 -22.654 1.00 8.32 147 THR B N 1
ATOM 3350 C CA . THR B 1 169 ? 56.218 -14.688 -22.635 1.00 8.60 147 THR B CA 1
ATOM 3351 C C . THR B 1 169 ? 55.733 -14.422 -24.061 1.00 8.73 147 THR B C 1
ATOM 3352 O O . THR B 1 169 ? 54.787 -15.012 -24.528 1.00 7.54 147 THR B O 1
ATOM 3356 N N . VAL B 1 170 ? 56.324 -13.443 -24.732 1.00 7.00 148 VAL B N 1
ATOM 3357 C CA . VAL B 1 170 ? 56.026 -13.154 -26.144 1.00 6.91 148 VAL B CA 1
ATOM 3358 C C . VAL B 1 170 ? 56.237 -14.429 -26.944 1.00 6.90 148 VAL B C 1
ATOM 3359 O O . VAL B 1 170 ? 55.452 -14.784 -27.782 1.00 7.54 148 VAL B O 1
ATOM 3363 N N . GLU B 1 171 ? 57.359 -15.055 -26.724 1.00 9.91 149 GLU B N 1
ATOM 3364 C CA . GLU B 1 171 ? 57.635 -16.302 -27.445 1.00 10.48 149 GLU B CA 1
ATOM 3365 C C . GLU B 1 171 ? 56.546 -17.389 -27.199 1.00 9.19 149 GLU B C 1
ATOM 3366 O O . GLU B 1 171 ? 56.073 -17.987 -28.173 1.00 10.84 149 GLU B O 1
ATOM 3372 N N . ARG B 1 172 ? 56.162 -17.622 -25.947 1.00 8.99 150 ARG B N 1
ATOM 3373 C CA . ARG B 1 172 ? 55.121 -18.520 -25.642 1.00 9.72 150 ARG B CA 1
ATOM 3374 C C . ARG B 1 172 ? 53.839 -18.183 -26.417 1.00 9.29 150 ARG B C 1
ATOM 3375 O O . ARG B 1 172 ? 53.177 -19.024 -26.993 1.00 10.95 150 ARG B O 1
ATOM 3383 N N . LEU B 1 173 ? 53.467 -16.926 -26.411 1.00 8.31 151 LEU B N 1
ATOM 3384 C CA . LEU B 1 173 ? 52.289 -16.543 -27.072 1.00 7.31 151 LEU B CA 1
ATOM 3385 C C . LEU B 1 173 ? 52.327 -16.597 -28.588 1.00 6.98 151 LEU B C 1
ATOM 3386 O O . LEU B 1 173 ? 51.308 -16.784 -29.213 1.00 9.83 151 LEU B O 1
ATOM 3391 N N . SER B 1 174 ? 53.523 -16.462 -29.169 1.00 8.28 152 SER B N 1
ATOM 3392 C CA . SER B 1 174 ? 53.722 -16.533 -30.562 1.00 9.34 152 SER B CA 1
ATOM 3393 C C . SER B 1 174 ? 53.407 -17.950 -31.094 1.00 10.06 152 SER B C 1
ATOM 3394 O O . SER B 1 174 ? 53.223 -18.100 -32.269 1.00 10.38 152 SER B O 1
ATOM 3397 N N . LYS B 1 175 ? 53.248 -18.918 -30.203 1.00 10.13 153 LYS B N 1
ATOM 3398 C CA . LYS B 1 175 ? 52.877 -20.285 -30.582 1.00 12.26 153 LYS B CA 1
ATOM 3399 C C . LYS B 1 175 ? 51.397 -20.538 -30.473 1.00 12.17 153 LYS B C 1
ATOM 3400 O O . LYS B 1 175 ? 50.944 -21.692 -30.742 1.00 14.31 153 LYS B O 1
ATOM 3406 N N . VAL B 1 176 ? 50.620 -19.542 -30.026 1.00 10.76 154 VAL B N 1
ATOM 3407 C CA . VAL B 1 176 ? 49.188 -19.724 -29.854 1.00 11.91 154 VAL B CA 1
ATOM 3408 C C . VAL B 1 176 ? 48.482 -19.348 -31.138 1.00 12.15 154 VAL B C 1
ATOM 3409 O O . VAL B 1 176 ? 48.735 -18.280 -31.706 1.00 12.87 154 VAL B O 1
ATOM 3413 N N . PRO B 1 177 ? 47.602 -20.202 -31.669 1.00 12.93 155 PRO B N 1
ATOM 3414 C CA . PRO B 1 177 ? 46.843 -19.791 -32.867 1.00 12.76 155 PRO B CA 1
ATOM 3415 C C . PRO B 1 177 ? 46.043 -18.490 -32.671 1.00 11.05 155 PRO B C 1
ATOM 3416 O O . PRO B 1 177 ? 45.585 -18.209 -31.555 1.00 12.97 155 PRO B O 1
ATOM 3420 N N . ASN B 1 178 ? 45.941 -17.691 -33.726 1.00 10.16 156 ASN B N 1
ATOM 3421 C CA . ASN B 1 178 ? 45.243 -16.417 -33.646 1.00 10.21 156 ASN B CA 1
ATOM 3422 C C . ASN B 1 178 ? 46.128 -15.247 -33.212 1.00 11.03 156 ASN B C 1
ATOM 3423 O O . ASN B 1 178 ? 45.749 -14.090 -33.396 1.00 12.90 156 ASN B O 1
ATOM 3428 N N . ILE B 1 179 ? 47.297 -15.528 -32.637 1.00 9.42 157 ILE B N 1
ATOM 3429 C CA . ILE B 1 179 ? 48.161 -14.422 -32.175 1.00 9.11 157 ILE B CA 1
ATOM 3430 C C . ILE B 1 179 ? 49.254 -14.190 -33.208 1.00 9.34 157 ILE B C 1
ATOM 3431 O O . ILE B 1 179 ? 50.158 -15.076 -33.360 1.00 10.26 157 ILE B O 1
ATOM 3436 N N . ILE B 1 180 ? 49.151 -13.105 -33.968 1.00 9.18 158 ILE B N 1
ATOM 3437 C CA . ILE B 1 180 ? 49.868 -12.948 -35.213 1.00 8.44 158 ILE B CA 1
ATOM 3438 C C . ILE B 1 180 ? 51.083 -11.995 -35.135 1.00 8.57 158 ILE B C 1
ATOM 3439 O O . ILE B 1 180 ? 51.871 -11.899 -36.093 1.00 9.38 158 ILE B O 1
ATOM 3444 N N . GLY B 1 181 ? 51.220 -11.295 -34.030 1.00 8.46 159 GLY B N 1
ATOM 3445 C CA . GLY B 1 181 ? 52.321 -10.320 -33.920 1.00 7.45 159 GLY B CA 1
ATOM 3446 C C . GLY B 1 181 ? 52.267 -9.529 -32.644 1.00 5.10 159 GLY B C 1
ATOM 3447 O O . GLY B 1 181 ? 51.529 -9.828 -31.745 1.00 6.10 159 GLY B O 1
ATOM 3448 N N . ILE B 1 182 ? 53.202 -8.567 -32.552 1.00 5.15 160 ILE B N 1
ATOM 3449 C CA . ILE B 1 182 ? 53.354 -7.786 -31.361 1.00 6.35 160 ILE B CA 1
ATOM 3450 C C . ILE B 1 182 ? 53.769 -6.371 -31.748 1.00 6.66 160 ILE B C 1
ATOM 3451 O O . ILE B 1 182 ? 54.630 -6.206 -32.540 1.00 7.19 160 ILE B O 1
ATOM 3456 N N . LYS B 1 183 ? 53.126 -5.368 -31.164 1.00 6.62 161 LYS B N 1
ATOM 3457 C CA . LYS B 1 183 ? 53.590 -3.996 -31.159 1.00 5.30 161 LYS B CA 1
ATOM 3458 C C . LYS B 1 183 ? 54.429 -3.749 -29.928 1.00 5.59 161 LYS B C 1
ATOM 3459 O O . LYS B 1 183 ? 53.944 -3.819 -28.772 1.00 5.79 161 LYS B O 1
ATOM 3465 N N . GLU B 1 184 ? 55.731 -3.508 -30.132 1.00 7.43 162 GLU B N 1
ATOM 3466 C CA . GLU B 1 184 ? 56.714 -3.347 -29.097 1.00 6.66 162 GLU B CA 1
ATOM 3467 C C . GLU B 1 184 ? 57.012 -1.884 -28.945 1.00 7.55 162 GLU B C 1
ATOM 3468 O O . GLU B 1 184 ? 57.618 -1.266 -29.846 1.00 9.53 162 GLU B O 1
ATOM 3474 N N . ALA B 1 185 ? 56.466 -1.296 -27.889 1.00 8.91 163 ALA B N 1
ATOM 3475 C CA . ALA B 1 185 ? 56.551 0.141 -27.800 1.00 9.67 163 ALA B CA 1
ATOM 3476 C C . ALA B 1 185 ? 57.659 0.692 -26.879 1.00 12.54 163 ALA B C 1
ATOM 3477 O O . ALA B 1 185 ? 57.730 1.912 -26.665 1.00 14.63 163 ALA B O 1
ATOM 3479 N N . THR B 1 186 ? 58.541 -0.180 -26.367 1.00 13.19 164 THR B N 1
ATOM 3480 C CA . THR B 1 186 ? 59.545 0.258 -25.407 1.00 14.36 164 THR B CA 1
ATOM 3481 C C . THR B 1 186 ? 60.597 1.176 -25.988 1.00 13.94 164 THR B C 1
ATOM 3482 O O . THR B 1 186 ? 61.267 1.898 -25.230 1.00 17.77 164 THR B O 1
ATOM 3486 N N . GLY B 1 187 ? 60.804 1.140 -27.287 1.00 11.68 165 GLY B N 1
ATOM 3487 C CA . GLY B 1 187 ? 61.897 1.881 -27.881 1.00 13.30 165 GLY B CA 1
ATOM 3488 C C . GLY B 1 187 ? 63.233 1.241 -27.613 1.00 12.56 165 GLY B C 1
ATOM 3489 O O . GLY B 1 187 ? 64.260 1.817 -28.002 1.00 13.41 165 GLY B O 1
ATOM 3490 N N . ASP B 1 188 ? 63.219 0.021 -27.060 1.00 12.09 166 ASP B N 1
ATOM 3491 C CA . ASP B 1 188 ? 64.515 -0.668 -26.702 1.00 13.54 166 ASP B CA 1
ATOM 3492 C C . ASP B 1 188 ? 64.826 -1.624 -27.855 1.00 12.42 166 ASP B C 1
ATOM 3493 O O . ASP B 1 188 ? 64.090 -2.578 -28.096 1.00 11.75 166 ASP B O 1
ATOM 3498 N N . LEU B 1 189 ? 65.895 -1.333 -28.599 1.00 12.08 167 LEU B N 1
ATOM 3499 C CA . LEU B 1 189 ? 66.188 -2.024 -29.820 1.00 11.81 167 LEU B CA 1
ATOM 3500 C C . LEU B 1 189 ? 66.871 -3.386 -29.544 1.00 12.73 167 LEU B C 1
ATOM 3501 O O . LEU B 1 189 ? 66.824 -4.286 -30.380 1.00 14.01 167 LEU B O 1
ATOM 3506 N N . GLN B 1 190 ? 67.430 -3.538 -28.345 1.00 13.73 168 GLN B N 1
ATOM 3507 C CA . GLN B 1 190 ? 67.963 -4.866 -27.946 1.00 13.71 168 GLN B CA 1
ATOM 3508 C C . GLN B 1 190 ? 66.811 -5.766 -27.631 1.00 12.61 168 GLN B C 1
ATOM 3509 O O . GLN B 1 190 ? 66.785 -6.924 -28.033 1.00 11.72 168 GLN B O 1
ATOM 3515 N N . ARG B 1 191 ? 65.746 -5.207 -27.003 1.00 11.21 169 ARG B N 1
ATOM 3516 C CA . ARG B 1 191 ? 64.482 -5.926 -26.778 1.00 12.99 169 ARG B CA 1
ATOM 3517 C C . ARG B 1 191 ? 63.855 -6.389 -28.091 1.00 10.91 169 ARG B C 1
ATOM 3518 O O . ARG B 1 191 ? 63.506 -7.574 -28.268 1.00 12.16 169 ARG B O 1
ATOM 3526 N N . ALA B 1 192 ? 63.838 -5.489 -29.062 1.00 11.44 170 ALA B N 1
ATOM 3527 C CA . ALA B 1 192 ? 63.261 -5.734 -30.412 1.00 10.65 170 ALA B CA 1
ATOM 3528 C C . ALA B 1 192 ? 63.997 -6.878 -31.090 1.00 9.96 170 ALA B C 1
ATOM 3529 O O . ALA B 1 192 ? 63.424 -7.815 -31.611 1.00 10.69 170 ALA B O 1
ATOM 3531 N N . LYS B 1 193 ? 65.337 -6.798 -31.010 1.00 10.21 171 LYS B N 1
ATOM 3532 C CA . LYS B 1 193 ? 66.153 -7.851 -31.628 1.00 11.30 171 LYS B CA 1
ATOM 3533 C C . LYS B 1 193 ? 65.876 -9.158 -30.940 1.00 11.29 171 LYS B C 1
ATOM 3534 O O . LYS B 1 193 ? 65.787 -10.153 -31.629 1.00 11.59 171 LYS B O 1
ATOM 3540 N N . GLU B 1 194 ? 65.810 -9.172 -29.614 1.00 11.48 172 GLU B N 1
ATOM 3541 C CA . GLU B 1 194 ? 65.576 -10.434 -28.888 1.00 14.03 172 GLU B CA 1
ATOM 3542 C C . GLU B 1 194 ? 64.242 -11.037 -29.266 1.00 13.64 172 GLU B C 1
ATOM 3543 O O . GLU B 1 194 ? 64.139 -12.218 -29.502 1.00 13.65 172 GLU B O 1
ATOM 3549 N N . VAL B 1 195 ? 63.214 -10.212 -29.356 1.00 11.98 173 VAL B N 1
ATOM 3550 C CA . VAL B 1 195 ? 61.937 -10.736 -29.744 1.00 11.17 173 VAL B CA 1
ATOM 3551 C C . VAL B 1 195 ? 61.973 -11.319 -31.161 1.00 10.34 173 VAL B C 1
ATOM 3552 O O . VAL B 1 195 ? 61.502 -12.448 -31.381 1.00 12.52 173 VAL B O 1
ATOM 3556 N N . ILE B 1 196 ? 62.528 -10.575 -32.122 1.00 10.94 174 ILE B N 1
ATOM 3557 C CA . ILE B 1 196 ? 62.571 -11.003 -33.521 1.00 10.85 174 ILE B CA 1
ATOM 3558 C C . ILE B 1 196 ? 63.321 -12.341 -33.635 1.00 13.13 174 ILE B C 1
ATOM 3559 O O . ILE B 1 196 ? 62.902 -13.216 -34.379 1.00 13.83 174 ILE B O 1
ATOM 3564 N N . GLU B 1 197 ? 64.295 -12.524 -32.806 1.00 13.24 175 GLU B N 1
ATOM 3565 C CA . GLU B 1 197 ? 65.119 -13.762 -32.908 1.00 15.85 175 GLU B CA 1
ATOM 3566 C C . GLU B 1 197 ? 64.421 -14.942 -32.330 1.00 14.67 175 GLU B C 1
ATOM 3567 O O . GLU B 1 197 ? 64.714 -16.082 -32.760 1.00 17.51 175 GLU B O 1
ATOM 3573 N N . ARG B 1 198 ? 63.545 -14.735 -31.347 1.00 15.01 176 ARG B N 1
ATOM 3574 C CA . ARG B 1 198 ? 62.934 -15.839 -30.598 1.00 15.26 176 ARG B CA 1
ATOM 3575 C C . ARG B 1 198 ? 61.676 -16.362 -31.264 1.00 14.95 176 ARG B C 1
ATOM 3576 O O . ARG B 1 198 ? 61.303 -17.523 -31.044 1.00 15.85 176 ARG B O 1
ATOM 3584 N N . VAL B 1 199 ? 60.979 -15.513 -32.023 1.00 13.05 177 VAL B N 1
ATOM 3585 C CA . VAL B 1 199 ? 59.725 -15.890 -32.618 1.00 13.31 177 VAL B CA 1
ATOM 3586 C C . VAL B 1 199 ? 59.840 -16.394 -34.050 1.00 12.57 177 VAL B C 1
ATOM 3587 O O . VAL B 1 199 ? 60.805 -16.162 -34.721 1.00 17.16 177 VAL B O 1
ATOM 3591 N N . GLY B 1 200 ? 58.817 -17.094 -34.528 1.00 14.93 178 GLY B N 1
ATOM 3592 C CA . GLY B 1 200 ? 58.766 -17.576 -35.909 1.00 16.15 178 GLY B CA 1
ATOM 3593 C C . GLY B 1 200 ? 58.734 -16.454 -36.891 1.00 18.83 178 GLY B C 1
ATOM 3594 O O . GLY B 1 200 ? 58.230 -15.386 -36.551 1.00 17.61 178 GLY B O 1
ATOM 3595 N N . LYS B 1 201 ? 59.213 -16.703 -38.124 1.00 20.46 179 LYS B N 1
ATOM 3596 C CA . LYS B 1 201 ? 59.231 -15.680 -39.170 1.00 23.81 179 LYS B CA 1
ATOM 3597 C C . LYS B 1 201 ? 57.792 -15.212 -39.507 1.00 23.98 179 LYS B C 1
ATOM 3598 O O . LYS B 1 201 ? 57.631 -14.087 -40.057 1.00 22.97 179 LYS B O 1
ATOM 3604 N N . ASP B 1 202 ? 56.782 -16.029 -39.160 1.00 23.75 180 ASP B N 1
ATOM 3605 C CA . ASP B 1 202 ? 55.355 -15.709 -39.392 1.00 25.31 180 ASP B CA 1
ATOM 3606 C C . ASP B 1 202 ? 54.746 -14.719 -38.387 1.00 22.65 180 ASP B C 1
ATOM 3607 O O . ASP B 1 202 ? 53.676 -14.120 -38.635 1.00 24.54 180 ASP B O 1
ATOM 3612 N N . PHE B 1 203 ? 55.417 -14.571 -37.258 1.00 17.80 181 PHE B N 1
ATOM 3613 C CA . PHE B 1 203 ? 54.924 -13.703 -36.152 1.00 13.32 181 PHE B CA 1
ATOM 3614 C C . PHE B 1 203 ? 55.605 -12.387 -36.328 1.00 14.45 181 PHE B C 1
ATOM 3615 O O . PHE B 1 203 ? 56.850 -12.291 -36.176 1.00 15.63 181 PHE B O 1
ATOM 3623 N N . LEU B 1 204 ? 54.816 -11.359 -36.582 1.00 10.89 182 LEU B N 1
ATOM 3624 C CA . LEU B 1 204 ? 55.416 -10.066 -37.041 1.00 11.76 182 LEU B CA 1
ATOM 3625 C C . LEU B 1 204 ? 55.597 -9.070 -35.880 1.00 10.96 182 LEU B C 1
ATOM 3626 O O . LEU B 1 204 ? 54.741 -8.986 -34.991 1.00 9.52 182 LEU B O 1
ATOM 3631 N N . VAL B 1 205 ? 56.723 -8.358 -35.897 1.00 9.26 183 VAL B N 1
ATOM 3632 C CA . VAL B 1 205 ? 57.018 -7.435 -34.860 1.00 7.24 183 VAL B CA 1
ATOM 3633 C C . VAL B 1 205 ? 56.908 -6.021 -35.414 1.00 7.97 183 VAL B C 1
ATOM 3634 O O . VAL B 1 205 ? 57.491 -5.710 -36.415 1.00 9.50 183 VAL B O 1
ATOM 3638 N N . TYR B 1 206 ? 56.055 -5.226 -34.780 1.00 5.90 184 TYR B N 1
ATOM 3639 C CA . TYR B 1 206 ? 55.799 -3.869 -35.180 1.00 6.07 184 TYR B CA 1
ATOM 3640 C C . TYR B 1 206 ? 56.303 -2.947 -34.112 1.00 6.03 184 TYR B C 1
ATOM 3641 O O . TYR B 1 206 ? 56.318 -3.234 -32.918 1.00 7.01 184 TYR B O 1
ATOM 3650 N N . SER B 1 207 ? 56.782 -1.779 -34.543 1.00 6.98 185 SER B N 1
ATOM 3651 C CA . SER B 1 207 ? 57.192 -0.739 -33.602 1.00 6.66 185 SER B CA 1
ATOM 3652 C C . SER B 1 207 ? 56.017 0.075 -33.027 1.00 8.12 185 SER B C 1
ATOM 3653 O O . SER B 1 207 ? 55.004 0.242 -33.726 1.00 8.00 185 SER B O 1
ATOM 3656 N N . GLY B 1 208 ? 56.115 0.393 -31.745 1.00 7.45 186 GLY B N 1
ATOM 3657 C CA . GLY B 1 208 ? 55.240 1.382 -31.156 1.00 7.43 186 GLY B CA 1
ATOM 3658 C C . GLY B 1 208 ? 56.002 2.575 -30.660 1.00 9.08 186 GLY B C 1
ATOM 3659 O O . GLY B 1 208 ? 55.488 3.293 -29.815 1.00 11.37 186 GLY B O 1
ATOM 3660 N N . ASP B 1 209 ? 57.221 2.781 -31.173 1.00 9.43 187 ASP B N 1
ATOM 3661 C CA . ASP B 1 209 ? 57.999 3.964 -30.791 1.00 9.73 187 ASP B CA 1
ATOM 3662 C C . ASP B 1 209 ? 58.447 4.615 -32.068 1.00 10.18 187 ASP B C 1
ATOM 3663 O O . ASP B 1 209 ? 59.357 4.158 -32.710 1.00 10.71 187 ASP B O 1
ATOM 3668 N N . ASP B 1 210 ? 57.913 5.793 -32.353 1.00 8.61 188 ASP B N 1
ATOM 3669 C CA . ASP B 1 210 ? 58.136 6.379 -33.671 1.00 8.51 188 ASP B CA 1
ATOM 3670 C C . ASP B 1 210 ? 59.642 6.666 -33.876 1.00 8.06 188 ASP B C 1
ATOM 3671 O O . ASP B 1 210 ? 60.059 6.557 -34.967 1.00 10.90 188 ASP B O 1
ATOM 3676 N N . ALA B 1 211 ? 60.334 7.200 -32.891 1.00 9.86 189 ALA B N 1
ATOM 3677 C CA . ALA B 1 211 ? 61.750 7.618 -33.054 1.00 10.13 189 ALA B CA 1
ATOM 3678 C C . ALA B 1 211 ? 62.649 6.511 -33.506 1.00 10.93 189 ALA B C 1
ATOM 3679 O O . ALA B 1 211 ? 63.580 6.714 -34.315 1.00 11.83 189 ALA B O 1
ATOM 3681 N N . THR B 1 212 ? 62.332 5.337 -33.025 1.00 8.37 190 THR B N 1
ATOM 3682 C CA . THR B 1 212 ? 63.203 4.155 -33.279 1.00 8.93 190 THR B CA 1
ATOM 3683 C C . THR B 1 212 ? 62.627 3.179 -34.249 1.00 9.00 190 THR B C 1
ATOM 3684 O O . THR B 1 212 ? 63.265 2.115 -34.521 1.00 8.70 190 THR B O 1
ATOM 3688 N N . ALA B 1 213 ? 61.413 3.368 -34.739 1.00 8.56 191 ALA B N 1
ATOM 3689 C CA . ALA B 1 213 ? 60.822 2.390 -35.611 1.00 7.97 191 ALA B CA 1
ATOM 3690 C C . ALA B 1 213 ? 61.613 1.952 -36.818 1.00 6.45 191 ALA B C 1
ATOM 3691 O O . ALA B 1 213 ? 61.661 0.760 -37.189 1.00 8.50 191 ALA B O 1
ATOM 3693 N N . VAL B 1 214 ? 62.306 2.911 -37.438 1.00 9.09 192 VAL B N 1
ATOM 3694 C CA . VAL B 1 214 ? 63.127 2.672 -38.594 1.00 8.69 192 VAL B CA 1
ATOM 3695 C C . VAL B 1 214 ? 64.136 1.557 -38.241 1.00 10.05 192 VAL B C 1
ATOM 3696 O O . VAL B 1 214 ? 64.323 0.630 -39.019 1.00 11.94 192 VAL B O 1
ATOM 3700 N N . GLU B 1 215 ? 64.686 1.610 -37.023 1.00 8.48 193 GLU B N 1
ATOM 3701 C CA . GLU B 1 215 ? 65.721 0.621 -36.682 1.00 8.27 193 GLU B CA 1
ATOM 3702 C C . GLU B 1 215 ? 65.067 -0.744 -36.418 1.00 8.88 193 GLU B C 1
ATOM 3703 O O . GLU B 1 215 ? 65.637 -1.812 -36.775 1.00 10.33 193 GLU B O 1
ATOM 3709 N N . LEU B 1 216 ? 63.884 -0.728 -35.791 1.00 8.17 194 LEU B N 1
ATOM 3710 C CA . LEU B 1 216 ? 63.176 -1.973 -35.588 1.00 9.87 194 LEU B CA 1
ATOM 3711 C C . LEU B 1 216 ? 62.841 -2.673 -36.905 1.00 9.03 194 LEU B C 1
ATOM 3712 O O . LEU B 1 216 ? 63.000 -3.926 -37.003 1.00 10.90 194 LEU B O 1
ATOM 3717 N N . MET B 1 217 ? 62.410 -1.931 -37.934 1.00 8.52 195 MET B N 1
ATOM 3718 C CA . MET B 1 217 ? 62.163 -2.494 -39.227 1.00 9.54 195 MET B CA 1
ATOM 3719 C C . MET B 1 217 ? 63.452 -2.965 -39.886 1.00 11.26 195 MET B C 1
ATOM 3720 O O . MET B 1 217 ? 63.469 -4.036 -40.452 1.00 11.93 195 MET B O 1
ATOM 3725 N N . LEU B 1 218 ? 64.535 -2.256 -39.728 1.00 10.95 196 LEU B N 1
ATOM 3726 C CA . LEU B 1 218 ? 65.819 -2.738 -40.330 1.00 11.73 196 LEU B CA 1
ATOM 3727 C C . LEU B 1 218 ? 66.302 -4.034 -39.662 1.00 14.69 196 LEU B C 1
ATOM 3728 O O . LEU B 1 218 ? 67.056 -4.781 -40.301 1.00 18.89 196 LEU B O 1
ATOM 3733 N N . LEU B 1 219 ? 65.921 -4.301 -38.436 1.00 13.62 197 LEU B N 1
ATOM 3734 C CA . LEU B 1 219 ? 66.218 -5.518 -37.721 1.00 13.56 197 LEU B CA 1
ATOM 3735 C C . LEU B 1 219 ? 65.350 -6.706 -38.154 1.00 14.43 197 LEU B C 1
ATOM 3736 O O . LEU B 1 219 ? 65.616 -7.837 -37.749 1.00 14.76 197 LEU B O 1
ATOM 3741 N N . GLY B 1 220 ? 64.280 -6.466 -38.906 1.00 13.24 198 GLY B N 1
ATOM 3742 C CA . GLY B 1 220 ? 63.420 -7.552 -39.374 1.00 12.19 198 GLY B CA 1
ATOM 3743 C C . GLY B 1 220 ? 61.974 -7.317 -38.971 1.00 11.19 198 GLY B C 1
ATOM 3744 O O . GLY B 1 220 ? 61.122 -8.101 -39.276 1.00 11.55 198 GLY B O 1
ATOM 3745 N N . GLY B 1 221 ? 61.728 -6.244 -38.266 1.00 10.35 199 GLY B N 1
ATOM 3746 C CA . GLY B 1 221 ? 60.310 -5.840 -37.987 1.00 10.66 199 GLY B CA 1
ATOM 3747 C C . GLY B 1 221 ? 59.551 -5.517 -39.236 1.00 10.22 199 GLY B C 1
ATOM 3748 O O . GLY B 1 221 ? 60.132 -5.148 -40.286 1.00 11.29 199 GLY B O 1
ATOM 3749 N N . LYS B 1 222 ? 58.210 -5.539 -39.161 1.00 8.70 200 LYS B N 1
ATOM 3750 C CA . LYS B 1 222 ? 57.431 -5.434 -40.338 1.00 8.98 200 LYS B CA 1
ATOM 3751 C C . LYS B 1 222 ? 56.407 -4.275 -40.359 1.00 8.06 200 LYS B C 1
ATOM 3752 O O . LYS B 1 222 ? 55.502 -4.258 -41.196 1.00 9.92 200 LYS B O 1
ATOM 3758 N N . GLY B 1 223 ? 56.627 -3.281 -39.500 1.00 8.39 201 GLY B N 1
ATOM 3759 C CA . GLY B 1 223 ? 55.791 -2.104 -39.578 1.00 8.25 201 GLY B CA 1
ATOM 3760 C C . GLY B 1 223 ? 55.904 -1.239 -38.376 1.00 7.40 201 GLY B C 1
ATOM 3761 O O . GLY B 1 223 ? 56.686 -1.517 -37.443 1.00 7.82 201 GLY B O 1
ATOM 3762 N N . ASN B 1 224 ? 55.179 -0.103 -38.419 1.00 8.25 202 ASN B N 1
ATOM 3763 C CA . ASN B 1 224 ? 55.232 0.860 -37.348 1.00 6.82 202 ASN B CA 1
ATOM 3764 C C . ASN B 1 224 ? 53.787 1.344 -37.129 1.00 7.39 202 ASN B C 1
ATOM 3765 O O . ASN B 1 224 ? 53.192 1.775 -38.079 1.00 8.96 202 ASN B O 1
ATOM 3770 N N . ILE B 1 225 ? 53.297 1.181 -35.910 1.00 4.64 203 ILE B N 1
ATOM 3771 C CA . ILE B 1 225 ? 51.968 1.595 -35.546 1.00 6.54 203 ILE B CA 1
ATOM 3772 C C . ILE B 1 225 ? 52.183 2.942 -34.914 1.00 6.46 203 ILE B C 1
ATOM 3773 O O . ILE B 1 225 ? 52.610 3.055 -33.743 1.00 7.43 203 ILE B O 1
ATOM 3778 N N . SER B 1 226 ? 51.930 3.972 -35.718 1.00 8.70 204 SER B N 1
ATOM 3779 C CA . SER B 1 226 ? 52.598 5.258 -35.655 1.00 7.85 204 SER B CA 1
ATOM 3780 C C . SER B 1 226 ? 51.701 6.411 -35.265 1.00 6.82 204 SER B C 1
ATOM 3781 O O . SER B 1 226 ? 50.622 6.533 -35.831 1.00 6.91 204 SER B O 1
ATOM 3784 N N . VAL B 1 227 ? 52.159 7.239 -34.341 1.00 6.70 205 VAL B N 1
ATOM 3785 C CA . VAL B 1 227 ? 51.493 8.520 -34.059 1.00 6.08 205 VAL B CA 1
ATOM 3786 C C . VAL B 1 227 ? 51.851 9.505 -35.161 1.00 6.70 205 VAL B C 1
ATOM 3787 O O . VAL B 1 227 ? 50.972 10.236 -35.655 1.00 5.64 205 VAL B O 1
ATOM 3791 N N . THR B 1 228 ? 53.146 9.579 -35.518 1.00 5.90 206 THR B N 1
ATOM 3792 C CA . THR B 1 228 ? 53.578 10.597 -36.480 1.00 5.48 206 THR B CA 1
ATOM 3793 C C . THR B 1 228 ? 52.843 10.413 -37.815 1.00 6.37 206 THR B C 1
ATOM 3794 O O . THR B 1 228 ? 52.607 11.364 -38.545 1.00 7.02 206 THR B O 1
ATOM 3798 N N . ALA B 1 229 ? 52.489 9.181 -38.223 1.00 4.52 207 ALA B N 1
ATOM 3799 C CA . ALA B 1 229 ? 51.779 8.997 -39.468 1.00 3.81 207 ALA B CA 1
ATOM 3800 C C . ALA B 1 229 ? 50.426 9.775 -39.468 1.00 5.20 207 ALA B C 1
ATOM 3801 O O . ALA B 1 229 ? 49.850 9.925 -40.518 1.00 5.94 207 ALA B O 1
ATOM 3803 N N . ASN B 1 230 ? 49.897 10.131 -38.326 1.00 4.24 208 ASN B N 1
ATOM 3804 C CA . ASN B 1 230 ? 48.640 10.915 -38.380 1.00 5.78 208 ASN B CA 1
ATOM 3805 C C . ASN B 1 230 ? 48.804 12.248 -39.163 1.00 7.56 208 ASN B C 1
ATOM 3806 O O . ASN B 1 230 ? 47.867 12.713 -39.753 1.00 8.24 208 ASN B O 1
ATOM 3811 N N . VAL B 1 231 ? 49.971 12.833 -39.024 1.00 6.85 209 VAL B N 1
ATOM 3812 C CA . VAL B 1 231 ? 50.247 14.119 -39.622 1.00 8.24 209 VAL B CA 1
ATOM 3813 C C . VAL B 1 231 ? 51.191 14.089 -40.847 1.00 8.21 209 VAL B C 1
ATOM 3814 O O . VAL B 1 231 ? 51.160 14.972 -41.692 1.00 8.43 209 VAL B O 1
ATOM 3818 N N . ALA B 1 232 ? 52.058 13.075 -40.929 1.00 8.26 210 ALA B N 1
ATOM 3819 C CA . ALA B 1 232 ? 52.969 12.869 -42.058 1.00 7.28 210 ALA B CA 1
ATOM 3820 C C . ALA B 1 232 ? 52.807 11.466 -42.653 1.00 7.82 210 ALA B C 1
ATOM 3821 O O . ALA B 1 232 ? 53.770 10.685 -42.689 1.00 7.50 210 ALA B O 1
ATOM 3823 N N . PRO B 1 233 ? 51.609 11.142 -43.163 1.00 8.08 211 PRO B N 1
ATOM 3824 C CA . PRO B 1 233 ? 51.407 9.784 -43.639 1.00 8.15 211 PRO B CA 1
ATOM 3825 C C . PRO B 1 233 ? 52.297 9.412 -44.854 1.00 8.24 211 PRO B C 1
ATOM 3826 O O . PRO B 1 233 ? 52.741 8.280 -44.920 1.00 8.76 211 PRO B O 1
ATOM 3830 N N . ARG B 1 234 ? 52.489 10.350 -45.769 1.00 9.80 212 ARG B N 1
ATOM 3831 C CA . ARG B 1 234 ? 53.262 10.016 -46.956 1.00 10.52 212 ARG B CA 1
ATOM 3832 C C . ARG B 1 234 ? 54.699 9.728 -46.534 1.00 8.14 212 ARG B C 1
ATOM 3833 O O . ARG B 1 234 ? 55.268 8.669 -46.952 1.00 9.04 212 ARG B O 1
ATOM 3841 N N . ALA B 1 235 ? 55.252 10.575 -45.667 1.00 7.88 213 ALA B N 1
ATOM 3842 C CA . ALA B 1 235 ? 56.640 10.421 -45.257 1.00 10.30 213 ALA B CA 1
ATOM 3843 C C . ALA B 1 235 ? 56.765 9.138 -44.484 1.00 8.42 213 ALA B C 1
ATOM 3844 O O . ALA B 1 235 ? 57.798 8.370 -44.638 1.00 8.27 213 ALA B O 1
ATOM 3846 N N . MET B 1 236 ? 55.802 8.827 -43.606 1.00 9.14 214 MET B N 1
ATOM 3847 C CA . MET B 1 236 ? 55.868 7.551 -42.875 1.00 10.37 214 MET B CA 1
ATOM 3848 C C . MET B 1 236 ? 55.764 6.317 -43.728 1.00 10.06 214 MET B C 1
ATOM 3849 O O . MET B 1 236 ? 56.436 5.300 -43.479 1.00 9.69 214 MET B O 1
ATOM 3854 N N . SER B 1 237 ? 54.921 6.369 -44.738 1.00 10.08 215 SER B N 1
ATOM 3855 C CA . SER B 1 237 ? 54.765 5.273 -45.655 1.00 8.70 215 SER B CA 1
ATOM 3856 C C . SER B 1 237 ? 56.060 5.061 -46.393 1.00 8.98 215 SER B C 1
ATOM 3857 O O . SER B 1 237 ? 56.482 3.923 -46.572 1.00 8.39 215 SER B O 1
ATOM 3860 N N . ASP B 1 238 ? 56.662 6.169 -46.873 1.00 9.31 216 ASP B N 1
ATOM 3861 C CA . ASP B 1 238 ? 57.953 6.066 -47.643 1.00 9.76 216 ASP B CA 1
ATOM 3862 C C . ASP B 1 238 ? 59.064 5.539 -46.738 1.00 8.89 216 ASP B C 1
ATOM 3863 O O . ASP B 1 238 ? 59.870 4.698 -47.166 1.00 10.59 216 ASP B O 1
ATOM 3868 N N . LEU B 1 239 ? 59.079 5.945 -45.474 1.00 9.89 217 LEU B N 1
ATOM 3869 C CA . LEU B 1 239 ? 60.059 5.496 -44.517 1.00 7.59 217 LEU B CA 1
ATOM 3870 C C . LEU B 1 239 ? 59.928 4.013 -44.230 1.00 8.22 217 LEU B C 1
ATOM 3871 O O . LEU B 1 239 ? 60.899 3.257 -44.314 1.00 9.64 217 LEU B O 1
ATOM 3876 N N . CYS B 1 240 ? 58.725 3.522 -44.003 1.00 7.62 218 CYS B N 1
ATOM 3877 C CA . CYS B 1 240 ? 58.490 2.086 -43.730 1.00 8.28 218 CYS B CA 1
ATOM 3878 C C . CYS B 1 240 ? 58.851 1.273 -44.936 1.00 10.04 218 CYS B C 1
ATOM 3879 O O . CYS B 1 240 ? 59.453 0.240 -44.755 1.00 11.75 218 CYS B O 1
ATOM 3882 N N . ALA B 1 241 ? 58.487 1.728 -46.142 1.00 10.66 219 ALA B N 1
ATOM 3883 C CA . ALA B 1 241 ? 58.812 0.950 -47.347 1.00 10.84 219 ALA B CA 1
ATOM 3884 C C . ALA B 1 241 ? 60.332 0.846 -47.479 1.00 10.83 219 ALA B C 1
ATOM 3885 O O . ALA B 1 241 ? 60.849 -0.246 -47.766 1.00 11.73 219 ALA B O 1
ATOM 3887 N N . ALA B 1 242 ? 61.021 1.958 -47.258 1.00 8.57 220 ALA B N 1
ATOM 3888 C CA . ALA B 1 242 ? 62.517 1.905 -47.345 1.00 9.54 220 ALA B CA 1
ATOM 3889 C C . ALA B 1 242 ? 63.143 1.007 -46.313 1.00 9.36 220 ALA B C 1
ATOM 3890 O O . ALA B 1 242 ? 64.025 0.149 -46.635 1.00 10.12 220 ALA B O 1
ATOM 3892 N N . ALA B 1 243 ? 62.665 1.058 -45.089 1.00 9.29 221 ALA B N 1
ATOM 3893 C CA . ALA B 1 243 ? 63.222 0.284 -44.007 1.00 9.50 221 ALA B CA 1
ATOM 3894 C C . ALA B 1 243 ? 62.937 -1.201 -44.265 1.00 10.75 221 ALA B C 1
ATOM 3895 O O . ALA B 1 243 ? 63.797 -2.045 -44.046 1.00 13.75 221 ALA B O 1
ATOM 3897 N N . MET B 1 244 ? 61.752 -1.526 -44.760 1.00 12.06 222 MET B N 1
ATOM 3898 C CA . MET B 1 244 ? 61.374 -2.916 -44.948 1.00 14.84 222 MET B CA 1
ATOM 3899 C C . MET B 1 244 ? 62.037 -3.574 -46.139 1.00 15.03 222 MET B C 1
ATOM 3900 O O . MET B 1 244 ? 62.119 -4.828 -46.180 1.00 16.88 222 MET B O 1
ATOM 3905 N N . ARG B 1 245 ? 62.520 -2.789 -47.088 1.00 14.34 223 ARG B N 1
ATOM 3906 C CA . ARG B 1 245 ? 63.334 -3.409 -48.162 1.00 15.52 223 ARG B CA 1
ATOM 3907 C C . ARG B 1 245 ? 64.849 -3.350 -47.869 1.00 15.47 223 ARG B C 1
ATOM 3908 O O . ARG B 1 245 ? 65.654 -3.745 -48.703 1.00 16.92 223 ARG B O 1
ATOM 3916 N N . GLY B 1 246 ? 65.202 -2.889 -46.704 1.00 14.62 224 GLY B N 1
ATOM 3917 C CA . GLY B 1 246 ? 66.612 -2.823 -46.237 1.00 13.79 224 GLY B CA 1
ATOM 3918 C C . GLY B 1 246 ? 67.387 -1.651 -46.802 1.00 14.36 224 GLY B C 1
ATOM 3919 O O . GLY B 1 246 ? 68.612 -1.686 -46.745 1.00 16.76 224 GLY B O 1
ATOM 3920 N N . ASP B 1 247 ? 66.732 -0.593 -47.294 1.00 14.15 225 ASP B N 1
ATOM 3921 C CA . ASP B 1 247 ? 67.411 0.604 -47.727 1.00 14.66 225 ASP B CA 1
ATOM 3922 C C . ASP B 1 247 ? 67.633 1.502 -46.495 1.00 13.36 225 ASP B C 1
ATOM 3923 O O . ASP B 1 247 ? 66.894 2.461 -46.260 1.00 12.74 225 ASP B O 1
ATOM 3928 N N . ALA B 1 248 ? 68.669 1.181 -45.697 1.00 14.06 226 ALA B N 1
ATOM 3929 C CA . ALA B 1 248 ? 68.937 1.808 -44.447 1.00 12.98 226 ALA B CA 1
ATOM 3930 C C . ALA B 1 248 ? 69.197 3.300 -44.644 1.00 12.27 226 ALA B C 1
ATOM 3931 O O . ALA B 1 248 ? 68.752 4.117 -43.856 1.00 12.83 226 ALA B O 1
ATOM 3933 N N . ALA B 1 249 ? 69.981 3.641 -45.670 1.00 12.25 227 ALA B N 1
ATOM 3934 C CA . ALA B 1 249 ? 70.343 5.044 -45.874 1.00 12.98 227 ALA B CA 1
ATOM 3935 C C . ALA B 1 249 ? 69.132 5.892 -46.124 1.00 12.57 227 ALA B C 1
ATOM 3936 O O . ALA B 1 249 ? 68.982 6.941 -45.486 1.00 14.11 227 ALA B O 1
ATOM 3938 N N . ALA B 1 250 ? 68.281 5.431 -47.043 1.00 11.34 228 ALA B N 1
ATOM 3939 C CA . ALA B 1 250 ? 67.102 6.226 -47.361 1.00 10.56 228 ALA B CA 1
ATOM 3940 C C . ALA B 1 250 ? 66.168 6.274 -46.117 1.00 9.74 228 ALA B C 1
ATOM 3941 O O . ALA B 1 250 ? 65.575 7.331 -45.785 1.00 10.69 228 ALA B O 1
ATOM 3943 N N . ALA B 1 251 ? 65.956 5.130 -45.483 1.00 9.45 229 ALA B N 1
ATOM 3944 C CA . ALA B 1 251 ? 65.060 5.061 -44.280 1.00 10.06 229 ALA B CA 1
ATOM 3945 C C . ALA B 1 251 ? 65.569 6.028 -43.170 1.00 9.67 229 ALA B C 1
ATOM 3946 O O . ALA B 1 251 ? 64.825 6.785 -42.555 1.00 8.40 229 ALA B O 1
ATOM 3948 N N . ARG B 1 252 ? 66.877 6.020 -42.918 1.00 8.02 230 ARG B N 1
ATOM 3949 C CA . ARG B 1 252 ? 67.407 6.845 -41.872 1.00 7.83 230 ARG B CA 1
ATOM 3950 C C . ARG B 1 252 ? 67.333 8.347 -42.200 1.00 6.04 230 ARG B C 1
ATOM 3951 O O . ARG B 1 252 ? 67.239 9.142 -41.326 1.00 9.03 230 ARG B O 1
ATOM 3959 N N . ALA B 1 253 ? 67.493 8.677 -43.472 1.00 8.39 231 ALA B N 1
ATOM 3960 C CA . ALA B 1 253 ? 67.510 10.070 -43.888 1.00 7.03 231 ALA B CA 1
ATOM 3961 C C . ALA B 1 253 ? 66.099 10.579 -43.714 1.00 8.53 231 ALA B C 1
ATOM 3962 O O . ALA B 1 253 ? 65.910 11.723 -43.311 1.00 9.55 231 ALA B O 1
ATOM 3964 N N . ILE B 1 254 ? 65.109 9.778 -44.082 1.00 8.27 232 ILE B N 1
ATOM 3965 C CA . ILE B 1 254 ? 63.702 10.225 -43.853 1.00 8.07 232 ILE B CA 1
ATOM 3966 C C . ILE B 1 254 ? 63.418 10.361 -42.371 1.00 8.77 232 ILE B C 1
ATOM 3967 O O . ILE B 1 254 ? 62.832 11.336 -41.927 1.00 8.06 232 ILE B O 1
ATOM 3972 N N . ASN B 1 255 ? 63.776 9.374 -41.611 1.00 8.89 233 ASN B N 1
ATOM 3973 C CA . ASN B 1 255 ? 63.557 9.405 -40.190 1.00 8.25 233 ASN B CA 1
ATOM 3974 C C . ASN B 1 255 ? 64.274 10.572 -39.519 1.00 9.73 233 ASN B C 1
ATOM 3975 O O . ASN B 1 255 ? 63.737 11.240 -38.651 1.00 8.02 233 ASN B O 1
ATOM 3980 N N . ASP B 1 256 ? 65.533 10.832 -39.906 1.00 9.52 234 ASP B N 1
ATOM 3981 C CA . ASP B 1 256 ? 66.247 11.932 -39.315 1.00 9.09 234 ASP B CA 1
ATOM 3982 C C . ASP B 1 256 ? 65.547 13.254 -39.602 1.00 9.28 234 ASP B C 1
ATOM 3983 O O . ASP B 1 256 ? 65.483 14.116 -38.718 1.00 10.93 234 ASP B O 1
ATOM 3988 N N . ARG B 1 257 ? 65.037 13.371 -40.818 1.00 9.05 235 ARG B N 1
ATOM 3989 C CA . ARG B 1 257 ? 64.234 14.565 -41.159 1.00 9.67 235 ARG B CA 1
ATOM 3990 C C . ARG B 1 257 ? 63.028 14.768 -40.278 1.00 9.24 235 ARG B C 1
ATOM 3991 O O . ARG B 1 257 ? 62.666 15.954 -39.892 1.00 9.48 235 ARG B O 1
ATOM 3999 N N . LEU B 1 258 ? 62.355 13.641 -39.955 1.00 8.85 236 LEU B N 1
ATOM 4000 C CA . LEU B 1 258 ? 61.161 13.710 -39.183 1.00 9.23 236 LEU B CA 1
ATOM 4001 C C . LEU B 1 258 ? 61.387 13.787 -37.684 1.00 9.50 236 LEU B C 1
ATOM 4002 O O . LEU B 1 258 ? 60.483 14.029 -36.911 1.00 8.85 236 LEU B O 1
ATOM 4007 N N . MET B 1 259 ? 62.627 13.573 -37.244 1.00 8.17 237 MET B N 1
ATOM 4008 C CA . MET B 1 259 ? 62.900 13.435 -35.815 1.00 9.09 237 MET B CA 1
ATOM 4009 C C . MET B 1 259 ? 62.344 14.599 -34.951 1.00 9.01 237 MET B C 1
ATOM 4010 O O . MET B 1 259 ? 61.864 14.354 -33.880 1.00 9.04 237 MET B O 1
ATOM 4015 N N . PRO B 1 260 ? 62.445 15.884 -35.374 1.00 11.37 238 PRO B N 1
ATOM 4016 C CA . PRO B 1 260 ? 61.896 16.950 -34.517 1.00 12.44 238 PRO B CA 1
ATOM 4017 C C . PRO B 1 260 ? 60.390 16.781 -34.268 1.00 10.97 238 PRO B C 1
ATOM 4018 O O . PRO B 1 260 ? 59.906 17.115 -33.189 1.00 10.28 238 PRO B O 1
ATOM 4022 N N . LEU B 1 261 ? 59.705 16.197 -35.235 1.00 10.34 239 LEU B N 1
ATOM 4023 C CA . LEU B 1 261 ? 58.275 15.973 -35.129 1.00 10.75 239 LEU B CA 1
ATOM 4024 C C . LEU B 1 261 ? 57.997 14.750 -34.268 1.00 9.70 239 LEU B C 1
ATOM 4025 O O . LEU B 1 261 ? 57.126 14.782 -33.416 1.00 10.33 239 LEU B O 1
ATOM 4030 N N . HIS B 1 262 ? 58.782 13.690 -34.432 1.00 8.44 240 HIS B N 1
ATOM 4031 C CA . HIS B 1 262 ? 58.637 12.570 -33.573 1.00 7.95 240 HIS B CA 1
ATOM 4032 C C . HIS B 1 262 ? 58.791 13.023 -32.117 1.00 9.77 240 HIS B C 1
ATOM 4033 O O . HIS B 1 262 ? 58.029 12.587 -31.248 1.00 14.36 240 HIS B O 1
ATOM 4040 N N . LYS B 1 263 ? 59.731 13.909 -31.813 1.00 9.46 241 LYS B N 1
ATOM 4041 C CA . LYS B 1 263 ? 59.948 14.298 -30.445 1.00 9.97 241 LYS B CA 1
ATOM 4042 C C . LYS B 1 263 ? 58.801 15.191 -30.004 1.00 10.52 241 LYS B C 1
ATOM 4043 O O . LYS B 1 263 ? 58.341 15.058 -28.853 1.00 9.92 241 LYS B O 1
ATOM 4049 N N . ALA B 1 264 ? 58.385 16.145 -30.841 1.00 9.70 242 ALA B N 1
ATOM 4050 C CA . ALA B 1 264 ? 57.404 17.139 -30.336 1.00 9.43 242 ALA B CA 1
ATOM 4051 C C . ALA B 1 264 ? 56.046 16.532 -30.182 1.00 8.98 242 ALA B C 1
ATOM 4052 O O . ALA B 1 264 ? 55.255 17.047 -29.396 1.00 8.44 242 ALA B O 1
ATOM 4054 N N . LEU B 1 265 ? 55.778 15.405 -30.838 1.00 8.76 243 LEU B N 1
ATOM 4055 C CA . LEU B 1 265 ? 54.464 14.749 -30.676 1.00 7.80 243 LEU B CA 1
ATOM 4056 C C . LEU B 1 265 ? 54.255 14.028 -29.337 1.00 8.04 243 LEU B C 1
ATOM 4057 O O . LEU B 1 265 ? 53.176 13.515 -29.063 1.00 8.69 243 LEU B O 1
ATOM 4062 N N . PHE B 1 266 ? 55.265 14.076 -28.460 1.00 9.31 244 PHE B N 1
ATOM 4063 C CA . PHE B 1 266 ? 55.198 13.520 -27.115 1.00 8.16 244 PHE B CA 1
ATOM 4064 C C . PHE B 1 266 ? 55.661 14.550 -26.083 1.00 9.00 244 PHE B C 1
ATOM 4065 O O . PHE B 1 266 ? 55.928 14.232 -24.927 1.00 9.61 244 PHE B O 1
ATOM 4073 N N . ILE B 1 267 ? 55.547 15.836 -26.458 1.00 8.76 245 ILE B N 1
ATOM 4074 C CA . ILE B 1 267 ? 55.900 16.907 -25.529 1.00 9.97 245 ILE B CA 1
ATOM 4075 C C . ILE B 1 267 ? 54.982 16.901 -24.318 1.00 9.17 245 ILE B C 1
ATOM 4076 O O . ILE B 1 267 ? 55.393 17.308 -23.213 1.00 10.56 245 ILE B O 1
ATOM 4081 N N . GLU B 1 268 ? 53.698 16.517 -24.554 1.00 8.48 246 GLU B N 1
ATOM 4082 C CA . GLU B 1 268 ? 52.778 16.101 -23.497 1.00 10.18 246 GLU B CA 1
ATOM 4083 C C . GLU B 1 268 ? 52.197 14.767 -23.916 1.00 6.84 246 GLU B C 1
ATOM 4084 O O . GLU B 1 268 ? 52.428 14.348 -25.066 1.00 8.14 246 GLU B O 1
ATOM 4090 N N . SER B 1 269 ? 51.577 14.063 -23.007 1.00 8.87 247 SER B N 1
ATOM 4091 C CA . SER B 1 269 ? 51.186 12.710 -23.301 1.00 6.99 247 SER B CA 1
ATOM 4092 C C . SER B 1 269 ? 50.420 12.590 -24.583 1.00 6.30 247 SER B C 1
ATOM 4093 O O . SER B 1 269 ? 49.418 13.244 -24.765 1.00 6.47 247 SER B O 1
ATOM 4096 N N . ASN B 1 270 ? 50.773 11.662 -25.444 1.00 5.45 248 ASN B N 1
ATOM 4097 C CA . ASN B 1 270 ? 50.044 11.349 -26.649 1.00 4.79 248 ASN B CA 1
ATOM 4098 C C . ASN B 1 270 ? 48.629 10.870 -26.202 1.00 6.14 248 ASN B C 1
ATOM 4099 O O . ASN B 1 270 ? 48.551 10.124 -25.240 1.00 7.55 248 ASN B O 1
ATOM 4104 N N . PRO B 1 271 ? 47.552 11.308 -26.857 1.00 5.32 249 PRO B N 1
ATOM 4105 C CA . PRO B 1 271 ? 47.456 12.016 -28.160 1.00 4.42 249 PRO B CA 1
ATOM 4106 C C . PRO B 1 271 ? 47.219 13.526 -27.960 1.00 3.71 249 PRO B C 1
ATOM 4107 O O . PRO B 1 271 ? 46.764 14.113 -28.911 1.00 6.60 249 PRO B O 1
ATOM 4111 N N . ILE B 1 272 ? 47.623 14.111 -26.853 1.00 4.04 250 ILE B N 1
ATOM 4112 C CA . ILE B 1 272 ? 47.387 15.600 -26.702 1.00 4.24 250 ILE B CA 1
ATOM 4113 C C . ILE B 1 272 ? 48.119 16.397 -27.838 1.00 5.67 250 ILE B C 1
ATOM 4114 O O . ILE B 1 272 ? 47.481 17.223 -28.534 1.00 7.27 250 ILE B O 1
ATOM 4119 N N . PRO B 1 273 ? 49.474 16.178 -28.059 1.00 4.85 251 PRO B N 1
ATOM 4120 C CA . PRO B 1 273 ? 50.100 16.933 -29.145 1.00 5.56 251 PRO B CA 1
ATOM 4121 C C . PRO B 1 273 ? 49.551 16.647 -30.505 1.00 4.99 251 PRO B C 1
ATOM 4122 O O . PRO B 1 273 ? 49.341 17.523 -31.340 1.00 6.96 251 PRO B O 1
ATOM 4126 N N . VAL B 1 274 ? 49.334 15.384 -30.858 1.00 5.04 252 VAL B N 1
ATOM 4127 C CA . VAL B 1 274 ? 48.946 15.115 -32.249 1.00 4.89 252 VAL B CA 1
ATOM 4128 C C . VAL B 1 274 ? 47.532 15.708 -32.539 1.00 4.70 252 VAL B C 1
ATOM 4129 O O . VAL B 1 274 ? 47.256 16.037 -33.703 1.00 7.05 252 VAL B O 1
ATOM 4133 N N . LYS B 1 275 ? 46.662 15.753 -31.549 1.00 4.95 253 LYS B N 1
ATOM 4134 C CA . LYS B 1 275 ? 45.341 16.380 -31.763 1.00 6.14 253 LYS B CA 1
ATOM 4135 C C . LYS B 1 275 ? 45.545 17.861 -32.010 1.00 6.28 253 LYS B C 1
ATOM 4136 O O . LYS B 1 275 ? 44.921 18.384 -32.897 1.00 7.36 253 LYS B O 1
ATOM 4142 N N . TRP B 1 276 ? 46.393 18.534 -31.261 1.00 7.65 254 TRP B N 1
ATOM 4143 C CA . TRP B 1 276 ? 46.704 19.957 -31.570 1.00 6.86 254 TRP B CA 1
ATOM 4144 C C . TRP B 1 276 ? 47.214 20.103 -33.000 1.00 7.09 254 TRP B C 1
ATOM 4145 O O . TRP B 1 276 ? 46.800 20.977 -33.770 1.00 7.74 254 TRP B O 1
ATOM 4156 N N . ALA B 1 277 ? 48.147 19.215 -33.405 1.00 5.83 255 ALA B N 1
ATOM 4157 C CA . ALA B 1 277 ? 48.700 19.312 -34.728 1.00 5.77 255 ALA B CA 1
ATOM 4158 C C . ALA B 1 277 ? 47.605 19.128 -35.806 1.00 6.11 255 ALA B C 1
ATOM 4159 O O . ALA B 1 277 ? 47.602 19.849 -36.830 1.00 7.48 255 ALA B O 1
ATOM 4161 N N . LEU B 1 278 ? 46.732 18.115 -35.636 1.00 5.42 256 LEU B N 1
ATOM 4162 C CA . LEU B 1 278 ? 45.749 17.822 -36.651 1.00 4.74 256 LEU B CA 1
ATOM 4163 C C . LEU B 1 278 ? 44.749 19.031 -36.722 1.00 5.04 256 LEU B C 1
ATOM 4164 O O . LEU B 1 278 ? 44.253 19.351 -37.777 1.00 7.23 256 LEU B O 1
ATOM 4169 N N . HIS B 1 279 ? 44.451 19.616 -35.598 1.00 7.11 257 HIS B N 1
ATOM 4170 C CA . HIS B 1 279 ? 43.574 20.821 -35.635 1.00 7.95 257 HIS B CA 1
ATOM 4171 C C . HIS B 1 279 ? 44.236 21.996 -36.361 1.00 8.91 257 HIS B C 1
ATOM 4172 O O . HIS B 1 279 ? 43.615 22.673 -37.179 1.00 11.19 257 HIS B O 1
ATOM 4179 N N . GLU B 1 280 ? 45.492 22.226 -36.081 1.00 8.50 258 GLU B N 1
ATOM 4180 C CA . GLU B 1 280 ? 46.269 23.230 -36.811 1.00 10.70 258 GLU B CA 1
ATOM 4181 C C . GLU B 1 280 ? 46.264 23.008 -38.327 1.00 10.52 258 GLU B C 1
ATOM 4182 O O . GLU B 1 280 ? 46.343 23.954 -39.088 1.00 12.15 258 GLU B O 1
ATOM 4188 N N . MET B 1 281 ? 46.325 21.734 -38.778 1.00 10.17 259 MET B N 1
ATOM 4189 C CA . MET B 1 281 ? 46.195 21.331 -40.144 1.00 10.92 259 MET B CA 1
ATOM 4190 C C . MET B 1 281 ? 44.809 21.461 -40.782 1.00 10.02 259 MET B C 1
ATOM 4191 O O . MET B 1 281 ? 44.672 21.259 -41.987 1.00 12.88 259 MET B O 1
ATOM 4196 N N . GLY B 1 282 ? 43.819 21.722 -39.958 1.00 10.90 260 GLY B N 1
ATOM 4197 C CA . GLY B 1 282 ? 42.433 21.815 -40.368 1.00 10.97 260 GLY B CA 1
ATOM 4198 C C . GLY B 1 282 ? 41.657 20.538 -40.568 1.00 13.07 260 GLY B C 1
ATOM 4199 O O . GLY B 1 282 ? 40.608 20.516 -41.209 1.00 13.97 260 GLY B O 1
ATOM 4200 N N . LEU B 1 283 ? 42.183 19.464 -39.969 1.00 11.25 261 LEU B N 1
ATOM 4201 C CA . LEU B 1 283 ? 41.594 18.129 -40.132 1.00 10.85 261 LEU B CA 1
ATOM 4202 C C . LEU B 1 283 ? 40.590 17.663 -39.068 1.00 10.70 261 LEU B C 1
ATOM 4203 O O . LEU B 1 283 ? 39.742 16.812 -39.335 1.00 11.25 261 LEU B O 1
ATOM 4208 N N . ILE B 1 284 ? 40.695 18.226 -37.879 1.00 10.01 262 ILE B N 1
ATOM 4209 C CA . ILE B 1 284 ? 39.852 17.904 -36.733 1.00 8.94 262 ILE B CA 1
ATOM 4210 C C . ILE B 1 284 ? 39.501 19.105 -35.895 1.00 9.12 262 ILE B C 1
ATOM 4211 O O . ILE B 1 284 ? 40.215 20.090 -35.963 1.00 8.89 262 ILE B O 1
ATOM 4216 N N . PRO B 1 285 ? 38.391 19.054 -35.146 1.00 9.08 263 PRO B N 1
ATOM 4217 C CA . PRO B 1 285 ? 38.024 20.139 -34.215 1.00 10.39 263 PRO B CA 1
ATOM 4218 C C . PRO B 1 285 ? 38.812 19.996 -32.929 1.00 11.25 263 PRO B C 1
ATOM 4219 O O . PRO B 1 285 ? 39.567 19.019 -32.756 1.00 10.61 263 PRO B O 1
ATOM 4223 N N . GLU B 1 286 ? 38.674 20.975 -32.042 1.00 12.58 264 GLU B N 1
ATOM 4224 C CA . GLU B 1 286 ? 39.476 21.020 -30.827 1.00 14.16 264 GLU B CA 1
ATOM 4225 C C . GLU B 1 286 ? 38.769 20.401 -29.629 1.00 15.74 264 GLU B C 1
ATOM 4226 O O . GLU B 1 286 ? 38.562 21.065 -28.613 1.00 24.05 264 GLU B O 1
ATOM 4232 N N . GLY B 1 287 ? 38.405 19.128 -29.743 1.00 14.20 265 GLY B N 1
ATOM 4233 C CA . GLY B 1 287 ? 37.837 18.451 -28.652 1.00 12.85 265 GLY B CA 1
ATOM 4234 C C . GLY B 1 287 ? 38.707 17.293 -28.153 1.00 11.71 265 GLY B C 1
ATOM 4235 O O . GLY B 1 287 ? 39.334 16.599 -28.939 1.00 10.23 265 GLY B O 1
ATOM 4236 N N . ILE B 1 288 ? 38.686 17.072 -26.858 1.00 11.73 266 ILE B N 1
ATOM 4237 C CA . ILE B 1 288 ? 39.476 15.975 -26.243 1.00 10.16 266 ILE B CA 1
ATOM 4238 C C . ILE B 1 288 ? 38.803 15.716 -24.905 1.00 8.76 266 ILE B C 1
ATOM 4239 O O . ILE B 1 288 ? 38.216 16.654 -24.303 1.00 12.91 266 ILE B O 1
ATOM 4244 N N . ARG B 1 289 ? 38.747 14.444 -24.488 1.00 9.42 267 ARG B N 1
ATOM 4245 C CA . ARG B 1 289 ? 37.951 14.137 -23.311 1.00 8.48 267 ARG B CA 1
ATOM 4246 C C . ARG B 1 289 ? 38.756 13.992 -22.040 1.00 8.86 267 ARG B C 1
ATOM 4247 O O . ARG B 1 289 ? 39.860 13.381 -22.025 1.00 8.25 267 ARG B O 1
ATOM 4255 N N . LEU B 1 290 ? 38.214 14.534 -20.955 1.00 8.91 268 LEU B N 1
ATOM 4256 C CA . LEU B 1 290 ? 38.866 14.466 -19.647 1.00 8.47 268 LEU B CA 1
ATOM 4257 C C . LEU B 1 290 ? 39.079 12.958 -19.296 1.00 6.80 268 LEU B C 1
ATOM 4258 O O . LEU B 1 290 ? 38.217 12.107 -19.555 1.00 8.26 268 LEU B O 1
ATOM 4263 N N . PRO B 1 291 ? 40.215 12.641 -18.685 1.00 7.68 269 PRO B N 1
ATOM 4264 C CA . PRO B 1 291 ? 41.216 13.495 -18.077 1.00 7.31 269 PRO B CA 1
ATOM 4265 C C . PRO B 1 291 ? 42.241 14.153 -18.941 1.00 5.68 269 PRO B C 1
ATOM 4266 O O . PRO B 1 291 ? 43.108 14.821 -18.429 1.00 7.93 269 PRO B O 1
ATOM 4270 N N . LEU B 1 292 ? 42.220 13.875 -20.244 1.00 6.11 270 LEU B N 1
ATOM 4271 C CA . LEU B 1 292 ? 43.110 14.563 -21.178 1.00 7.36 270 LEU B CA 1
ATOM 4272 C C . LEU B 1 292 ? 42.610 16.003 -21.365 1.00 7.13 270 LEU B C 1
ATOM 4273 O O . LEU B 1 292 ? 41.418 16.317 -21.154 1.00 8.78 270 LEU B O 1
ATOM 4278 N N . THR B 1 293 ? 43.561 16.855 -21.681 1.00 8.47 271 THR B N 1
ATOM 4279 C CA . THR B 1 293 ? 43.411 18.286 -21.805 1.00 8.85 271 THR B CA 1
ATOM 4280 C C . THR B 1 293 ? 44.068 18.732 -23.110 1.00 8.06 271 THR B C 1
ATOM 4281 O O . THR B 1 293 ? 45.047 18.169 -23.554 1.00 10.14 271 THR B O 1
ATOM 4285 N N . TRP B 1 294 ? 43.617 19.860 -23.671 1.00 8.66 272 TRP B N 1
ATOM 4286 C CA . TRP B 1 294 ? 44.161 20.399 -24.919 1.00 6.01 272 TRP B CA 1
ATOM 4287 C C . TRP B 1 294 ? 45.599 20.866 -24.628 1.00 7.66 272 TRP B C 1
ATOM 4288 O O . TRP B 1 294 ? 45.929 21.316 -23.511 1.00 9.40 272 TRP B O 1
ATOM 4299 N N . LEU B 1 295 ? 46.439 20.764 -25.631 1.00 8.28 273 LEU B N 1
ATOM 4300 C CA . LEU B 1 295 ? 47.876 21.018 -25.475 1.00 6.87 273 LEU B CA 1
ATOM 4301 C C . LEU B 1 295 ? 48.110 22.375 -24.770 1.00 9.66 273 LEU B C 1
ATOM 4302 O O . LEU B 1 295 ? 47.527 23.378 -25.192 1.00 11.03 273 LEU B O 1
ATOM 4307 N N . SER B 1 296 ? 49.013 22.349 -23.782 1.00 10.26 274 SER B N 1
ATOM 4308 C CA . SER B 1 296 ? 49.298 23.549 -22.992 1.00 12.22 274 SER B CA 1
ATOM 4309 C C . SER B 1 296 ? 49.940 24.608 -23.942 1.00 11.26 274 SER B C 1
ATOM 4310 O O . SER B 1 296 ? 50.776 24.299 -24.734 1.00 10.45 274 SER B O 1
ATOM 4313 N N . PRO B 1 297 ? 49.625 25.875 -23.792 1.00 13.11 275 PRO B N 1
ATOM 4314 C CA . PRO B 1 297 ? 50.195 26.940 -24.627 1.00 13.89 275 PRO B CA 1
ATOM 4315 C C . PRO B 1 297 ? 51.714 26.979 -24.764 1.00 14.20 275 PRO B C 1
ATOM 4316 O O . PRO B 1 297 ? 52.199 27.243 -25.865 1.00 14.26 275 PRO B O 1
ATOM 4320 N N . ARG B 1 298 ? 52.444 26.709 -23.683 1.00 13.75 276 ARG B N 1
ATOM 4321 C CA . ARG B 1 298 ? 53.874 26.709 -23.758 1.00 14.49 276 ARG B CA 1
ATOM 4322 C C . ARG B 1 298 ? 54.438 25.641 -24.711 1.00 14.13 276 ARG B C 1
ATOM 4323 O O . ARG B 1 298 ? 55.630 25.724 -25.103 1.00 13.37 276 ARG B O 1
ATOM 4331 N N . CYS B 1 299 ? 53.611 24.656 -25.095 1.00 12.48 277 CYS B N 1
ATOM 4332 C CA . CYS B 1 299 ? 54.027 23.578 -25.974 1.00 12.05 277 CYS B CA 1
ATOM 4333 C C . CYS B 1 299 ? 53.629 23.853 -27.388 1.00 11.84 277 CYS B C 1
ATOM 4334 O O . CYS B 1 299 ? 54.035 23.159 -28.301 1.00 10.95 277 CYS B O 1
ATOM 4337 N N . HIS B 1 300 ? 52.840 24.909 -27.624 1.00 11.66 278 HIS B N 1
ATOM 4338 C CA . HIS B 1 300 ? 52.423 25.178 -29.008 1.00 11.77 278 HIS B CA 1
ATOM 4339 C C . HIS B 1 300 ? 53.578 25.485 -29.938 1.00 14.43 278 HIS B C 1
ATOM 4340 O O . HIS B 1 300 ? 53.635 25.012 -31.040 1.00 12.48 278 HIS B O 1
ATOM 4347 N N . GLU B 1 301 ? 54.511 26.346 -29.513 1.00 15.62 279 GLU B N 1
ATOM 4348 C CA . GLU B 1 301 ? 55.583 26.745 -30.377 1.00 16.26 279 GLU B CA 1
ATOM 4349 C C . GLU B 1 301 ? 56.541 25.644 -30.734 1.00 15.60 279 GLU B C 1
ATOM 4350 O O . GLU B 1 301 ? 56.850 25.515 -31.914 1.00 14.25 279 GLU B O 1
ATOM 4356 N N . PRO B 1 302 ? 57.001 24.852 -29.748 1.00 15.45 280 PRO B N 1
ATOM 4357 C CA . PRO B 1 302 ? 57.901 23.847 -30.249 1.00 15.82 280 PRO B CA 1
ATOM 4358 C C . PRO B 1 302 ? 57.213 22.889 -31.227 1.00 13.02 280 PRO B C 1
ATOM 4359 O O . PRO B 1 302 ? 57.818 22.387 -32.168 1.00 14.40 280 PRO B O 1
ATOM 4363 N N . LEU B 1 303 ? 55.937 22.604 -31.006 1.00 12.72 281 LEU B N 1
ATOM 4364 C CA . LEU B 1 303 ? 55.257 21.705 -31.963 1.00 11.35 281 LEU B CA 1
ATOM 4365 C C . LEU B 1 303 ? 55.008 22.317 -33.337 1.00 9.18 281 LEU B C 1
ATOM 4366 O O . LEU B 1 303 ? 55.282 21.726 -34.377 1.00 8.91 281 LEU B O 1
ATOM 4371 N N . ARG B 1 304 ? 54.587 23.595 -33.333 1.00 9.19 282 ARG B N 1
ATOM 4372 C CA A ARG B 1 304 ? 54.414 24.310 -34.576 0.50 10.42 282 ARG B CA 1
ATOM 4373 C CA B ARG B 1 304 ? 54.414 24.311 -34.577 0.50 10.07 282 ARG B CA 1
ATOM 4374 C C . ARG B 1 304 ? 55.715 24.365 -35.371 1.00 9.97 282 ARG B C 1
ATOM 4375 O O . ARG B 1 304 ? 55.718 24.140 -36.584 1.00 10.70 282 ARG B O 1
ATOM 4390 N N . GLN B 1 305 ? 56.819 24.654 -34.665 1.00 10.74 283 GLN B N 1
ATOM 4391 C CA . GLN B 1 305 ? 58.110 24.715 -35.319 1.00 13.35 283 GLN B CA 1
ATOM 4392 C C . GLN B 1 305 ? 58.518 23.372 -35.921 1.00 11.46 283 GLN B C 1
ATOM 4393 O O . GLN B 1 305 ? 58.996 23.334 -37.029 1.00 11.43 283 GLN B O 1
ATOM 4399 N N . ALA B 1 306 ? 58.268 22.289 -35.176 1.00 10.80 284 ALA B N 1
ATOM 4400 C CA . ALA B 1 306 ? 58.574 20.959 -35.672 1.00 9.44 284 ALA B CA 1
ATOM 4401 C C . ALA B 1 306 ? 57.693 20.645 -36.885 1.00 9.84 284 ALA B C 1
ATOM 4402 O O . ALA B 1 306 ? 58.156 20.093 -37.856 1.00 9.80 284 ALA B O 1
ATOM 4404 N N . MET B 1 307 ? 56.449 21.100 -36.913 1.00 9.11 285 MET B N 1
ATOM 4405 C CA . MET B 1 307 ? 55.578 20.841 -38.053 1.00 9.40 285 MET B CA 1
ATOM 4406 C C . MET B 1 307 ? 56.020 21.649 -39.256 1.00 9.86 285 MET B C 1
ATOM 4407 O O . MET B 1 307 ? 55.909 21.193 -40.379 1.00 12.64 285 MET B O 1
ATOM 4412 N N . ARG B 1 308 ? 56.488 22.871 -39.032 1.00 12.75 286 ARG B N 1
ATOM 4413 C CA . ARG B 1 308 ? 57.002 23.638 -40.163 1.00 14.28 286 ARG B CA 1
ATOM 4414 C C . ARG B 1 308 ? 58.301 23.050 -40.718 1.00 14.61 286 ARG B C 1
ATOM 4415 O O . ARG B 1 308 ? 58.443 22.970 -41.942 1.00 15.39 286 ARG B O 1
ATOM 4423 N N . GLN B 1 309 ? 59.237 22.681 -39.856 1.00 14.05 287 GLN B N 1
ATOM 4424 C CA . GLN B 1 309 ? 60.528 22.085 -40.204 1.00 16.99 287 GLN B CA 1
ATOM 4425 C C . GLN B 1 309 ? 60.264 20.871 -41.074 1.00 16.85 287 GLN B C 1
ATOM 4426 O O . GLN B 1 309 ? 60.925 20.674 -42.079 1.00 20.06 287 GLN B O 1
ATOM 4432 N N . THR B 1 310 ? 59.251 20.073 -40.743 1.00 15.39 288 THR B N 1
ATOM 4433 C CA . THR B 1 310 ? 59.063 18.808 -41.420 1.00 16.69 288 THR B CA 1
ATOM 4434 C C . THR B 1 310 ? 58.089 18.865 -42.627 1.00 17.30 288 THR B C 1
ATOM 4435 O O . THR B 1 310 ? 57.800 17.845 -43.223 1.00 18.59 288 THR B O 1
ATOM 4439 N N . GLY B 1 311 ? 57.531 20.023 -42.952 1.00 18.65 289 GLY B N 1
ATOM 4440 C CA . GLY B 1 311 ? 56.726 20.176 -44.164 1.00 18.05 289 GLY B CA 1
ATOM 4441 C C . GLY B 1 311 ? 55.251 19.839 -43.971 1.00 18.30 289 GLY B C 1
ATOM 4442 O O . GLY B 1 311 ? 54.515 19.771 -44.948 1.00 19.37 289 GLY B O 1
ATOM 4443 N N . VAL B 1 312 ? 54.808 19.597 -42.741 1.00 17.02 290 VAL B N 1
ATOM 4444 C CA A VAL B 1 312 ? 53.427 19.228 -42.446 0.50 18.17 290 VAL B CA 1
ATOM 4445 C CA B VAL B 1 312 ? 53.403 19.221 -42.570 0.50 18.25 290 VAL B CA 1
ATOM 4446 C C . VAL B 1 312 ? 52.509 20.443 -42.428 1.00 19.66 290 VAL B C 1
ATOM 4447 O O . VAL B 1 312 ? 51.289 20.313 -42.642 1.00 20.16 290 VAL B O 1
ATOM 4454 N N . LEU B 1 313 ? 53.096 21.607 -42.099 1.00 20.41 291 LEU B N 1
ATOM 4455 C CA . LEU B 1 313 ? 52.341 22.858 -41.973 1.00 23.26 291 LEU B CA 1
ATOM 4456 C C . LEU B 1 313 ? 53.055 23.998 -42.700 1.00 24.83 291 LEU B C 1
ATOM 4457 O O . LEU B 1 313 ? 54.279 23.945 -42.852 1.00 26.30 291 LEU B O 1
ATOM 4462 N N . ILE C 1 24 ? 34.964 -4.217 78.471 1.00 26.61 2 ILE C N 1
ATOM 4463 C CA . ILE C 1 24 ? 34.297 -3.125 77.707 1.00 24.83 2 ILE C CA 1
ATOM 4464 C C . ILE C 1 24 ? 32.791 -3.289 77.860 1.00 23.72 2 ILE C C 1
ATOM 4465 O O . ILE C 1 24 ? 32.153 -4.099 77.193 1.00 21.56 2 ILE C O 1
ATOM 4470 N N . ALA C 1 25 ? 32.256 -2.534 78.809 1.00 22.74 3 ALA C N 1
ATOM 4471 C CA . ALA C 1 25 ? 30.870 -2.745 79.284 1.00 19.82 3 ALA C CA 1
ATOM 4472 C C . ALA C 1 25 ? 30.499 -1.538 80.108 1.00 19.18 3 ALA C C 1
ATOM 4473 O O . ALA C 1 25 ? 31.362 -0.781 80.451 1.00 20.23 3 ALA C O 1
ATOM 4475 N N . GLY C 1 26 ? 29.215 -1.357 80.413 1.00 16.93 4 GLY C N 1
ATOM 4476 C CA . GLY C 1 26 ? 28.722 -0.325 81.249 1.00 16.90 4 GLY C CA 1
ATOM 4477 C C . GLY C 1 26 ? 28.414 0.998 80.552 1.00 16.94 4 GLY C C 1
ATOM 4478 O O . GLY C 1 26 ? 27.980 1.020 79.379 1.00 15.18 4 GLY C O 1
ATOM 4479 N N . SER C 1 27 ? 28.588 2.085 81.281 1.00 15.72 5 SER C N 1
ATOM 4480 C CA . SER C 1 27 ? 28.327 3.389 80.807 1.00 16.02 5 SER C CA 1
ATOM 4481 C C . SER C 1 27 ? 29.510 3.901 80.007 1.00 16.79 5 SER C C 1
ATOM 4482 O O . SER C 1 27 ? 30.593 4.143 80.536 1.00 17.55 5 SER C O 1
ATOM 4485 N N . MET C 1 28 ? 29.316 4.013 78.703 1.00 17.14 6 MET C N 1
ATOM 4486 C CA . MET C 1 28 ? 30.451 4.348 77.800 1.00 17.84 6 MET C CA 1
ATOM 4487 C C . MET C 1 28 ? 30.093 5.682 77.177 1.00 17.39 6 MET C C 1
ATOM 4488 O O . MET C 1 28 ? 29.106 5.796 76.440 1.00 19.80 6 MET C O 1
ATOM 4493 N N . VAL C 1 29 ? 30.815 6.722 77.482 1.00 14.81 7 VAL C N 1
ATOM 4494 C CA . VAL C 1 29 ? 30.382 8.048 77.015 1.00 14.87 7 VAL C CA 1
ATOM 4495 C C . VAL C 1 29 ? 30.755 8.246 75.519 1.00 14.37 7 VAL C C 1
ATOM 4496 O O . VAL C 1 29 ? 31.846 7.909 75.093 1.00 14.31 7 VAL C O 1
ATOM 4500 N N . ALA C 1 30 ? 29.770 8.693 74.741 1.00 12.58 8 ALA C N 1
ATOM 4501 C CA . ALA C 1 30 ? 29.957 9.076 73.331 1.00 13.14 8 ALA C CA 1
ATOM 4502 C C . ALA C 1 30 ? 30.417 10.537 73.424 1.00 12.79 8 ALA C C 1
ATOM 4503 O O . ALA C 1 30 ? 29.624 11.515 73.441 1.00 13.55 8 ALA C O 1
ATOM 4505 N N . LEU C 1 31 ? 31.713 10.656 73.553 1.00 15.24 9 LEU C N 1
ATOM 4506 C CA . LEU C 1 31 ? 32.339 11.954 73.914 1.00 15.08 9 LEU C CA 1
ATOM 4507 C C . LEU C 1 31 ? 32.331 13.024 72.813 1.00 15.67 9 LEU C C 1
ATOM 4508 O O . LEU C 1 31 ? 32.684 12.727 71.687 1.00 15.76 9 LEU C O 1
ATOM 4513 N N . VAL C 1 32 ? 31.898 14.227 73.160 1.00 15.39 10 VAL C N 1
ATOM 4514 C CA . VAL C 1 32 ? 32.029 15.375 72.258 1.00 15.85 10 VAL C CA 1
ATOM 4515 C C . VAL C 1 32 ? 33.484 15.661 71.940 1.00 18.22 10 VAL C C 1
ATOM 4516 O O . VAL C 1 32 ? 34.390 15.281 72.677 1.00 19.49 10 VAL C O 1
ATOM 4520 N N . THR C 1 33 ? 33.746 16.301 70.794 1.00 19.61 11 THR C N 1
ATOM 4521 C CA . THR C 1 33 ? 35.128 16.821 70.543 1.00 20.88 11 THR C CA 1
ATOM 4522 C C . THR C 1 33 ? 35.001 18.347 70.700 1.00 21.82 11 THR C C 1
ATOM 4523 O O . THR C 1 33 ? 34.225 18.982 69.986 1.00 21.44 11 THR C O 1
ATOM 4527 N N . PRO C 1 34 ? 35.711 18.957 71.700 1.00 21.85 12 PRO C N 1
ATOM 4528 C CA . PRO C 1 34 ? 35.447 20.386 71.884 1.00 21.11 12 PRO C CA 1
ATOM 4529 C C . PRO C 1 34 ? 36.268 21.243 70.912 1.00 20.11 12 PRO C C 1
ATOM 4530 O O . PRO C 1 34 ? 37.411 20.884 70.568 1.00 20.89 12 PRO C O 1
ATOM 4534 N N . PHE C 1 35 ? 35.634 22.324 70.499 1.00 20.44 13 PHE C N 1
ATOM 4535 C CA . PHE C 1 35 ? 36.212 23.306 69.558 1.00 20.82 13 PHE C CA 1
ATOM 4536 C C . PHE C 1 35 ? 36.053 24.661 70.138 1.00 21.11 13 PHE C C 1
ATOM 4537 O O . PHE C 1 35 ? 34.981 25.021 70.663 1.00 22.06 13 PHE C O 1
ATOM 4545 N N . ASP C 1 36 ? 37.043 25.517 69.911 1.00 24.64 14 ASP C N 1
ATOM 4546 C CA . ASP C 1 36 ? 36.833 26.925 70.220 1.00 24.60 14 ASP C CA 1
ATOM 4547 C C . ASP C 1 36 ? 35.923 27.627 69.222 1.00 25.59 14 ASP C C 1
ATOM 4548 O O . ASP C 1 36 ? 35.442 27.022 68.277 1.00 24.31 14 ASP C O 1
ATOM 4553 N N . ALA C 1 37 ? 35.672 28.903 69.453 1.00 26.47 15 ALA C N 1
ATOM 4554 C CA . ALA C 1 37 ? 34.726 29.684 68.685 1.00 26.49 15 ALA C CA 1
ATOM 4555 C C . ALA C 1 37 ? 35.111 29.761 67.216 1.00 26.57 15 ALA C C 1
ATOM 4556 O O . ALA C 1 37 ? 34.266 30.081 66.370 1.00 27.56 15 ALA C O 1
ATOM 4558 N N . GLN C 1 38 ? 36.373 29.456 66.911 1.00 26.30 16 GLN C N 1
ATOM 4559 C CA . GLN C 1 38 ? 36.900 29.482 65.531 1.00 27.19 16 GLN C CA 1
ATOM 4560 C C . GLN C 1 38 ? 36.955 28.095 64.883 1.00 27.03 16 GLN C C 1
ATOM 4561 O O . GLN C 1 38 ? 37.493 27.901 63.802 1.00 27.61 16 GLN C O 1
ATOM 4567 N N . GLY C 1 39 ? 36.387 27.108 65.555 1.00 26.43 17 GLY C N 1
ATOM 4568 C CA . GLY C 1 39 ? 36.417 25.746 65.055 1.00 24.92 17 GLY C CA 1
ATOM 4569 C C . GLY C 1 39 ? 37.647 24.942 65.302 1.00 24.01 17 GLY C C 1
ATOM 4570 O O . GLY C 1 39 ? 37.785 23.841 64.798 1.00 22.96 17 GLY C O 1
ATOM 4571 N N . ARG C 1 40 ? 38.575 25.466 66.113 1.00 23.73 18 ARG C N 1
ATOM 4572 C CA . ARG C 1 40 ? 39.801 24.767 66.358 1.00 22.84 18 ARG C CA 1
ATOM 4573 C C . ARG C 1 40 ? 39.667 23.887 67.605 1.00 22.16 18 ARG C C 1
ATOM 4574 O O . ARG C 1 40 ? 39.067 24.307 68.624 1.00 22.53 18 ARG C O 1
ATOM 4582 N N . LEU C 1 41 ? 40.315 22.744 67.525 1.00 21.02 19 LEU C N 1
ATOM 4583 C CA . LEU C 1 41 ? 40.371 21.751 68.616 1.00 24.06 19 LEU C CA 1
ATOM 4584 C C . LEU C 1 41 ? 40.855 22.388 69.929 1.00 26.24 19 LEU C C 1
ATOM 4585 O O . LEU C 1 41 ? 41.914 23.051 69.913 1.00 26.83 19 LEU C O 1
ATOM 4590 N N . ASP C 1 42 ? 40.076 22.239 71.006 1.00 26.45 20 ASP C N 1
ATOM 4591 C CA . ASP C 1 42 ? 40.410 22.821 72.316 1.00 26.61 20 ASP C CA 1
ATOM 4592 C C . ASP C 1 42 ? 40.887 21.706 73.259 1.00 27.78 20 ASP C C 1
ATOM 4593 O O . ASP C 1 42 ? 40.084 20.976 73.834 1.00 26.61 20 ASP C O 1
ATOM 4598 N N . TRP C 1 43 ? 42.209 21.576 73.393 1.00 28.34 21 TRP C N 1
ATOM 4599 C CA . TRP C 1 43 ? 42.811 20.452 74.043 1.00 29.44 21 TRP C CA 1
ATOM 4600 C C . TRP C 1 43 ? 42.680 20.508 75.554 1.00 29.96 21 TRP C C 1
ATOM 4601 O O . TRP C 1 43 ? 42.593 19.468 76.188 1.00 27.83 21 TRP C O 1
ATOM 4612 N N . ASP C 1 44 ? 42.688 21.725 76.102 1.00 30.30 22 ASP C N 1
ATOM 4613 C CA . ASP C 1 44 ? 42.496 21.915 77.521 1.00 31.00 22 ASP C CA 1
ATOM 4614 C C . ASP C 1 44 ? 41.063 21.516 77.916 1.00 30.58 22 ASP C C 1
ATOM 4615 O O . ASP C 1 44 ? 40.855 20.903 78.998 1.00 29.97 22 ASP C O 1
ATOM 4620 N N . SER C 1 45 ? 40.089 21.897 77.068 1.00 28.64 23 SER C N 1
ATOM 4621 C CA . SER C 1 45 ? 38.671 21.539 77.313 1.00 28.14 23 SER C CA 1
ATOM 4622 C C . SER C 1 45 ? 38.491 20.012 77.253 1.00 27.54 23 SER C C 1
ATOM 4623 O O . SER C 1 45 ? 37.808 19.400 78.104 1.00 25.32 23 SER C O 1
ATOM 4626 N N . LEU C 1 46 ? 39.132 19.407 76.258 1.00 25.99 24 LEU C N 1
ATOM 4627 C CA . LEU C 1 46 ? 39.108 17.972 76.150 1.00 25.76 24 LEU C CA 1
ATOM 4628 C C . LEU C 1 46 ? 39.696 17.295 77.397 1.00 25.93 24 LEU C C 1
ATOM 4629 O O . LEU C 1 46 ? 39.223 16.233 77.830 1.00 24.70 24 LEU C O 1
ATOM 4634 N N . ALA C 1 47 ? 40.779 17.869 77.934 1.00 24.69 25 ALA C N 1
ATOM 4635 C CA . ALA C 1 47 ? 41.396 17.283 79.150 1.00 23.98 25 ALA C CA 1
ATOM 4636 C C . ALA C 1 47 ? 40.464 17.366 80.346 1.00 22.78 25 ALA C C 1
ATOM 4637 O O . ALA C 1 47 ? 40.438 16.408 81.102 1.00 21.36 25 ALA C O 1
ATOM 4639 N N . LYS C 1 48 ? 39.701 18.459 80.475 1.00 22.70 26 LYS C N 1
ATOM 4640 C CA . LYS C 1 48 ? 38.700 18.659 81.504 1.00 23.67 26 LYS C CA 1
ATOM 4641 C C . LYS C 1 48 ? 37.609 17.586 81.400 1.00 23.70 26 LYS C C 1
ATOM 4642 O O . LYS C 1 48 ? 37.201 16.970 82.420 1.00 22.87 26 LYS C O 1
ATOM 4648 N N . LEU C 1 49 ? 37.116 17.367 80.176 1.00 22.60 27 LEU C N 1
ATOM 4649 C CA . LEU C 1 49 ? 36.095 16.314 80.009 1.00 21.53 27 LEU C CA 1
ATOM 4650 C C . LEU C 1 49 ? 36.620 14.963 80.383 1.00 20.93 27 LEU C C 1
ATOM 4651 O O . LEU C 1 49 ? 35.917 14.215 81.022 1.00 21.01 27 LEU C O 1
ATOM 4656 N N . VAL C 1 50 ? 37.817 14.604 79.954 1.00 21.39 28 VAL C N 1
ATOM 4657 C CA . VAL C 1 50 ? 38.360 13.292 80.234 1.00 21.49 28 VAL C CA 1
ATOM 4658 C C . VAL C 1 50 ? 38.438 13.119 81.766 1.00 23.28 28 VAL C C 1
ATOM 4659 O O . VAL C 1 50 ? 38.156 12.043 82.283 1.00 20.24 28 VAL C O 1
ATOM 4663 N N . ASP C 1 51 ? 38.808 14.185 82.476 1.00 24.28 29 ASP C N 1
ATOM 4664 C CA . ASP C 1 51 ? 38.957 14.093 83.935 1.00 24.98 29 ASP C CA 1
ATOM 4665 C C . ASP C 1 51 ? 37.596 14.053 84.610 1.00 24.83 29 ASP C C 1
ATOM 4666 O O . ASP C 1 51 ? 37.398 13.348 85.619 1.00 24.06 29 ASP C O 1
ATOM 4671 N N . PHE C 1 52 ? 36.660 14.814 84.085 1.00 24.11 30 PHE C N 1
ATOM 4672 C CA . PHE C 1 52 ? 35.270 14.708 84.524 1.00 23.47 30 PHE C CA 1
ATOM 4673 C C . PHE C 1 52 ? 34.819 13.238 84.503 1.00 22.99 30 PHE C C 1
ATOM 4674 O O . PHE C 1 52 ? 34.305 12.760 85.493 1.00 21.34 30 PHE C O 1
ATOM 4682 N N . HIS C 1 53 ? 35.023 12.533 83.395 1.00 23.56 31 HIS C N 1
ATOM 4683 C CA . HIS C 1 53 ? 34.611 11.094 83.323 1.00 22.65 31 HIS C CA 1
ATOM 4684 C C . HIS C 1 53 ? 35.365 10.149 84.200 1.00 23.89 31 HIS C C 1
ATOM 4685 O O . HIS C 1 53 ? 34.767 9.220 84.734 1.00 23.23 31 HIS C O 1
ATOM 4692 N N . LEU C 1 54 ? 36.681 10.335 84.293 1.00 24.82 32 LEU C N 1
ATOM 4693 C CA . LEU C 1 54 ? 37.508 9.579 85.239 1.00 25.39 32 LEU C CA 1
ATOM 4694 C C . LEU C 1 54 ? 37.046 9.647 86.670 1.00 25.56 32 LEU C C 1
ATOM 4695 O O . LEU C 1 54 ? 37.025 8.601 87.324 1.00 27.99 32 LEU C O 1
ATOM 4700 N N . GLN C 1 55 ? 36.610 10.834 87.095 1.00 24.57 33 GLN C N 1
ATOM 4701 C CA . GLN C 1 55 ? 36.182 11.126 88.452 1.00 25.70 33 GLN C CA 1
ATOM 4702 C C . GLN C 1 55 ? 34.723 10.702 88.739 1.00 25.53 33 GLN C C 1
ATOM 4703 O O . GLN C 1 55 ? 34.328 10.518 89.894 1.00 25.36 33 GLN C O 1
ATOM 4709 N N . GLU C 1 56 ? 33.903 10.602 87.684 1.00 24.04 34 GLU C N 1
ATOM 4710 C CA . GLU C 1 56 ? 32.470 10.423 87.856 1.00 23.42 34 GLU C CA 1
ATOM 4711 C C . GLU C 1 56 ? 32.003 9.010 87.527 1.00 21.32 34 GLU C C 1
ATOM 4712 O O . GLU C 1 56 ? 30.777 8.789 87.488 1.00 23.02 34 GLU C O 1
ATOM 4718 N N . GLY C 1 57 ? 32.901 8.062 87.287 1.00 20.47 35 GLY C N 1
ATOM 4719 C CA . GLY C 1 57 ? 32.518 6.663 87.298 1.00 19.81 35 GLY C CA 1
ATOM 4720 C C . GLY C 1 57 ? 32.039 6.131 85.931 1.00 17.73 35 GLY C C 1
ATOM 4721 O O . GLY C 1 57 ? 31.603 4.981 85.810 1.00 20.17 35 GLY C O 1
ATOM 4722 N N . THR C 1 58 ? 32.298 6.922 84.905 1.00 18.37 36 THR C N 1
ATOM 4723 C CA . THR C 1 58 ? 32.217 6.451 83.493 1.00 16.04 36 THR C CA 1
ATOM 4724 C C . THR C 1 58 ? 33.086 5.259 83.262 1.00 17.59 36 THR C C 1
ATOM 4725 O O . THR C 1 58 ? 34.263 5.234 83.682 1.00 18.52 36 THR C O 1
ATOM 4729 N N . ASN C 1 59 ? 32.520 4.256 82.621 1.00 15.98 37 ASN C N 1
ATOM 4730 C CA . ASN C 1 59 ? 33.228 3.041 82.406 1.00 14.85 37 ASN C CA 1
ATOM 4731 C C . ASN C 1 59 ? 34.124 2.949 81.193 1.00 16.81 37 ASN C C 1
ATOM 4732 O O . ASN C 1 59 ? 34.975 2.070 81.155 1.00 18.14 37 ASN C O 1
ATOM 4737 N N . ALA C 1 60 ? 33.837 3.728 80.156 1.00 17.76 38 ALA C N 1
ATOM 4738 C CA . ALA C 1 60 ? 34.677 3.735 78.957 1.00 17.62 38 ALA C CA 1
ATOM 4739 C C . ALA C 1 60 ? 34.420 5.019 78.231 1.00 15.55 38 ALA C C 1
ATOM 4740 O O . ALA C 1 60 ? 33.385 5.665 78.432 1.00 14.81 38 ALA C O 1
ATOM 4742 N N . ILE C 1 61 ? 35.376 5.444 77.390 1.00 16.31 39 ILE C N 1
ATOM 4743 C CA . ILE C 1 61 ? 35.210 6.668 76.651 1.00 16.68 39 ILE C CA 1
ATOM 4744 C C . ILE C 1 61 ? 35.231 6.298 75.167 1.00 16.45 39 ILE C C 1
ATOM 4745 O O . ILE C 1 61 ? 36.163 5.647 74.719 1.00 17.09 39 ILE C O 1
ATOM 4750 N N . VAL C 1 62 ? 34.194 6.627 74.429 1.00 15.48 40 VAL C N 1
ATOM 4751 C CA . VAL C 1 62 ? 34.235 6.450 72.948 1.00 15.16 40 VAL C CA 1
ATOM 4752 C C . VAL C 1 62 ? 34.623 7.778 72.344 1.00 14.95 40 VAL C C 1
ATOM 4753 O O . VAL C 1 62 ? 33.911 8.768 72.535 1.00 14.32 40 VAL C O 1
ATOM 4757 N N . ALA C 1 63 ? 35.795 7.814 71.685 1.00 16.92 41 ALA C N 1
ATOM 4758 C CA . ALA C 1 63 ? 36.366 9.057 71.147 1.00 16.83 41 ALA C CA 1
ATOM 4759 C C . ALA C 1 63 ? 36.083 9.094 69.606 1.00 16.27 41 ALA C C 1
ATOM 4760 O O . ALA C 1 63 ? 36.061 8.065 68.978 1.00 18.08 41 ALA C O 1
ATOM 4762 N N . VAL C 1 64 ? 35.884 10.296 69.088 1.00 15.90 42 VAL C N 1
ATOM 4763 C CA . VAL C 1 64 ? 35.752 10.564 67.650 1.00 18.34 42 VAL C CA 1
ATOM 4764 C C . VAL C 1 64 ? 34.690 9.660 66.946 1.00 17.99 42 VAL C C 1
ATOM 4765 O O . VAL C 1 64 ? 34.836 9.269 65.803 1.00 18.21 42 VAL C O 1
ATOM 4769 N N . GLY C 1 65 ? 33.627 9.353 67.656 1.00 17.43 43 GLY C N 1
ATOM 4770 C CA . GLY C 1 65 ? 32.401 8.814 67.042 1.00 16.00 43 GLY C CA 1
ATOM 4771 C C . GLY C 1 65 ? 31.443 9.942 66.572 1.00 16.91 43 GLY C C 1
ATOM 4772 O O . GLY C 1 65 ? 31.835 11.168 66.420 1.00 15.57 43 GLY C O 1
ATOM 4773 N N . THR C 1 66 ? 30.158 9.584 66.384 1.00 17.35 44 THR C N 1
ATOM 4774 C CA . THR C 1 66 ? 29.143 10.531 65.912 1.00 17.31 44 THR C CA 1
ATOM 4775 C C . THR C 1 66 ? 28.960 11.748 66.784 1.00 16.66 44 THR C C 1
ATOM 4776 O O . THR C 1 66 ? 28.956 12.863 66.315 1.00 16.81 44 THR C O 1
ATOM 4780 N N . THR C 1 67 ? 28.875 11.568 68.079 1.00 14.82 45 THR C N 1
ATOM 4781 C CA . THR C 1 67 ? 28.757 12.685 69.007 1.00 14.51 45 THR C CA 1
ATOM 4782 C C . THR C 1 67 ? 30.034 13.572 69.037 1.00 14.09 45 THR C C 1
ATOM 4783 O O . THR C 1 67 ? 29.980 14.758 69.408 1.00 16.02 45 THR C O 1
ATOM 4787 N N . GLY C 1 68 ? 31.107 12.933 68.629 1.00 14.22 46 GLY C N 1
ATOM 4788 C CA . GLY C 1 68 ? 32.459 13.488 68.493 1.00 15.71 46 GLY C CA 1
ATOM 4789 C C . GLY C 1 68 ? 32.733 14.218 67.184 1.00 17.25 46 GLY C C 1
ATOM 4790 O O . GLY C 1 68 ? 33.856 14.654 66.950 1.00 17.72 46 GLY C O 1
ATOM 4791 N N . GLU C 1 69 ? 31.685 14.431 66.396 1.00 16.71 47 GLU C N 1
ATOM 4792 C CA . GLU C 1 69 ? 31.790 15.086 65.059 1.00 18.53 47 GLU C CA 1
ATOM 4793 C C . GLU C 1 69 ? 32.823 14.449 64.166 1.00 18.44 47 GLU C C 1
ATOM 4794 O O . GLU C 1 69 ? 33.646 15.164 63.502 1.00 19.61 47 GLU C O 1
ATOM 4800 N N . SER C 1 70 ? 32.816 13.122 64.123 1.00 18.55 48 SER C N 1
ATOM 4801 C CA . SER C 1 70 ? 33.699 12.348 63.303 1.00 19.03 48 SER C CA 1
ATOM 4802 C C . SER C 1 70 ? 33.690 12.863 61.865 1.00 19.77 48 SER C C 1
ATOM 4803 O O . SER C 1 70 ? 34.706 12.854 61.243 1.00 20.92 48 SER C O 1
ATOM 4806 N N . ALA C 1 71 ? 32.537 13.265 61.377 1.00 19.19 49 ALA C N 1
ATOM 4807 C CA . ALA C 1 71 ? 32.426 13.657 59.951 1.00 20.00 49 ALA C CA 1
ATOM 4808 C C . ALA C 1 71 ? 33.269 14.881 59.606 1.00 19.63 49 ALA C C 1
ATOM 4809 O O . ALA C 1 71 ? 33.622 15.055 58.438 1.00 18.35 49 ALA C O 1
ATOM 4811 N N . THR C 1 72 ? 33.452 15.779 60.564 1.00 19.54 50 THR C N 1
ATOM 4812 C CA . THR C 1 72 ? 34.102 17.082 60.243 1.00 18.49 50 THR C CA 1
ATOM 4813 C C . THR C 1 72 ? 35.554 17.144 60.784 1.00 21.22 50 THR C C 1
ATOM 4814 O O . THR C 1 72 ? 36.193 18.223 60.729 1.00 21.52 50 THR C O 1
ATOM 4818 N N . LEU C 1 73 ? 36.048 16.007 61.251 1.00 20.42 51 LEU C N 1
ATOM 4819 C CA . LEU C 1 73 ? 37.463 15.815 61.607 1.00 21.68 51 LEU C CA 1
ATOM 4820 C C . LEU C 1 73 ? 38.236 15.187 60.469 1.00 23.58 51 LEU C C 1
ATOM 4821 O O . LEU C 1 73 ? 37.858 14.187 59.862 1.00 24.09 51 LEU C O 1
ATOM 4826 N N . ASP C 1 74 ? 39.378 15.782 60.158 1.00 24.86 52 ASP C N 1
ATOM 4827 C CA . ASP C 1 74 ? 40.152 15.188 59.119 1.00 26.39 52 ASP C CA 1
ATOM 4828 C C . ASP C 1 74 ? 40.996 14.068 59.694 1.00 26.47 52 ASP C C 1
ATOM 4829 O O . ASP C 1 74 ? 40.976 13.760 60.915 1.00 24.04 52 ASP C O 1
ATOM 4834 N N . VAL C 1 75 ? 41.686 13.374 58.809 1.00 27.70 53 VAL C N 1
ATOM 4835 C CA . VAL C 1 75 ? 42.323 12.124 59.163 1.00 28.22 53 VAL C CA 1
ATOM 4836 C C . VAL C 1 75 ? 43.437 12.350 60.209 1.00 28.49 53 VAL C C 1
ATOM 4837 O O . VAL C 1 75 ? 43.699 11.494 61.066 1.00 27.98 53 VAL C O 1
ATOM 4841 N N . GLU C 1 76 ? 44.088 13.503 60.128 1.00 28.65 54 GLU C N 1
ATOM 4842 C CA . GLU C 1 76 ? 45.181 13.768 61.058 1.00 27.45 54 GLU C CA 1
ATOM 4843 C C . GLU C 1 76 ? 44.578 14.160 62.413 1.00 26.09 54 GLU C C 1
ATOM 4844 O O . GLU C 1 76 ? 45.141 13.801 63.445 1.00 25.36 54 GLU C O 1
ATOM 4850 N N . GLU C 1 77 ? 43.472 14.901 62.399 1.00 24.46 55 GLU C N 1
ATOM 4851 C CA . GLU C 1 77 ? 42.771 15.291 63.598 1.00 24.42 55 GLU C CA 1
ATOM 4852 C C . GLU C 1 77 ? 42.210 14.033 64.333 1.00 24.51 55 GLU C C 1
ATOM 4853 O O . GLU C 1 77 ? 42.140 13.980 65.555 1.00 22.74 55 GLU C O 1
ATOM 4859 N N . HIS C 1 78 ? 41.782 13.059 63.540 1.00 23.22 56 HIS C N 1
ATOM 4860 C CA . HIS C 1 78 ? 41.257 11.782 64.014 1.00 23.56 56 HIS C CA 1
ATOM 4861 C C . HIS C 1 78 ? 42.196 11.116 64.978 1.00 23.86 56 HIS C C 1
ATOM 4862 O O . HIS C 1 78 ? 41.821 10.861 66.133 1.00 22.99 56 HIS C O 1
ATOM 4869 N N . ILE C 1 79 ? 43.411 10.860 64.500 1.00 25.07 57 ILE C N 1
ATOM 4870 C CA . ILE C 1 79 ? 44.431 10.162 65.246 1.00 26.81 57 ILE C CA 1
ATOM 4871 C C . ILE C 1 79 ? 44.971 11.002 66.394 1.00 26.97 57 ILE C C 1
ATOM 4872 O O . ILE C 1 79 ? 45.187 10.459 67.458 1.00 26.55 57 ILE C O 1
ATOM 4877 N N . GLN C 1 80 ? 45.074 12.315 66.204 1.00 26.95 58 GLN C N 1
ATOM 4878 C CA . GLN C 1 80 ? 45.475 13.227 67.269 1.00 28.28 58 GLN C CA 1
ATOM 4879 C C . GLN C 1 80 ? 44.515 13.195 68.484 1.00 27.56 58 GLN C C 1
ATOM 4880 O O . GLN C 1 80 ? 44.980 13.223 69.632 1.00 27.27 58 GLN C O 1
ATOM 4886 N N . VAL C 1 81 ? 43.197 13.125 68.249 1.00 25.74 59 VAL C N 1
ATOM 4887 C CA . VAL C 1 81 ? 42.248 13.142 69.367 1.00 25.00 59 VAL C CA 1
ATOM 4888 C C . VAL C 1 81 ? 42.344 11.816 70.093 1.00 24.63 59 VAL C C 1
ATOM 4889 O O . VAL C 1 81 ? 42.305 11.804 71.330 1.00 24.61 59 VAL C O 1
ATOM 4893 N N . ILE C 1 82 ? 42.433 10.723 69.360 1.00 24.13 60 ILE C N 1
ATOM 4894 C CA . ILE C 1 82 ? 42.526 9.358 69.957 1.00 24.80 60 ILE C CA 1
ATOM 4895 C C . ILE C 1 82 ? 43.751 9.286 70.853 1.00 26.30 60 ILE C C 1
ATOM 4896 O O . ILE C 1 82 ? 43.665 8.855 72.018 1.00 26.25 60 ILE C O 1
ATOM 4901 N N . ARG C 1 83 ? 44.871 9.738 70.311 1.00 27.50 61 ARG C N 1
ATOM 4902 C CA . ARG C 1 83 ? 46.157 9.763 71.047 1.00 28.67 61 ARG C CA 1
ATOM 4903 C C . ARG C 1 83 ? 46.084 10.567 72.334 1.00 28.84 61 ARG C C 1
ATOM 4904 O O . ARG C 1 83 ? 46.552 10.086 73.381 1.00 28.75 61 ARG C O 1
ATOM 4912 N N . ARG C 1 84 ? 45.535 11.772 72.270 1.00 28.63 62 ARG C N 1
ATOM 4913 C CA . ARG C 1 84 ? 45.457 12.649 73.410 1.00 28.38 62 ARG C CA 1
ATOM 4914 C C . ARG C 1 84 ? 44.563 12.061 74.484 1.00 27.00 62 ARG C C 1
ATOM 4915 O O . ARG C 1 84 ? 44.926 12.046 75.669 1.00 25.98 62 ARG C O 1
ATOM 4923 N N . VAL C 1 85 ? 43.382 11.560 74.095 1.00 24.65 63 VAL C N 1
ATOM 4924 C CA . VAL C 1 85 ? 42.570 10.854 75.051 1.00 22.84 63 VAL C CA 1
ATOM 4925 C C . VAL C 1 85 ? 43.278 9.635 75.611 1.00 22.09 63 VAL C C 1
ATOM 4926 O O . VAL C 1 85 ? 43.275 9.471 76.866 1.00 23.08 63 VAL C O 1
ATOM 4930 N N . VAL C 1 86 ? 43.895 8.810 74.783 1.00 23.00 64 VAL C N 1
ATOM 4931 C CA . VAL C 1 86 ? 44.505 7.561 75.231 1.00 23.67 64 VAL C CA 1
ATOM 4932 C C . VAL C 1 86 ? 45.632 7.872 76.246 1.00 26.02 64 VAL C C 1
ATOM 4933 O O . VAL C 1 86 ? 45.751 7.244 77.306 1.00 26.22 64 VAL C O 1
ATOM 4937 N N . ASP C 1 87 ? 46.400 8.894 75.929 1.00 26.26 65 ASP C N 1
ATOM 4938 C CA . ASP C 1 87 ? 47.575 9.189 76.766 1.00 27.86 65 ASP C CA 1
ATOM 4939 C C . ASP C 1 87 ? 47.175 9.768 78.105 1.00 27.80 65 ASP C C 1
ATOM 4940 O O . ASP C 1 87 ? 47.863 9.500 79.114 1.00 29.71 65 ASP C O 1
ATOM 4945 N N . GLN C 1 88 ? 46.125 10.587 78.148 1.00 27.85 66 GLN C N 1
ATOM 4946 C CA . GLN C 1 88 ? 45.596 11.126 79.395 1.00 27.49 66 GLN C CA 1
ATOM 4947 C C . GLN C 1 88 ? 45.004 10.004 80.270 1.00 28.28 66 GLN C C 1
ATOM 4948 O O . GLN C 1 88 ? 45.207 9.952 81.486 1.00 27.65 66 GLN C O 1
ATOM 4954 N N . VAL C 1 89 ? 44.221 9.122 79.660 1.00 26.53 67 VAL C N 1
ATOM 4955 C CA . VAL C 1 89 ? 43.594 8.047 80.403 1.00 26.68 67 VAL C CA 1
ATOM 4956 C C . VAL C 1 89 ? 44.595 7.044 81.016 1.00 27.61 67 VAL C C 1
ATOM 4957 O O . VAL C 1 89 ? 44.337 6.518 82.127 1.00 27.47 67 VAL C O 1
ATOM 4961 N N . LYS C 1 90 ? 45.683 6.719 80.318 1.00 27.40 68 LYS C N 1
ATOM 4962 C CA . LYS C 1 90 ? 46.799 5.915 80.914 1.00 29.37 68 LYS C CA 1
ATOM 4963 C C . LYS C 1 90 ? 46.275 4.572 81.374 1.00 28.72 68 LYS C C 1
ATOM 4964 O O . LYS C 1 90 ? 46.603 4.107 82.463 1.00 29.08 68 LYS C O 1
ATOM 4970 N N . GLY C 1 91 ? 45.387 3.966 80.590 1.00 27.19 69 GLY C N 1
ATOM 4971 C CA . GLY C 1 91 ? 44.959 2.625 80.835 1.00 26.80 69 GLY C CA 1
ATOM 4972 C C . GLY C 1 91 ? 43.900 2.479 81.906 1.00 24.41 69 GLY C C 1
ATOM 4973 O O . GLY C 1 91 ? 43.515 1.370 82.187 1.00 25.00 69 GLY C O 1
ATOM 4974 N N . ARG C 1 92 ? 43.415 3.581 82.476 1.00 23.47 70 ARG C N 1
ATOM 4975 C CA . ARG C 1 92 ? 42.472 3.498 83.620 1.00 24.41 70 ARG C CA 1
ATOM 4976 C C . ARG C 1 92 ? 41.056 2.969 83.295 1.00 24.08 70 ARG C C 1
ATOM 4977 O O . ARG C 1 92 ? 40.457 2.252 84.093 1.00 23.11 70 ARG C O 1
ATOM 4985 N N . ILE C 1 93 ? 40.555 3.347 82.129 1.00 22.78 71 ILE C N 1
ATOM 4986 C CA . ILE C 1 93 ? 39.325 2.741 81.543 1.00 20.88 71 ILE C CA 1
ATOM 4987 C C . ILE C 1 93 ? 39.588 2.549 80.052 1.00 20.22 71 ILE C C 1
ATOM 4988 O O . ILE C 1 93 ? 40.519 3.125 79.503 1.00 20.95 71 ILE C O 1
ATOM 4993 N N . PRO C 1 94 ? 38.767 1.733 79.379 1.00 19.16 72 PRO C N 1
ATOM 4994 C CA . PRO C 1 94 ? 38.938 1.604 77.917 1.00 19.47 72 PRO C CA 1
ATOM 4995 C C . PRO C 1 94 ? 38.583 2.879 77.154 1.00 18.70 72 PRO C C 1
ATOM 4996 O O . PRO C 1 94 ? 37.702 3.686 77.547 1.00 19.77 72 PRO C O 1
ATOM 5000 N N . VAL C 1 95 ? 39.377 3.060 76.103 1.00 18.78 73 VAL C N 1
ATOM 5001 C CA . VAL C 1 95 ? 39.195 4.122 75.130 1.00 18.66 73 VAL C CA 1
ATOM 5002 C C . VAL C 1 95 ? 38.939 3.433 73.784 1.00 17.72 73 VAL C C 1
ATOM 5003 O O . VAL C 1 95 ? 39.663 2.528 73.338 1.00 18.24 73 VAL C O 1
ATOM 5007 N N . ILE C 1 96 ? 37.757 3.737 73.277 1.00 17.06 74 ILE C N 1
ATOM 5008 C CA . ILE C 1 96 ? 37.217 3.149 72.085 1.00 17.85 74 ILE C CA 1
ATOM 5009 C C . ILE C 1 96 ? 37.219 4.231 71.047 1.00 16.84 74 ILE C C 1
ATOM 5010 O O . ILE C 1 96 ? 36.738 5.316 71.307 1.00 16.96 74 ILE C O 1
ATOM 5015 N N . ALA C 1 97 ? 37.715 3.916 69.845 1.00 16.57 75 ALA C N 1
ATOM 5016 C CA . ALA C 1 97 ? 37.788 4.946 68.774 1.00 17.41 75 ALA C CA 1
ATOM 5017 C C . ALA C 1 97 ? 36.660 4.715 67.719 1.00 16.84 75 ALA C C 1
ATOM 5018 O O . ALA C 1 97 ? 36.536 3.601 67.278 1.00 16.32 75 ALA C O 1
ATOM 5020 N N . GLY C 1 98 ? 35.948 5.771 67.336 1.00 17.42 76 GLY C N 1
ATOM 5021 C CA . GLY C 1 98 ? 35.029 5.706 66.162 1.00 18.30 76 GLY C CA 1
ATOM 5022 C C . GLY C 1 98 ? 35.908 5.562 64.903 1.00 18.32 76 GLY C C 1
ATOM 5023 O O . GLY C 1 98 ? 36.778 6.417 64.687 1.00 19.46 76 GLY C O 1
ATOM 5024 N N . THR C 1 99 ? 35.785 4.469 64.155 1.00 17.56 77 THR C N 1
ATOM 5025 C CA . THR C 1 99 ? 36.570 4.227 62.967 1.00 17.01 77 THR C CA 1
ATOM 5026 C C . THR C 1 99 ? 35.738 3.768 61.767 1.00 17.04 77 THR C C 1
ATOM 5027 O O . THR C 1 99 ? 36.278 3.315 60.779 1.00 17.79 77 THR C O 1
ATOM 5031 N N . GLY C 1 100 ? 34.436 3.858 61.843 1.00 16.40 78 GLY C N 1
ATOM 5032 C CA . GLY C 1 100 ? 33.643 3.400 60.708 1.00 17.41 78 GLY C CA 1
ATOM 5033 C C . GLY C 1 100 ? 33.631 4.397 59.561 1.00 16.90 78 GLY C C 1
ATOM 5034 O O . GLY C 1 100 ? 33.729 5.621 59.729 1.00 16.92 78 GLY C O 1
ATOM 5035 N N . ALA C 1 101 ? 33.391 3.858 58.393 1.00 16.08 79 ALA C N 1
ATOM 5036 C CA . ALA C 1 101 ? 33.322 4.724 57.168 1.00 15.53 79 ALA C CA 1
ATOM 5037 C C . ALA C 1 101 ? 32.416 3.971 56.187 1.00 15.75 79 ALA C C 1
ATOM 5038 O O . ALA C 1 101 ? 32.146 2.747 56.313 1.00 15.76 79 ALA C O 1
ATOM 5040 N N . ASN C 1 102 ? 32.035 4.637 55.109 1.00 15.17 80 ASN C N 1
ATOM 5041 C CA . ASN C 1 102 ? 31.230 3.889 54.106 1.00 14.97 80 ASN C CA 1
ATOM 5042 C C . ASN C 1 102 ? 32.038 3.316 52.929 1.00 14.38 80 ASN C C 1
ATOM 5043 O O . ASN C 1 102 ? 31.505 2.781 51.955 1.00 15.09 80 ASN C O 1
ATOM 5048 N N . SER C 1 103 ? 33.367 3.422 53.025 1.00 13.41 81 SER C N 1
ATOM 5049 C CA . SER C 1 103 ? 34.282 2.684 52.217 1.00 15.94 81 SER C CA 1
ATOM 5050 C C . SER C 1 103 ? 35.040 1.702 53.075 1.00 15.83 81 SER C C 1
ATOM 5051 O O . SER C 1 103 ? 35.506 2.108 54.192 1.00 15.06 81 SER C O 1
ATOM 5054 N N . THR C 1 104 ? 35.140 0.449 52.623 1.00 15.87 82 THR C N 1
ATOM 5055 C CA . THR C 1 104 ? 35.822 -0.570 53.382 1.00 16.00 82 THR C CA 1
ATOM 5056 C C . THR C 1 104 ? 37.289 -0.237 53.484 1.00 16.64 82 THR C C 1
ATOM 5057 O O . THR C 1 104 ? 37.910 -0.372 54.550 1.00 16.09 82 THR C O 1
ATOM 5061 N N . ARG C 1 105 ? 37.849 0.247 52.387 1.00 16.80 83 ARG C N 1
ATOM 5062 C CA . ARG C 1 105 ? 39.231 0.748 52.466 1.00 17.76 83 ARG C CA 1
ATOM 5063 C C . ARG C 1 105 ? 39.479 1.866 53.509 1.00 17.10 83 ARG C C 1
ATOM 5064 O O . ARG C 1 105 ? 40.497 1.793 54.265 1.00 17.94 83 ARG C O 1
ATOM 5072 N N . GLU C 1 106 ? 38.616 2.875 53.595 1.00 17.12 84 GLU C N 1
ATOM 5073 C CA . GLU C 1 106 ? 38.733 4.045 54.520 1.00 18.04 84 GLU C CA 1
ATOM 5074 C C . GLU C 1 106 ? 38.585 3.544 55.972 1.00 17.89 84 GLU C C 1
ATOM 5075 O O . GLU C 1 106 ? 39.284 3.980 56.883 1.00 18.97 84 GLU C O 1
ATOM 5081 N N . ALA C 1 107 ? 37.701 2.598 56.154 1.00 15.88 85 ALA C N 1
ATOM 5082 C CA . ALA C 1 107 ? 37.428 1.999 57.469 1.00 15.78 85 ALA C CA 1
ATOM 5083 C C . ALA C 1 107 ? 38.680 1.275 57.965 1.00 15.50 85 ALA C C 1
ATOM 5084 O O . ALA C 1 107 ? 39.038 1.401 59.135 1.00 17.02 85 ALA C O 1
ATOM 5086 N N . VAL C 1 108 ? 39.315 0.507 57.107 1.00 16.36 86 VAL C N 1
ATOM 5087 C CA . VAL C 1 108 ? 40.526 -0.194 57.453 1.00 17.64 86 VAL C CA 1
ATOM 5088 C C . VAL C 1 108 ? 41.558 0.839 57.865 1.00 19.33 86 VAL C C 1
ATOM 5089 O O . VAL C 1 108 ? 42.215 0.693 58.920 1.00 19.34 86 VAL C O 1
ATOM 5093 N N . ALA C 1 109 ? 41.705 1.895 57.087 1.00 20.55 87 ALA C N 1
ATOM 5094 C CA . ALA C 1 109 ? 42.710 2.902 57.416 1.00 21.37 87 ALA C CA 1
ATOM 5095 C C . ALA C 1 109 ? 42.446 3.531 58.784 1.00 21.71 87 ALA C C 1
ATOM 5096 O O . ALA C 1 109 ? 43.366 3.732 59.592 1.00 23.09 87 ALA C O 1
ATOM 5098 N N . LEU C 1 110 ? 41.194 3.863 59.065 1.00 20.37 88 LEU C N 1
ATOM 5099 C CA . LEU C 1 110 ? 40.875 4.569 60.304 1.00 19.52 88 LEU C CA 1
ATOM 5100 C C . LEU C 1 110 ? 41.072 3.593 61.482 1.00 18.86 88 LEU C C 1
ATOM 5101 O O . LEU C 1 110 ? 41.433 4.031 62.593 1.00 19.65 88 LEU C O 1
ATOM 5106 N N . THR C 1 111 ? 40.863 2.301 61.247 1.00 17.82 89 THR C N 1
ATOM 5107 C CA . THR C 1 111 ? 40.870 1.319 62.340 1.00 19.56 89 THR C CA 1
ATOM 5108 C C . THR C 1 111 ? 42.335 1.021 62.662 1.00 20.47 89 THR C C 1
ATOM 5109 O O . THR C 1 111 ? 42.720 0.891 63.827 1.00 20.28 89 THR C O 1
ATOM 5113 N N . GLU C 1 112 ? 43.144 0.995 61.620 1.00 21.15 90 GLU C N 1
ATOM 5114 C CA . GLU C 1 112 ? 44.617 0.803 61.766 1.00 23.31 90 GLU C CA 1
ATOM 5115 C C . GLU C 1 112 ? 45.158 1.994 62.520 1.00 22.99 90 GLU C C 1
ATOM 5116 O O . GLU C 1 112 ? 45.988 1.793 63.446 1.00 24.50 90 GLU C O 1
ATOM 5122 N N . ALA C 1 113 ? 44.695 3.203 62.212 1.00 22.91 91 ALA C N 1
ATOM 5123 C CA . ALA C 1 113 ? 45.210 4.395 62.849 1.00 22.44 91 ALA C CA 1
ATOM 5124 C C . ALA C 1 113 ? 44.817 4.391 64.365 1.00 22.71 91 ALA C C 1
ATOM 5125 O O . ALA C 1 113 ? 45.583 4.802 65.243 1.00 21.91 91 ALA C O 1
ATOM 5127 N N . ALA C 1 114 ? 43.582 3.977 64.654 1.00 21.81 92 ALA C N 1
ATOM 5128 C CA . ALA C 1 114 ? 43.137 3.844 66.046 1.00 21.35 92 ALA C CA 1
ATOM 5129 C C . ALA C 1 114 ? 44.041 2.941 66.826 1.00 21.91 92 ALA C C 1
ATOM 5130 O O . ALA C 1 114 ? 44.414 3.256 67.967 1.00 22.53 92 ALA C O 1
ATOM 5132 N N . LYS C 1 115 ? 44.350 1.796 66.259 1.00 22.62 93 LYS C N 1
ATOM 5133 C CA . LYS C 1 115 ? 45.253 0.853 66.893 1.00 25.24 93 LYS C CA 1
ATOM 5134 C C . LYS C 1 115 ? 46.638 1.409 67.127 1.00 25.96 93 LYS C C 1
ATOM 5135 O O . LYS C 1 115 ? 47.193 1.287 68.235 1.00 26.11 93 LYS C O 1
ATOM 5141 N N . SER C 1 116 ? 47.227 2.026 66.112 1.00 27.00 94 SER C N 1
ATOM 5142 C CA . SER C 1 116 ? 48.559 2.612 66.337 1.00 27.69 94 SER C CA 1
ATOM 5143 C C . SER C 1 116 ? 48.463 3.771 67.345 1.00 27.10 94 SER C C 1
ATOM 5144 O O . SER C 1 116 ? 49.433 4.071 68.059 1.00 26.41 94 SER C O 1
ATOM 5147 N N . GLY C 1 117 ? 47.293 4.405 67.442 1.00 24.99 95 GLY C N 1
ATOM 5148 C CA . GLY C 1 117 ? 47.024 5.450 68.431 1.00 24.93 95 GLY C CA 1
ATOM 5149 C C . GLY C 1 117 ? 46.838 4.980 69.891 1.00 23.95 95 GLY C C 1
ATOM 5150 O O . GLY C 1 117 ? 46.667 5.806 70.819 1.00 25.70 95 GLY C O 1
ATOM 5151 N N . GLY C 1 118 ? 46.852 3.691 70.116 1.00 22.44 96 GLY C N 1
ATOM 5152 C CA . GLY C 1 118 ? 46.645 3.173 71.480 1.00 21.47 96 GLY C CA 1
ATOM 5153 C C . GLY C 1 118 ? 45.196 2.837 71.945 1.00 21.40 96 GLY C C 1
ATOM 5154 O O . GLY C 1 118 ? 45.007 2.398 73.094 1.00 19.88 96 GLY C O 1
ATOM 5155 N N . ALA C 1 119 ? 44.175 3.002 71.078 1.00 21.57 97 ALA C N 1
ATOM 5156 C CA . ALA C 1 119 ? 42.804 2.639 71.470 1.00 20.33 97 ALA C CA 1
ATOM 5157 C C . ALA C 1 119 ? 42.659 1.168 71.840 1.00 19.37 97 ALA C C 1
ATOM 5158 O O . ALA C 1 119 ? 43.345 0.247 71.333 1.00 19.43 97 ALA C O 1
ATOM 5160 N N . ASP C 1 120 ? 41.739 0.902 72.762 1.00 20.06 98 ASP C N 1
ATOM 5161 C CA . ASP C 1 120 ? 41.519 -0.466 73.238 1.00 20.42 98 ASP C CA 1
ATOM 5162 C C . ASP C 1 120 ? 40.569 -1.247 72.329 1.00 20.17 98 ASP C C 1
ATOM 5163 O O . ASP C 1 120 ? 40.602 -2.476 72.276 1.00 21.03 98 ASP C O 1
ATOM 5168 N N . ALA C 1 121 ? 39.725 -0.508 71.621 1.00 19.24 99 ALA C N 1
ATOM 5169 C CA . ALA C 1 121 ? 38.711 -1.062 70.696 1.00 19.64 99 ALA C CA 1
ATOM 5170 C C . ALA C 1 121 ? 38.339 0.011 69.707 1.00 17.05 99 ALA C C 1
ATOM 5171 O O . ALA C 1 121 ? 38.603 1.181 69.921 1.00 17.07 99 ALA C O 1
ATOM 5173 N N . CYS C 1 122 ? 37.561 -0.408 68.717 1.00 17.30 100 CYS C N 1
ATOM 5174 C CA . CYS C 1 122 ? 36.996 0.492 67.712 1.00 16.01 100 CYS C CA 1
ATOM 5175 C C . CYS C 1 122 ? 35.506 0.279 67.595 1.00 14.50 100 CYS C C 1
ATOM 5176 O O . CYS C 1 122 ? 35.064 -0.868 67.741 1.00 15.29 100 CYS C O 1
ATOM 5179 N N . LEU C 1 123 ? 34.792 1.368 67.330 1.00 13.98 101 LEU C N 1
ATOM 5180 C CA . LEU C 1 123 ? 33.373 1.336 67.069 1.00 12.42 101 LEU C CA 1
ATOM 5181 C C . LEU C 1 123 ? 33.186 1.677 65.590 1.00 13.50 101 LEU C C 1
ATOM 5182 O O . LEU C 1 123 ? 33.502 2.821 65.180 1.00 13.73 101 LEU C O 1
ATOM 5187 N N . LEU C 1 124 ? 32.512 0.803 64.857 1.00 13.68 102 LEU C N 1
ATOM 5188 C CA . LEU C 1 124 ? 32.365 0.991 63.373 1.00 12.84 102 LEU C CA 1
ATOM 5189 C C . LEU C 1 124 ? 30.893 1.019 62.955 1.00 12.95 102 LEU C C 1
ATOM 5190 O O . LEU C 1 124 ? 30.233 -0.046 62.897 1.00 12.87 102 LEU C O 1
ATOM 5195 N N . VAL C 1 125 ? 30.430 2.199 62.617 1.00 14.07 103 VAL C N 1
ATOM 5196 C CA . VAL C 1 125 ? 29.071 2.349 62.030 1.00 13.85 103 VAL C CA 1
ATOM 5197 C C . VAL C 1 125 ? 28.941 1.581 60.721 1.00 15.17 103 VAL C C 1
ATOM 5198 O O . VAL C 1 125 ? 29.901 1.378 59.954 1.00 14.38 103 VAL C O 1
ATOM 5202 N N . THR C 1 126 ? 27.729 1.134 60.458 1.00 15.10 104 THR C N 1
ATOM 5203 C CA . THR C 1 126 ? 27.435 0.459 59.233 1.00 15.23 104 THR C CA 1
ATOM 5204 C C . THR C 1 126 ? 27.592 1.553 58.134 1.00 14.77 104 THR C C 1
ATOM 5205 O O . THR C 1 126 ? 27.376 2.712 58.378 1.00 15.66 104 THR C O 1
ATOM 5209 N N . PRO C 1 127 ? 28.032 1.150 56.933 1.00 13.90 105 PRO C N 1
ATOM 5210 C CA . PRO C 1 127 ? 28.135 2.173 55.865 1.00 13.21 105 PRO C CA 1
ATOM 5211 C C . PRO C 1 127 ? 26.891 2.987 55.616 1.00 12.56 105 PRO C C 1
ATOM 5212 O O . PRO C 1 127 ? 25.798 2.417 55.346 1.00 15.46 105 PRO C O 1
ATOM 5216 N N . TYR C 1 128 ? 27.033 4.306 55.764 1.00 12.77 106 TYR C N 1
ATOM 5217 C CA . TYR C 1 128 ? 25.993 5.277 55.498 1.00 11.91 106 TYR C CA 1
ATOM 5218 C C . TYR C 1 128 ? 25.976 5.682 54.011 1.00 12.48 106 TYR C C 1
ATOM 5219 O O . TYR C 1 128 ? 26.971 5.483 53.335 1.00 11.87 106 TYR C O 1
ATOM 5228 N N . TYR C 1 129 ? 24.798 6.129 53.549 1.00 11.05 107 TYR C N 1
ATOM 5229 C CA . TYR C 1 129 ? 24.582 6.689 52.232 1.00 12.15 107 TYR C CA 1
ATOM 5230 C C . TYR C 1 129 ? 24.619 5.760 51.048 1.00 11.63 107 TYR C C 1
ATOM 5231 O O . TYR C 1 129 ? 23.706 5.915 50.202 1.00 14.10 107 TYR C O 1
ATOM 5240 N N . ASN C 1 130 ? 25.530 4.802 50.977 1.00 11.36 108 ASN C N 1
ATOM 5241 C CA . ASN C 1 130 ? 25.617 3.888 49.851 1.00 11.82 108 ASN C CA 1
ATOM 5242 C C . ASN C 1 130 ? 24.797 2.586 49.941 1.00 12.49 108 ASN C C 1
ATOM 5243 O O . ASN C 1 130 ? 24.773 1.848 49.004 1.00 12.36 108 ASN C O 1
ATOM 5248 N N . LYS C 1 131 ? 24.118 2.343 51.051 1.00 13.05 109 LYS C N 1
ATOM 5249 C CA . LYS C 1 131 ? 23.057 1.312 51.168 1.00 12.71 109 LYS C CA 1
ATOM 5250 C C . LYS C 1 131 ? 23.527 -0.109 50.733 1.00 13.40 109 LYS C C 1
ATOM 5251 O O . LYS C 1 131 ? 22.872 -0.803 49.906 1.00 11.82 109 LYS C O 1
ATOM 5257 N N . PRO C 1 132 ? 24.657 -0.584 51.313 1.00 13.00 110 PRO C N 1
ATOM 5258 C CA . PRO C 1 132 ? 25.077 -1.929 50.992 1.00 13.47 110 PRO C CA 1
ATOM 5259 C C . PRO C 1 132 ? 24.002 -2.981 51.358 1.00 13.32 110 PRO C C 1
ATOM 5260 O O . PRO C 1 132 ? 23.112 -2.717 52.228 1.00 13.31 110 PRO C O 1
ATOM 5264 N N . THR C 1 133 ? 24.070 -4.116 50.699 1.00 14.05 111 THR C N 1
ATOM 5265 C CA . THR C 1 133 ? 23.210 -5.243 51.004 1.00 13.85 111 THR C CA 1
ATOM 5266 C C . THR C 1 133 ? 23.670 -5.922 52.292 1.00 13.88 111 THR C C 1
ATOM 5267 O O . THR C 1 133 ? 24.762 -5.598 52.816 1.00 14.02 111 THR C O 1
ATOM 5271 N N . GLN C 1 134 ? 22.879 -6.863 52.822 1.00 14.30 112 GLN C N 1
ATOM 5272 C CA . GLN C 1 134 ? 23.267 -7.510 54.036 1.00 13.47 112 GLN C CA 1
ATOM 5273 C C . GLN C 1 134 ? 24.585 -8.280 53.773 1.00 13.70 112 GLN C C 1
ATOM 5274 O O . GLN C 1 134 ? 25.445 -8.336 54.630 1.00 13.69 112 GLN C O 1
ATOM 5280 N N . GLU C 1 135 ? 24.752 -8.892 52.595 1.00 13.99 113 GLU C N 1
ATOM 5281 C CA . GLU C 1 135 ? 25.970 -9.579 52.314 1.00 16.23 113 GLU C CA 1
ATOM 5282 C C . GLU C 1 135 ? 27.154 -8.614 52.235 1.00 14.85 113 GLU C C 1
ATOM 5283 O O . GLU C 1 135 ? 28.286 -8.957 52.639 1.00 14.77 113 GLU C O 1
ATOM 5289 N N . GLY C 1 136 ? 26.935 -7.423 51.704 1.00 13.93 114 GLY C N 1
ATOM 5290 C CA . GLY C 1 136 ? 28.007 -6.422 51.640 1.00 16.14 114 GLY C CA 1
ATOM 5291 C C . GLY C 1 136 ? 28.418 -5.965 53.015 1.00 17.32 114 GLY C C 1
ATOM 5292 O O . GLY C 1 136 ? 29.597 -5.810 53.292 1.00 18.08 114 GLY C O 1
ATOM 5293 N N . MET C 1 137 ? 27.453 -5.765 53.902 1.00 16.07 115 MET C N 1
ATOM 5294 C CA . MET C 1 137 ? 27.759 -5.454 55.283 1.00 16.44 115 MET C CA 1
ATOM 5295 C C . MET C 1 137 ? 28.618 -6.577 55.909 1.00 16.71 115 MET C C 1
ATOM 5296 O O . MET C 1 137 ? 29.603 -6.329 56.597 1.00 15.65 115 MET C O 1
ATOM 5301 N N . TYR C 1 138 ? 28.246 -7.806 55.649 1.00 16.00 116 TYR C N 1
ATOM 5302 C CA . TYR C 1 138 ? 29.008 -8.956 56.168 1.00 16.73 116 TYR C CA 1
ATOM 5303 C C . TYR C 1 138 ? 30.453 -8.931 55.670 1.00 17.75 116 TYR C C 1
ATOM 5304 O O . TYR C 1 138 ? 31.412 -8.977 56.443 1.00 16.50 116 TYR C O 1
ATOM 5313 N N . GLN C 1 139 ? 30.596 -8.781 54.357 1.00 17.96 117 GLN C N 1
ATOM 5314 C CA . GLN C 1 139 ? 31.918 -8.793 53.773 1.00 17.06 117 GLN C CA 1
ATOM 5315 C C . GLN C 1 139 ? 32.735 -7.579 54.218 1.00 16.09 117 GLN C C 1
ATOM 5316 O O . GLN C 1 139 ? 33.923 -7.703 54.480 1.00 16.15 117 GLN C O 1
ATOM 5322 N N . HIS C 1 140 ? 32.085 -6.441 54.403 1.00 15.38 118 HIS C N 1
ATOM 5323 C CA . HIS C 1 140 ? 32.776 -5.198 54.859 1.00 15.12 118 HIS C CA 1
ATOM 5324 C C . HIS C 1 140 ? 33.360 -5.436 56.251 1.00 15.54 118 HIS C C 1
ATOM 5325 O O . HIS C 1 140 ? 34.572 -5.267 56.480 1.00 15.47 118 HIS C O 1
ATOM 5332 N N . PHE C 1 141 ? 32.494 -5.810 57.180 1.00 15.15 119 PHE C N 1
ATOM 5333 C CA . PHE C 1 141 ? 32.912 -6.015 58.573 1.00 15.00 119 PHE C CA 1
ATOM 5334 C C . PHE C 1 141 ? 33.893 -7.155 58.778 1.00 16.50 119 PHE C C 1
ATOM 5335 O O . PHE C 1 141 ? 34.854 -7.025 59.530 1.00 17.77 119 PHE C O 1
ATOM 5343 N N . ARG C 1 142 ? 33.690 -8.247 58.082 1.00 15.87 120 ARG C N 1
ATOM 5344 C CA . ARG C 1 142 ? 34.635 -9.369 58.116 1.00 18.13 120 ARG C CA 1
ATOM 5345 C C . ARG C 1 142 ? 36.012 -8.924 57.557 1.00 19.70 120 ARG C C 1
ATOM 5346 O O . ARG C 1 142 ? 37.048 -9.231 58.160 1.00 20.75 120 ARG C O 1
ATOM 5354 N N . HIS C 1 143 ? 36.019 -8.128 56.486 1.00 19.12 121 HIS C N 1
ATOM 5355 C CA . HIS C 1 143 ? 37.305 -7.679 55.956 1.00 20.88 121 HIS C CA 1
ATOM 5356 C C . HIS C 1 143 ? 38.064 -6.819 56.970 1.00 20.33 121 HIS C C 1
ATOM 5357 O O . HIS C 1 143 ? 39.280 -6.970 57.179 1.00 18.86 121 HIS C O 1
ATOM 5364 N N . ILE C 1 144 ? 37.367 -5.913 57.617 1.00 17.36 122 ILE C N 1
ATOM 5365 C CA . ILE C 1 144 ? 37.991 -5.030 58.563 1.00 17.72 122 ILE C CA 1
ATOM 5366 C C . ILE C 1 144 ? 38.539 -5.804 59.779 1.00 19.25 122 ILE C C 1
ATOM 5367 O O . ILE C 1 144 ? 39.628 -5.490 60.292 1.00 17.50 122 ILE C O 1
ATOM 5372 N N . ALA C 1 145 ? 37.784 -6.805 60.208 1.00 19.93 123 ALA C N 1
ATOM 5373 C CA . ALA C 1 145 ? 38.123 -7.605 61.372 1.00 20.41 123 ALA C CA 1
ATOM 5374 C C . ALA C 1 145 ? 39.388 -8.430 61.068 1.00 22.16 123 ALA C C 1
ATOM 5375 O O . ALA C 1 145 ? 40.197 -8.663 61.950 1.00 22.13 123 ALA C O 1
ATOM 5377 N N . GLU C 1 146 ? 39.539 -8.862 59.827 1.00 23.99 124 GLU C N 1
ATOM 5378 C CA . GLU C 1 146 ? 40.682 -9.669 59.436 1.00 25.89 124 GLU C CA 1
ATOM 5379 C C . GLU C 1 146 ? 41.882 -8.796 59.107 1.00 25.74 124 GLU C C 1
ATOM 5380 O O . GLU C 1 146 ? 43.009 -9.280 59.106 1.00 26.60 124 GLU C O 1
ATOM 5386 N N . ALA C 1 147 ? 41.636 -7.529 58.820 1.00 24.31 125 ALA C N 1
ATOM 5387 C CA . ALA C 1 147 ? 42.684 -6.603 58.375 1.00 24.72 125 ALA C CA 1
ATOM 5388 C C . ALA C 1 147 ? 43.440 -5.987 59.553 1.00 24.53 125 ALA C C 1
ATOM 5389 O O . ALA C 1 147 ? 44.628 -5.731 59.412 1.00 24.91 125 ALA C O 1
ATOM 5391 N N . VAL C 1 148 ? 42.769 -5.737 60.685 1.00 22.89 126 VAL C N 1
ATOM 5392 C CA . VAL C 1 148 ? 43.355 -5.009 61.838 1.00 22.78 126 VAL C CA 1
ATOM 5393 C C . VAL C 1 148 ? 43.077 -5.724 63.171 1.00 23.91 126 VAL C C 1
ATOM 5394 O O . VAL C 1 148 ? 41.910 -5.911 63.550 1.00 24.68 126 VAL C O 1
ATOM 5398 N N . ALA C 1 149 ? 44.155 -6.166 63.825 1.00 24.17 127 ALA C N 1
ATOM 5399 C CA . ALA C 1 149 ? 44.071 -6.942 65.098 1.00 24.29 127 ALA C CA 1
ATOM 5400 C C . ALA C 1 149 ? 43.750 -6.002 66.249 1.00 24.51 127 ALA C C 1
ATOM 5401 O O . ALA C 1 149 ? 44.622 -5.593 67.024 1.00 24.61 127 ALA C O 1
ATOM 5403 N N . ILE C 1 150 ? 42.501 -5.565 66.287 1.00 22.87 128 ILE C N 1
ATOM 5404 C CA . ILE C 1 150 ? 42.000 -4.782 67.353 1.00 21.47 128 ILE C CA 1
ATOM 5405 C C . ILE C 1 150 ? 40.531 -5.198 67.550 1.00 21.67 128 ILE C C 1
ATOM 5406 O O . ILE C 1 150 ? 39.885 -5.586 66.586 1.00 20.87 128 ILE C O 1
ATOM 5411 N N . PRO C 1 151 ? 40.023 -5.168 68.799 1.00 18.84 129 PRO C N 1
ATOM 5412 C CA . PRO C 1 151 ? 38.593 -5.488 68.933 1.00 19.30 129 PRO C CA 1
ATOM 5413 C C . PRO C 1 151 ? 37.735 -4.435 68.243 1.00 18.08 129 PRO C C 1
ATOM 5414 O O . PRO C 1 151 ? 38.004 -3.270 68.329 1.00 16.72 129 PRO C O 1
ATOM 5418 N N . GLN C 1 152 ? 36.632 -4.890 67.648 1.00 18.67 130 GLN C N 1
ATOM 5419 C CA . GLN C 1 152 ? 35.738 -4.054 66.872 1.00 17.26 130 GLN C CA 1
ATOM 5420 C C . GLN C 1 152 ? 34.280 -4.304 67.278 1.00 16.16 130 GLN C C 1
ATOM 5421 O O . GLN C 1 152 ? 33.864 -5.482 67.496 1.00 16.20 130 GLN C O 1
ATOM 5427 N N . ILE C 1 153 ? 33.578 -3.200 67.435 1.00 16.37 131 ILE C N 1
ATOM 5428 C CA . ILE C 1 153 ? 32.179 -3.164 67.812 1.00 16.00 131 ILE C CA 1
ATOM 5429 C C . ILE C 1 153 ? 31.361 -2.573 66.631 1.00 16.73 131 ILE C C 1
ATOM 5430 O O . ILE C 1 153 ? 31.665 -1.518 66.107 1.00 14.85 131 ILE C O 1
ATOM 5435 N N . LEU C 1 154 ? 30.311 -3.282 66.246 1.00 16.61 132 LEU C N 1
ATOM 5436 C CA . LEU C 1 154 ? 29.436 -2.869 65.171 1.00 14.46 132 LEU C CA 1
ATOM 5437 C C . LEU C 1 154 ? 28.514 -1.773 65.648 1.00 14.96 132 LEU C C 1
ATOM 5438 O O . LEU C 1 154 ? 28.287 -1.655 66.838 1.00 13.52 132 LEU C O 1
ATOM 5443 N N . TYR C 1 155 ? 27.973 -0.931 64.758 1.00 12.58 133 TYR C N 1
ATOM 5444 C CA . TYR C 1 155 ? 27.039 0.075 65.182 1.00 12.50 133 TYR C CA 1
ATOM 5445 C C . TYR C 1 155 ? 25.971 0.201 64.117 1.00 12.87 133 TYR C C 1
ATOM 5446 O O . TYR C 1 155 ? 26.254 0.576 62.958 1.00 12.21 133 TYR C O 1
ATOM 5455 N N . ASN C 1 156 ? 24.761 -0.152 64.524 1.00 10.89 134 ASN C N 1
ATOM 5456 C CA . ASN C 1 156 ? 23.536 -0.080 63.697 1.00 10.64 134 ASN C CA 1
ATOM 5457 C C . ASN C 1 156 ? 22.671 1.114 64.086 1.00 10.38 134 ASN C C 1
ATOM 5458 O O . ASN C 1 156 ? 22.237 1.239 65.216 1.00 12.09 134 ASN C O 1
ATOM 5463 N N . VAL C 1 157 ? 22.534 2.059 63.195 1.00 11.91 135 VAL C N 1
ATOM 5464 C CA . VAL C 1 157 ? 21.796 3.302 63.429 1.00 10.57 135 VAL C CA 1
ATOM 5465 C C . VAL C 1 157 ? 21.129 3.682 62.068 1.00 13.16 135 VAL C C 1
ATOM 5466 O O . VAL C 1 157 ? 21.491 4.682 61.437 1.00 12.69 135 VAL C O 1
ATOM 5470 N N . PRO C 1 158 ? 20.053 2.984 61.697 1.00 12.42 136 PRO C N 1
ATOM 5471 C CA . PRO C 1 158 ? 19.366 3.220 60.399 1.00 11.21 136 PRO C CA 1
ATOM 5472 C C . PRO C 1 158 ? 18.819 4.626 60.219 1.00 12.17 136 PRO C C 1
ATOM 5473 O O . PRO C 1 158 ? 18.781 5.087 59.104 1.00 12.39 136 PRO C O 1
ATOM 5477 N N . GLY C 1 159 ? 18.443 5.318 61.298 1.00 10.29 137 GLY C N 1
ATOM 5478 C CA . GLY C 1 159 ? 17.924 6.670 61.297 1.00 12.11 137 GLY C CA 1
ATOM 5479 C C . GLY C 1 159 ? 19.007 7.652 60.826 1.00 13.00 137 GLY C C 1
ATOM 5480 O O . GLY C 1 159 ? 18.671 8.780 60.517 1.00 14.46 137 GLY C O 1
ATOM 5481 N N . ARG C 1 160 ? 20.283 7.239 60.784 1.00 11.03 138 ARG C N 1
ATOM 5482 C CA . ARG C 1 160 ? 21.335 8.041 60.178 1.00 11.08 138 ARG C CA 1
ATOM 5483 C C . ARG C 1 160 ? 21.939 7.484 58.893 1.00 11.81 138 ARG C C 1
ATOM 5484 O O . ARG C 1 160 ? 22.394 8.259 58.032 1.00 13.44 138 ARG C O 1
ATOM 5492 N N . THR C 1 161 ? 22.061 6.154 58.789 1.00 10.31 139 THR C N 1
ATOM 5493 C CA . THR C 1 161 ? 22.802 5.507 57.740 1.00 12.05 139 THR C CA 1
ATOM 5494 C C . THR C 1 161 ? 21.930 5.217 56.522 1.00 12.13 139 THR C C 1
ATOM 5495 O O . THR C 1 161 ? 22.443 5.048 55.479 1.00 11.88 139 THR C O 1
ATOM 5499 N N . SER C 1 162 ? 20.634 5.190 56.684 1.00 12.16 140 SER C N 1
ATOM 5500 C CA . SER C 1 162 ? 19.685 4.755 55.667 1.00 12.45 140 SER C CA 1
ATOM 5501 C C . SER C 1 162 ? 19.855 3.295 55.267 1.00 14.46 140 SER C C 1
ATOM 5502 O O . SER C 1 162 ? 19.409 2.848 54.182 1.00 16.19 140 SER C O 1
ATOM 5505 N N . CYS C 1 163 ? 20.379 2.504 56.174 1.00 14.85 141 CYS C N 1
ATOM 5506 C CA . CYS C 1 163 ? 20.383 1.049 55.986 1.00 16.96 141 CYS C CA 1
ATOM 5507 C C . CYS C 1 163 ? 20.244 0.420 57.359 1.00 16.85 141 CYS C C 1
ATOM 5508 O O . CYS C 1 163 ? 20.439 1.062 58.398 1.00 16.75 141 CYS C O 1
ATOM 5511 N N . ASP C 1 164 ? 19.845 -0.825 57.399 1.00 15.16 142 ASP C N 1
ATOM 5512 C CA . ASP C 1 164 ? 19.567 -1.451 58.689 1.00 14.07 142 ASP C CA 1
ATOM 5513 C C . ASP C 1 164 ? 20.228 -2.842 58.627 1.00 13.13 142 ASP C C 1
ATOM 5514 O O . ASP C 1 164 ? 19.913 -3.622 57.749 1.00 16.63 142 ASP C O 1
ATOM 5519 N N . MET C 1 165 ? 21.147 -3.095 59.554 1.00 11.93 143 MET C N 1
ATOM 5520 C CA . MET C 1 165 ? 21.811 -4.386 59.664 1.00 12.21 143 MET C CA 1
ATOM 5521 C C . MET C 1 165 ? 20.906 -5.328 60.441 1.00 13.61 143 MET C C 1
ATOM 5522 O O . MET C 1 165 ? 20.671 -5.138 61.634 1.00 13.27 143 MET C O 1
ATOM 5527 N N . LEU C 1 166 ? 20.392 -6.338 59.752 1.00 14.42 144 LEU C N 1
ATOM 5528 C CA . LEU C 1 166 ? 19.392 -7.227 60.328 1.00 15.81 144 LEU C CA 1
ATOM 5529 C C . LEU C 1 166 ? 20.010 -8.197 61.317 1.00 14.28 144 LEU C C 1
ATOM 5530 O O . LEU C 1 166 ? 21.187 -8.537 61.232 1.00 13.19 144 LEU C O 1
ATOM 5535 N N . PRO C 1 167 ? 19.199 -8.693 62.257 1.00 15.03 145 PRO C N 1
ATOM 5536 C CA . PRO C 1 167 ? 19.703 -9.644 63.262 1.00 16.86 145 PRO C CA 1
ATOM 5537 C C . PRO C 1 167 ? 20.403 -10.886 62.706 1.00 15.68 145 PRO C C 1
ATOM 5538 O O . PRO C 1 167 ? 21.431 -11.260 63.213 1.00 15.38 145 PRO C O 1
ATOM 5542 N N . GLU C 1 168 ? 19.907 -11.448 61.611 1.00 16.53 146 GLU C N 1
ATOM 5543 C CA . GLU C 1 168 ? 20.616 -12.545 60.952 1.00 17.50 146 GLU C CA 1
ATOM 5544 C C . GLU C 1 168 ? 22.082 -12.196 60.645 1.00 16.37 146 GLU C C 1
ATOM 5545 O O . GLU C 1 168 ? 22.985 -12.996 60.893 1.00 15.82 146 GLU C O 1
ATOM 5551 N N . THR C 1 169 ? 22.303 -11.000 60.104 1.00 14.43 147 THR C N 1
ATOM 5552 C CA . THR C 1 169 ? 23.597 -10.531 59.717 1.00 14.96 147 THR C CA 1
ATOM 5553 C C . THR C 1 169 ? 24.487 -10.251 60.925 1.00 15.80 147 THR C C 1
ATOM 5554 O O . THR C 1 169 ? 25.647 -10.586 60.885 1.00 16.42 147 THR C O 1
ATOM 5558 N N . VAL C 1 170 ? 23.935 -9.628 61.984 1.00 15.17 148 VAL C N 1
ATOM 5559 C CA . VAL C 1 170 ? 24.683 -9.485 63.230 1.00 14.57 148 VAL C CA 1
ATOM 5560 C C . VAL C 1 170 ? 25.082 -10.877 63.771 1.00 15.28 148 VAL C C 1
ATOM 5561 O O . VAL C 1 170 ? 26.205 -11.066 64.217 1.00 16.48 148 VAL C O 1
ATOM 5565 N N . GLU C 1 171 ? 24.178 -11.838 63.687 1.00 16.25 149 GLU C N 1
ATOM 5566 C CA . GLU C 1 171 ? 24.514 -13.252 64.082 1.00 17.17 149 GLU C CA 1
ATOM 5567 C C . GLU C 1 171 ? 25.714 -13.801 63.314 1.00 17.94 149 GLU C C 1
ATOM 5568 O O . GLU C 1 171 ? 26.641 -14.339 63.916 1.00 18.13 149 GLU C O 1
ATOM 5574 N N . ARG C 1 172 ? 25.762 -13.634 61.991 1.00 16.19 150 ARG C N 1
ATOM 5575 C CA . ARG C 1 172 ? 26.915 -14.136 61.248 1.00 19.15 150 ARG C CA 1
ATOM 5576 C C . ARG C 1 172 ? 28.190 -13.430 61.678 1.00 17.75 150 ARG C C 1
ATOM 5577 O O . ARG C 1 172 ? 29.243 -14.064 61.846 1.00 16.96 150 ARG C O 1
ATOM 5585 N N . LEU C 1 173 ? 28.122 -12.114 61.886 1.00 16.75 151 LEU C N 1
ATOM 5586 C CA . LEU C 1 173 ? 29.316 -11.366 62.290 1.00 16.94 151 LEU C CA 1
ATOM 5587 C C . LEU C 1 173 ? 29.780 -11.672 63.687 1.00 17.37 151 LEU C C 1
ATOM 5588 O O . LEU C 1 173 ? 30.951 -11.497 64.011 1.00 17.71 151 LEU C O 1
ATOM 5593 N N . SER C 1 174 ? 28.860 -12.125 64.537 1.00 18.43 152 SER C N 1
ATOM 5594 C CA . SER C 1 174 ? 29.235 -12.443 65.895 1.00 19.31 152 SER C CA 1
ATOM 5595 C C . SER C 1 174 ? 30.145 -13.676 65.999 1.00 21.46 152 SER C C 1
ATOM 5596 O O . SER C 1 174 ? 30.782 -13.921 67.044 1.00 23.10 152 SER C O 1
ATOM 5599 N N . LYS C 1 175 ? 30.264 -14.419 64.913 1.00 22.23 153 LYS C N 1
ATOM 5600 C CA . LYS C 1 175 ? 31.181 -15.555 64.818 1.00 23.96 153 LYS C CA 1
ATOM 5601 C C . LYS C 1 175 ? 32.513 -15.232 64.194 1.00 23.65 153 LYS C C 1
ATOM 5602 O O . LYS C 1 175 ? 33.346 -16.113 64.055 1.00 23.69 153 LYS C O 1
ATOM 5608 N N . VAL C 1 176 ? 32.725 -13.974 63.816 1.00 20.55 154 VAL C N 1
ATOM 5609 C CA . VAL C 1 176 ? 34.004 -13.557 63.299 1.00 21.01 154 VAL C CA 1
ATOM 5610 C C . VAL C 1 176 ? 34.934 -13.107 64.427 1.00 21.71 154 VAL C C 1
ATOM 5611 O O . VAL C 1 176 ? 34.573 -12.246 65.239 1.00 21.19 154 VAL C O 1
ATOM 5615 N N . PRO C 1 177 ? 36.163 -13.660 64.479 1.00 23.25 155 PRO C N 1
ATOM 5616 C CA . PRO C 1 177 ? 37.164 -13.171 65.447 1.00 23.56 155 PRO C CA 1
ATOM 5617 C C . PRO C 1 177 ? 37.423 -11.642 65.339 1.00 21.79 155 PRO C C 1
ATOM 5618 O O . PRO C 1 177 ? 37.478 -11.106 64.191 1.00 21.64 155 PRO C O 1
ATOM 5622 N N . ASN C 1 178 ? 37.552 -10.969 66.476 1.00 20.99 156 ASN C N 1
ATOM 5623 C CA . ASN C 1 178 ? 37.816 -9.537 66.489 1.00 20.58 156 ASN C CA 1
ATOM 5624 C C . ASN C 1 178 ? 36.553 -8.681 66.560 1.00 18.95 156 ASN C C 1
ATOM 5625 O O . ASN C 1 178 ? 36.635 -7.477 66.805 1.00 20.67 156 ASN C O 1
ATOM 5630 N N . ILE C 1 179 ? 35.389 -9.289 66.345 1.00 17.97 157 ILE C N 1
ATOM 5631 C CA . ILE C 1 179 ? 34.158 -8.525 66.378 1.00 17.26 157 ILE C CA 1
ATOM 5632 C C . ILE C 1 179 ? 33.534 -8.879 67.724 1.00 17.23 157 ILE C C 1
ATOM 5633 O O . ILE C 1 179 ? 33.106 -9.990 67.884 1.00 19.02 157 ILE C O 1
ATOM 5638 N N . ILE C 1 180 ? 33.517 -7.929 68.642 1.00 15.97 158 ILE C N 1
ATOM 5639 C CA . ILE C 1 180 ? 33.217 -8.275 70.027 1.00 17.18 158 ILE C CA 1
ATOM 5640 C C . ILE C 1 180 ? 31.816 -7.890 70.485 1.00 15.31 158 ILE C C 1
ATOM 5641 O O . ILE C 1 180 ? 31.403 -8.295 71.602 1.00 17.50 158 ILE C O 1
ATOM 5646 N N . GLY C 1 181 ? 31.095 -7.067 69.728 1.00 14.80 159 GLY C N 1
ATOM 5647 C CA . GLY C 1 181 ? 29.794 -6.652 70.161 1.00 12.44 159 GLY C CA 1
ATOM 5648 C C . GLY C 1 181 ? 29.143 -5.743 69.149 1.00 14.08 159 GLY C C 1
ATOM 5649 O O . GLY C 1 181 ? 29.688 -5.566 68.040 1.00 13.52 159 GLY C O 1
ATOM 5650 N N . ILE C 1 182 ? 27.971 -5.227 69.496 1.00 13.94 160 ILE C N 1
ATOM 5651 C CA . ILE C 1 182 ? 27.213 -4.309 68.647 1.00 13.46 160 ILE C CA 1
ATOM 5652 C C . ILE C 1 182 ? 26.542 -3.232 69.477 1.00 13.14 160 ILE C C 1
ATOM 5653 O O . ILE C 1 182 ? 26.036 -3.547 70.529 1.00 14.89 160 ILE C O 1
ATOM 5658 N N . LYS C 1 183 ? 26.584 -1.999 69.013 1.00 11.91 161 LYS C N 1
ATOM 5659 C CA . LYS C 1 183 ? 25.792 -0.863 69.518 1.00 13.16 161 LYS C CA 1
ATOM 5660 C C . LYS C 1 183 ? 24.547 -0.806 68.650 1.00 14.29 161 LYS C C 1
ATOM 5661 O O . LYS C 1 183 ? 24.633 -0.581 67.427 1.00 13.96 161 LYS C O 1
ATOM 5667 N N . GLU C 1 184 ? 23.393 -1.040 69.260 1.00 13.13 162 GLU C N 1
ATOM 5668 C CA . GLU C 1 184 ? 22.115 -1.151 68.556 1.00 13.54 162 GLU C CA 1
ATOM 5669 C C . GLU C 1 184 ? 21.359 0.096 68.913 1.00 13.02 162 GLU C C 1
ATOM 5670 O O . GLU C 1 184 ? 21.018 0.352 70.098 1.00 13.23 162 GLU C O 1
ATOM 5676 N N . ALA C 1 185 ? 21.216 0.994 67.958 1.00 13.31 163 ALA C N 1
ATOM 5677 C CA . ALA C 1 185 ? 20.647 2.287 68.226 1.00 14.47 163 ALA C CA 1
ATOM 5678 C C . ALA C 1 185 ? 19.206 2.470 67.859 1.00 16.11 163 ALA C C 1
ATOM 5679 O O . ALA C 1 185 ? 18.687 3.562 68.074 1.00 16.89 163 ALA C O 1
ATOM 5681 N N . THR C 1 186 ? 18.542 1.434 67.355 1.00 15.40 164 THR C N 1
ATOM 5682 C CA . THR C 1 186 ? 17.148 1.597 66.871 1.00 17.53 164 THR C CA 1
ATOM 5683 C C . THR C 1 186 ? 16.187 1.984 67.938 1.00 19.16 164 THR C C 1
ATOM 5684 O O . THR C 1 186 ? 15.204 2.668 67.663 1.00 20.00 164 THR C O 1
ATOM 5688 N N . GLY C 1 187 ? 16.475 1.610 69.180 1.00 17.91 165 GLY C N 1
ATOM 5689 C CA . GLY C 1 187 ? 15.514 1.848 70.265 1.00 17.54 165 GLY C CA 1
ATOM 5690 C C . GLY C 1 187 ? 14.355 0.883 70.231 1.00 18.33 165 GLY C C 1
ATOM 5691 O O . GLY C 1 187 ? 13.397 1.013 70.946 1.00 19.26 165 GLY C O 1
ATOM 5692 N N . ASP C 1 188 ? 14.492 -0.167 69.428 1.00 18.03 166 ASP C N 1
ATOM 5693 C CA . ASP C 1 188 ? 13.426 -1.156 69.222 1.00 17.54 166 ASP C CA 1
ATOM 5694 C C . ASP C 1 188 ? 13.754 -2.368 70.128 1.00 17.25 166 ASP C C 1
ATOM 5695 O O . ASP C 1 188 ? 14.738 -3.041 69.978 1.00 15.34 166 ASP C O 1
ATOM 5700 N N . LEU C 1 189 ? 12.926 -2.621 71.119 1.00 17.72 167 LEU C N 1
ATOM 5701 C CA . LEU C 1 189 ? 13.250 -3.596 72.108 1.00 17.56 167 LEU C CA 1
ATOM 5702 C C . LEU C 1 189 ? 13.020 -5.042 71.661 1.00 16.94 167 LEU C C 1
ATOM 5703 O O . LEU C 1 189 ? 13.657 -6.001 72.127 1.00 16.45 167 LEU C O 1
ATOM 5708 N N . GLN C 1 190 ? 12.099 -5.219 70.707 1.00 17.09 168 GLN C N 1
ATOM 5709 C CA . GLN C 1 190 ? 11.978 -6.506 70.045 1.00 18.01 168 GLN C CA 1
ATOM 5710 C C . GLN C 1 190 ? 13.278 -6.875 69.266 1.00 16.71 168 GLN C C 1
ATOM 5711 O O . GLN C 1 190 ? 13.732 -8.041 69.268 1.00 18.10 168 GLN C O 1
ATOM 5717 N N . ARG C 1 191 ? 13.845 -5.891 68.569 1.00 16.33 169 ARG C N 1
ATOM 5718 C CA . ARG C 1 191 ? 15.113 -6.038 67.912 1.00 15.49 169 ARG C CA 1
ATOM 5719 C C . ARG C 1 191 ? 16.220 -6.374 68.895 1.00 14.36 169 ARG C C 1
ATOM 5720 O O . ARG C 1 191 ? 17.025 -7.257 68.616 1.00 13.70 169 ARG C O 1
ATOM 5728 N N . ALA C 1 192 ? 16.234 -5.670 70.024 1.00 14.15 170 ALA C N 1
ATOM 5729 C CA . ALA C 1 192 ? 17.231 -5.871 71.057 1.00 15.51 170 ALA C CA 1
ATOM 5730 C C . ALA C 1 192 ? 17.117 -7.313 71.539 1.00 16.66 170 ALA C C 1
ATOM 5731 O O . ALA C 1 192 ? 18.093 -8.054 71.556 1.00 16.62 170 ALA C O 1
ATOM 5733 N N . LYS C 1 193 ? 15.886 -7.737 71.819 1.00 16.22 171 LYS C N 1
ATOM 5734 C CA . LYS C 1 193 ? 15.698 -9.095 72.325 1.00 18.65 171 LYS C CA 1
ATOM 5735 C C . LYS C 1 193 ? 16.154 -10.116 71.304 1.00 17.92 171 LYS C C 1
ATOM 5736 O O . LYS C 1 193 ? 16.830 -11.065 71.656 1.00 17.64 171 LYS C O 1
ATOM 5742 N N . GLU C 1 194 ? 15.836 -9.921 70.014 1.00 16.79 172 GLU C N 1
ATOM 5743 C CA . GLU C 1 194 ? 16.245 -10.894 68.994 1.00 18.46 172 GLU C CA 1
ATOM 5744 C C . GLU C 1 194 ? 17.725 -10.996 68.832 1.00 16.06 172 GLU C C 1
ATOM 5745 O O . GLU C 1 194 ? 18.267 -12.091 68.656 1.00 17.40 172 GLU C O 1
ATOM 5751 N N . VAL C 1 195 ? 18.411 -9.841 68.853 1.00 15.18 173 VAL C N 1
ATOM 5752 C CA . VAL C 1 195 ? 19.853 -9.884 68.744 1.00 15.53 173 VAL C CA 1
ATOM 5753 C C . VAL C 1 195 ? 20.514 -10.621 69.935 1.00 15.41 173 VAL C C 1
ATOM 5754 O O . VAL C 1 195 ? 21.359 -11.495 69.738 1.00 14.29 173 VAL C O 1
ATOM 5758 N N . ILE C 1 196 ? 20.092 -10.304 71.128 1.00 16.04 174 ILE C N 1
ATOM 5759 C CA . ILE C 1 196 ? 20.650 -10.906 72.338 1.00 17.47 174 ILE C CA 1
ATOM 5760 C C . ILE C 1 196 ? 20.416 -12.428 72.262 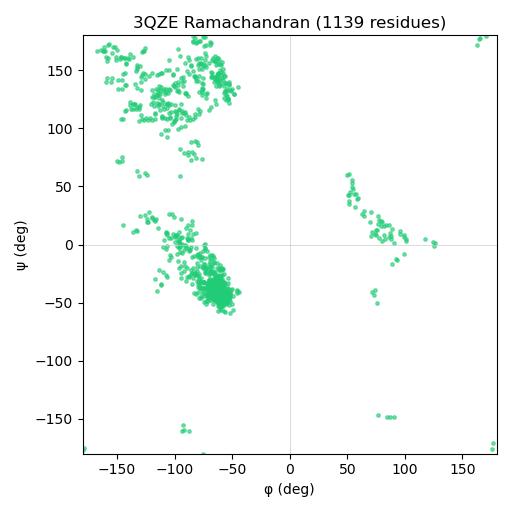1.00 17.33 174 ILE C C 1
ATOM 5761 O O . ILE C 1 196 ? 21.287 -13.188 72.600 1.00 18.95 174 ILE C O 1
ATOM 5766 N N . GLU C 1 197 ? 19.283 -12.872 71.745 1.00 19.22 175 GLU C N 1
ATOM 5767 C CA . GLU C 1 197 ? 19.051 -14.326 71.609 1.00 20.32 175 GLU C CA 1
ATOM 5768 C C . GLU C 1 197 ? 19.906 -14.999 70.573 1.00 20.59 175 GLU C C 1
ATOM 5769 O O . GLU C 1 197 ? 20.330 -16.169 70.716 1.00 22.36 175 GLU C O 1
ATOM 5775 N N . ARG C 1 198 ? 20.133 -14.335 69.471 1.00 19.14 176 ARG C N 1
ATOM 5776 C CA . ARG C 1 198 ? 20.879 -14.922 68.381 1.00 19.86 176 ARG C CA 1
ATOM 5777 C C . ARG C 1 198 ? 22.378 -15.075 68.690 1.00 19.60 176 ARG C C 1
ATOM 5778 O O . ARG C 1 198 ? 23.060 -16.046 68.242 1.00 20.76 176 ARG C O 1
ATOM 5786 N N . VAL C 1 199 ? 22.926 -14.057 69.352 1.00 19.83 177 VAL C N 1
ATOM 5787 C CA . VAL C 1 199 ? 24.379 -14.010 69.516 1.00 19.61 177 VAL C CA 1
ATOM 5788 C C . VAL C 1 199 ? 24.843 -14.801 70.746 1.00 22.62 177 VAL C C 1
ATOM 5789 O O . VAL C 1 199 ? 24.093 -15.001 71.719 1.00 23.55 177 VAL C O 1
ATOM 5793 N N . GLY C 1 200 ? 26.087 -15.276 70.696 1.00 25.22 178 GLY C N 1
ATOM 5794 C CA . GLY C 1 200 ? 26.681 -15.950 71.866 1.00 28.95 178 GLY C CA 1
ATOM 5795 C C . GLY C 1 200 ? 26.756 -15.081 73.124 1.00 30.13 178 GLY C C 1
ATOM 5796 O O . GLY C 1 200 ? 26.824 -13.857 73.048 1.00 29.93 178 GLY C O 1
ATOM 5797 N N . LYS C 1 201 ? 26.781 -15.691 74.306 1.00 31.54 179 LYS C N 1
ATOM 5798 C CA . LYS C 1 201 ? 26.899 -14.894 75.560 1.00 32.00 179 LYS C CA 1
ATOM 5799 C C . LYS C 1 201 ? 28.159 -14.041 75.584 1.00 31.41 179 LYS C C 1
ATOM 5800 O O . LYS C 1 201 ? 28.219 -13.072 76.320 1.00 31.95 179 LYS C O 1
ATOM 5806 N N . ASP C 1 202 ? 29.167 -14.389 74.787 1.00 31.63 180 ASP C N 1
ATOM 5807 C CA . ASP C 1 202 ? 30.393 -13.594 74.726 1.00 31.31 180 ASP C CA 1
ATOM 5808 C C . ASP C 1 202 ? 30.406 -12.400 73.760 1.00 29.62 180 ASP C C 1
ATOM 5809 O O . ASP C 1 202 ? 31.395 -11.667 73.730 1.00 31.78 180 ASP C O 1
ATOM 5814 N N . PHE C 1 203 ? 29.320 -12.196 73.020 1.00 24.96 181 PHE C N 1
ATOM 5815 C CA . PHE C 1 203 ? 29.191 -11.105 72.060 1.00 23.60 181 PHE C CA 1
ATOM 5816 C C . PHE C 1 203 ? 28.294 -10.079 72.683 1.00 21.29 181 PHE C C 1
ATOM 5817 O O . PHE C 1 203 ? 27.116 -10.347 72.834 1.00 23.78 181 PHE C O 1
ATOM 5825 N N . LEU C 1 204 ? 28.785 -8.901 73.016 1.00 18.35 182 LEU C N 1
ATOM 5826 C CA . LEU C 1 204 ? 27.981 -8.004 73.886 1.00 18.42 182 LEU C CA 1
ATOM 5827 C C . LEU C 1 204 ? 27.110 -7.066 73.091 1.00 17.58 182 LEU C C 1
ATOM 5828 O O . LEU C 1 204 ? 27.534 -6.548 72.033 1.00 17.05 182 LEU C O 1
ATOM 5833 N N . VAL C 1 205 ? 25.893 -6.847 73.583 1.00 15.17 183 VAL C N 1
ATOM 5834 C CA . VAL C 1 205 ? 25.001 -5.909 72.967 1.00 14.41 183 VAL C CA 1
ATOM 5835 C C . VAL C 1 205 ? 24.921 -4.679 73.819 1.00 13.83 183 VAL C C 1
ATOM 5836 O O . VAL C 1 205 ? 24.559 -4.761 75.035 1.00 13.59 183 VAL C O 1
ATOM 5840 N N . TYR C 1 206 ? 25.263 -3.519 73.245 1.00 13.10 184 TYR C N 1
ATOM 5841 C CA . TYR C 1 206 ? 25.174 -2.192 73.896 1.00 13.10 184 TYR C CA 1
ATOM 5842 C C . TYR C 1 206 ? 24.033 -1.381 73.311 1.00 13.44 184 TYR C C 1
ATOM 5843 O O . TYR C 1 206 ? 23.737 -1.501 72.073 1.00 13.24 184 TYR C O 1
ATOM 5852 N N . SER C 1 207 ? 23.443 -0.503 74.110 1.00 13.01 185 SER C N 1
ATOM 5853 C CA . SER C 1 207 ? 22.443 0.396 73.560 1.00 13.31 185 SER C CA 1
ATOM 5854 C C . SER C 1 207 ? 23.097 1.601 72.897 1.00 13.91 185 SER C C 1
ATOM 5855 O O . SER C 1 207 ? 24.154 2.019 73.330 1.00 15.27 185 SER C O 1
ATOM 5858 N N . GLY C 1 208 ? 22.503 2.077 71.800 1.00 13.33 186 GLY C N 1
ATOM 5859 C CA . GLY C 1 208 ? 22.760 3.422 71.276 1.00 12.96 186 GLY C CA 1
ATOM 5860 C C . GLY C 1 208 ? 21.574 4.337 71.287 1.00 15.57 186 GLY C C 1
ATOM 5861 O O . GLY C 1 208 ? 21.542 5.334 70.518 1.00 17.35 186 GLY C O 1
ATOM 5862 N N . ASP C 1 209 ? 20.596 4.035 72.142 1.00 16.02 187 ASP C N 1
ATOM 5863 C CA . ASP C 1 209 ? 19.442 4.899 72.336 1.00 14.84 187 ASP C CA 1
ATOM 5864 C C . ASP C 1 209 ? 19.252 5.173 73.837 1.00 16.15 187 ASP C C 1
ATOM 5865 O O . ASP C 1 209 ? 18.858 4.267 74.550 1.00 16.93 187 ASP C O 1
ATOM 5870 N N . ASP C 1 210 ? 19.537 6.384 74.324 1.00 16.25 188 ASP C N 1
ATOM 5871 C CA . ASP C 1 210 ? 19.598 6.603 75.785 1.00 17.69 188 ASP C CA 1
ATOM 5872 C C . ASP C 1 210 ? 18.258 6.320 76.436 1.00 17.52 188 ASP C C 1
ATOM 5873 O O . ASP C 1 210 ? 18.183 5.828 77.540 1.00 16.72 188 ASP C O 1
ATOM 5878 N N . ALA C 1 211 ? 17.164 6.694 75.790 1.00 19.06 189 ALA C N 1
ATOM 5879 C CA . ALA C 1 211 ? 15.853 6.559 76.420 1.00 19.31 189 ALA C CA 1
ATOM 5880 C C . ALA C 1 211 ? 15.459 5.172 76.751 1.00 17.05 189 ALA C C 1
ATOM 5881 O O . ALA C 1 211 ? 14.765 4.949 77.744 1.00 18.04 189 ALA C O 1
ATOM 5883 N N . THR C 1 212 ? 15.856 4.213 75.939 1.00 15.15 190 THR C N 1
ATOM 5884 C CA . THR C 1 212 ? 15.486 2.778 76.112 1.00 15.59 190 THR C CA 1
ATOM 5885 C C . THR C 1 212 ? 16.662 1.877 76.559 1.00 14.67 190 THR C C 1
ATOM 5886 O O . THR C 1 212 ? 16.504 0.676 76.706 1.00 15.32 190 THR C O 1
ATOM 5890 N N . ALA C 1 213 ? 17.842 2.453 76.821 1.00 13.52 191 ALA C N 1
ATOM 5891 C CA . ALA C 1 213 ? 18.987 1.691 77.131 1.00 14.07 191 ALA C CA 1
ATOM 5892 C C . ALA C 1 213 ? 18.756 0.820 78.359 1.00 12.26 191 ALA C C 1
ATOM 5893 O O . ALA C 1 213 ? 19.142 -0.318 78.404 1.00 11.32 191 ALA C O 1
ATOM 5895 N N . VAL C 1 214 ? 18.092 1.389 79.350 1.00 14.67 192 VAL C N 1
ATOM 5896 C CA . VAL C 1 214 ? 17.764 0.600 80.581 1.00 13.05 192 VAL C CA 1
ATOM 5897 C C . VAL C 1 214 ? 17.082 -0.704 80.249 1.00 14.55 192 VAL C C 1
ATOM 5898 O O . VAL C 1 214 ? 17.447 -1.767 80.781 1.00 12.93 192 VAL C O 1
ATOM 5902 N N . GLU C 1 215 ? 16.089 -0.656 79.330 1.00 14.10 193 GLU C N 1
ATOM 5903 C CA . GLU C 1 215 ? 15.367 -1.877 79.022 1.00 14.18 193 GLU C CA 1
ATOM 5904 C C . GLU C 1 215 ? 16.245 -2.864 78.254 1.00 13.67 193 GLU C C 1
ATOM 5905 O O . GLU C 1 215 ? 16.117 -4.081 78.376 1.00 12.94 193 GLU C O 1
ATOM 5911 N N . LEU C 1 216 ? 17.072 -2.360 77.330 1.00 13.22 194 LEU C N 1
ATOM 5912 C CA . LEU C 1 216 ? 17.978 -3.171 76.596 1.00 13.38 194 LEU C CA 1
ATOM 5913 C C . LEU C 1 216 ? 18.942 -3.931 77.509 1.00 13.09 194 LEU C C 1
ATOM 5914 O O . LEU C 1 216 ? 19.165 -5.116 77.353 1.00 13.27 194 LEU C O 1
ATOM 5919 N N . MET C 1 217 ? 19.468 -3.233 78.508 1.00 14.21 195 MET C N 1
ATOM 5920 C CA . MET C 1 217 ? 20.309 -3.863 79.552 1.00 13.52 195 MET C CA 1
ATOM 5921 C C . MET C 1 217 ? 19.533 -4.845 80.408 1.00 12.99 195 MET C C 1
ATOM 5922 O O . MET C 1 217 ? 20.014 -5.952 80.619 1.00 13.93 195 MET C O 1
ATOM 5927 N N . LEU C 1 218 ? 18.294 -4.532 80.762 1.00 12.51 196 LEU C N 1
ATOM 5928 C CA . LEU C 1 218 ? 17.501 -5.525 81.549 1.00 15.23 196 LEU C CA 1
ATOM 5929 C C . LEU C 1 218 ? 17.225 -6.839 80.777 1.00 14.97 196 LEU C C 1
ATOM 5930 O O . LEU C 1 218 ? 17.146 -7.966 81.339 1.00 17.98 196 LEU C O 1
ATOM 5935 N N . LEU C 1 219 ? 17.145 -6.745 79.442 1.00 15.59 197 LEU C N 1
ATOM 5936 C CA . LEU C 1 219 ? 17.009 -7.890 78.535 1.00 16.19 197 LEU C CA 1
ATOM 5937 C C . LEU C 1 219 ? 18.282 -8.702 78.372 1.00 15.18 197 LEU C C 1
ATOM 5938 O O . LEU C 1 219 ? 18.242 -9.769 77.770 1.00 18.00 197 LEU C O 1
ATOM 5943 N N . GLY C 1 220 ? 19.421 -8.194 78.838 1.00 14.63 198 GLY C N 1
ATOM 5944 C CA . GLY C 1 220 ? 20.698 -8.923 78.742 1.00 14.83 198 GLY C CA 1
ATOM 5945 C C . GLY C 1 220 ? 21.800 -8.149 78.031 1.00 14.51 198 GLY C C 1
ATOM 5946 O O . GLY C 1 220 ? 22.907 -8.640 77.921 1.00 15.14 198 GLY C O 1
ATOM 5947 N N . GLY C 1 221 ? 21.537 -6.918 77.610 1.00 14.48 199 GLY C N 1
ATOM 5948 C CA . GLY C 1 221 ? 22.619 -6.052 77.097 1.00 14.37 199 GLY C CA 1
ATOM 5949 C C . GLY C 1 221 ? 23.591 -5.665 78.179 1.00 15.66 199 GLY C C 1
ATOM 5950 O O . GLY C 1 221 ? 23.257 -5.715 79.400 1.00 16.07 199 GLY C O 1
ATOM 5951 N N . LYS C 1 222 ? 24.785 -5.273 77.756 1.00 15.31 200 LYS C N 1
ATOM 5952 C CA . LYS C 1 222 ? 25.903 -5.025 78.680 1.00 15.29 200 LYS C CA 1
ATOM 5953 C C . LYS C 1 222 ? 26.493 -3.661 78.625 1.00 13.45 200 LYS C C 1
ATOM 5954 O O . LYS C 1 222 ? 27.592 -3.476 79.015 1.00 13.75 200 LYS C O 1
ATOM 5960 N N . GLY C 1 223 ? 25.721 -2.657 78.241 1.00 12.18 201 GLY C N 1
ATOM 5961 C CA . GLY C 1 223 ? 26.195 -1.303 78.239 1.00 13.08 201 GLY C CA 1
ATOM 5962 C C . GLY C 1 223 ? 25.369 -0.337 77.407 1.00 13.81 201 GLY C C 1
ATOM 5963 O O . GLY C 1 223 ? 24.403 -0.738 76.721 1.00 13.09 201 GLY C O 1
ATOM 5964 N N . ASN C 1 224 ? 25.691 0.939 77.539 1.00 13.81 202 ASN C N 1
ATOM 5965 C CA . ASN C 1 224 ? 25.027 2.029 76.836 1.00 14.13 202 ASN C CA 1
ATOM 5966 C C . ASN C 1 224 ? 26.130 2.996 76.372 1.00 14.42 202 ASN C C 1
ATOM 5967 O O . ASN C 1 224 ? 26.837 3.530 77.191 1.00 15.04 202 ASN C O 1
ATOM 5972 N N . ILE C 1 225 ? 26.290 3.156 75.052 1.00 13.51 203 ILE C N 1
ATOM 5973 C CA . ILE C 1 225 ? 27.177 4.143 74.484 1.00 14.63 203 ILE C CA 1
ATOM 5974 C C . ILE C 1 225 ? 26.293 5.371 74.343 1.00 15.19 203 ILE C C 1
ATOM 5975 O O . ILE C 1 225 ? 25.423 5.479 73.447 1.00 16.27 203 ILE C O 1
ATOM 5980 N N . SER C 1 226 ? 26.559 6.325 75.217 1.00 16.11 204 SER C N 1
ATOM 5981 C CA . SER C 1 226 ? 25.604 7.294 75.696 1.00 14.22 204 SER C CA 1
ATOM 5982 C C . SER C 1 226 ? 25.939 8.757 75.411 1.00 15.20 204 SER C C 1
ATOM 5983 O O . SER C 1 226 ? 27.033 9.221 75.727 1.00 16.79 204 SER C O 1
ATOM 5986 N N . VAL C 1 227 ? 24.949 9.459 74.929 1.00 13.84 205 VAL C N 1
ATOM 5987 C CA . VAL C 1 227 ? 24.932 10.930 74.849 1.00 14.28 205 VAL C CA 1
ATOM 5988 C C . VAL C 1 227 ? 24.755 11.555 76.225 1.00 15.04 205 VAL C C 1
ATOM 5989 O O . VAL C 1 227 ? 25.517 12.493 76.591 1.00 13.55 205 VAL C O 1
ATOM 5993 N N . THR C 1 228 ? 23.786 11.068 76.975 1.00 14.79 206 THR C N 1
ATOM 5994 C CA . THR C 1 228 ? 23.412 11.703 78.240 1.00 15.75 206 THR C CA 1
ATOM 5995 C C . THR C 1 228 ? 24.574 11.665 79.220 1.00 15.16 206 THR C C 1
ATOM 5996 O O . THR C 1 228 ? 24.695 12.560 80.074 1.00 14.84 206 THR C O 1
ATOM 6000 N N . ALA C 1 229 ? 25.413 10.633 79.104 1.00 15.67 207 ALA C N 1
ATOM 6001 C CA . ALA C 1 229 ? 26.566 10.386 79.987 1.00 15.55 207 ALA C CA 1
ATOM 6002 C C . ALA C 1 229 ? 27.511 11.561 79.881 1.00 16.34 207 ALA C C 1
ATOM 6003 O O . ALA C 1 229 ? 28.317 11.767 80.758 1.00 15.66 207 ALA C O 1
ATOM 6005 N N . ASN C 1 230 ? 27.442 12.331 78.792 1.00 15.61 208 ASN C N 1
ATOM 6006 C CA . ASN C 1 230 ? 28.303 13.556 78.691 1.00 16.79 208 ASN C CA 1
ATOM 6007 C C . ASN C 1 230 ? 28.044 14.560 79.818 1.00 17.19 208 ASN C C 1
ATOM 6008 O O . ASN C 1 230 ? 28.942 15.273 80.258 1.00 18.31 208 ASN C O 1
ATOM 6013 N N . VAL C 1 231 ? 26.799 14.662 80.224 1.00 17.17 209 VAL C N 1
ATOM 6014 C CA . VAL C 1 231 ? 26.362 15.658 81.158 1.00 17.70 209 VAL C CA 1
ATOM 6015 C C . VAL C 1 231 ? 25.990 15.121 82.518 1.00 17.93 209 VAL C C 1
ATOM 6016 O O . VAL C 1 231 ? 26.022 15.889 83.483 1.00 18.65 209 VAL C O 1
ATOM 6020 N N . ALA C 1 232 ? 25.624 13.837 82.595 1.00 17.89 210 ALA C N 1
ATOM 6021 C CA . ALA C 1 232 ? 25.265 13.183 83.883 1.00 17.11 210 ALA C CA 1
ATOM 6022 C C . ALA C 1 232 ? 26.001 11.850 83.952 1.00 16.67 210 ALA C C 1
ATOM 6023 O O . ALA C 1 232 ? 25.373 10.778 83.969 1.00 17.12 210 ALA C O 1
ATOM 6025 N N . PRO C 1 233 ? 27.335 11.892 83.972 1.00 15.64 211 PRO C N 1
ATOM 6026 C CA . PRO C 1 233 ? 28.098 10.685 83.905 1.00 15.55 211 PRO C CA 1
ATOM 6027 C C . PRO C 1 233 ? 27.867 9.744 85.137 1.00 15.00 211 PRO C C 1
ATOM 6028 O O . PRO C 1 233 ? 27.812 8.514 84.966 1.00 15.96 211 PRO C O 1
ATOM 6032 N N . ARG C 1 234 ? 27.788 10.307 86.337 1.00 18.38 212 ARG C N 1
ATOM 6033 C CA . ARG C 1 234 ? 27.612 9.470 87.517 1.00 17.99 212 ARG C CA 1
ATOM 6034 C C . ARG C 1 234 ? 26.270 8.765 87.518 1.00 16.21 212 ARG C C 1
ATOM 6035 O O . ARG C 1 234 ? 26.216 7.506 87.731 1.00 16.97 212 ARG C O 1
ATOM 6043 N N . ALA C 1 235 ? 25.204 9.507 87.229 1.00 16.13 213 ALA C N 1
ATOM 6044 C CA . ALA C 1 235 ? 23.884 8.915 87.121 1.00 15.60 213 ALA C CA 1
ATOM 6045 C C . ALA C 1 235 ? 23.815 7.850 86.035 1.00 15.38 213 ALA C C 1
ATOM 6046 O O . ALA C 1 235 ? 23.232 6.775 86.231 1.00 16.61 213 ALA C O 1
ATOM 6048 N N . MET C 1 236 ? 24.467 8.053 84.870 1.00 14.65 214 MET C N 1
ATOM 6049 C CA . MET C 1 236 ? 24.424 7.037 83.844 1.00 15.55 214 MET C CA 1
ATOM 6050 C C . MET C 1 236 ? 25.234 5.823 84.209 1.00 15.61 214 MET C C 1
ATOM 6051 O O . MET C 1 236 ? 24.892 4.690 83.899 1.00 13.92 214 MET C O 1
ATOM 6056 N N . SER C 1 237 ? 26.346 6.057 84.908 1.00 16.69 215 SER C N 1
ATOM 6057 C CA . SER C 1 237 ? 27.123 4.943 85.443 1.00 16.07 215 SER C CA 1
ATOM 6058 C C . SER C 1 237 ? 26.298 4.059 86.439 1.00 15.81 215 SER C C 1
ATOM 6059 O O . SER C 1 237 ? 26.301 2.804 86.364 1.00 15.99 215 SER C O 1
ATOM 6062 N N . ASP C 1 238 ? 25.544 4.729 87.277 1.00 17.71 216 ASP C N 1
ATOM 6063 C CA . ASP C 1 238 ? 24.731 4.048 88.272 1.00 17.94 216 ASP C CA 1
ATOM 6064 C C . ASP C 1 238 ? 23.535 3.315 87.642 1.00 17.22 216 ASP C C 1
ATOM 6065 O O . ASP C 1 238 ? 23.193 2.182 88.036 1.00 16.06 216 ASP C O 1
ATOM 6070 N N . LEU C 1 239 ? 22.962 3.946 86.617 1.00 16.27 217 LEU C N 1
ATOM 6071 C CA . LEU C 1 239 ? 21.891 3.341 85.811 1.00 15.06 217 LEU C CA 1
ATOM 6072 C C . LEU C 1 239 ? 22.394 2.102 85.132 1.00 14.65 217 LEU C C 1
ATOM 6073 O O . LEU C 1 239 ? 21.778 1.075 85.264 1.00 13.30 217 LEU C O 1
ATOM 6078 N N . CYS C 1 240 ? 23.543 2.142 84.474 1.00 14.43 218 CYS C N 1
ATOM 6079 C CA . CYS C 1 240 ? 24.066 0.926 83.830 1.00 15.86 218 CYS C CA 1
ATOM 6080 C C . CYS C 1 240 ? 24.376 -0.191 84.778 1.00 14.83 218 CYS C C 1
ATOM 6081 O O . CYS C 1 240 ? 24.010 -1.343 84.513 1.00 14.86 218 CYS C O 1
ATOM 6084 N N . ALA C 1 241 ? 24.982 0.137 85.906 1.00 14.71 219 ALA C N 1
ATOM 6085 C CA . ALA C 1 241 ? 25.312 -0.880 86.918 1.00 15.63 219 ALA C CA 1
ATOM 6086 C C . ALA C 1 241 ? 24.036 -1.528 87.447 1.00 13.53 219 ALA C C 1
ATOM 6087 O O . ALA C 1 241 ? 23.968 -2.738 87.575 1.00 12.88 219 ALA C O 1
ATOM 6089 N N . ALA C 1 242 ? 23.011 -0.692 87.743 1.00 13.68 220 ALA C N 1
ATOM 6090 C CA . ALA C 1 242 ? 21.719 -1.239 88.222 1.00 12.80 220 ALA C CA 1
ATOM 6091 C C . ALA C 1 242 ? 21.032 -2.160 87.189 1.00 12.31 220 ALA C C 1
ATOM 6092 O O . ALA C 1 242 ? 20.622 -3.265 87.492 1.00 12.04 220 ALA C O 1
ATOM 6094 N N . ALA C 1 243 ? 21.033 -1.748 85.930 1.00 11.21 221 ALA C N 1
ATOM 6095 C CA . ALA C 1 243 ? 20.327 -2.478 84.922 1.00 10.88 221 ALA C CA 1
ATOM 6096 C C . ALA C 1 243 ? 21.082 -3.796 84.690 1.00 12.20 221 ALA C C 1
ATOM 6097 O O . ALA C 1 243 ? 20.504 -4.856 84.485 1.00 12.97 221 ALA C O 1
ATOM 6099 N N . MET C 1 244 ? 22.411 -3.721 84.699 1.00 12.95 222 MET C N 1
ATOM 6100 C CA . MET C 1 244 ? 23.178 -4.877 84.363 1.00 13.86 222 MET C CA 1
ATOM 6101 C C . MET C 1 244 ? 23.199 -5.957 85.472 1.00 14.54 222 MET C C 1
ATOM 6102 O O . MET C 1 244 ? 23.478 -7.106 85.160 1.00 16.57 222 MET C O 1
ATOM 6107 N N . ARG C 1 245 ? 22.876 -5.584 86.709 1.00 13.38 223 ARG C N 1
ATOM 6108 C CA A ARG C 1 245 ? 22.700 -6.598 87.765 0.50 13.43 223 ARG C CA 1
ATOM 6109 C CA B ARG C 1 245 ? 22.686 -6.547 87.805 0.50 13.63 223 ARG C CA 1
ATOM 6110 C C . ARG C 1 245 ? 21.217 -6.988 87.958 1.00 13.28 223 ARG C C 1
ATOM 6111 O O . ARG C 1 245 ? 20.852 -7.730 88.920 1.00 15.70 223 ARG C O 1
ATOM 6126 N N . GLY C 1 246 ? 20.359 -6.460 87.114 1.00 13.04 224 GLY C N 1
ATOM 6127 C CA . GLY C 1 246 ? 18.944 -6.802 87.152 1.00 13.38 224 GLY C CA 1
ATOM 6128 C C . GLY C 1 246 ? 18.150 -6.133 88.273 1.00 15.03 224 GLY C C 1
ATOM 6129 O O . GLY C 1 246 ? 17.045 -6.618 88.611 1.00 17.82 224 GLY C O 1
ATOM 6130 N N . ASP C 1 247 ? 18.615 -4.992 88.770 1.00 14.00 225 ASP C N 1
ATOM 6131 C CA . ASP C 1 247 ? 17.899 -4.196 89.725 1.00 12.71 225 ASP C CA 1
ATOM 6132 C C . ASP C 1 247 ? 16.992 -3.230 88.930 1.00 11.93 225 ASP C C 1
ATOM 6133 O O . ASP C 1 247 ? 17.298 -2.057 88.800 1.00 12.43 225 ASP C O 1
ATOM 6138 N N . ALA C 1 248 ? 15.877 -3.741 88.406 1.00 12.26 226 ALA C N 1
ATOM 6139 C CA . ALA C 1 248 ? 15.032 -3.013 87.505 1.00 12.47 226 ALA C CA 1
ATOM 6140 C C . ALA C 1 248 ? 14.475 -1.750 88.164 1.00 13.16 226 ALA C C 1
ATOM 6141 O O . ALA C 1 248 ? 14.361 -0.626 87.566 1.00 15.57 226 ALA C O 1
ATOM 6143 N N . ALA C 1 249 ? 14.127 -1.872 89.445 1.00 12.19 227 ALA C N 1
ATOM 6144 C CA . ALA C 1 249 ? 13.562 -0.689 90.065 1.00 11.51 227 ALA C CA 1
ATOM 6145 C C . ALA C 1 249 ? 14.504 0.487 90.173 1.00 12.24 227 ALA C C 1
ATOM 6146 O O . ALA C 1 249 ? 14.112 1.628 90.028 1.00 15.02 227 ALA C O 1
ATOM 6148 N N . ALA C 1 250 ? 15.728 0.199 90.507 1.00 13.02 228 ALA C N 1
ATOM 6149 C CA . ALA C 1 250 ? 16.740 1.184 90.642 1.00 13.32 228 ALA C CA 1
ATOM 6150 C C . ALA C 1 250 ? 17.051 1.741 89.296 1.00 12.44 228 ALA C C 1
ATOM 6151 O O . ALA C 1 250 ? 17.236 2.922 89.193 1.00 11.92 228 ALA C O 1
ATOM 6153 N N . ALA C 1 251 ? 17.171 0.888 88.302 1.00 13.17 229 ALA C N 1
ATOM 6154 C CA . ALA C 1 251 ? 17.573 1.370 86.960 1.00 14.15 229 ALA C CA 1
ATOM 6155 C C . ALA C 1 251 ? 16.505 2.265 86.348 1.00 14.27 229 ALA C C 1
ATOM 6156 O O . ALA C 1 251 ? 16.780 3.315 85.768 1.00 14.36 229 ALA C O 1
ATOM 6158 N N . ARG C 1 252 ? 15.255 1.818 86.453 1.00 15.13 230 ARG C N 1
ATOM 6159 C CA . ARG C 1 252 ? 14.158 2.586 85.972 1.00 14.93 230 ARG C CA 1
ATOM 6160 C C . ARG C 1 252 ? 13.944 3.873 86.713 1.00 14.31 230 ARG C C 1
ATOM 6161 O O . ARG C 1 252 ? 13.505 4.833 86.127 1.00 16.10 230 ARG C O 1
ATOM 6169 N N . ALA C 1 253 ? 14.188 3.872 88.040 1.00 13.09 231 ALA C N 1
ATOM 6170 C CA . ALA C 1 253 ? 14.147 5.123 88.787 1.00 13.50 231 ALA C CA 1
ATOM 6171 C C . ALA C 1 253 ? 15.087 6.224 88.244 1.00 14.99 231 ALA C C 1
ATOM 6172 O O . ALA C 1 253 ? 14.661 7.398 88.105 1.00 16.82 231 ALA C O 1
ATOM 6174 N N . ILE C 1 254 ? 16.329 5.871 87.975 1.00 14.83 232 ILE C N 1
ATOM 6175 C CA . ILE C 1 254 ? 17.243 6.857 87.458 1.00 15.72 232 ILE C CA 1
ATOM 6176 C C . ILE C 1 254 ? 16.834 7.225 86.038 1.00 16.20 232 ILE C C 1
ATOM 6177 O O . ILE C 1 254 ? 16.847 8.432 85.696 1.00 17.76 232 ILE C O 1
ATOM 6182 N N . ASN C 1 255 ? 16.405 6.242 85.254 1.00 14.73 233 ASN C N 1
ATOM 6183 C CA . ASN C 1 255 ? 16.059 6.550 83.871 1.00 14.75 233 ASN C CA 1
ATOM 6184 C C . ASN C 1 255 ? 14.850 7.512 83.840 1.00 16.46 233 ASN C C 1
ATOM 6185 O O . ASN C 1 255 ? 14.812 8.400 83.000 1.00 16.73 233 ASN C O 1
ATOM 6190 N N . ASP C 1 256 ? 13.860 7.305 84.715 1.00 16.56 234 ASP C N 1
ATOM 6191 C CA . ASP C 1 256 ? 12.660 8.160 84.750 1.00 18.87 234 ASP C CA 1
ATOM 6192 C C . ASP C 1 256 ? 13.031 9.565 85.093 1.00 18.98 234 ASP C C 1
ATOM 6193 O O . ASP C 1 256 ? 12.455 10.503 84.538 1.00 18.73 234 ASP C O 1
ATOM 6198 N N . ARG C 1 257 ? 13.980 9.722 86.024 1.00 19.78 235 ARG C N 1
ATOM 6199 C CA . ARG C 1 257 ? 14.458 11.017 86.459 1.00 20.90 235 ARG C CA 1
ATOM 6200 C C . ARG C 1 257 ? 15.176 11.722 85.330 1.00 20.09 235 ARG C C 1
ATOM 6201 O O . ARG C 1 257 ? 15.047 12.937 85.184 1.00 19.25 235 ARG C O 1
ATOM 6209 N N . LEU C 1 258 ? 15.915 10.950 84.535 1.00 17.98 236 LEU C N 1
ATOM 6210 C CA . LEU C 1 258 ? 16.710 11.519 83.458 1.00 18.50 236 LEU C CA 1
ATOM 6211 C C . LEU C 1 258 ? 15.942 11.682 82.161 1.00 17.52 236 LEU C C 1
ATOM 6212 O O . LEU C 1 258 ? 16.505 12.318 81.247 1.00 15.67 236 LEU C O 1
ATOM 6217 N N . MET C 1 259 ? 14.691 11.194 82.097 1.00 16.59 237 MET C N 1
ATOM 6218 C CA . MET C 1 259 ? 13.980 11.210 80.825 1.00 17.00 237 MET C CA 1
ATOM 6219 C C . MET C 1 259 ? 13.899 12.561 80.122 1.00 19.09 237 MET C C 1
ATOM 6220 O O . MET C 1 259 ? 14.111 12.601 78.893 1.00 17.57 237 MET C O 1
ATOM 6225 N N . PRO C 1 260 ? 13.516 13.620 80.859 1.00 19.25 238 PRO C N 1
ATOM 6226 C CA . PRO C 1 260 ? 13.418 14.924 80.177 1.00 20.21 238 PRO C CA 1
ATOM 6227 C C . PRO C 1 260 ? 14.730 15.356 79.494 1.00 20.23 238 PRO C C 1
ATOM 6228 O O . PRO C 1 260 ? 14.690 16.027 78.418 1.00 20.01 238 PRO C O 1
ATOM 6232 N N . LEU C 1 261 ? 15.866 14.968 80.073 1.00 18.50 239 LEU C N 1
ATOM 6233 C CA . LEU C 1 261 ? 17.196 15.193 79.500 1.00 19.30 239 LEU C CA 1
ATOM 6234 C C . LEU C 1 261 ? 17.447 14.315 78.287 1.00 18.65 239 LEU C C 1
ATOM 6235 O O . LEU C 1 261 ? 17.974 14.773 77.292 1.00 19.03 239 LEU C O 1
ATOM 6240 N N . HIS C 1 262 ? 17.115 13.050 78.387 1.00 18.44 240 HIS C N 1
ATOM 6241 C CA . HIS C 1 262 ? 17.309 12.188 77.267 1.00 18.78 240 HIS C CA 1
ATOM 6242 C C . HIS C 1 262 ? 16.581 12.781 76.051 1.00 18.60 240 HIS C C 1
ATOM 6243 O O . HIS C 1 262 ? 17.140 12.784 74.939 1.00 20.37 240 HIS C O 1
ATOM 6250 N N . LYS C 1 263 ? 15.361 13.264 76.277 1.00 18.05 241 LYS C N 1
ATOM 6251 C CA . LYS C 1 263 ? 14.562 13.865 75.239 1.00 18.03 241 LYS C CA 1
ATOM 6252 C C . LYS C 1 263 ? 15.166 15.164 74.727 1.00 17.92 241 LYS C C 1
ATOM 6253 O O . LYS C 1 263 ? 15.311 15.324 73.515 1.00 16.63 241 LYS C O 1
ATOM 6259 N N . ALA C 1 264 ? 15.499 16.063 75.631 1.00 17.05 242 ALA C N 1
ATOM 6260 C CA . ALA C 1 264 ? 16.052 17.418 75.257 1.00 17.38 242 ALA C CA 1
ATOM 6261 C C . ALA C 1 264 ? 17.402 17.364 74.576 1.00 17.07 242 ALA C C 1
ATOM 6262 O O . ALA C 1 264 ? 17.707 18.231 73.723 1.00 19.05 242 ALA C O 1
ATOM 6264 N N . LEU C 1 265 ? 18.206 16.347 74.845 1.00 16.00 243 LEU C N 1
ATOM 6265 C CA . LEU C 1 265 ? 19.485 16.189 74.176 1.00 16.16 243 LEU C CA 1
ATOM 6266 C C . LEU C 1 265 ? 19.344 15.818 72.675 1.00 16.11 243 LEU C C 1
ATOM 6267 O O . LEU C 1 265 ? 20.330 15.734 72.008 1.00 16.49 243 LEU C O 1
ATOM 6272 N N . PHE C 1 266 ? 18.153 15.509 72.208 1.00 14.94 244 PHE C N 1
ATOM 6273 C CA . PHE C 1 266 ? 17.929 15.280 70.743 1.00 16.68 244 PHE C CA 1
ATOM 6274 C C . PHE C 1 266 ? 16.916 16.249 70.145 1.00 16.79 244 PHE C C 1
ATOM 6275 O O . PHE C 1 266 ? 16.424 16.069 68.999 1.00 19.28 244 PHE C O 1
ATOM 6283 N N . ILE C 1 267 ? 16.751 17.390 70.797 1.00 16.87 245 ILE C N 1
ATOM 6284 C CA . ILE C 1 267 ? 15.812 18.419 70.326 1.00 16.38 245 ILE C CA 1
ATOM 6285 C C . ILE C 1 267 ? 16.211 18.975 68.945 1.00 17.54 245 ILE C C 1
ATOM 6286 O O . ILE C 1 267 ? 15.331 19.368 68.178 1.00 17.41 245 ILE C O 1
ATOM 6291 N N . GLU C 1 268 ? 17.524 19.024 68.704 1.00 16.02 246 GLU C N 1
ATOM 6292 C CA . GLU C 1 268 ? 18.110 19.161 67.364 1.00 15.55 246 GLU C CA 1
ATOM 6293 C C . GLU C 1 268 ? 19.101 18.002 67.270 1.00 16.17 246 GLU C C 1
ATOM 6294 O O . GLU C 1 268 ? 19.444 17.358 68.280 1.00 17.67 246 GLU C O 1
ATOM 6300 N N . SER C 1 269 ? 19.594 17.690 66.066 1.00 12.37 247 SER C N 1
ATOM 6301 C CA . SER C 1 269 ? 20.414 16.504 65.866 1.00 13.72 247 SER C CA 1
ATOM 6302 C C . SER C 1 269 ? 21.595 16.505 66.830 1.00 13.88 247 SER C C 1
ATOM 6303 O O . SER C 1 269 ? 22.354 17.466 66.885 1.00 13.74 247 SER C O 1
ATOM 6306 N N . ASN C 1 270 ? 21.796 15.432 67.563 1.00 14.06 248 ASN C N 1
ATOM 6307 C CA . ASN C 1 270 ? 23.050 15.192 68.304 1.00 14.06 248 ASN C CA 1
ATOM 6308 C C . ASN C 1 270 ? 24.250 15.321 67.349 1.00 15.05 248 ASN C C 1
ATOM 6309 O O . ASN C 1 270 ? 24.230 14.740 66.250 1.00 15.14 248 ASN C O 1
ATOM 6314 N N . PRO C 1 271 ? 25.363 15.994 67.766 1.00 13.57 249 PRO C N 1
ATOM 6315 C CA . PRO C 1 271 ? 25.690 16.551 69.109 1.00 14.66 249 PRO C CA 1
ATOM 6316 C C . PRO C 1 271 ? 25.350 18.015 69.309 1.00 14.45 249 PRO C C 1
ATOM 6317 O O . PRO C 1 271 ? 25.893 18.606 70.250 1.00 15.22 249 PRO C O 1
ATOM 6321 N N . ILE C 1 272 ? 24.435 18.593 68.543 1.00 14.15 250 ILE C N 1
ATOM 6322 C CA . ILE C 1 272 ? 24.083 20.023 68.752 1.00 15.15 250 ILE C CA 1
ATOM 6323 C C . ILE C 1 272 ? 23.560 20.371 70.190 1.00 16.65 250 ILE C C 1
ATOM 6324 O O . ILE C 1 272 ? 24.092 21.311 70.852 1.00 15.86 250 ILE C O 1
ATOM 6329 N N . PRO C 1 273 ? 22.607 19.588 70.721 1.00 15.71 251 PRO C N 1
ATOM 6330 C CA . PRO C 1 273 ? 22.164 19.861 72.074 1.00 15.83 251 PRO C CA 1
ATOM 6331 C C . PRO C 1 273 ? 23.186 19.586 73.154 1.00 16.27 251 PRO C C 1
ATOM 6332 O O . PRO C 1 273 ? 23.363 20.470 74.021 1.00 16.41 251 PRO C O 1
ATOM 6336 N N . VAL C 1 274 ? 23.902 18.461 73.105 1.00 16.04 252 VAL C N 1
ATOM 6337 C CA . VAL C 1 274 ? 24.856 18.114 74.135 1.00 15.67 252 VAL C CA 1
ATOM 6338 C C . VAL C 1 274 ? 26.015 19.158 74.166 1.00 17.97 252 VAL C C 1
ATOM 6339 O O . VAL C 1 274 ? 26.472 19.515 75.265 1.00 18.39 252 VAL C O 1
ATOM 6343 N N . LYS C 1 275 ? 26.391 19.733 73.037 1.00 17.79 253 LYS C N 1
ATOM 6344 C CA . LYS C 1 275 ? 27.453 20.743 73.064 1.00 19.36 253 LYS C CA 1
ATOM 6345 C C . LYS C 1 275 ? 26.978 22.051 73.728 1.00 19.30 253 LYS C C 1
ATOM 6346 O O . LYS C 1 275 ? 27.756 22.659 74.511 1.00 17.49 253 LYS C O 1
ATOM 6352 N N . TRP C 1 276 ? 25.723 22.468 73.512 1.00 19.13 254 TRP C N 1
ATOM 6353 C CA . TRP C 1 276 ? 25.163 23.637 74.179 1.00 20.26 254 TRP C CA 1
ATOM 6354 C C . TRP C 1 276 ? 25.092 23.367 75.664 1.00 20.86 254 TRP C C 1
ATOM 6355 O O . TRP C 1 276 ? 25.358 24.248 76.473 1.00 20.76 254 TRP C O 1
ATOM 6366 N N . ALA C 1 277 ? 24.741 22.144 76.019 1.00 19.05 255 ALA C N 1
ATOM 6367 C CA . ALA C 1 277 ? 24.662 21.797 77.419 1.00 20.22 255 ALA C CA 1
ATOM 6368 C C . ALA C 1 277 ? 26.022 21.855 78.123 1.00 19.85 255 ALA C C 1
ATOM 6369 O O . ALA C 1 277 ? 26.119 22.401 79.263 1.00 22.32 255 ALA C O 1
ATOM 6371 N N . LEU C 1 278 ? 27.030 21.264 77.522 1.00 19.59 256 LEU C N 1
ATOM 6372 C CA . LEU C 1 278 ? 28.332 21.249 78.072 1.00 21.25 256 LEU C CA 1
ATOM 6373 C C . LEU C 1 278 ? 28.953 22.640 78.130 1.00 22.24 256 LEU C C 1
ATOM 6374 O O . LEU C 1 278 ? 29.764 22.897 79.060 1.00 23.37 256 LEU C O 1
ATOM 6379 N N . HIS C 1 279 ? 28.546 23.524 77.207 1.00 22.53 257 HIS C N 1
ATOM 6380 C CA . HIS C 1 279 ? 29.003 24.906 77.291 1.00 24.82 257 HIS C CA 1
ATOM 6381 C C . HIS C 1 279 ? 28.397 25.628 78.524 1.00 26.71 257 HIS C C 1
ATOM 6382 O O . HIS C 1 279 ? 29.124 26.382 79.255 1.00 26.73 257 HIS C O 1
ATOM 6389 N N . GLU C 1 280 ? 27.105 25.410 78.741 1.00 27.55 258 GLU C N 1
ATOM 6390 C CA . GLU C 1 280 ? 26.344 25.965 79.844 1.00 30.20 258 GLU C CA 1
ATOM 6391 C C . GLU C 1 280 ? 26.870 25.489 81.201 1.00 30.04 258 GLU C C 1
ATOM 6392 O O . GLU C 1 280 ? 26.750 26.199 82.188 1.00 31.38 258 GLU C O 1
ATOM 6398 N N . MET C 1 281 ? 27.502 24.330 81.244 1.00 29.37 259 MET C N 1
ATOM 6399 C CA . MET C 1 281 ? 28.160 23.838 82.463 1.00 29.37 259 MET C CA 1
ATOM 6400 C C . MET C 1 281 ? 29.618 24.327 82.576 1.00 28.64 259 MET C C 1
ATOM 6401 O O . MET C 1 281 ? 30.384 23.878 83.460 1.00 30.01 259 MET C O 1
ATOM 6406 N N . GLY C 1 282 ? 30.042 25.158 81.631 1.00 27.34 260 GLY C N 1
ATOM 6407 C CA . GLY C 1 282 ? 31.413 25.694 81.614 1.00 25.58 260 GLY C CA 1
ATOM 6408 C C . GLY C 1 282 ? 32.467 24.680 81.297 1.00 25.27 260 GLY C C 1
ATOM 6409 O O . GLY C 1 282 ? 33.652 24.860 81.555 1.00 24.37 260 GLY C O 1
ATOM 6410 N N . LEU C 1 283 ? 32.063 23.573 80.706 1.00 24.10 261 LEU C N 1
ATOM 6411 C CA . LEU C 1 283 ? 33.035 22.539 80.372 1.00 23.93 261 LEU C CA 1
ATOM 6412 C C . LEU C 1 283 ? 33.675 22.582 78.985 1.00 23.68 261 LEU C C 1
ATOM 6413 O O . LEU C 1 283 ? 34.754 21.993 78.764 1.00 24.32 261 LEU C O 1
ATOM 6418 N N . ILE C 1 284 ? 33.001 23.222 78.036 1.00 22.52 262 ILE C N 1
ATOM 6419 C CA . ILE C 1 284 ? 33.530 23.342 76.672 1.00 21.92 262 ILE C CA 1
ATOM 6420 C C . ILE C 1 284 ? 33.231 24.731 76.114 1.00 21.76 262 ILE C C 1
ATOM 6421 O O . ILE C 1 284 ? 32.304 25.437 76.557 1.00 22.53 262 ILE C O 1
ATOM 6426 N N . PRO C 1 285 ? 33.981 25.114 75.084 1.00 21.89 263 PRO C N 1
ATOM 6427 C CA . PRO C 1 285 ? 33.638 26.373 74.398 1.00 23.48 263 PRO C CA 1
ATOM 6428 C C . PRO C 1 285 ? 32.549 26.198 73.340 1.00 25.24 263 PRO C C 1
ATOM 6429 O O . PRO C 1 285 ? 32.108 25.052 73.137 1.00 24.31 263 PRO C O 1
ATOM 6433 N N . GLU C 1 286 ? 32.180 27.308 72.672 1.00 26.25 264 GLU C N 1
ATOM 6434 C CA . GLU C 1 286 ? 31.002 27.468 71.820 1.00 27.42 264 GLU C CA 1
ATOM 6435 C C . GLU C 1 286 ? 31.155 27.017 70.365 1.00 27.41 264 GLU C C 1
ATOM 6436 O O . GLU C 1 286 ? 30.283 27.368 69.513 1.00 30.32 264 GLU C O 1
ATOM 6442 N N . GLY C 1 287 ? 32.175 26.233 70.066 1.00 25.20 265 GLY C N 1
ATOM 6443 C CA . GLY C 1 287 ? 32.497 25.883 68.707 1.00 23.80 265 GLY C CA 1
ATOM 6444 C C . GLY C 1 287 ? 31.917 24.562 68.173 1.00 22.43 265 GLY C C 1
ATOM 6445 O O . GLY C 1 287 ? 31.993 23.513 68.845 1.00 21.86 265 GLY C O 1
ATOM 6446 N N . ILE C 1 288 ? 31.536 24.570 66.894 1.00 21.07 266 ILE C N 1
ATOM 6447 C CA . ILE C 1 288 ? 30.877 23.429 66.267 1.00 20.70 266 ILE C CA 1
ATOM 6448 C C . ILE C 1 288 ? 31.067 23.612 64.763 1.00 20.03 266 ILE C C 1
ATOM 6449 O O . ILE C 1 288 ? 31.029 24.766 64.296 1.00 20.02 266 ILE C O 1
ATOM 6454 N N . ARG C 1 289 ? 31.340 22.517 64.061 1.00 18.35 267 ARG C N 1
ATOM 6455 C CA . ARG C 1 289 ? 31.782 22.587 62.667 1.00 18.33 267 ARG C CA 1
ATOM 6456 C C . ARG C 1 289 ? 30.662 22.331 61.693 1.00 15.95 267 ARG C C 1
ATOM 6457 O O . ARG C 1 289 ? 29.886 21.351 61.817 1.00 17.01 267 ARG C O 1
ATOM 6465 N N . LEU C 1 290 ? 30.629 23.172 60.680 1.00 15.28 268 LEU C N 1
ATOM 6466 C CA . LEU C 1 290 ? 29.654 23.067 59.564 1.00 15.70 268 LEU C CA 1
ATOM 6467 C C . LEU C 1 290 ? 29.764 21.710 58.930 1.00 14.72 268 LEU C C 1
ATOM 6468 O O . LEU C 1 290 ? 30.845 21.173 58.760 1.00 14.02 268 LEU C O 1
ATOM 6473 N N . PRO C 1 291 ? 28.601 21.112 58.584 1.00 14.79 269 PRO C N 1
ATOM 6474 C CA . PRO C 1 291 ? 27.309 21.632 58.509 1.00 13.73 269 PRO C CA 1
ATOM 6475 C C . PRO C 1 291 ? 26.514 21.666 59.765 1.00 14.97 269 PRO C C 1
ATOM 6476 O O . PRO C 1 291 ? 25.371 22.136 59.711 1.00 14.37 269 PRO C O 1
ATOM 6480 N N . LEU C 1 292 ? 27.128 21.264 60.897 1.00 15.68 270 LEU C N 1
ATOM 6481 C CA . LEU C 1 292 ? 26.427 21.460 62.158 1.00 16.24 270 LEU C CA 1
ATOM 6482 C C . LEU C 1 292 ? 26.470 22.977 62.600 1.00 16.51 270 LEU C C 1
ATOM 6483 O O . LEU C 1 292 ? 27.348 23.703 62.214 1.00 17.96 270 LEU C O 1
ATOM 6488 N N . THR C 1 293 ? 25.490 23.382 63.372 1.00 16.50 271 THR C N 1
ATOM 6489 C CA . THR C 1 293 ? 25.222 24.737 63.801 1.00 17.91 271 THR C CA 1
ATOM 6490 C C . THR C 1 293 ? 24.972 24.730 65.295 1.00 18.87 271 THR C C 1
ATOM 6491 O O . THR C 1 293 ? 24.496 23.742 65.868 1.00 18.24 271 THR C O 1
ATOM 6495 N N . TRP C 1 294 ? 25.280 25.831 65.952 1.00 18.94 272 TRP C N 1
ATOM 6496 C CA . TRP C 1 294 ? 25.090 25.932 67.347 1.00 18.59 272 TRP C CA 1
ATOM 6497 C C . TRP C 1 294 ? 23.615 25.912 67.624 1.00 19.45 272 TRP C C 1
ATOM 6498 O O . TRP C 1 294 ? 22.816 26.402 66.819 1.00 19.26 272 TRP C O 1
ATOM 6509 N N . LEU C 1 295 ? 23.209 25.295 68.744 1.00 21.11 273 LEU C N 1
ATOM 6510 C CA . LEU C 1 295 ? 21.791 25.140 69.071 1.00 21.09 273 LEU C CA 1
ATOM 6511 C C . LEU C 1 295 ? 20.966 26.376 68.874 1.00 23.52 273 LEU C C 1
ATOM 6512 O O . LEU C 1 295 ? 21.363 27.477 69.323 1.00 24.26 273 LEU C O 1
ATOM 6517 N N . SER C 1 296 ? 19.801 26.204 68.268 1.00 24.95 274 SER C N 1
ATOM 6518 C CA . SER C 1 296 ? 18.909 27.323 67.971 1.00 28.03 274 SER C CA 1
ATOM 6519 C C . SER C 1 296 ? 18.364 27.975 69.230 1.00 29.72 274 SER C C 1
ATOM 6520 O O . SER C 1 296 ? 18.003 27.278 70.152 1.00 28.12 274 SER C O 1
ATOM 6523 N N . PRO C 1 297 ? 18.280 29.321 69.249 1.00 31.92 275 PRO C N 1
ATOM 6524 C CA . PRO C 1 297 ? 17.708 30.015 70.406 1.00 32.58 275 PRO C CA 1
ATOM 6525 C C . PRO C 1 297 ? 16.401 29.433 70.931 1.00 33.15 275 PRO C C 1
ATOM 6526 O O . PRO C 1 297 ? 16.215 29.340 72.148 1.00 32.96 275 PRO C O 1
ATOM 6530 N N . ARG C 1 298 ? 15.523 29.000 70.036 1.00 34.44 276 ARG C N 1
ATOM 6531 C CA . ARG C 1 298 ? 14.245 28.391 70.405 1.00 35.82 276 ARG C CA 1
ATOM 6532 C C . ARG C 1 298 ? 14.374 27.206 71.391 1.00 34.74 276 ARG C C 1
ATOM 6533 O O . ARG C 1 298 ? 13.451 26.924 72.167 1.00 34.97 276 ARG C O 1
ATOM 6541 N N . CYS C 1 299 ? 15.504 26.518 71.327 1.00 33.02 277 CYS C N 1
ATOM 6542 C CA . CYS C 1 299 ? 15.696 25.251 72.004 1.00 32.18 277 CYS C CA 1
ATOM 6543 C C . CYS C 1 299 ? 16.382 25.438 73.331 1.00 32.00 277 CYS C C 1
ATOM 6544 O O . CYS C 1 299 ? 16.627 24.456 74.025 1.00 30.57 277 CYS C O 1
ATOM 6547 N N . HIS C 1 300 ? 16.765 26.667 73.684 1.00 31.60 278 HIS C N 1
ATOM 6548 C CA . HIS C 1 300 ? 17.556 26.855 74.917 1.00 31.21 278 HIS C CA 1
ATOM 6549 C C . HIS C 1 300 ? 16.758 26.637 76.209 1.00 31.21 278 HIS C C 1
ATOM 6550 O O . HIS C 1 300 ? 17.197 25.858 77.077 1.00 30.08 278 HIS C O 1
ATOM 6557 N N . GLU C 1 301 ? 15.585 27.256 76.312 1.00 32.43 279 GLU C N 1
ATOM 6558 C CA . GLU C 1 301 ? 14.738 27.115 77.529 1.00 33.21 279 GLU C CA 1
ATOM 6559 C C . GLU C 1 301 ? 14.411 25.627 77.815 1.00 33.18 279 GLU C C 1
ATOM 6560 O O . GLU C 1 301 ? 14.772 25.119 78.843 1.00 32.97 279 GLU C O 1
ATOM 6566 N N . PRO C 1 302 ? 13.804 24.904 76.865 1.00 32.50 280 PRO C N 1
ATOM 6567 C CA . PRO C 1 302 ? 13.565 23.485 77.137 1.00 31.52 280 PRO C CA 1
ATOM 6568 C C . PRO C 1 302 ? 14.760 22.627 77.591 1.00 29.64 280 PRO C C 1
ATOM 6569 O O . PRO C 1 302 ? 14.569 21.769 78.471 1.00 28.11 280 PRO C O 1
ATOM 6573 N N . LEU C 1 303 ? 15.953 22.801 76.991 1.00 28.29 281 LEU C N 1
ATOM 6574 C CA . LEU C 1 303 ? 17.174 22.067 77.405 1.00 26.97 281 LEU C CA 1
ATOM 6575 C C . LEU C 1 303 ? 17.626 22.549 78.775 1.00 27.80 281 LEU C C 1
ATOM 6576 O O . LEU C 1 303 ? 18.003 21.763 79.635 1.00 27.18 281 LEU C O 1
ATOM 6581 N N . ARG C 1 304 ? 17.621 23.869 78.948 1.00 28.52 282 ARG C N 1
ATOM 6582 C CA . ARG C 1 304 ? 17.906 24.450 80.278 1.00 28.76 282 ARG C CA 1
ATOM 6583 C C . ARG C 1 304 ? 16.944 23.922 81.368 1.00 27.46 282 ARG C C 1
ATOM 6584 O O . ARG C 1 304 ? 17.388 23.480 82.388 1.00 27.07 282 ARG C O 1
ATOM 6592 N N . GLN C 1 305 ? 15.644 23.943 81.145 1.00 27.82 283 GLN C N 1
ATOM 6593 C CA . GLN C 1 305 ? 14.716 23.399 82.159 1.00 27.81 283 GLN C CA 1
ATOM 6594 C C . GLN C 1 305 ? 15.043 21.926 82.426 1.00 27.56 283 GLN C C 1
ATOM 6595 O O . GLN C 1 305 ? 15.090 21.484 83.583 1.00 25.92 283 GLN C O 1
ATOM 6601 N N . ALA C 1 306 ? 15.335 21.153 81.369 1.00 26.44 284 ALA C N 1
ATOM 6602 C CA . ALA C 1 306 ? 15.567 19.721 81.603 1.00 26.57 284 ALA C CA 1
ATOM 6603 C C . ALA C 1 306 ? 16.836 19.505 82.417 1.00 26.51 284 ALA C C 1
ATOM 6604 O O . ALA C 1 306 ? 16.860 18.675 83.298 1.00 25.36 284 ALA C O 1
ATOM 6606 N N . MET C 1 307 ? 17.877 20.293 82.130 1.00 26.21 285 MET C N 1
ATOM 6607 C CA . MET C 1 307 ? 19.128 20.243 82.859 1.00 26.50 285 MET C CA 1
ATOM 6608 C C . MET C 1 307 ? 18.942 20.668 84.364 1.00 27.55 285 MET C C 1
ATOM 6609 O O . MET C 1 307 ? 19.567 20.099 85.237 1.00 26.89 285 MET C O 1
ATOM 6614 N N . ARG C 1 308 ? 18.067 21.625 84.609 1.00 28.47 286 ARG C N 1
ATOM 6615 C CA . ARG C 1 308 ? 17.653 21.972 85.982 1.00 30.39 286 ARG C CA 1
ATOM 6616 C C . ARG C 1 308 ? 16.868 20.808 86.620 1.00 31.53 286 ARG C C 1
ATOM 6617 O O . ARG C 1 308 ? 17.173 20.418 87.754 1.00 32.03 286 ARG C O 1
ATOM 6625 N N . GLN C 1 309 ? 15.881 20.241 85.918 1.00 32.15 287 GLN C N 1
ATOM 6626 C CA . GLN C 1 309 ? 14.994 19.220 86.524 1.00 32.52 287 GLN C CA 1
ATOM 6627 C C . GLN C 1 309 ? 15.748 17.929 86.903 1.00 32.95 287 GLN C C 1
ATOM 6628 O O . GLN C 1 309 ? 15.366 17.236 87.858 1.00 31.87 287 GLN C O 1
ATOM 6634 N N . THR C 1 310 ? 16.847 17.633 86.218 1.00 32.48 288 THR C N 1
ATOM 6635 C CA . THR C 1 310 ? 17.645 16.411 86.479 1.00 32.96 288 THR C CA 1
ATOM 6636 C C . THR C 1 310 ? 18.789 16.666 87.423 1.00 33.45 288 THR C C 1
ATOM 6637 O O . THR C 1 310 ? 19.576 15.770 87.761 1.00 34.09 288 THR C O 1
ATOM 6641 N N . GLY C 1 311 ? 18.930 17.909 87.839 1.00 34.23 289 GLY C N 1
ATOM 6642 C CA . GLY C 1 311 ? 19.993 18.257 88.751 1.00 35.36 289 GLY C CA 1
ATOM 6643 C C . GLY C 1 311 ? 21.367 18.377 88.149 1.00 36.30 289 GLY C C 1
ATOM 6644 O O . GLY C 1 311 ? 22.363 18.384 88.850 1.00 36.55 289 GLY C O 1
ATOM 6645 N N . VAL C 1 312 ? 21.449 18.518 86.839 1.00 36.68 290 VAL C N 1
ATOM 6646 C CA . VAL C 1 312 ? 22.749 18.719 86.206 1.00 37.21 290 VAL C CA 1
ATOM 6647 C C . VAL C 1 312 ? 23.177 20.210 86.277 1.00 38.71 290 VAL C C 1
ATOM 6648 O O . VAL C 1 312 ? 24.370 20.522 86.206 1.00 39.02 290 VAL C O 1
ATOM 6652 N N . LEU C 1 313 ? 22.212 21.118 86.374 1.00 40.52 291 LEU C N 1
ATOM 6653 C CA . LEU C 1 313 ? 22.521 22.559 86.414 1.00 42.68 291 LEU C CA 1
ATOM 6654 C C . LEU C 1 313 ? 21.315 23.353 86.869 1.00 43.11 291 LEU C C 1
ATOM 6655 O O . LEU C 1 313 ? 21.161 23.597 88.080 1.00 44.83 291 LEU C O 1
ATOM 6660 N N . ILE D 1 24 ? 22.874 23.063 30.651 1.00 21.63 2 ILE D N 1
ATOM 6661 C CA . ILE D 1 24 ? 22.817 21.864 31.538 1.00 20.65 2 ILE D CA 1
ATOM 6662 C C . ILE D 1 24 ? 21.351 21.525 31.769 1.00 18.81 2 ILE D C 1
ATOM 6663 O O . ILE D 1 24 ? 20.659 22.118 32.638 1.00 18.53 2 ILE D O 1
ATOM 6668 N N . ALA D 1 25 ? 20.901 20.629 30.917 1.00 18.57 3 ALA D N 1
ATOM 6669 C CA . ALA D 1 25 ? 19.502 20.228 30.786 1.00 17.26 3 ALA D CA 1
ATOM 6670 C C . ALA D 1 25 ? 19.405 18.911 30.051 1.00 16.35 3 ALA D C 1
ATOM 6671 O O . ALA D 1 25 ? 20.348 18.433 29.416 1.00 17.22 3 ALA D O 1
ATOM 6673 N N . GLY D 1 26 ? 18.252 18.303 30.100 1.00 15.33 4 GLY D N 1
ATOM 6674 C CA . GLY D 1 26 ? 18.033 17.053 29.435 1.00 14.92 4 GLY D CA 1
ATOM 6675 C C . GLY D 1 26 ? 18.419 15.778 30.129 1.00 13.24 4 GLY D C 1
ATOM 6676 O O . GLY D 1 26 ? 18.289 15.646 31.359 1.00 12.46 4 GLY D O 1
ATOM 6677 N N . SER D 1 27 ? 18.808 14.790 29.332 1.00 11.01 5 SER D N 1
ATOM 6678 C CA . SER D 1 27 ? 19.098 13.465 29.826 1.00 11.74 5 SER D CA 1
ATOM 6679 C C . SER D 1 27 ? 20.592 13.532 30.236 1.00 12.66 5 SER D C 1
ATOM 6680 O O . SER D 1 27 ? 21.469 13.702 29.415 1.00 12.36 5 SER D O 1
ATOM 6683 N N . MET D 1 28 ? 20.822 13.485 31.543 1.00 11.05 6 MET D N 1
ATOM 6684 C CA . MET D 1 28 ? 22.162 13.599 32.101 1.00 13.06 6 MET D CA 1
ATOM 6685 C C . MET D 1 28 ? 22.482 12.306 32.822 1.00 14.08 6 MET D C 1
ATOM 6686 O O . MET D 1 28 ? 21.921 12.017 33.879 1.00 16.98 6 MET D O 1
ATOM 6691 N N . VAL D 1 29 ? 23.376 11.521 32.238 1.00 11.77 7 VAL D N 1
ATOM 6692 C CA . VAL D 1 29 ? 23.621 10.183 32.729 1.00 11.48 7 VAL D CA 1
ATOM 6693 C C . VAL D 1 29 ? 24.408 10.266 34.091 1.00 10.81 7 VAL D C 1
ATOM 6694 O O . VAL D 1 29 ? 25.428 10.975 34.183 1.00 11.49 7 VAL D O 1
ATOM 6698 N N . ALA D 1 30 ? 23.895 9.558 35.102 1.00 8.89 8 ALA D N 1
ATOM 6699 C CA . ALA D 1 30 ? 24.628 9.335 36.356 1.00 10.37 8 ALA D CA 1
ATOM 6700 C C . ALA D 1 30 ? 25.584 8.172 36.118 1.00 8.39 8 ALA D C 1
ATOM 6701 O O . ALA D 1 30 ? 25.231 7.016 36.318 1.00 10.01 8 ALA D O 1
ATOM 6703 N N . LEU D 1 31 ? 26.798 8.491 35.653 1.00 10.85 9 LEU D N 1
ATOM 6704 C CA . LEU D 1 31 ? 27.676 7.544 35.057 1.00 11.12 9 LEU D CA 1
ATOM 6705 C C . LEU D 1 31 ? 28.375 6.619 36.076 1.00 12.26 9 LEU D C 1
ATOM 6706 O O . LEU D 1 31 ? 28.918 7.078 37.116 1.00 10.87 9 LEU D O 1
ATOM 6711 N N . VAL D 1 32 ? 28.374 5.307 35.789 1.00 12.34 10 VAL D N 1
ATOM 6712 C CA . VAL D 1 32 ? 29.112 4.370 36.607 1.00 13.29 10 VAL D CA 1
ATOM 6713 C C . VAL D 1 32 ? 30.600 4.639 36.465 1.00 13.82 10 VAL D C 1
ATOM 6714 O O . VAL D 1 32 ? 31.042 5.263 35.516 1.00 13.76 10 VAL D O 1
ATOM 6718 N N . THR D 1 33 ? 31.354 4.150 37.414 1.00 12.69 11 THR D N 1
ATOM 6719 C CA . THR D 1 33 ? 32.810 4.152 37.345 1.00 12.24 11 THR D CA 1
ATOM 6720 C C . THR D 1 33 ? 33.227 2.707 37.177 1.00 13.01 11 THR D C 1
ATOM 6721 O O . THR D 1 33 ? 33.095 1.975 38.099 1.00 14.30 11 THR D O 1
ATOM 6725 N N . PRO D 1 34 ? 33.736 2.293 36.005 1.00 14.38 12 PRO D N 1
ATOM 6726 C CA . PRO D 1 34 ? 34.087 0.874 35.755 1.00 15.16 12 PRO D CA 1
ATOM 6727 C C . PRO D 1 34 ? 35.383 0.489 36.461 1.00 16.35 12 PRO D C 1
ATOM 6728 O O . PRO D 1 34 ? 36.321 1.324 36.517 1.00 17.10 12 PRO D O 1
ATOM 6732 N N . PHE D 1 35 ? 35.377 -0.700 37.045 1.00 16.00 13 PHE D N 1
ATOM 6733 C CA . PHE D 1 35 ? 36.556 -1.257 37.726 1.00 16.58 13 PHE D CA 1
ATOM 6734 C C . PHE D 1 35 ? 36.827 -2.590 37.133 1.00 18.53 13 PHE D C 1
ATOM 6735 O O . PHE D 1 35 ? 35.857 -3.322 36.818 1.00 19.78 13 PHE D O 1
ATOM 6743 N N . ASP D 1 36 ? 38.114 -2.973 37.058 1.00 19.74 14 ASP D N 1
ATOM 6744 C CA . ASP D 1 36 ? 38.445 -4.317 36.683 1.00 23.33 14 ASP D CA 1
ATOM 6745 C C . ASP D 1 36 ? 38.194 -5.308 37.830 1.00 25.11 14 ASP D C 1
ATOM 6746 O O . ASP D 1 36 ? 37.737 -4.920 38.902 1.00 25.21 14 ASP D O 1
ATOM 6751 N N . ALA D 1 37 ? 38.467 -6.594 37.607 1.00 27.59 15 ALA D N 1
ATOM 6752 C CA . ALA D 1 37 ? 38.062 -7.614 38.584 1.00 29.29 15 ALA D CA 1
ATOM 6753 C C . ALA D 1 37 ? 38.674 -7.346 39.964 1.00 30.88 15 ALA D C 1
ATOM 6754 O O . ALA D 1 37 ? 38.032 -7.605 40.994 1.00 32.49 15 ALA D O 1
ATOM 6756 N N . GLN D 1 38 ? 39.880 -6.767 39.976 1.00 31.92 16 GLN D N 1
ATOM 6757 C CA . GLN D 1 38 ? 40.628 -6.484 41.210 1.00 32.36 16 GLN D CA 1
ATOM 6758 C C . GLN D 1 38 ? 40.285 -5.138 41.840 1.00 30.96 16 GLN D C 1
ATOM 6759 O O . GLN D 1 38 ? 40.797 -4.803 42.918 1.00 31.74 16 GLN D O 1
ATOM 6765 N N . GLY D 1 39 ? 39.430 -4.358 41.180 1.00 27.99 17 GLY D N 1
ATOM 6766 C CA . GLY D 1 39 ? 38.955 -3.125 41.765 1.00 25.71 17 GLY D CA 1
ATOM 6767 C C . GLY D 1 39 ? 39.646 -1.890 41.236 1.00 23.90 17 GLY D C 1
ATOM 6768 O O . GLY D 1 39 ? 39.316 -0.805 41.719 1.00 22.20 17 GLY D O 1
ATOM 6769 N N . ARG D 1 40 ? 40.570 -2.025 40.262 1.00 22.06 18 ARG D N 1
ATOM 6770 C CA . ARG D 1 40 ? 41.280 -0.873 39.738 1.00 22.69 18 ARG D CA 1
ATOM 6771 C C . ARG D 1 40 ? 40.447 -0.190 38.655 1.00 20.77 18 ARG D C 1
ATOM 6772 O O . ARG D 1 40 ? 39.729 -0.867 37.944 1.00 20.05 18 ARG D O 1
ATOM 6780 N N . LEU D 1 41 ? 40.607 1.134 38.530 1.00 20.09 19 LEU D N 1
ATOM 6781 C CA . LEU D 1 41 ? 39.898 1.941 37.545 1.00 20.49 19 LEU D CA 1
ATOM 6782 C C . LEU D 1 41 ? 40.176 1.317 36.173 1.00 21.26 19 LEU D C 1
ATOM 6783 O O . LEU D 1 41 ? 41.321 0.984 35.876 1.00 22.08 19 LEU D O 1
ATOM 6788 N N . ASP D 1 42 ? 39.125 1.110 35.354 1.00 18.64 20 ASP D N 1
ATOM 6789 C CA . ASP D 1 42 ? 39.328 0.624 33.999 1.00 17.85 20 ASP D CA 1
ATOM 6790 C C . ASP D 1 42 ? 39.047 1.768 33.058 1.00 17.11 20 ASP D C 1
ATOM 6791 O O . ASP D 1 42 ? 37.886 2.109 32.690 1.00 16.33 20 ASP D O 1
ATOM 6796 N N . TRP D 1 43 ? 40.137 2.376 32.648 1.00 14.30 21 TRP D N 1
ATOM 6797 C CA . TRP D 1 43 ? 40.077 3.598 31.906 1.00 14.03 21 TRP D CA 1
ATOM 6798 C C . TRP D 1 43 ? 39.557 3.408 30.473 1.00 14.83 21 TRP D C 1
ATOM 6799 O O . TRP D 1 43 ? 38.920 4.293 29.934 1.00 14.35 21 TRP D O 1
ATOM 6810 N N . ASP D 1 44 ? 39.851 2.261 29.905 1.00 15.01 22 ASP D N 1
ATOM 6811 C CA . ASP D 1 44 ? 39.398 1.945 28.538 1.00 17.05 22 ASP D CA 1
ATOM 6812 C C . ASP D 1 44 ? 37.908 1.711 28.501 1.00 16.84 22 ASP D C 1
ATOM 6813 O O . ASP D 1 44 ? 37.260 2.198 27.597 1.00 16.64 22 ASP D O 1
ATOM 6818 N N . SER D 1 45 ? 37.393 0.995 29.520 1.00 16.22 23 SER D N 1
ATOM 6819 C CA . SER D 1 45 ? 35.925 0.822 29.627 1.00 15.75 23 SER D CA 1
ATOM 6820 C C . SER D 1 45 ? 35.268 2.187 29.846 1.00 14.41 23 SER D C 1
ATOM 6821 O O . SER D 1 45 ? 34.209 2.484 29.270 1.00 14.99 23 SER D O 1
ATOM 6824 N N . LEU D 1 46 ? 35.858 3.048 30.665 1.00 14.80 24 LEU D N 1
ATOM 6825 C CA . LEU D 1 46 ? 35.268 4.396 30.885 1.00 13.76 24 LEU D CA 1
ATOM 6826 C C . LEU D 1 46 ? 35.191 5.184 29.573 1.00 14.01 24 LEU D C 1
ATOM 6827 O O . LEU D 1 46 ? 34.171 5.813 29.274 1.00 14.31 24 LEU D O 1
ATOM 6832 N N . ALA D 1 47 ? 36.241 5.054 28.767 1.00 13.72 25 ALA D N 1
ATOM 6833 C CA . ALA D 1 47 ? 36.293 5.743 27.503 1.00 15.41 25 ALA D CA 1
ATOM 6834 C C . ALA D 1 47 ? 35.214 5.245 26.551 1.00 14.55 25 ALA D C 1
ATOM 6835 O O . ALA D 1 47 ? 34.573 6.069 25.879 1.00 15.00 25 ALA D O 1
ATOM 6837 N N . LYS D 1 48 ? 35.001 3.929 26.542 1.00 15.15 26 LYS D N 1
ATOM 6838 C CA . LYS D 1 48 ? 33.905 3.314 25.805 1.00 16.03 26 LYS D CA 1
ATOM 6839 C C . LYS D 1 48 ? 32.573 3.839 26.235 1.00 14.51 26 LYS D C 1
ATOM 6840 O O . LYS D 1 48 ? 31.731 4.163 25.367 1.00 15.73 26 LYS D O 1
ATOM 6846 N N . LEU D 1 49 ? 32.342 3.985 27.542 1.00 12.87 27 LEU D N 1
ATOM 6847 C CA . LEU D 1 49 ? 31.064 4.547 27.965 1.00 11.42 27 LEU D CA 1
ATOM 6848 C C . LEU D 1 49 ? 30.871 5.966 27.531 1.00 12.05 27 LEU D C 1
ATOM 6849 O O . LEU D 1 49 ? 29.767 6.360 27.143 1.00 13.28 27 LEU D O 1
ATOM 6854 N N . VAL D 1 50 ? 31.894 6.822 27.676 1.00 11.88 28 VAL D N 1
ATOM 6855 C CA . VAL D 1 50 ? 31.789 8.219 27.244 1.00 12.74 28 VAL D CA 1
ATOM 6856 C C . VAL D 1 50 ? 31.432 8.296 25.732 1.00 12.55 28 VAL D C 1
ATOM 6857 O O . VAL D 1 50 ? 30.552 9.014 25.359 1.00 12.21 28 VAL D O 1
ATOM 6861 N N . ASP D 1 51 ? 32.051 7.439 24.933 1.00 12.94 29 ASP D N 1
ATOM 6862 C CA . ASP D 1 51 ? 31.746 7.386 23.494 1.00 15.44 29 ASP D CA 1
ATOM 6863 C C . ASP D 1 51 ? 30.309 6.944 23.182 1.00 16.24 29 ASP D C 1
ATOM 6864 O O . ASP D 1 51 ? 29.631 7.586 22.365 1.00 17.05 29 ASP D O 1
ATOM 6869 N N . PHE D 1 52 ? 29.855 5.961 23.962 1.00 14.77 30 PHE D N 1
ATOM 6870 C CA . PHE D 1 52 ? 28.483 5.439 23.887 1.00 13.40 30 PHE D CA 1
ATOM 6871 C C . PHE D 1 52 ? 27.534 6.599 24.103 1.00 13.58 30 PHE D C 1
ATOM 6872 O O . PHE D 1 52 ? 26.632 6.830 23.297 1.00 15.53 30 PHE D O 1
ATOM 6880 N N . HIS D 1 53 ? 27.758 7.382 25.165 1.00 12.33 31 HIS D N 1
ATOM 6881 C CA . HIS D 1 53 ? 26.905 8.500 25.475 1.00 12.23 31 HIS D CA 1
ATOM 6882 C C . HIS D 1 53 ? 26.900 9.629 24.418 1.00 14.31 31 HIS D C 1
ATOM 6883 O O . HIS D 1 53 ? 25.840 10.172 24.068 1.00 15.00 31 HIS D O 1
ATOM 6890 N N . LEU D 1 54 ? 28.094 9.943 23.920 1.00 14.48 32 LEU D N 1
ATOM 6891 C CA . LEU D 1 54 ? 28.231 10.926 22.858 1.00 16.56 32 LEU D CA 1
ATOM 6892 C C . LEU D 1 54 ? 27.484 10.462 21.601 1.00 16.92 32 LEU D C 1
ATOM 6893 O O . LEU D 1 54 ? 26.858 11.282 20.949 1.00 20.82 32 LEU D O 1
ATOM 6898 N N . GLN D 1 55 ? 27.486 9.178 21.282 1.00 15.53 33 GLN D N 1
ATOM 6899 C CA . GLN D 1 55 ? 26.786 8.651 20.106 1.00 18.19 33 GLN D CA 1
ATOM 6900 C C . GLN D 1 55 ? 25.264 8.561 20.261 1.00 17.74 33 GLN D C 1
ATOM 6901 O O . GLN D 1 55 ? 24.511 8.571 19.256 1.00 20.46 33 GLN D O 1
ATOM 6907 N N . GLU D 1 56 ? 24.801 8.314 21.483 1.00 15.91 34 GLU D N 1
ATOM 6908 C CA . GLU D 1 56 ? 23.384 7.966 21.658 1.00 15.43 34 GLU D CA 1
ATOM 6909 C C . GLU D 1 56 ? 22.486 9.075 22.139 1.00 14.52 34 GLU D C 1
ATOM 6910 O O . GLU D 1 56 ? 21.327 8.767 22.529 1.00 19.07 34 GLU D O 1
ATOM 6916 N N . GLY D 1 57 ? 22.980 10.296 22.185 1.00 14.46 35 GLY D N 1
ATOM 6917 C CA . GLY D 1 57 ? 22.136 11.439 22.402 1.00 13.56 35 GLY D CA 1
ATOM 6918 C C . GLY D 1 57 ? 22.076 12.000 23.845 1.00 12.77 35 GLY D C 1
ATOM 6919 O O . GLY D 1 57 ? 21.325 12.958 24.143 1.00 15.40 35 GLY D O 1
ATOM 6920 N N . THR D 1 58 ? 22.904 11.457 24.695 1.00 13.42 36 THR D N 1
ATOM 6921 C CA . THR D 1 58 ? 22.968 11.910 26.094 1.00 12.67 36 THR D CA 1
ATOM 6922 C C . THR D 1 58 ? 23.360 13.408 26.117 1.00 13.46 36 THR D C 1
ATOM 6923 O O . THR D 1 58 ? 24.254 13.833 25.339 1.00 14.57 36 THR D O 1
ATOM 6927 N N . ASN D 1 59 ? 22.703 14.162 26.961 1.00 12.58 37 ASN D N 1
ATOM 6928 C CA . ASN D 1 59 ? 22.841 15.625 27.006 1.00 11.83 37 ASN D CA 1
ATOM 6929 C C . ASN D 1 59 ? 23.940 16.141 27.960 1.00 12.80 37 ASN D C 1
ATOM 6930 O O . ASN D 1 59 ? 24.477 17.234 27.735 1.00 13.43 37 ASN D O 1
ATOM 6935 N N . ALA D 1 60 ? 24.201 15.423 29.057 1.00 12.63 38 ALA D N 1
ATOM 6936 C CA . ALA D 1 60 ? 25.348 15.775 29.960 1.00 12.63 38 ALA D CA 1
ATOM 6937 C C . ALA D 1 60 ? 25.817 14.463 30.615 1.00 12.00 38 ALA D C 1
ATOM 6938 O O . ALA D 1 60 ? 25.053 13.504 30.679 1.00 10.90 38 ALA D O 1
ATOM 6940 N N . ILE D 1 61 ? 27.026 14.434 31.154 1.00 11.37 39 ILE D N 1
ATOM 6941 C CA . ILE D 1 61 ? 27.515 13.275 31.960 1.00 12.76 39 ILE D CA 1
ATOM 6942 C C . ILE D 1 61 ? 27.782 13.810 33.369 1.00 12.33 39 ILE D C 1
ATOM 6943 O O . ILE D 1 61 ? 28.441 14.850 33.563 1.00 12.36 39 ILE D O 1
ATOM 6948 N N . VAL D 1 62 ? 27.196 13.157 34.362 1.00 11.38 40 VAL D N 1
ATOM 6949 C CA . VAL D 1 62 ? 27.560 13.312 35.759 1.00 11.15 40 VAL D CA 1
ATOM 6950 C C . VAL D 1 62 ? 28.557 12.271 36.140 1.00 12.58 40 VAL D C 1
ATOM 6951 O O . VAL D 1 62 ? 28.227 11.059 36.128 1.00 12.09 40 VAL D O 1
ATOM 6955 N N . ALA D 1 63 ? 29.805 12.683 36.445 1.00 12.79 41 ALA D N 1
ATOM 6956 C CA . ALA D 1 63 ? 30.906 11.759 36.764 1.00 13.11 41 ALA D CA 1
ATOM 6957 C C . ALA D 1 63 ? 31.084 11.738 38.313 1.00 13.80 41 ALA D C 1
ATOM 6958 O O . ALA D 1 63 ? 30.884 12.742 38.943 1.00 14.16 41 ALA D O 1
ATOM 6960 N N . VAL D 1 64 ? 31.449 10.604 38.866 1.00 14.38 42 VAL D N 1
ATOM 6961 C CA . VAL D 1 64 ? 31.731 10.399 40.320 1.00 14.77 42 VAL D CA 1
ATOM 6962 C C . VAL D 1 64 ? 30.629 10.897 41.269 1.00 14.56 42 VAL D C 1
ATOM 6963 O O . VAL D 1 64 ? 30.884 11.529 42.311 1.00 14.23 42 VAL D O 1
ATOM 6967 N N . GLY D 1 65 ? 29.390 10.601 40.876 1.00 14.16 43 GLY D N 1
ATOM 6968 C CA . GLY D 1 65 ? 28.274 10.739 41.770 1.00 13.76 43 GLY D CA 1
ATOM 6969 C C . GLY D 1 65 ? 27.990 9.426 42.462 1.00 13.45 43 GLY D C 1
ATOM 6970 O O . GLY D 1 65 ? 28.797 8.500 42.484 1.00 12.30 43 GLY D O 1
ATOM 6971 N N . THR D 1 66 ? 26.774 9.331 42.981 1.00 13.88 44 THR D N 1
ATOM 6972 C CA . THR D 1 66 ? 26.369 8.082 43.708 1.00 15.63 44 THR D CA 1
ATOM 6973 C C . THR D 1 66 ? 26.459 6.874 42.871 1.00 13.15 44 THR D C 1
ATOM 6974 O O . THR D 1 66 ? 26.989 5.775 43.250 1.00 11.62 44 THR D O 1
ATOM 6978 N N . THR D 1 67 ? 25.981 6.999 41.628 1.00 11.85 45 THR D N 1
ATOM 6979 C CA . THR D 1 67 ? 26.058 5.826 40.742 1.00 12.78 45 THR D CA 1
ATOM 6980 C C . THR D 1 67 ? 27.477 5.478 40.287 1.00 12.37 45 THR D C 1
ATOM 6981 O O . THR D 1 67 ? 27.748 4.359 39.930 1.00 12.57 45 THR D O 1
ATOM 6985 N N . GLY D 1 68 ? 28.369 6.486 40.362 1.00 10.98 46 GLY D N 1
ATOM 6986 C CA . GLY D 1 68 ? 29.776 6.290 40.099 1.00 12.33 46 GLY D CA 1
ATOM 6987 C C . GLY D 1 68 ? 30.631 5.888 41.286 1.00 11.90 46 GLY D C 1
ATOM 6988 O O . GLY D 1 68 ? 31.859 5.984 41.233 1.00 13.93 46 GLY D O 1
ATOM 6989 N N . GLU D 1 69 ? 29.996 5.418 42.366 1.00 12.19 47 GLU D N 1
ATOM 6990 C CA . GLU D 1 69 ? 30.679 4.943 43.560 1.00 13.05 47 GLU D CA 1
ATOM 6991 C C . GLU D 1 69 ? 31.638 5.944 44.165 1.00 14.30 47 GLU D C 1
ATOM 6992 O O . GLU D 1 69 ? 32.778 5.623 44.571 1.00 15.01 47 GLU D O 1
ATOM 6998 N N . SER D 1 70 ? 31.126 7.155 44.296 1.00 14.36 48 SER D N 1
ATOM 6999 C CA . SER D 1 70 ? 31.899 8.219 44.861 1.00 15.22 48 SER D CA 1
ATOM 7000 C C . SER D 1 70 ? 32.448 7.788 46.259 1.00 15.28 48 SER D C 1
ATOM 7001 O O . SER D 1 70 ? 33.589 8.185 46.641 1.00 14.94 48 SER D O 1
ATOM 7004 N N . ALA D 1 71 ? 31.661 7.016 47.012 1.00 14.12 49 ALA D N 1
ATOM 7005 C CA . ALA D 1 71 ? 32.020 6.713 48.403 1.00 13.60 49 ALA D CA 1
ATOM 7006 C C . ALA D 1 71 ? 33.318 5.923 48.491 1.00 15.33 49 ALA D C 1
ATOM 7007 O O . ALA D 1 71 ? 34.059 6.017 49.483 1.00 15.93 49 ALA D O 1
ATOM 7009 N N . THR D 1 72 ? 33.591 5.121 47.473 1.00 13.05 50 THR D N 1
ATOM 7010 C CA . THR D 1 72 ? 34.761 4.215 47.515 1.00 13.11 50 THR D CA 1
ATOM 7011 C C . THR D 1 72 ? 35.921 4.651 46.593 1.00 15.48 50 THR D C 1
ATOM 7012 O O . THR D 1 72 ? 36.857 3.890 46.400 1.00 16.62 50 THR D O 1
ATOM 7016 N N . LEU D 1 73 ? 35.846 5.868 46.041 1.00 14.62 51 LEU D N 1
ATOM 7017 C CA . LEU D 1 73 ? 36.986 6.481 45.319 1.00 15.96 51 LEU D CA 1
ATOM 7018 C C . LEU D 1 73 ? 37.700 7.414 46.282 1.00 16.75 51 LEU D C 1
ATOM 7019 O O . LEU D 1 73 ? 37.086 8.221 46.972 1.00 17.26 51 LEU D O 1
ATOM 7024 N N . ASP D 1 74 ? 39.009 7.313 46.346 1.00 18.21 52 ASP D N 1
ATOM 7025 C CA . ASP D 1 74 ? 39.710 8.257 47.173 1.00 19.14 52 ASP D CA 1
ATOM 7026 C C . ASP D 1 74 ? 39.845 9.579 46.452 1.00 17.85 52 ASP D C 1
ATOM 7027 O O . ASP D 1 74 ? 39.427 9.680 45.298 1.00 16.69 52 ASP D O 1
ATOM 7032 N N . VAL D 1 75 ? 40.385 10.608 47.116 1.00 17.83 53 VAL D N 1
ATOM 7033 C CA . VAL D 1 75 ? 40.437 11.967 46.525 1.00 18.14 53 VAL D CA 1
ATOM 7034 C C . VAL D 1 75 ? 41.238 11.986 45.211 1.00 17.83 53 VAL D C 1
ATOM 7035 O O . VAL D 1 75 ? 40.872 12.668 44.259 1.00 17.84 53 VAL D O 1
ATOM 7039 N N . GLU D 1 76 ? 42.353 11.260 45.160 1.00 16.85 54 GLU D N 1
ATOM 7040 C CA . GLU D 1 76 ? 43.103 11.170 43.932 1.00 17.08 54 GLU D CA 1
ATOM 7041 C C . GLU D 1 76 ? 42.305 10.530 42.773 1.00 16.87 54 GLU D C 1
ATOM 7042 O O . GLU D 1 76 ? 42.343 11.022 41.613 1.00 16.49 54 GLU D O 1
ATOM 7048 N N . GLU D 1 77 ? 41.560 9.471 43.071 1.00 16.26 55 GLU D N 1
ATOM 7049 C CA . GLU D 1 77 ? 40.835 8.770 42.028 1.00 17.11 55 GLU D CA 1
ATOM 7050 C C . GLU D 1 77 ? 39.676 9.634 41.528 1.00 15.39 55 GLU D C 1
ATOM 7051 O O . GLU D 1 77 ? 39.424 9.699 40.340 1.00 14.83 55 GLU D O 1
ATOM 7057 N N . HIS D 1 78 ? 39.045 10.327 42.449 1.00 15.06 56 HIS D N 1
ATOM 7058 C CA . HIS D 1 78 ? 37.890 11.172 42.185 1.00 15.29 56 HIS D CA 1
ATOM 7059 C C . HIS D 1 78 ? 38.280 12.229 41.166 1.00 15.54 56 HIS D C 1
ATOM 7060 O O . HIS D 1 78 ? 37.650 12.382 40.161 1.00 15.42 56 HIS D O 1
ATOM 7067 N N . ILE D 1 79 ? 39.416 12.882 41.376 1.00 14.75 57 ILE D N 1
ATOM 7068 C CA . ILE D 1 79 ? 39.786 13.921 40.448 1.00 15.97 57 ILE D CA 1
ATOM 7069 C C . ILE D 1 79 ? 40.276 13.339 39.136 1.00 14.58 57 ILE D C 1
ATOM 7070 O O . ILE D 1 79 ? 40.099 13.943 38.078 1.00 15.05 57 ILE D O 1
ATOM 7075 N N . GLN D 1 80 ? 40.928 12.194 39.169 1.00 14.98 58 GLN D N 1
ATOM 7076 C CA . GLN D 1 80 ? 41.354 11.591 37.927 1.00 17.01 58 GLN D CA 1
ATOM 7077 C C . GLN D 1 80 ? 40.217 11.136 37.009 1.00 16.13 58 GLN D C 1
ATOM 7078 O O . GLN D 1 80 ? 40.322 11.262 35.780 1.00 15.50 58 GLN D O 1
ATOM 7084 N N . VAL D 1 81 ? 39.162 10.596 37.591 1.00 13.52 59 VAL D N 1
ATOM 7085 C CA . VAL D 1 81 ? 38.007 10.245 36.766 1.00 14.85 59 VAL D CA 1
ATOM 7086 C C . VAL D 1 81 ? 37.427 11.513 36.097 1.00 14.08 59 VAL D C 1
ATOM 7087 O O . VAL D 1 81 ? 37.180 11.534 34.930 1.00 14.79 59 VAL D O 1
ATOM 7091 N N . ILE D 1 82 ? 37.197 12.553 36.864 1.00 15.52 60 ILE D N 1
ATOM 7092 C CA . ILE D 1 82 ? 36.748 13.837 36.340 1.00 15.82 60 ILE D CA 1
ATOM 7093 C C . ILE D 1 82 ? 37.650 14.336 35.216 1.00 16.11 60 ILE D C 1
ATOM 7094 O O . ILE D 1 82 ? 37.137 14.653 34.154 1.00 16.00 60 ILE D O 1
ATOM 7099 N N . ARG D 1 83 ? 38.979 14.291 35.420 1.00 14.41 61 ARG D N 1
ATOM 7100 C CA . ARG D 1 83 ? 39.870 14.776 34.368 1.00 14.90 61 ARG D CA 1
ATOM 7101 C C . ARG D 1 83 ? 39.811 13.933 33.130 1.00 14.21 61 ARG D C 1
ATOM 7102 O O . ARG D 1 83 ? 39.769 14.473 32.015 1.00 15.00 61 ARG D O 1
ATOM 7110 N N . ARG D 1 84 ? 39.795 12.607 33.266 1.00 13.86 62 ARG D N 1
ATOM 7111 C CA . ARG D 1 84 ? 39.730 11.756 32.092 1.00 15.25 62 ARG D CA 1
ATOM 7112 C C . ARG D 1 84 ? 38.444 11.949 31.288 1.00 14.77 62 ARG D C 1
ATOM 7113 O O . ARG D 1 84 ? 38.466 11.873 30.036 1.00 16.07 62 ARG D O 1
ATOM 7121 N N . VAL D 1 85 ? 37.340 12.211 31.985 1.00 12.80 63 VAL D N 1
ATOM 7122 C CA . VAL D 1 85 ? 36.047 12.387 31.335 1.00 12.68 63 VAL D CA 1
ATOM 7123 C C . VAL D 1 85 ? 36.013 13.759 30.649 1.00 13.25 63 VAL D C 1
ATOM 7124 O O . VAL D 1 85 ? 35.666 13.823 29.476 1.00 14.85 63 VAL D O 1
ATOM 7128 N N . VAL D 1 86 ? 36.384 14.811 31.340 1.00 13.47 64 VAL D N 1
ATOM 7129 C CA . VAL D 1 86 ? 36.454 16.170 30.806 1.00 15.01 64 VAL D CA 1
ATOM 7130 C C . VAL D 1 86 ? 37.328 16.182 29.554 1.00 15.82 64 VAL D C 1
ATOM 7131 O O . VAL D 1 86 ? 36.954 16.712 28.544 1.00 16.90 64 VAL D O 1
ATOM 7135 N N . ASP D 1 87 ? 38.513 15.606 29.659 1.00 15.58 65 ASP D N 1
ATOM 7136 C CA . ASP D 1 87 ? 39.470 15.633 28.557 1.00 17.97 65 ASP D CA 1
ATOM 7137 C C . ASP D 1 87 ? 38.948 14.907 27.344 1.00 17.95 65 ASP D C 1
ATOM 7138 O O . ASP D 1 87 ? 39.134 15.391 26.225 1.00 18.98 65 ASP D O 1
ATOM 7143 N N . GLN D 1 88 ? 38.308 13.748 27.501 1.00 17.88 66 GLN D N 1
ATOM 7144 C CA . GLN D 1 88 ? 37.713 13.023 26.410 1.00 17.89 66 GLN D CA 1
ATOM 7145 C C . GLN D 1 88 ? 36.515 13.757 25.793 1.00 16.70 66 GLN D C 1
ATOM 7146 O O . GLN D 1 88 ? 36.367 13.816 24.535 1.00 16.82 66 GLN D O 1
ATOM 7152 N N . VAL D 1 89 ? 35.648 14.336 26.619 1.00 16.78 67 VAL D N 1
ATOM 7153 C CA . VAL D 1 89 ? 34.447 14.964 26.099 1.00 16.59 67 VAL D CA 1
ATOM 7154 C C . VAL D 1 89 ? 34.766 16.237 25.267 1.00 18.05 67 VAL D C 1
ATOM 7155 O O . VAL D 1 89 ? 34.113 16.530 24.262 1.00 17.71 67 VAL D O 1
ATOM 7159 N N . LYS D 1 90 ? 35.781 16.955 25.693 1.00 17.46 68 LYS D N 1
ATOM 7160 C CA . LYS D 1 90 ? 36.322 18.090 24.954 1.00 20.34 68 LYS D CA 1
ATOM 7161 C C . LYS D 1 90 ? 35.244 19.083 24.627 1.00 19.82 68 LYS D C 1
ATOM 7162 O O . LYS D 1 90 ? 35.100 19.589 23.493 1.00 21.71 68 LYS D O 1
ATOM 7168 N N . GLY D 1 91 ? 34.486 19.420 25.646 1.00 18.10 69 GLY D N 1
ATOM 7169 C CA . GLY D 1 91 ? 33.433 20.404 25.533 1.00 18.94 69 GLY D CA 1
ATOM 7170 C C . GLY D 1 91 ? 32.170 20.066 24.734 1.00 17.62 69 GLY D C 1
ATOM 7171 O O . GLY D 1 91 ? 31.319 20.979 24.579 1.00 19.44 69 GLY D O 1
ATOM 7172 N N . ARG D 1 92 ? 32.026 18.824 24.288 1.00 17.15 70 ARG D N 1
ATOM 7173 C CA . ARG D 1 92 ? 30.900 18.456 23.355 1.00 17.44 70 ARG D CA 1
ATOM 7174 C C . ARG D 1 92 ? 29.568 18.438 24.069 1.00 17.52 70 ARG D C 1
ATOM 7175 O O . ARG D 1 92 ? 28.544 18.777 23.492 1.00 19.40 70 ARG D O 1
ATOM 7183 N N . ILE D 1 93 ? 29.598 18.031 25.350 1.00 16.32 71 ILE D N 1
ATOM 7184 C CA . ILE D 1 93 ? 28.449 18.155 26.219 1.00 16.11 71 ILE D CA 1
ATOM 7185 C C . ILE D 1 93 ? 28.972 18.491 27.606 1.00 14.55 71 ILE D C 1
ATOM 7186 O O . ILE D 1 93 ? 30.142 18.272 27.867 1.00 16.09 71 ILE D O 1
ATOM 7191 N N . PRO D 1 94 ? 28.129 19.041 28.475 1.00 12.91 72 PRO D N 1
ATOM 7192 C CA . PRO D 1 94 ? 28.598 19.377 29.833 1.00 13.57 72 PRO D CA 1
ATOM 7193 C C . PRO D 1 94 ? 28.987 18.123 30.640 1.00 13.12 72 PRO D C 1
ATOM 7194 O O . PRO D 1 94 ? 28.386 17.030 30.513 1.00 12.57 72 PRO D O 1
ATOM 7198 N N . VAL D 1 95 ? 30.047 18.271 31.423 1.00 12.66 73 VAL D N 1
ATOM 7199 C CA . VAL D 1 95 ? 30.459 17.306 32.410 1.00 12.48 73 VAL D CA 1
ATOM 7200 C C . VAL D 1 95 ? 30.288 17.912 33.817 1.00 13.06 73 VAL D C 1
ATOM 7201 O O . VAL D 1 95 ? 30.803 18.956 34.160 1.00 12.52 73 VAL D O 1
ATOM 7205 N N . ILE D 1 96 ? 29.476 17.244 34.608 1.00 12.09 74 ILE D N 1
ATOM 7206 C CA . ILE D 1 96 ? 29.137 17.593 35.943 1.00 12.44 74 ILE D CA 1
ATOM 7207 C C . ILE D 1 96 ? 29.818 16.635 36.869 1.00 13.51 74 ILE D C 1
ATOM 7208 O O . ILE D 1 96 ? 29.812 15.418 36.656 1.00 13.53 74 ILE D O 1
ATOM 7213 N N . ALA D 1 97 ? 30.475 17.189 37.887 1.00 13.62 75 ALA D N 1
ATOM 7214 C CA . ALA D 1 97 ? 31.197 16.376 38.873 1.00 12.91 75 ALA D CA 1
ATOM 7215 C C . ALA D 1 97 ? 30.442 16.310 40.212 1.00 11.37 75 ALA D C 1
ATOM 7216 O O . ALA D 1 97 ? 30.059 17.324 40.767 1.00 12.75 75 ALA D O 1
ATOM 7218 N N . GLY D 1 98 ? 30.284 15.097 40.693 1.00 13.50 76 GLY D N 1
ATOM 7219 C CA . GLY D 1 98 ? 29.856 14.848 42.084 1.00 13.49 76 GLY D CA 1
ATOM 7220 C C . GLY D 1 98 ? 30.925 15.368 43.037 1.00 14.27 76 GLY D C 1
ATOM 7221 O O . GLY D 1 98 ? 32.050 14.906 42.981 1.00 15.13 76 GLY D O 1
ATOM 7222 N N . THR D 1 99 ? 30.571 16.295 43.899 1.00 14.52 77 THR D N 1
ATOM 7223 C CA . THR D 1 99 ? 31.523 16.891 44.824 1.00 15.12 77 THR D CA 1
ATOM 7224 C C . THR D 1 99 ? 30.978 17.037 46.227 1.00 16.16 77 THR D C 1
ATOM 7225 O O . THR D 1 99 ? 31.631 17.674 47.066 1.00 17.96 77 THR D O 1
ATOM 7229 N N . GLY D 1 100 ? 29.823 16.440 46.536 1.00 16.15 78 GLY D N 1
ATOM 7230 C CA . GLY D 1 100 ? 29.215 16.644 47.877 1.00 16.54 78 GLY D CA 1
ATOM 7231 C C . GLY D 1 100 ? 29.914 15.854 48.951 1.00 15.45 78 GLY D C 1
ATOM 7232 O O . GLY D 1 100 ? 30.559 14.854 48.706 1.00 17.24 78 GLY D O 1
ATOM 7233 N N . ALA D 1 101 ? 29.881 16.376 50.160 1.00 14.48 79 ALA D N 1
ATOM 7234 C CA . ALA D 1 101 ? 30.345 15.611 51.302 1.00 15.47 79 ALA D CA 1
ATOM 7235 C C . ALA D 1 101 ? 29.581 16.029 52.523 1.00 15.26 79 ALA D C 1
ATOM 7236 O O . ALA D 1 101 ? 28.881 17.030 52.506 1.00 16.00 79 ALA D O 1
ATOM 7238 N N . ASN D 1 102 ? 29.704 15.247 53.610 1.00 14.79 80 ASN D N 1
ATOM 7239 C CA . ASN D 1 102 ? 29.042 15.643 54.832 1.00 15.39 80 ASN D CA 1
ATOM 7240 C C . ASN D 1 102 ? 29.876 16.559 55.770 1.00 15.80 80 ASN D C 1
ATOM 7241 O O . ASN D 1 102 ? 29.434 16.924 56.883 1.00 15.06 80 ASN D O 1
ATOM 7246 N N . SER D 1 103 ? 31.066 16.957 55.261 1.00 16.44 81 SER D N 1
ATOM 7247 C CA . SER D 1 103 ? 31.881 17.995 55.889 1.00 16.34 81 SER D CA 1
ATOM 7248 C C . SER D 1 103 ? 31.933 19.181 54.973 1.00 15.22 81 SER D C 1
ATOM 7249 O O . SER D 1 103 ? 32.216 18.945 53.806 1.00 16.08 81 SER D O 1
ATOM 7252 N N . THR D 1 104 ? 31.586 20.389 55.437 1.00 15.19 82 THR D N 1
ATOM 7253 C CA . THR D 1 104 ? 31.705 21.609 54.597 1.00 15.95 82 THR D CA 1
ATOM 7254 C C . THR D 1 104 ? 33.118 21.801 54.022 1.00 17.36 82 THR D C 1
ATOM 7255 O O . THR D 1 104 ? 33.304 22.115 52.799 1.00 15.46 82 THR D O 1
ATOM 7259 N N . ARG D 1 105 ? 34.123 21.603 54.854 1.00 17.18 83 ARG D N 1
ATOM 7260 C CA . ARG D 1 105 ? 35.505 21.710 54.394 1.00 18.80 83 ARG D CA 1
ATOM 7261 C C . ARG D 1 105 ? 35.875 20.694 53.281 1.00 18.13 83 ARG D C 1
ATOM 7262 O O . ARG D 1 105 ? 36.520 21.001 52.262 1.00 17.82 83 ARG D O 1
ATOM 7270 N N . GLU D 1 106 ? 35.427 19.459 53.433 1.00 16.75 84 GLU D N 1
ATOM 7271 C CA . GLU D 1 106 ? 35.676 18.456 52.471 1.00 16.37 84 GLU D CA 1
ATOM 7272 C C . GLU D 1 106 ? 34.958 18.789 51.144 1.00 15.88 84 GLU D C 1
ATOM 7273 O O . GLU D 1 106 ? 35.540 18.509 50.096 1.00 16.35 84 GLU D O 1
ATOM 7279 N N . ALA D 1 107 ? 33.724 19.259 51.211 1.00 15.20 85 ALA D N 1
ATOM 7280 C CA . ALA D 1 107 ? 32.915 19.629 50.019 1.00 14.88 85 ALA D CA 1
ATOM 7281 C C . ALA D 1 107 ? 33.595 20.773 49.259 1.00 15.18 85 ALA D C 1
ATOM 7282 O O . ALA D 1 107 ? 33.633 20.779 48.010 1.00 16.08 85 ALA D O 1
ATOM 7284 N N . VAL D 1 108 ? 34.201 21.694 50.018 1.00 15.84 86 VAL D N 1
ATOM 7285 C CA . VAL D 1 108 ? 34.901 22.800 49.365 1.00 16.48 86 VAL D CA 1
ATOM 7286 C C . VAL D 1 108 ? 36.078 22.250 48.600 1.00 16.54 86 VAL D C 1
ATOM 7287 O O . VAL D 1 108 ? 36.312 22.663 47.432 1.00 16.80 86 VAL D O 1
ATOM 7291 N N . ALA D 1 109 ? 36.848 21.363 49.200 1.00 17.53 87 ALA D N 1
ATOM 7292 C CA . ALA D 1 109 ? 38.047 20.799 48.568 1.00 19.28 87 ALA D CA 1
ATOM 7293 C C . ALA D 1 109 ? 37.697 20.033 47.313 1.00 18.92 87 ALA D C 1
ATOM 7294 O O . ALA D 1 109 ? 38.371 20.173 46.293 1.00 18.87 87 ALA D O 1
ATOM 7296 N N . LEU D 1 110 ? 36.603 19.272 47.364 1.00 17.07 88 LEU D N 1
ATOM 7297 C CA . LEU D 1 110 ? 36.208 18.477 46.233 1.00 17.70 88 LEU D CA 1
ATOM 7298 C C . LEU D 1 110 ? 35.756 19.365 45.074 1.00 16.08 88 LEU D C 1
ATOM 7299 O O . LEU D 1 110 ? 36.028 19.038 43.920 1.00 16.84 88 LEU D O 1
ATOM 7304 N N . THR D 1 111 ? 34.997 20.419 45.399 1.00 17.06 89 THR D N 1
ATOM 7305 C CA . THR D 1 111 ? 34.423 21.327 44.428 1.00 16.46 89 THR D CA 1
ATOM 7306 C C . THR D 1 111 ? 35.565 22.149 43.774 1.00 16.48 89 THR D C 1
ATOM 7307 O O . THR D 1 111 ? 35.632 22.238 42.507 1.00 16.06 89 THR D O 1
ATOM 7311 N N . GLU D 1 112 ? 36.483 22.655 44.614 1.00 17.00 90 GLU D N 1
ATOM 7312 C CA . GLU D 1 112 ? 37.726 23.322 44.095 1.00 18.47 90 GLU D CA 1
ATOM 7313 C C . GLU D 1 112 ? 38.483 22.422 43.116 1.00 17.06 90 GLU D C 1
ATOM 7314 O O . GLU D 1 112 ? 38.898 22.854 42.039 1.00 18.12 90 GLU D O 1
ATOM 7320 N N . ALA D 1 113 ? 38.612 21.142 43.452 1.00 16.99 91 ALA D N 1
ATOM 7321 C CA . ALA D 1 113 ? 39.292 20.154 42.641 1.00 18.42 91 ALA D CA 1
ATOM 7322 C C . ALA D 1 113 ? 38.598 19.871 41.299 1.00 18.08 91 ALA D C 1
ATOM 7323 O O . ALA D 1 113 ? 39.237 19.827 40.266 1.00 17.80 91 ALA D O 1
ATOM 7325 N N . ALA D 1 114 ? 37.275 19.767 41.349 1.00 16.83 92 ALA D N 1
ATOM 7326 C CA . ALA D 1 114 ? 36.458 19.618 40.120 1.00 16.56 92 ALA D CA 1
ATOM 7327 C C . ALA D 1 114 ? 36.639 20.807 39.193 1.00 15.44 92 ALA D C 1
ATOM 7328 O O . ALA D 1 114 ? 36.743 20.598 37.968 1.00 15.00 92 ALA D O 1
ATOM 7330 N N . LYS D 1 115 ? 36.543 22.017 39.768 1.00 15.99 93 LYS D N 1
ATOM 7331 C CA . LYS D 1 115 ? 36.738 23.266 39.012 1.00 15.49 93 LYS D CA 1
ATOM 7332 C C . LYS D 1 115 ? 38.074 23.213 38.279 1.00 17.56 93 LYS D C 1
ATOM 7333 O O . LYS D 1 115 ? 38.163 23.426 37.018 1.00 16.51 93 LYS D O 1
ATOM 7339 N N . SER D 1 116 ? 39.140 22.914 39.010 1.00 18.12 94 SER D N 1
ATOM 7340 C CA . SER D 1 116 ? 40.460 22.774 38.344 1.00 21.17 94 SER D CA 1
ATOM 7341 C C . SER D 1 116 ? 40.536 21.733 37.269 1.00 20.89 94 SER D C 1
ATOM 7342 O O . SER D 1 116 ? 41.212 21.920 36.261 1.00 21.35 94 SER D O 1
ATOM 7345 N N . GLY D 1 117 ? 39.836 20.631 37.483 1.00 18.30 95 GLY D N 1
ATOM 7346 C CA . GLY D 1 117 ? 39.752 19.502 36.562 1.00 18.45 95 GLY D CA 1
ATOM 7347 C C . GLY D 1 117 ? 38.937 19.805 35.323 1.00 17.10 95 GLY D C 1
ATOM 7348 O O . GLY D 1 117 ? 38.904 18.972 34.432 1.00 18.38 95 GLY D O 1
ATOM 7349 N N . GLY D 1 118 ? 38.316 20.987 35.282 1.00 15.84 96 GLY D N 1
ATOM 7350 C CA . GLY D 1 118 ? 37.593 21.455 34.104 1.00 15.83 96 GLY D CA 1
ATOM 7351 C C . GLY D 1 118 ? 36.148 20.997 34.005 1.00 14.88 96 GLY D C 1
ATOM 7352 O O . GLY D 1 118 ? 35.561 21.081 32.952 1.00 15.13 96 GLY D O 1
ATOM 7353 N N . ALA D 1 119 ? 35.575 20.529 35.112 1.00 14.54 97 ALA D N 1
ATOM 7354 C CA . ALA D 1 119 ? 34.120 20.350 35.133 1.00 12.70 97 ALA D CA 1
ATOM 7355 C C . ALA D 1 119 ? 33.337 21.627 34.855 1.00 12.99 97 ALA D C 1
ATOM 7356 O O . ALA D 1 119 ? 33.754 22.721 35.226 1.00 16.69 97 ALA D O 1
ATOM 7358 N N . ASP D 1 120 ? 32.166 21.466 34.201 1.00 13.47 98 ASP D N 1
ATOM 7359 C CA . ASP D 1 120 ? 31.312 22.517 33.866 1.00 14.82 98 ASP D CA 1
ATOM 7360 C C . ASP D 1 120 ? 30.421 22.904 35.056 1.00 14.77 98 ASP D C 1
ATOM 7361 O O . ASP D 1 120 ? 29.932 24.018 35.117 1.00 14.53 98 ASP D O 1
ATOM 7366 N N . ALA D 1 121 ? 30.160 21.941 35.979 1.00 14.12 99 ALA D N 1
ATOM 7367 C CA . ALA D 1 121 ? 29.350 22.264 37.150 1.00 13.08 99 ALA D CA 1
ATOM 7368 C C . ALA D 1 121 ? 29.589 21.146 38.137 1.00 12.90 99 ALA D C 1
ATOM 7369 O O . ALA D 1 121 ? 30.134 20.154 37.792 1.00 12.14 99 ALA D O 1
ATOM 7371 N N . CYS D 1 122 ? 29.170 21.352 39.365 1.00 12.03 100 CYS D N 1
ATOM 7372 C CA . CYS D 1 122 ? 29.250 20.313 40.415 1.00 15.43 100 CYS D CA 1
ATOM 7373 C C . CYS D 1 122 ? 27.909 19.970 40.941 1.00 13.89 100 CYS D C 1
ATOM 7374 O O . CYS D 1 122 ? 27.038 20.816 40.993 1.00 13.44 100 CYS D O 1
ATOM 7377 N N . LEU D 1 123 ? 27.740 18.714 41.332 1.00 12.50 101 LEU D N 1
ATOM 7378 C CA . LEU D 1 123 ? 26.508 18.235 41.944 1.00 13.42 101 LEU D CA 1
ATOM 7379 C C . LEU D 1 123 ? 26.818 17.854 43.398 1.00 11.92 101 LEU D C 1
ATOM 7380 O O . LEU D 1 123 ? 27.730 17.059 43.637 1.00 11.39 101 LEU D O 1
ATOM 7385 N N . LEU D 1 124 ? 26.134 18.485 44.313 1.00 11.79 102 LEU D N 1
ATOM 7386 C CA . LEU D 1 124 ? 26.474 18.351 45.739 1.00 12.59 102 LEU D CA 1
ATOM 7387 C C . LEU D 1 124 ? 25.310 17.816 46.545 1.00 12.34 102 LEU D C 1
ATOM 7388 O O . LEU D 1 124 ? 24.352 18.529 46.836 1.00 11.65 102 LEU D O 1
ATOM 7393 N N . VAL D 1 125 ? 25.427 16.592 46.978 1.00 13.40 103 VAL D N 1
ATOM 7394 C CA . VAL D 1 125 ? 24.422 16.012 47.898 1.00 14.87 103 VAL D CA 1
ATOM 7395 C C . VAL D 1 125 ? 24.352 16.724 49.230 1.00 14.47 103 VAL D C 1
ATOM 7396 O O . VAL D 1 125 ? 25.362 17.250 49.748 1.00 15.35 103 VAL D O 1
ATOM 7400 N N . THR D 1 126 ? 23.162 16.797 49.773 1.00 13.92 104 THR D N 1
ATOM 7401 C CA . THR D 1 126 ? 22.990 17.267 51.149 1.00 14.36 104 THR D CA 1
ATOM 7402 C C . THR D 1 126 ? 23.784 16.364 52.101 1.00 15.00 104 THR D C 1
ATOM 7403 O O . THR D 1 126 ? 23.887 15.228 51.899 1.00 15.91 104 THR D O 1
ATOM 7407 N N . PRO D 1 127 ? 24.379 16.925 53.150 1.00 14.20 105 PRO D N 1
ATOM 7408 C CA . PRO D 1 127 ? 25.213 16.059 54.020 1.00 13.83 105 PRO D CA 1
ATOM 7409 C C . PRO D 1 127 ? 24.413 14.870 54.593 1.00 13.25 105 PRO D C 1
ATOM 7410 O O . PRO D 1 127 ? 23.355 15.027 55.190 1.00 14.40 105 PRO D O 1
ATOM 7414 N N . TYR D 1 128 ? 24.930 13.729 54.368 1.00 13.53 106 TYR D N 1
ATOM 7415 C CA . TYR D 1 128 ? 24.397 12.494 54.901 1.00 13.61 106 TYR D CA 1
ATOM 7416 C C . TYR D 1 128 ? 24.997 12.207 56.275 1.00 14.15 106 TYR D C 1
ATOM 7417 O O . TYR D 1 128 ? 26.111 12.702 56.633 1.00 11.64 106 TYR D O 1
ATOM 7426 N N . TYR D 1 129 ? 24.279 11.317 56.992 1.00 13.98 107 TYR D N 1
ATOM 7427 C CA . TYR D 1 129 ? 24.718 10.746 58.249 1.00 13.77 107 TYR D CA 1
ATOM 7428 C C . TYR D 1 129 ? 24.679 11.700 59.450 1.00 14.44 107 TYR D C 1
ATOM 7429 O O . TYR D 1 129 ? 24.204 11.299 60.540 1.00 13.70 107 TYR D O 1
ATOM 7438 N N . ASN D 1 130 ? 25.116 12.945 59.279 1.00 14.83 108 ASN D N 1
ATOM 7439 C CA . ASN D 1 130 ? 25.207 13.892 60.416 1.00 14.35 108 ASN D CA 1
ATOM 7440 C C . ASN D 1 130 ? 23.984 14.762 60.649 1.00 13.38 108 ASN D C 1
ATOM 7441 O O . ASN D 1 130 ? 23.861 15.498 61.677 1.00 14.59 108 ASN D O 1
ATOM 7446 N N . LYS D 1 131 ? 23.000 14.660 59.759 1.00 13.57 109 LYS D N 1
ATOM 7447 C CA . LYS D 1 131 ? 21.660 15.261 59.939 1.00 14.44 109 LYS D CA 1
ATOM 7448 C C . LYS D 1 131 ? 21.672 16.726 60.331 1.00 15.37 109 LYS D C 1
ATOM 7449 O O . LYS D 1 131 ? 21.112 17.124 61.375 1.00 14.49 109 LYS D O 1
ATOM 7455 N N . PRO D 1 132 ? 22.272 17.581 59.476 1.00 14.88 110 PRO D N 1
ATOM 7456 C CA . PRO D 1 132 ? 22.238 19.020 59.751 1.00 14.80 110 PRO D CA 1
ATOM 7457 C C . PRO D 1 132 ? 20.838 19.597 59.767 1.00 14.55 110 PRO D C 1
ATOM 7458 O O . PRO D 1 132 ? 19.898 19.049 59.166 1.00 15.10 110 PRO D O 1
ATOM 7462 N N . THR D 1 133 ? 20.657 20.704 60.468 1.00 14.68 111 THR D N 1
ATOM 7463 C CA . THR D 1 133 ? 19.377 21.405 60.462 1.00 15.39 111 THR D CA 1
ATOM 7464 C C . THR D 1 133 ? 19.197 22.115 59.097 1.00 15.35 111 THR D C 1
ATOM 7465 O O . THR D 1 133 ? 20.146 22.110 58.287 1.00 15.79 111 THR D O 1
ATOM 7469 N N . GLN D 1 134 ? 17.998 22.684 58.830 1.00 16.20 112 GLN D N 1
ATOM 7470 C CA . GLN D 1 134 ? 17.772 23.400 57.583 1.00 16.27 112 GLN D CA 1
ATOM 7471 C C . GLN D 1 134 ? 18.728 24.608 57.513 1.00 17.29 112 GLN D C 1
ATOM 7472 O O . GLN D 1 134 ? 19.257 24.924 56.452 1.00 17.24 112 GLN D O 1
ATOM 7478 N N . GLU D 1 135 ? 18.995 25.216 58.642 1.00 18.42 113 GLU D N 1
ATOM 7479 C CA . GLU D 1 135 ? 19.890 26.370 58.686 1.00 19.55 113 GLU D CA 1
ATOM 7480 C C . GLU D 1 135 ? 21.303 25.956 58.398 1.00 18.76 113 GLU D C 1
ATOM 7481 O O . GLU D 1 135 ? 22.040 26.631 57.647 1.00 18.52 113 GLU D O 1
ATOM 7487 N N . GLY D 1 136 ? 21.674 24.819 58.954 1.00 16.78 114 GLY D N 1
ATOM 7488 C CA . GLY D 1 136 ? 22.912 24.159 58.686 1.00 16.27 114 GLY D CA 1
ATOM 7489 C C . GLY D 1 136 ? 23.111 23.857 57.232 1.00 16.88 114 GLY D C 1
ATOM 7490 O O . GLY D 1 136 ? 24.222 24.095 56.690 1.00 17.77 114 GLY D O 1
ATOM 7491 N N . MET D 1 137 ? 22.054 23.346 56.592 1.00 15.49 115 MET D N 1
ATOM 7492 C CA . MET D 1 137 ? 22.157 23.076 55.145 1.00 15.83 115 MET D CA 1
ATOM 7493 C C . MET D 1 137 ? 22.373 24.378 54.382 1.00 16.38 115 MET D C 1
ATOM 7494 O O . MET D 1 137 ? 23.181 24.389 53.457 1.00 16.40 115 MET D O 1
ATOM 7499 N N . TYR D 1 138 ? 21.658 25.446 54.793 1.00 15.80 116 TYR D N 1
ATOM 7500 C CA . TYR D 1 138 ? 21.725 26.763 54.132 1.00 16.25 116 TYR D CA 1
ATOM 7501 C C . TYR D 1 138 ? 23.185 27.226 54.255 1.00 17.46 116 TYR D C 1
ATOM 7502 O O . TYR D 1 138 ? 23.869 27.537 53.263 1.00 15.99 116 TYR D O 1
ATOM 7511 N N . GLN D 1 139 ? 23.677 27.267 55.482 1.00 17.86 117 GLN D N 1
ATOM 7512 C CA . GLN D 1 139 ? 25.035 27.737 55.710 1.00 18.56 117 GLN D CA 1
ATOM 7513 C C . GLN D 1 139 ? 26.078 26.944 54.971 1.00 16.99 117 GLN D C 1
ATOM 7514 O O . GLN D 1 139 ? 26.998 27.505 54.377 1.00 19.01 117 GLN D O 1
ATOM 7520 N N . HIS D 1 140 ? 25.925 25.627 54.930 1.00 15.89 118 HIS D N 1
ATOM 7521 C CA . HIS D 1 140 ? 26.787 24.754 54.216 1.00 15.08 118 HIS D CA 1
ATOM 7522 C C . HIS D 1 140 ? 26.898 25.110 52.734 1.00 14.15 118 HIS D C 1
ATOM 7523 O O . HIS D 1 140 ? 27.994 25.251 52.201 1.00 14.71 118 HIS D O 1
ATOM 7530 N N . PHE D 1 141 ? 25.760 25.117 52.060 1.00 14.44 119 PHE D N 1
ATOM 7531 C CA . PHE D 1 141 ? 25.770 25.320 50.653 1.00 13.74 119 PHE D CA 1
ATOM 7532 C C . PHE D 1 141 ? 26.148 26.749 50.289 1.00 14.23 119 PHE D C 1
ATOM 7533 O O . PHE D 1 141 ? 26.802 26.960 49.239 1.00 15.98 119 PHE D O 1
ATOM 7541 N N . ARG D 1 142 ? 25.686 27.703 51.082 1.00 16.34 120 ARG D N 1
ATOM 7542 C CA . ARG D 1 142 ? 26.124 29.119 50.850 1.00 16.53 120 ARG D CA 1
ATOM 7543 C C . ARG D 1 142 ? 27.621 29.244 50.963 1.00 17.76 120 ARG D C 1
ATOM 7544 O O . ARG D 1 142 ? 28.284 29.877 50.087 1.00 19.16 120 ARG D O 1
ATOM 7552 N N . HIS D 1 143 ? 28.219 28.612 51.955 1.00 17.60 121 HIS D N 1
ATOM 7553 C CA . HIS D 1 143 ? 29.660 28.645 52.088 1.00 18.15 121 HIS D CA 1
ATOM 7554 C C . HIS D 1 143 ? 30.369 28.095 50.854 1.00 18.80 121 HIS D C 1
ATOM 7555 O O . HIS D 1 143 ? 31.317 28.689 50.315 1.00 19.08 121 HIS D O 1
ATOM 7562 N N . ILE D 1 144 ? 29.895 26.947 50.361 1.00 16.34 122 ILE D N 1
ATOM 7563 C CA . ILE D 1 144 ? 30.550 26.338 49.246 1.00 15.30 122 ILE D CA 1
ATOM 7564 C C . ILE D 1 144 ? 30.383 27.187 47.964 1.00 15.29 122 ILE D C 1
ATOM 7565 O O . ILE D 1 144 ? 31.314 27.295 47.161 1.00 16.43 122 ILE D O 1
ATOM 7570 N N . ALA D 1 145 ? 29.217 27.812 47.816 1.00 14.94 123 ALA D N 1
ATOM 7571 C CA . ALA D 1 145 ? 28.844 28.659 46.638 1.00 16.04 123 ALA D CA 1
ATOM 7572 C C . ALA D 1 145 ? 29.753 29.890 46.655 1.00 17.59 123 ALA D C 1
ATOM 7573 O O . ALA D 1 145 ? 30.182 30.362 45.602 1.00 19.51 123 ALA D O 1
ATOM 7575 N N . GLU D 1 146 ? 30.081 30.359 47.870 1.00 17.51 124 GLU D N 1
ATOM 7576 C CA . GLU D 1 146 ? 30.930 31.586 47.996 1.00 19.12 124 GLU D CA 1
ATOM 7577 C C . GLU D 1 146 ? 32.380 31.231 47.867 1.00 20.08 124 GLU D C 1
ATOM 7578 O O . GLU D 1 146 ? 33.224 32.096 47.524 1.00 22.48 124 GLU D O 1
ATOM 7584 N N . ALA D 1 147 ? 32.730 30.002 48.186 1.00 20.48 125 ALA D N 1
ATOM 7585 C CA . ALA D 1 147 ? 34.124 29.545 48.176 1.00 20.65 125 ALA D CA 1
ATOM 7586 C C . ALA D 1 147 ? 34.626 29.222 46.801 1.00 21.33 125 ALA D C 1
ATOM 7587 O O . ALA D 1 147 ? 35.834 29.379 46.505 1.00 20.74 125 ALA D O 1
ATOM 7589 N N . VAL D 1 148 ? 33.761 28.730 45.924 1.00 21.50 126 VAL D N 1
ATOM 7590 C CA . VAL D 1 148 ? 34.273 28.179 44.664 1.00 21.13 126 VAL D CA 1
ATOM 7591 C C . VAL D 1 148 ? 33.411 28.663 43.501 1.00 21.42 126 VAL D C 1
ATOM 7592 O O . VAL D 1 148 ? 32.204 28.471 43.480 1.00 21.95 126 VAL D O 1
ATOM 7596 N N . ALA D 1 149 ? 34.014 29.351 42.527 1.00 21.61 127 ALA D N 1
ATOM 7597 C CA . ALA D 1 149 ? 33.203 30.026 41.510 1.00 20.44 127 ALA D CA 1
ATOM 7598 C C . ALA D 1 149 ? 32.997 29.085 40.337 1.00 18.69 127 ALA D C 1
ATOM 7599 O O . ALA D 1 149 ? 33.646 29.122 39.264 1.00 18.59 127 ALA D O 1
ATOM 7601 N N . ILE D 1 150 ? 32.053 28.171 40.552 1.00 17.78 128 ILE D N 1
ATOM 7602 C CA . ILE D 1 150 ? 31.703 27.123 39.582 1.00 16.45 128 ILE D CA 1
ATOM 7603 C C . ILE D 1 150 ? 30.235 26.885 39.823 1.00 16.09 128 ILE D C 1
ATOM 7604 O O . ILE D 1 150 ? 29.839 26.952 40.950 1.00 14.76 128 ILE D O 1
ATOM 7609 N N . PRO D 1 151 ? 29.422 26.643 38.758 1.00 15.46 129 PRO D N 1
ATOM 7610 C CA . PRO D 1 151 ? 28.008 26.393 39.004 1.00 13.78 129 PRO D CA 1
ATOM 7611 C C . PRO D 1 151 ? 27.799 25.128 39.851 1.00 14.11 129 PRO D C 1
ATOM 7612 O O . PRO D 1 151 ? 28.540 24.143 39.667 1.00 12.07 129 PRO D O 1
ATOM 7616 N N . GLN D 1 152 ? 26.858 25.196 40.787 1.00 12.55 130 GLN D N 1
ATOM 7617 C CA . GLN D 1 152 ? 26.625 24.088 41.739 1.00 12.55 130 GLN D CA 1
ATOM 7618 C C . GLN D 1 152 ? 25.165 23.752 41.747 1.00 12.63 130 GLN D C 1
ATOM 7619 O O . GLN D 1 152 ? 24.312 24.624 41.748 1.00 13.10 130 GLN D O 1
ATOM 7625 N N . ILE D 1 153 ? 24.914 22.456 41.809 1.00 12.38 131 ILE D N 1
ATOM 7626 C CA . ILE D 1 153 ? 23.572 21.893 41.748 1.00 12.54 131 ILE D CA 1
ATOM 7627 C C . ILE D 1 153 ? 23.349 21.120 43.032 1.00 11.56 131 ILE D C 1
ATOM 7628 O O . ILE D 1 153 ? 24.121 20.250 43.377 1.00 12.68 131 ILE D O 1
ATOM 7633 N N . LEU D 1 154 ? 22.338 21.527 43.758 1.00 12.09 132 LEU D N 1
ATOM 7634 C CA . LEU D 1 154 ? 21.938 20.831 45.019 1.00 12.86 132 LEU D CA 1
ATOM 7635 C C . LEU D 1 154 ? 21.433 19.417 44.713 1.00 12.26 132 LEU D C 1
ATOM 7636 O O . LEU D 1 154 ? 20.971 19.154 43.637 1.00 11.07 132 LEU D O 1
ATOM 7641 N N . TYR D 1 155 ? 21.470 18.555 45.698 1.00 14.07 133 TYR D N 1
ATOM 7642 C CA . TYR D 1 155 ? 20.984 17.157 45.461 1.00 11.59 133 TYR D CA 1
ATOM 7643 C C . TYR D 1 155 ? 20.309 16.645 46.705 1.00 12.03 133 TYR D C 1
ATOM 7644 O O . TYR D 1 155 ? 20.985 16.447 47.690 1.00 12.33 133 TYR D O 1
ATOM 7653 N N . ASN D 1 156 ? 18.969 16.510 46.686 1.00 10.27 134 ASN D N 1
ATOM 7654 C CA . ASN D 1 156 ? 18.174 16.075 47.841 1.00 11.51 134 ASN D CA 1
ATOM 7655 C C . ASN D 1 156 ? 17.770 14.594 47.614 1.00 11.51 134 ASN D C 1
ATOM 7656 O O . ASN D 1 156 ? 17.106 14.296 46.628 1.00 12.72 134 ASN D O 1
ATOM 7661 N N . VAL D 1 157 ? 18.170 13.722 48.537 1.00 12.03 135 VAL D N 1
ATOM 7662 C CA . VAL D 1 157 ? 17.930 12.267 48.397 1.00 10.37 135 VAL D CA 1
ATOM 7663 C C . VAL D 1 157 ? 17.789 11.695 49.838 1.00 11.64 135 VAL D C 1
ATOM 7664 O O . VAL D 1 157 ? 18.678 11.032 50.392 1.00 11.92 135 VAL D O 1
ATOM 7668 N N . PRO D 1 158 ? 16.653 12.026 50.471 1.00 13.46 136 PRO D N 1
ATOM 7669 C CA . PRO D 1 158 ? 16.522 11.684 51.916 1.00 13.45 136 PRO D CA 1
ATOM 7670 C C . PRO D 1 158 ? 16.627 10.207 52.164 1.00 13.83 136 PRO D C 1
ATOM 7671 O O . PRO D 1 158 ? 16.987 9.795 53.269 1.00 14.52 136 PRO D O 1
ATOM 7675 N N . GLY D 1 159 ? 16.265 9.402 51.164 1.00 12.77 137 GLY D N 1
ATOM 7676 C CA . GLY D 1 159 ? 16.374 7.940 51.342 1.00 12.82 137 GLY D CA 1
ATOM 7677 C C . GLY D 1 159 ? 17.763 7.401 51.446 1.00 14.04 137 GLY D C 1
ATOM 7678 O O . GLY D 1 159 ? 17.972 6.198 51.722 1.00 14.76 137 GLY D O 1
ATOM 7679 N N . ARG D 1 160 ? 18.742 8.262 51.188 1.00 14.29 138 ARG D N 1
ATOM 7680 C CA . ARG D 1 160 ? 20.124 7.889 51.397 1.00 14.48 138 ARG D CA 1
ATOM 7681 C C . ARG D 1 160 ? 20.811 8.734 52.467 1.00 12.66 138 ARG D C 1
ATOM 7682 O O . ARG D 1 160 ? 21.720 8.285 53.092 1.00 12.89 138 ARG D O 1
ATOM 7690 N N . THR D 1 161 ? 20.395 9.975 52.626 1.00 11.97 139 THR D N 1
ATOM 7691 C CA . THR D 1 161 ? 21.137 10.858 53.512 1.00 12.39 139 THR D CA 1
ATOM 7692 C C . THR D 1 161 ? 20.594 10.910 54.937 1.00 12.14 139 THR D C 1
ATOM 7693 O O . THR D 1 161 ? 21.260 11.385 55.862 1.00 12.59 139 THR D O 1
ATOM 7697 N N . SER D 1 162 ? 19.358 10.479 55.095 1.00 12.92 140 SER D N 1
ATOM 7698 C CA . SER D 1 162 ? 18.614 10.605 56.352 1.00 14.03 140 SER D CA 1
ATOM 7699 C C . SER D 1 162 ? 18.342 12.052 56.741 1.00 15.07 140 SER D C 1
ATOM 7700 O O . SER D 1 162 ? 18.126 12.387 57.928 1.00 16.74 140 SER D O 1
ATOM 7703 N N . CYS D 1 163 ? 18.240 12.916 55.749 1.00 14.78 141 CYS D N 1
ATOM 7704 C CA . CYS D 1 163 ? 17.820 14.272 55.983 1.00 18.77 141 CYS D CA 1
ATOM 7705 C C . CYS D 1 163 ? 17.058 14.739 54.759 1.00 17.68 141 CYS D C 1
ATOM 7706 O O . CYS D 1 163 ? 17.147 14.141 53.714 1.00 21.87 141 CYS D O 1
ATOM 7709 N N . ASP D 1 164 ? 16.253 15.753 54.888 1.00 17.09 142 ASP D N 1
ATOM 7710 C CA . ASP D 1 164 ? 15.430 16.220 53.768 1.00 15.57 142 ASP D CA 1
ATOM 7711 C C . ASP D 1 164 ? 15.580 17.741 53.697 1.00 16.00 142 ASP D C 1
ATOM 7712 O O . ASP D 1 164 ? 15.269 18.427 54.653 1.00 18.04 142 ASP D O 1
ATOM 7717 N N . MET D 1 165 ? 16.104 18.246 52.606 1.00 14.31 143 MET D N 1
ATOM 7718 C CA . MET D 1 165 ? 16.138 19.679 52.402 1.00 14.61 143 MET D CA 1
ATOM 7719 C C . MET D 1 165 ? 14.738 20.134 51.963 1.00 16.73 143 MET D C 1
ATOM 7720 O O . MET D 1 165 ? 14.279 19.831 50.837 1.00 16.93 143 MET D O 1
ATOM 7725 N N . LEU D 1 166 ? 14.096 20.936 52.811 1.00 16.31 144 LEU D N 1
ATOM 7726 C CA . LEU D 1 166 ? 12.731 21.372 52.551 1.00 17.46 144 LEU D CA 1
ATOM 7727 C C . LEU D 1 166 ? 12.628 22.478 51.500 1.00 17.68 144 LEU D C 1
ATOM 7728 O O . LEU D 1 166 ? 13.550 23.179 51.237 1.00 17.47 144 LEU D O 1
ATOM 7733 N N . PRO D 1 167 ? 11.450 22.672 50.906 1.00 18.61 145 PRO D N 1
ATOM 7734 C CA . PRO D 1 167 ? 11.395 23.665 49.847 1.00 18.51 145 PRO D CA 1
ATOM 7735 C C . PRO D 1 167 ? 11.751 25.103 50.222 1.00 19.02 145 PRO D C 1
ATOM 7736 O O . PRO D 1 167 ? 12.277 25.841 49.378 1.00 17.97 145 PRO D O 1
ATOM 7740 N N . GLU D 1 168 ? 11.452 25.471 51.464 1.00 18.19 146 GLU D N 1
ATOM 7741 C CA . GLU D 1 168 ? 11.815 26.804 51.978 1.00 19.80 146 GLU D CA 1
ATOM 7742 C C . GLU D 1 168 ? 13.341 26.988 51.913 1.00 17.70 146 GLU D C 1
ATOM 7743 O O . GLU D 1 168 ? 13.852 28.031 51.501 1.00 18.93 146 GLU D O 1
ATOM 7749 N N . THR D 1 169 ? 14.091 25.939 52.175 1.00 17.89 147 THR D N 1
ATOM 7750 C CA . THR D 1 169 ? 15.528 26.010 52.169 1.00 16.39 147 THR D CA 1
ATOM 7751 C C . THR D 1 169 ? 16.082 26.028 50.741 1.00 17.71 147 THR D C 1
ATOM 7752 O O . THR D 1 169 ? 17.019 26.760 50.444 1.00 16.96 147 THR D O 1
ATOM 7756 N N . VAL D 1 170 ? 15.480 25.207 49.883 1.00 16.17 148 VAL D N 1
ATOM 7757 C CA . VAL D 1 170 ? 15.798 25.218 48.471 1.00 15.91 148 VAL D CA 1
ATOM 7758 C C . VAL D 1 170 ? 15.548 26.629 47.953 1.00 17.22 148 VAL D C 1
ATOM 7759 O O . VAL D 1 170 ? 16.417 27.198 47.237 1.00 18.55 148 VAL D O 1
ATOM 7763 N N . GLU D 1 171 ? 14.406 27.214 48.284 1.00 18.48 149 GLU D N 1
ATOM 7764 C CA . GLU D 1 171 ? 14.152 28.616 47.808 1.00 20.68 149 GLU D CA 1
ATOM 7765 C C . GLU D 1 171 ? 15.237 29.633 48.264 1.00 20.26 149 GLU D C 1
ATOM 7766 O O . GLU D 1 171 ? 15.741 30.447 47.460 1.00 20.91 149 GLU D O 1
ATOM 7772 N N . ARG D 1 172 ? 15.594 29.588 49.524 1.00 18.59 150 ARG D N 1
ATOM 7773 C CA . ARG D 1 172 ? 16.679 30.466 50.036 1.00 20.87 150 ARG D CA 1
ATOM 7774 C C . ARG D 1 172 ? 17.971 30.284 49.230 1.00 19.94 150 ARG D C 1
ATOM 7775 O O . ARG D 1 172 ? 18.669 31.206 48.824 1.00 18.88 150 ARG D O 1
ATOM 7783 N N . LEU D 1 173 ? 18.311 29.053 48.973 1.00 18.53 151 LEU D N 1
ATOM 7784 C CA . LEU D 1 173 ? 19.584 28.782 48.323 1.00 17.88 151 LEU D CA 1
ATOM 7785 C C . LEU D 1 173 ? 19.498 29.165 46.843 1.00 17.80 151 LEU D C 1
ATOM 7786 O O . LEU D 1 173 ? 20.509 29.435 46.236 1.00 17.61 151 LEU D O 1
ATOM 7791 N N . SER D 1 174 ? 18.306 29.186 46.270 1.00 18.56 152 SER D N 1
ATOM 7792 C CA . SER D 1 174 ? 18.166 29.493 44.862 1.00 19.53 152 SER D CA 1
ATOM 7793 C C . SER D 1 174 ? 18.474 30.951 44.597 1.00 21.10 152 SER D C 1
ATOM 7794 O O . SER D 1 174 ? 18.703 31.298 43.462 1.00 20.78 152 SER D O 1
ATOM 7797 N N . LYS D 1 175 ? 18.484 31.782 45.650 1.00 21.62 153 LYS D N 1
ATOM 7798 C CA . LYS D 1 175 ? 18.868 33.214 45.546 1.00 23.18 153 LYS D CA 1
ATOM 7799 C C . LYS D 1 175 ? 20.388 33.439 45.676 1.00 22.53 153 LYS D C 1
ATOM 7800 O O . LYS D 1 175 ? 20.859 34.582 45.553 1.00 23.58 153 LYS D O 1
ATOM 7806 N N . VAL D 1 176 ? 21.157 32.396 45.955 1.00 21.86 154 VAL D N 1
ATOM 7807 C CA . VAL D 1 176 ? 22.614 32.488 46.167 1.00 21.48 154 VAL D CA 1
ATOM 7808 C C . VAL D 1 176 ? 23.423 32.307 44.880 1.00 22.75 154 VAL D C 1
ATOM 7809 O O . VAL D 1 176 ? 23.182 31.356 44.126 1.00 22.70 154 VAL D O 1
ATOM 7813 N N . PRO D 1 177 ? 24.376 33.231 44.605 1.00 23.43 155 PRO D N 1
ATOM 7814 C CA . PRO D 1 177 ? 25.204 33.094 43.409 1.00 22.78 155 PRO D CA 1
ATOM 7815 C C . PRO D 1 177 ? 25.971 31.782 43.314 1.00 21.80 155 PRO D C 1
ATOM 7816 O O . PRO D 1 177 ? 26.560 31.311 44.301 1.00 20.93 155 PRO D O 1
ATOM 7820 N N . ASN D 1 178 ? 25.971 31.200 42.122 1.00 18.39 156 ASN D N 1
ATOM 7821 C CA . ASN D 1 178 ? 26.685 29.958 41.887 1.00 18.72 156 ASN D CA 1
ATOM 7822 C C . ASN D 1 178 ? 25.795 28.738 42.081 1.00 17.84 156 ASN D C 1
ATOM 7823 O O . ASN D 1 178 ? 26.164 27.632 41.685 1.00 18.97 156 ASN D O 1
ATOM 7828 N N . ILE D 1 179 ? 24.626 28.929 42.687 1.00 16.76 157 ILE D N 1
ATOM 7829 C CA . ILE D 1 179 ? 23.726 27.774 42.899 1.00 17.05 157 ILE D CA 1
ATOM 7830 C C . ILE D 1 179 ? 22.667 27.821 41.812 1.00 16.41 157 ILE D C 1
ATOM 7831 O O . ILE D 1 179 ? 21.793 28.682 41.823 1.00 18.03 157 ILE D O 1
ATOM 7836 N N . ILE D 1 180 ? 22.797 26.897 40.875 1.00 13.82 158 ILE D N 1
ATOM 7837 C CA . ILE D 1 180 ? 22.009 26.952 39.638 1.00 14.92 158 ILE D CA 1
ATOM 7838 C C . ILE D 1 180 ? 20.841 26.030 39.512 1.00 14.44 158 ILE D C 1
ATOM 7839 O O . ILE D 1 180 ? 20.068 26.199 38.606 1.00 16.83 158 ILE D O 1
ATOM 7844 N N . GLY D 1 181 ? 20.704 25.072 40.408 1.00 13.50 159 GLY D N 1
ATOM 7845 C CA . GLY D 1 181 ? 19.658 24.088 40.261 1.00 14.39 159 GLY D CA 1
ATOM 7846 C C . GLY D 1 181 ? 19.668 23.077 41.393 1.00 13.83 159 GLY D C 1
ATOM 7847 O O . GLY D 1 181 ? 20.506 23.170 42.282 1.00 14.80 159 GLY D O 1
ATOM 7848 N N . ILE D 1 182 ? 18.767 22.082 41.307 1.00 13.98 160 ILE D N 1
ATOM 7849 C CA . ILE D 1 182 ? 18.612 21.030 42.275 1.00 13.33 160 ILE D CA 1
ATOM 7850 C C . ILE D 1 182 ? 18.140 19.751 41.614 1.00 12.63 160 ILE D C 1
ATOM 7851 O O . ILE D 1 182 ? 17.233 19.792 40.730 1.00 11.62 160 ILE D O 1
ATOM 7856 N N . LYS D 1 183 ? 18.778 18.632 41.975 1.00 12.17 161 LYS D N 1
ATOM 7857 C CA . LYS D 1 183 ? 18.364 17.309 41.657 1.00 11.76 161 LYS D CA 1
ATOM 7858 C C . LYS D 1 183 ? 17.499 16.859 42.792 1.00 11.37 161 LYS D C 1
ATOM 7859 O O . LYS D 1 183 ? 17.963 16.678 43.926 1.00 11.83 161 LYS D O 1
ATOM 7865 N N . GLU D 1 184 ? 16.223 16.661 42.486 1.00 13.26 162 GLU D N 1
ATOM 7866 C CA . GLU D 1 184 ? 15.259 16.295 43.507 1.00 14.15 162 GLU D CA 1
ATOM 7867 C C . GLU D 1 184 ? 14.931 14.859 43.320 1.00 14.14 162 GLU D C 1
ATOM 7868 O O . GLU D 1 184 ? 14.342 14.442 42.308 1.00 14.14 162 GLU D O 1
ATOM 7874 N N . ALA D 1 185 ? 15.423 14.062 44.235 1.00 13.02 163 ALA D N 1
ATOM 7875 C CA . ALA D 1 185 ? 15.309 12.626 44.146 1.00 14.18 163 ALA D CA 1
ATOM 7876 C C . ALA D 1 185 ? 14.182 11.940 44.950 1.00 16.61 163 ALA D C 1
ATOM 7877 O O . ALA D 1 185 ? 14.115 10.696 44.867 1.00 18.71 163 ALA D O 1
ATOM 7879 N N . THR D 1 186 ? 13.255 12.691 45.562 1.00 17.10 164 THR D N 1
ATOM 7880 C CA . THR D 1 186 ? 12.263 12.077 46.455 1.00 17.95 164 THR D CA 1
ATOM 7881 C C . THR D 1 186 ? 11.233 11.300 45.610 1.00 18.62 164 THR D C 1
ATOM 7882 O O . THR D 1 186 ? 10.558 10.445 46.120 1.00 20.61 164 THR D O 1
ATOM 7886 N N . GLY D 1 187 ? 11.078 11.646 44.337 1.00 19.03 165 GLY D N 1
ATOM 7887 C CA . GLY D 1 187 ? 10.054 11.007 43.504 1.00 20.03 165 GLY D CA 1
ATOM 7888 C C . GLY D 1 187 ? 8.653 11.441 43.881 1.00 20.54 165 GLY D C 1
ATOM 7889 O O . GLY D 1 187 ? 7.661 10.848 43.434 1.00 23.06 165 GLY D O 1
ATOM 7890 N N . ASP D 1 188 ? 8.589 12.472 44.724 1.00 20.23 166 ASP D N 1
ATOM 7891 C CA . ASP D 1 188 ? 7.382 13.101 45.226 1.00 21.13 166 ASP D CA 1
ATOM 7892 C C . ASP D 1 188 ? 7.046 14.276 44.350 1.00 20.74 166 ASP D C 1
ATOM 7893 O O . ASP D 1 188 ? 7.693 15.312 44.383 1.00 20.29 166 ASP D O 1
ATOM 7898 N N . LEU D 1 189 ? 5.990 14.147 43.560 1.00 20.22 167 LEU D N 1
ATOM 7899 C CA . LEU D 1 189 ? 5.678 15.122 42.568 1.00 19.30 167 LEU D CA 1
ATOM 7900 C C . LEU D 1 189 ? 4.953 16.352 43.085 1.00 20.08 167 LEU D C 1
ATOM 7901 O O . LEU D 1 189 ? 4.922 17.444 42.457 1.00 21.42 167 LEU D O 1
ATOM 7906 N N . GLN D 1 190 ? 4.411 16.230 44.285 1.00 20.74 168 GLN D N 1
ATOM 7907 C CA . GLN D 1 190 ? 3.942 17.429 44.993 1.00 21.13 168 GLN D CA 1
ATOM 7908 C C . GLN D 1 190 ? 5.131 18.257 45.479 1.00 20.09 168 GLN D C 1
ATOM 7909 O O . GLN D 1 190 ? 5.096 19.448 45.373 1.00 20.94 168 GLN D O 1
ATOM 7915 N N . ARG D 1 191 ? 6.164 17.592 45.985 1.00 19.73 169 ARG D N 1
ATOM 7916 C CA . ARG D 1 191 ? 7.418 18.260 46.319 1.00 20.22 169 ARG D CA 1
ATOM 7917 C C . ARG D 1 191 ? 7.990 18.967 45.104 1.00 20.15 169 ARG D C 1
ATOM 7918 O O . ARG D 1 191 ? 8.396 20.124 45.171 1.00 20.71 169 ARG D O 1
ATOM 7926 N N . ALA D 1 192 ? 8.008 18.277 43.982 1.00 18.41 170 ALA D N 1
ATOM 7927 C CA . ALA D 1 192 ? 8.576 18.848 42.779 1.00 18.92 170 ALA D CA 1
ATOM 7928 C C . ALA D 1 192 ? 7.841 20.121 42.374 1.00 18.93 170 ALA D C 1
ATOM 7929 O O . ALA D 1 192 ? 8.409 21.159 42.058 1.00 18.42 170 ALA D O 1
ATOM 7931 N N . LYS D 1 193 ? 6.509 20.023 42.401 1.00 20.91 171 LYS D N 1
ATOM 7932 C CA . LYS D 1 193 ? 5.696 21.129 42.035 1.00 21.30 171 LYS D CA 1
ATOM 7933 C C . LYS D 1 193 ? 5.997 22.311 42.957 1.00 21.99 171 LYS D C 1
ATOM 7934 O O . LYS D 1 193 ? 6.156 23.425 42.486 1.00 21.07 171 LYS D O 1
ATOM 7940 N N . GLU D 1 194 ? 6.094 22.054 44.266 1.00 22.15 172 GLU D N 1
ATOM 7941 C CA . GLU D 1 194 ? 6.282 23.132 45.230 1.00 22.91 172 GLU D CA 1
ATOM 7942 C C . GLU D 1 194 ? 7.671 23.798 45.094 1.00 22.48 172 GLU D C 1
ATOM 7943 O O . GLU D 1 194 ? 7.783 25.009 45.122 1.00 23.03 172 GLU D O 1
ATOM 7949 N N . VAL D 1 195 ? 8.699 23.019 44.850 1.00 22.99 173 VAL D N 1
ATOM 7950 C CA . VAL D 1 195 ? 9.979 23.605 44.530 1.00 21.24 173 VAL D CA 1
ATOM 7951 C C . VAL D 1 195 ? 9.916 24.432 43.216 1.00 22.56 173 VAL D C 1
ATOM 7952 O O . VAL D 1 195 ? 10.330 25.593 43.181 1.00 22.21 173 VAL D O 1
ATOM 7956 N N . ILE D 1 196 ? 9.381 23.870 42.135 1.00 23.86 174 ILE D N 1
ATOM 7957 C CA . ILE D 1 196 ? 9.320 24.652 40.879 1.00 24.44 174 ILE D CA 1
ATOM 7958 C C . ILE D 1 196 ? 8.590 25.999 41.015 1.00 26.23 174 ILE D C 1
ATOM 7959 O O . ILE D 1 196 ? 9.056 27.032 40.460 1.00 27.02 174 ILE D O 1
ATOM 7964 N N . GLU D 1 197 ? 7.473 26.008 41.736 1.00 28.38 175 GLU D N 1
ATOM 7965 C CA . GLU D 1 197 ? 6.725 27.258 41.968 1.00 31.43 175 GLU D CA 1
ATOM 7966 C C . GLU D 1 197 ? 7.557 28.273 42.715 1.00 32.14 175 GLU D C 1
ATOM 7967 O O . GLU D 1 197 ? 7.410 29.463 42.449 1.00 33.08 175 GLU D O 1
ATOM 7973 N N . ARG D 1 198 ? 8.379 27.814 43.667 1.00 32.62 176 ARG D N 1
ATOM 7974 C CA . ARG D 1 198 ? 9.003 28.723 44.635 1.00 33.12 176 ARG D CA 1
ATOM 7975 C C . ARG D 1 198 ? 10.248 29.367 44.114 1.00 32.80 176 ARG D C 1
ATOM 7976 O O . ARG D 1 198 ? 10.592 30.465 44.561 1.00 32.75 176 ARG D O 1
ATOM 7984 N N . VAL D 1 199 ? 10.941 28.683 43.218 1.00 31.27 177 VAL D N 1
ATOM 7985 C CA . VAL D 1 199 ? 12.218 29.157 42.713 1.00 31.40 177 VAL D CA 1
ATOM 7986 C C . VAL D 1 199 ? 12.031 29.900 41.365 1.00 33.09 177 VAL D C 1
ATOM 7987 O O . VAL D 1 199 ? 10.974 29.799 40.718 1.00 33.55 177 VAL D O 1
ATOM 7991 N N . GLY D 1 200 ? 13.072 30.594 40.917 1.00 34.81 178 GLY D N 1
ATOM 7992 C CA . GLY D 1 200 ? 12.992 31.342 39.649 1.00 36.75 178 GLY D CA 1
ATOM 7993 C C . GLY D 1 200 ? 12.820 30.340 38.517 1.00 38.46 178 GLY D C 1
ATOM 7994 O O . GLY D 1 200 ? 13.166 29.168 38.658 1.00 38.02 178 GLY D O 1
ATOM 7995 N N . LYS D 1 201 ? 12.288 30.787 37.378 1.00 39.49 179 LYS D N 1
ATOM 7996 C CA . LYS D 1 201 ? 12.267 29.931 36.205 1.00 39.42 179 LYS D CA 1
ATOM 7997 C C . LYS D 1 201 ? 13.723 29.758 35.726 1.00 38.51 179 LYS D C 1
ATOM 7998 O O . LYS D 1 201 ? 14.032 28.818 34.980 1.00 38.91 179 LYS D O 1
ATOM 8004 N N . ASP D 1 202 ? 14.623 30.640 36.180 1.00 37.26 180 ASP D N 1
ATOM 8005 C CA . ASP D 1 202 ? 16.070 30.464 35.962 1.00 36.90 180 ASP D CA 1
ATOM 8006 C C . ASP D 1 202 ? 16.817 29.392 36.795 1.00 34.08 180 ASP D C 1
ATOM 8007 O O . ASP D 1 202 ? 17.925 29.043 36.449 1.00 35.04 180 ASP D O 1
ATOM 8012 N N . PHE D 1 203 ? 16.228 28.912 37.894 1.00 29.67 181 PHE D N 1
ATOM 8013 C CA . PHE D 1 203 ? 16.829 27.864 38.740 1.00 26.10 181 PHE D CA 1
ATOM 8014 C C . PHE D 1 203 ? 16.266 26.554 38.281 1.00 23.65 181 PHE D C 1
ATOM 8015 O O . PHE D 1 203 ? 15.035 26.389 38.315 1.00 25.46 181 PHE D O 1
ATOM 8023 N N . LEU D 1 204 ? 17.129 25.637 37.855 1.00 20.60 182 LEU D N 1
ATOM 8024 C CA . LEU D 1 204 ? 16.708 24.454 37.133 1.00 20.39 182 LEU D CA 1
ATOM 8025 C C . LEU D 1 204 ? 16.432 23.307 38.072 1.00 17.42 182 LEU D C 1
ATOM 8026 O O . LEU D 1 204 ? 17.218 23.037 38.930 1.00 17.83 182 LEU D O 1
ATOM 8031 N N . VAL D 1 205 ? 15.275 22.674 37.910 1.00 14.86 183 VAL D N 1
ATOM 8032 C CA . VAL D 1 205 ? 14.930 21.511 38.743 1.00 14.39 183 VAL D CA 1
ATOM 8033 C C . VAL D 1 205 ? 15.033 20.239 37.902 1.00 15.41 183 VAL D C 1
ATOM 8034 O O . VAL D 1 205 ? 14.452 20.183 36.836 1.00 15.41 183 VAL D O 1
ATOM 8038 N N . TYR D 1 206 ? 15.885 19.297 38.316 1.00 13.12 184 TYR D N 1
ATOM 8039 C CA . TYR D 1 206 ? 16.172 18.094 37.652 1.00 12.48 184 TYR D CA 1
ATOM 8040 C C . TYR D 1 206 ? 15.621 16.955 38.496 1.00 13.07 184 TYR D C 1
ATOM 8041 O O . TYR D 1 206 ? 15.574 17.031 39.756 1.00 13.97 184 TYR D O 1
ATOM 8050 N N . SER D 1 207 ? 15.187 15.897 37.855 1.00 12.99 185 SER D N 1
ATOM 8051 C CA . SER D 1 207 ? 14.781 14.702 38.578 1.00 13.37 185 SER D CA 1
ATOM 8052 C C . SER D 1 207 ? 15.943 13.838 38.968 1.00 12.45 185 SER D C 1
ATOM 8053 O O . SER D 1 207 ? 16.953 13.706 38.244 1.00 12.81 185 SER D O 1
ATOM 8056 N N . GLY D 1 208 ? 15.873 13.271 40.169 1.00 13.66 186 GLY D N 1
ATOM 8057 C CA . GLY D 1 208 ? 16.746 12.187 40.501 1.00 12.30 186 GLY D CA 1
ATOM 8058 C C . GLY D 1 208 ? 15.996 10.912 40.800 1.00 13.83 186 GLY D C 1
ATOM 8059 O O . GLY D 1 208 ? 16.521 9.976 41.474 1.00 14.89 186 GLY D O 1
ATOM 8060 N N . ASP D 1 209 ? 14.760 10.833 40.317 1.00 13.88 187 ASP D N 1
ATOM 8061 C CA . ASP D 1 209 ? 14.000 9.546 40.357 1.00 14.74 187 ASP D CA 1
ATOM 8062 C C . ASP D 1 209 ? 13.499 9.133 38.946 1.00 14.77 187 ASP D C 1
ATOM 8063 O O . ASP D 1 209 ? 12.608 9.735 38.419 1.00 15.01 187 ASP D O 1
ATOM 8068 N N . ASP D 1 210 ? 14.086 8.090 38.370 1.00 15.44 188 ASP D N 1
ATOM 8069 C CA . ASP D 1 210 ? 13.845 7.702 36.950 1.00 14.63 188 ASP D CA 1
ATOM 8070 C C . ASP D 1 210 ? 12.392 7.403 36.690 1.00 14.78 188 ASP D C 1
ATOM 8071 O O . ASP D 1 210 ? 11.891 7.831 35.681 1.00 15.02 188 ASP D O 1
ATOM 8076 N N . ALA D 1 211 ? 11.697 6.773 37.612 1.00 14.53 189 ALA D N 1
ATOM 8077 C CA . ALA D 1 211 ? 10.301 6.384 37.324 1.00 15.09 189 ALA D CA 1
ATOM 8078 C C . ALA D 1 211 ? 9.348 7.590 37.169 1.00 15.04 189 ALA D C 1
ATOM 8079 O O . ALA D 1 211 ? 8.408 7.541 36.380 1.00 15.05 189 ALA D O 1
ATOM 8081 N N . THR D 1 212 ? 9.614 8.674 37.887 1.00 13.23 190 THR D N 1
ATOM 8082 C CA . THR D 1 212 ? 8.822 9.846 37.883 1.00 12.95 190 THR D CA 1
ATOM 8083 C C . THR D 1 212 ? 9.390 11.082 37.153 1.00 11.87 190 THR D C 1
ATOM 8084 O O . THR D 1 212 ? 8.700 12.066 37.069 1.00 13.29 190 THR D O 1
ATOM 8088 N N . ALA D 1 213 ? 10.612 11.013 36.581 1.00 12.14 191 ALA D N 1
ATOM 8089 C CA . ALA D 1 213 ? 11.256 12.165 35.965 1.00 12.50 191 ALA D CA 1
ATOM 8090 C C . ALA D 1 213 ? 10.434 12.771 34.867 1.00 11.03 191 ALA D C 1
ATOM 8091 O O . ALA D 1 213 ? 10.371 13.970 34.713 1.00 12.16 191 ALA D O 1
ATOM 8093 N N . VAL D 1 214 ? 9.702 11.925 34.152 1.00 13.24 192 VAL D N 1
ATOM 8094 C CA . VAL D 1 214 ? 8.853 12.384 33.052 1.00 12.99 192 VAL D CA 1
ATOM 8095 C C . VAL D 1 214 ? 7.873 13.422 33.583 1.00 13.09 192 VAL D C 1
ATOM 8096 O O . VAL D 1 214 ? 7.737 14.466 33.006 1.00 14.01 192 VAL D O 1
ATOM 8100 N N . GLU D 1 215 ? 7.271 13.133 34.730 1.00 12.35 193 GLU D N 1
ATOM 8101 C CA . GLU D 1 215 ? 6.295 14.029 35.280 1.00 14.13 193 GLU D CA 1
ATOM 8102 C C . GLU D 1 215 ? 6.927 15.251 35.873 1.00 13.65 193 GLU D C 1
ATOM 8103 O O . GLU D 1 215 ? 6.350 16.321 35.791 1.00 14.61 193 GLU D O 1
ATOM 8109 N N . LEU D 1 216 ? 8.156 15.128 36.428 1.00 13.97 194 LEU D N 1
ATOM 8110 C CA . LEU D 1 216 ? 8.802 16.336 36.953 1.00 13.93 194 LEU D CA 1
ATOM 8111 C C . LEU D 1 216 ? 9.160 17.277 35.816 1.00 13.66 194 LEU D C 1
ATOM 8112 O O . LEU D 1 216 ? 9.002 18.464 35.943 1.00 14.52 194 LEU D O 1
ATOM 8117 N N . MET D 1 217 ? 9.556 16.742 34.665 1.00 12.75 195 MET D N 1
ATOM 8118 C CA . MET D 1 217 ? 9.836 17.549 33.484 1.00 13.20 195 MET D CA 1
ATOM 8119 C C . MET D 1 217 ? 8.563 18.211 32.883 1.00 14.71 195 MET D C 1
ATOM 8120 O O . MET D 1 217 ? 8.528 19.411 32.581 1.00 15.63 195 MET D O 1
ATOM 8125 N N . LEU D 1 218 ? 7.480 17.458 32.882 1.00 16.39 196 LEU D N 1
ATOM 8126 C CA . LEU D 1 218 ? 6.173 18.032 32.470 1.00 16.83 196 LEU D CA 1
ATOM 8127 C C . LEU D 1 218 ? 5.645 19.131 33.395 1.00 18.87 196 LEU D C 1
ATOM 8128 O O . LEU D 1 218 ? 4.943 20.034 32.971 1.00 20.60 196 LEU D O 1
ATOM 8133 N N . LEU D 1 219 ? 6.084 19.122 34.642 1.00 19.35 197 LEU D N 1
ATOM 8134 C CA . LEU D 1 219 ? 5.780 20.200 35.592 1.00 20.04 197 LEU D CA 1
ATOM 8135 C C . LEU D 1 219 ? 6.655 21.425 35.413 1.00 19.10 197 LEU D C 1
ATOM 8136 O O . LEU D 1 219 ? 6.420 22.431 36.067 1.00 20.40 197 LEU D O 1
ATOM 8141 N N . GLY D 1 220 ? 7.680 21.335 34.556 1.00 17.57 198 GLY D N 1
ATOM 8142 C CA . GLY D 1 220 ? 8.557 22.466 34.298 1.00 17.82 198 GLY D CA 1
ATOM 8143 C C . GLY D 1 220 ? 10.006 22.230 34.691 1.00 16.32 198 GLY D C 1
ATOM 8144 O O . GLY D 1 220 ? 10.833 23.152 34.598 1.00 17.96 198 GLY D O 1
ATOM 8145 N N . GLY D 1 221 ? 10.343 21.029 35.120 1.00 15.60 199 GLY D N 1
ATOM 8146 C CA . GLY D 1 221 ? 11.765 20.719 35.371 1.00 16.24 199 GLY D CA 1
ATOM 8147 C C . GLY D 1 221 ? 12.500 20.555 34.065 1.00 16.82 199 GLY D C 1
ATOM 8148 O O . GLY D 1 221 ? 11.891 20.419 32.999 1.00 16.96 199 GLY D O 1
ATOM 8149 N N . LYS D 1 222 ? 13.836 20.588 34.131 1.00 14.89 200 LYS D N 1
ATOM 8150 C CA . LYS D 1 222 ? 14.620 20.735 32.938 1.00 15.59 200 LYS D CA 1
ATOM 8151 C C . LYS D 1 222 ? 15.635 19.631 32.727 1.00 14.97 200 LYS D C 1
ATOM 8152 O O . LYS D 1 222 ? 16.604 19.753 31.954 1.00 15.81 200 LYS D O 1
ATOM 8158 N N . GLY D 1 223 ? 15.417 18.508 33.398 1.00 13.97 201 GLY D N 1
ATOM 8159 C CA . GLY D 1 223 ? 16.209 17.343 33.105 1.00 12.92 201 GLY D CA 1
ATOM 8160 C C . GLY D 1 223 ? 16.048 16.205 34.065 1.00 14.98 201 GLY D C 1
ATOM 8161 O O . GLY D 1 223 ? 15.245 16.297 35.014 1.00 13.62 201 GLY D O 1
ATOM 8162 N N . ASN D 1 224 ? 16.776 15.136 33.776 1.00 13.41 202 ASN D N 1
ATOM 8163 C CA . ASN D 1 224 ? 16.789 13.933 34.577 1.00 12.78 202 ASN D CA 1
ATOM 8164 C C . ASN D 1 224 ? 18.226 13.442 34.740 1.00 12.16 202 ASN D C 1
ATOM 8165 O O . ASN D 1 224 ? 18.849 13.102 33.724 1.00 13.17 202 ASN D O 1
ATOM 8170 N N . ILE D 1 225 ? 18.742 13.415 35.972 1.00 10.00 203 ILE D N 1
ATOM 8171 C CA . ILE D 1 225 ? 20.101 12.849 36.237 1.00 10.80 203 ILE D CA 1
ATOM 8172 C C . ILE D 1 225 ? 19.854 11.390 36.551 1.00 11.27 203 ILE D C 1
ATOM 8173 O O . ILE D 1 225 ? 19.379 11.066 37.672 1.00 11.51 203 ILE D O 1
ATOM 8178 N N . SER D 1 226 ? 20.118 10.544 35.551 1.00 11.17 204 SER D N 1
ATOM 8179 C CA . SER D 1 226 ? 19.440 9.255 35.342 1.00 10.78 204 SER D CA 1
ATOM 8180 C C . SER D 1 226 ? 20.347 8.047 35.519 1.00 11.30 204 SER D C 1
ATOM 8181 O O . SER D 1 226 ? 21.474 7.998 34.943 1.00 12.51 204 SER D O 1
ATOM 8184 N N . VAL D 1 227 ? 19.861 6.997 36.217 1.00 9.83 205 VAL D N 1
ATOM 8185 C CA . VAL D 1 227 ? 20.522 5.715 36.212 1.00 10.97 205 VAL D CA 1
ATOM 8186 C C . VAL D 1 227 ? 20.203 4.947 34.930 1.00 9.79 205 VAL D C 1
ATOM 8187 O O . VAL D 1 227 ? 21.089 4.399 34.319 1.00 11.21 205 VAL D O 1
ATOM 8191 N N . THR D 1 228 ? 18.935 4.920 34.533 1.00 11.03 206 THR D N 1
ATOM 8192 C CA . THR D 1 228 ? 18.484 4.186 33.380 1.00 11.31 206 THR D CA 1
ATOM 8193 C C . THR D 1 228 ? 19.189 4.669 32.125 1.00 10.75 206 THR D C 1
ATOM 8194 O O . THR D 1 228 ? 19.435 3.843 31.281 1.00 10.61 206 THR D O 1
ATOM 8198 N N . ALA D 1 229 ? 19.522 5.943 32.050 1.00 11.75 207 ALA D N 1
ATOM 8199 C CA . ALA D 1 229 ? 20.282 6.474 30.882 1.00 10.28 207 ALA D CA 1
ATOM 8200 C C . ALA D 1 229 ? 21.617 5.724 30.687 1.00 9.44 207 ALA D C 1
ATOM 8201 O O . ALA D 1 229 ? 22.240 5.787 29.561 1.00 9.05 207 ALA D O 1
ATOM 8203 N N . ASN D 1 230 ? 22.199 5.132 31.724 1.00 10.37 208 ASN D N 1
ATOM 8204 C CA . ASN D 1 230 ? 23.448 4.336 31.534 1.00 11.48 208 ASN D CA 1
ATOM 8205 C C . ASN D 1 230 ? 23.316 3.209 30.511 1.00 12.31 208 ASN D C 1
ATOM 8206 O O . ASN D 1 230 ? 24.257 2.906 29.800 1.00 11.72 208 ASN D O 1
ATOM 8211 N N . VAL D 1 231 ? 22.110 2.630 30.438 1.00 12.05 209 VAL D N 1
ATOM 8212 C CA . VAL D 1 231 ? 21.859 1.464 29.598 1.00 12.32 209 VAL D CA 1
ATOM 8213 C C . VAL D 1 231 ? 20.915 1.703 28.414 1.00 12.16 209 VAL D C 1
ATOM 8214 O O . VAL D 1 231 ? 21.000 0.963 27.455 1.00 13.58 209 VAL D O 1
ATOM 8218 N N . ALA D 1 232 ? 20.088 2.741 28.504 1.00 12.50 210 ALA D N 1
ATOM 8219 C CA . ALA D 1 232 ? 19.138 3.111 27.469 1.00 10.76 210 ALA D CA 1
ATOM 8220 C C . ALA D 1 232 ? 19.272 4.626 27.183 1.00 10.39 210 ALA D C 1
ATOM 8221 O O . ALA D 1 232 ? 18.328 5.411 27.339 1.00 11.65 210 ALA D O 1
ATOM 8223 N N . PRO D 1 233 ? 20.488 5.088 26.772 1.00 11.30 211 PRO D N 1
ATOM 8224 C CA . PRO D 1 233 ? 20.701 6.509 26.566 1.00 11.86 211 PRO D CA 1
ATOM 8225 C C . PRO D 1 233 ? 19.820 7.133 25.475 1.00 11.19 211 PRO D C 1
ATOM 8226 O O . PRO D 1 233 ? 19.352 8.264 25.641 1.00 10.91 211 PRO D O 1
ATOM 8230 N N . ARG D 1 234 ? 19.578 6.407 24.369 1.00 11.21 212 ARG D N 1
ATOM 8231 C CA . ARG D 1 234 ? 18.801 7.017 23.281 1.00 13.07 212 ARG D CA 1
ATOM 8232 C C . ARG D 1 234 ? 17.348 7.209 23.754 1.00 10.92 212 ARG D C 1
ATOM 8233 O O . ARG D 1 234 ? 16.776 8.265 23.573 1.00 13.15 212 ARG D O 1
ATOM 8241 N N . ALA D 1 235 ? 16.815 6.209 24.450 1.00 11.65 213 ALA D N 1
ATOM 8242 C CA . ALA D 1 235 ? 15.414 6.254 24.890 1.00 11.37 213 ALA D CA 1
ATOM 8243 C C . ALA D 1 235 ? 15.261 7.330 25.936 1.00 10.89 213 ALA D C 1
ATOM 8244 O O . ALA D 1 235 ? 14.330 8.148 25.908 1.00 11.63 213 ALA D O 1
ATOM 8246 N N . MET D 1 236 ? 16.274 7.421 26.838 1.00 10.10 214 MET D N 1
ATOM 8247 C CA . MET D 1 236 ? 16.203 8.518 27.843 1.00 10.30 214 MET D CA 1
ATOM 8248 C C . MET D 1 236 ? 16.323 9.921 27.242 1.00 10.91 214 MET D C 1
ATOM 8249 O O . MET D 1 236 ? 15.636 10.880 27.665 1.00 11.61 214 MET D O 1
ATOM 8254 N N . SER D 1 237 ? 17.143 10.029 26.215 1.00 10.41 215 SER D N 1
ATOM 8255 C CA . SER D 1 237 ? 17.326 11.263 25.532 1.00 12.20 215 SER D CA 1
ATOM 8256 C C . SER D 1 237 ? 15.971 11.772 24.834 1.00 10.74 215 SER D C 1
ATOM 8257 O O . SER D 1 237 ? 15.510 12.894 24.943 1.00 11.74 215 SER D O 1
ATOM 8260 N N . ASP D 1 238 ? 15.342 10.808 24.197 1.00 12.44 216 ASP D N 1
ATOM 8261 C CA . ASP D 1 238 ? 14.097 10.970 23.454 1.00 13.30 216 ASP D CA 1
ATOM 8262 C C . ASP D 1 238 ? 13.006 11.307 24.452 1.00 12.76 216 ASP D C 1
ATOM 8263 O O . ASP D 1 238 ? 12.217 12.254 24.228 1.00 13.28 216 ASP D O 1
ATOM 8268 N N . LEU D 1 239 ? 13.011 10.604 25.612 1.00 11.24 217 LEU D N 1
ATOM 8269 C CA . LEU D 1 239 ? 12.020 10.888 26.665 1.00 11.54 217 LEU D CA 1
ATOM 8270 C C . LEU D 1 239 ? 12.135 12.285 27.211 1.00 11.18 217 LEU D C 1
ATOM 8271 O O . LEU D 1 239 ? 11.146 13.020 27.329 1.00 12.58 217 LEU D O 1
ATOM 8276 N N . CYS D 1 240 ? 13.349 12.717 27.528 1.00 10.72 218 CYS D N 1
ATOM 8277 C CA . CYS D 1 240 ? 13.546 14.042 28.101 1.00 12.56 218 CYS D CA 1
ATOM 8278 C C . CYS D 1 240 ? 13.197 15.111 27.105 1.00 11.34 218 CYS D C 1
ATOM 8279 O O . CYS D 1 240 ? 12.606 16.115 27.457 1.00 11.98 218 CYS D O 1
ATOM 8282 N N . ALA D 1 241 ? 13.564 14.925 25.860 1.00 13.75 219 ALA D N 1
ATOM 8283 C CA . ALA D 1 241 ? 13.220 15.946 24.810 1.00 13.90 219 ALA D CA 1
ATOM 8284 C C . ALA D 1 241 ? 11.679 16.085 24.673 1.00 13.34 219 ALA D C 1
ATOM 8285 O O . ALA D 1 241 ? 11.134 17.165 24.596 1.00 14.41 219 ALA D O 1
ATOM 8287 N N . ALA D 1 242 ? 11.009 14.949 24.675 1.00 11.42 220 ALA D N 1
ATOM 8288 C CA . ALA D 1 242 ? 9.528 14.970 24.614 1.00 12.30 220 ALA D CA 1
ATOM 8289 C C . ALA D 1 242 ? 8.954 15.659 25.806 1.00 12.80 220 ALA D C 1
ATOM 8290 O O . ALA D 1 242 ? 8.088 16.529 25.695 1.00 13.83 220 ALA D O 1
ATOM 8292 N N . ALA D 1 243 ? 9.388 15.266 26.994 1.00 14.27 221 ALA D N 1
ATOM 8293 C CA . ALA D 1 243 ? 8.832 15.905 28.220 1.00 14.80 221 ALA D CA 1
ATOM 8294 C C . ALA D 1 243 ? 9.097 17.418 28.265 1.00 15.55 221 ALA D C 1
ATOM 8295 O O . ALA D 1 243 ? 8.233 18.186 28.606 1.00 16.39 221 ALA D O 1
ATOM 8297 N N . MET D 1 244 ? 10.320 17.849 27.896 1.00 15.35 222 MET D N 1
ATOM 8298 C CA . MET D 1 244 ? 10.674 19.248 28.048 1.00 16.84 222 MET D CA 1
ATOM 8299 C C . MET D 1 244 ? 10.026 20.182 27.017 1.00 17.54 222 MET D C 1
ATOM 8300 O O . MET D 1 244 ? 9.990 21.380 27.245 1.00 20.11 222 MET D O 1
ATOM 8305 N N . ARG D 1 245 ? 9.505 19.657 25.914 1.00 17.62 223 ARG D N 1
ATOM 8306 C CA . ARG D 1 245 ? 8.703 20.454 24.969 1.00 18.70 223 ARG D CA 1
ATOM 8307 C C . ARG D 1 245 ? 7.207 20.309 25.226 1.00 19.28 223 ARG D C 1
ATOM 8308 O O . ARG D 1 245 ? 6.409 20.869 24.504 1.00 20.99 223 ARG D O 1
ATOM 8316 N N . GLY D 1 246 ? 6.847 19.579 26.255 1.00 19.58 224 GLY D N 1
ATOM 8317 C CA . GLY D 1 246 ? 5.468 19.441 26.674 1.00 20.32 224 GLY D CA 1
ATOM 8318 C C . GLY D 1 246 ? 4.678 18.372 25.899 1.00 20.59 224 GLY D C 1
ATOM 8319 O O . GLY D 1 246 ? 3.425 18.401 25.978 1.00 22.28 224 GLY D O 1
ATOM 8320 N N . ASP D 1 247 ? 5.348 17.434 25.164 1.00 19.70 225 ASP D N 1
ATOM 8321 C CA . ASP D 1 247 ? 4.654 16.315 24.515 1.00 18.43 225 ASP D CA 1
ATOM 8322 C C . ASP D 1 247 ? 4.429 15.154 25.525 1.00 17.70 225 ASP D C 1
ATOM 8323 O O . ASP D 1 247 ? 5.144 14.152 25.534 1.00 16.11 225 ASP D O 1
ATOM 8328 N N . ALA D 1 248 ? 3.423 15.346 26.376 1.00 16.81 226 ALA D N 1
ATOM 8329 C CA . ALA D 1 248 ? 3.119 14.414 27.436 1.00 16.51 226 ALA D CA 1
ATOM 8330 C C . ALA D 1 248 ? 2.809 13.000 26.940 1.00 15.47 226 ALA D C 1
ATOM 8331 O O . ALA D 1 248 ? 3.244 12.013 27.551 1.00 13.48 226 ALA D O 1
ATOM 8333 N N . ALA D 1 249 ? 2.008 12.879 25.883 1.00 15.57 227 ALA D N 1
ATOM 8334 C CA . ALA D 1 249 ? 1.677 11.563 25.396 1.00 14.90 227 ALA D CA 1
ATOM 8335 C C . ALA D 1 249 ? 2.917 10.799 24.953 1.00 13.81 227 ALA D C 1
ATOM 8336 O O . ALA D 1 249 ? 3.136 9.610 25.318 1.00 13.02 227 ALA D O 1
ATOM 8338 N N . ALA D 1 250 ? 3.777 11.483 24.188 1.00 12.41 228 ALA D N 1
ATOM 8339 C CA . ALA D 1 250 ? 4.981 10.830 23.745 1.00 12.04 228 ALA D CA 1
ATOM 8340 C C . ALA D 1 250 ? 5.930 10.479 24.891 1.00 11.67 228 ALA D C 1
ATOM 8341 O O . ALA D 1 250 ? 6.387 9.342 25.001 1.00 12.49 228 ALA D O 1
ATOM 8343 N N . ALA D 1 251 ? 6.123 11.430 25.793 1.00 13.46 229 ALA D N 1
ATOM 8344 C CA . ALA D 1 251 ? 7.010 11.230 26.968 1.00 12.76 229 ALA D CA 1
ATOM 8345 C C . ALA D 1 251 ? 6.513 10.060 27.842 1.00 12.01 229 ALA D C 1
ATOM 8346 O O . ALA D 1 251 ? 7.255 9.168 28.273 1.00 11.40 229 ALA D O 1
ATOM 8348 N N . ARG D 1 252 ? 5.236 10.084 28.130 1.00 11.69 230 ARG D N 1
ATOM 8349 C CA . ARG D 1 252 ? 4.653 9.019 28.947 1.00 11.15 230 ARG D CA 1
ATOM 8350 C C . ARG D 1 252 ? 4.653 7.702 28.303 1.00 11.33 230 ARG D C 1
ATOM 8351 O O . ARG D 1 252 ? 4.886 6.733 28.963 1.00 12.94 230 ARG D O 1
ATOM 8359 N N . ALA D 1 253 ? 4.485 7.609 26.960 1.00 10.88 231 ALA D N 1
ATOM 8360 C CA . ALA D 1 253 ? 4.603 6.321 26.371 1.00 10.34 231 ALA D CA 1
ATOM 8361 C C . ALA D 1 253 ? 5.995 5.733 26.412 1.00 10.99 231 ALA D C 1
ATOM 8362 O O . ALA D 1 253 ? 6.163 4.534 26.531 1.00 11.41 231 ALA D O 1
ATOM 8364 N N . ILE D 1 254 ? 6.994 6.592 26.253 1.00 11.06 232 ILE D N 1
ATOM 8365 C CA . ILE D 1 254 ? 8.364 6.105 26.295 1.00 11.11 232 ILE D CA 1
ATOM 8366 C C . ILE D 1 254 ? 8.657 5.653 27.731 1.00 10.76 232 ILE D C 1
ATOM 8367 O O . ILE D 1 254 ? 9.222 4.578 27.921 1.00 10.82 232 ILE D O 1
ATOM 8372 N N . ASN D 1 255 ? 8.262 6.475 28.675 1.00 12.52 233 ASN D N 1
ATOM 8373 C CA . ASN D 1 255 ? 8.461 6.164 30.093 1.00 12.07 233 ASN D CA 1
ATOM 8374 C C . ASN D 1 255 ? 7.784 4.891 30.486 1.00 13.02 233 ASN D C 1
ATOM 8375 O O . ASN D 1 255 ? 8.340 4.108 31.172 1.00 13.23 233 ASN D O 1
ATOM 8380 N N . ASP D 1 256 ? 6.509 4.728 30.096 1.00 13.44 234 ASP D N 1
ATOM 8381 C CA . ASP D 1 256 ? 5.788 3.495 30.361 1.00 12.63 234 ASP D CA 1
ATOM 8382 C C . ASP D 1 256 ? 6.481 2.285 29.815 1.00 12.78 234 ASP D C 1
ATOM 8383 O O . ASP D 1 256 ? 6.542 1.263 30.444 1.00 13.72 234 ASP D O 1
ATOM 8388 N N . ARG D 1 257 ? 7.035 2.407 28.598 1.00 11.71 235 ARG D N 1
ATOM 8389 C CA . ARG D 1 257 ? 7.770 1.336 28.008 1.00 13.14 235 ARG D CA 1
ATOM 8390 C C . ARG D 1 257 ? 9.020 0.941 28.799 1.00 13.57 235 ARG D C 1
ATOM 8391 O O . ARG D 1 257 ? 9.422 -0.280 28.869 1.00 14.27 235 ARG D O 1
ATOM 8399 N N . LEU D 1 258 ? 9.658 1.952 29.363 1.00 13.21 236 LEU D N 1
ATOM 8400 C CA . LEU D 1 258 ? 10.917 1.692 30.101 1.00 11.57 236 LEU D CA 1
ATOM 8401 C C . LEU D 1 258 ? 10.693 1.275 31.550 1.00 11.05 236 LEU D C 1
ATOM 8402 O O . LEU D 1 258 ? 11.631 0.869 32.214 1.00 12.62 236 LEU D O 1
ATOM 8407 N N . MET D 1 259 ? 9.458 1.418 32.028 1.00 11.77 237 MET D N 1
ATOM 8408 C CA . MET D 1 259 ? 9.168 1.222 33.470 1.00 13.37 237 MET D CA 1
ATOM 8409 C C . MET D 1 259 ? 9.734 -0.052 34.051 1.00 13.75 237 MET D C 1
ATOM 8410 O O . MET D 1 259 ? 10.288 0.028 35.172 1.00 15.05 237 MET D O 1
ATOM 8415 N N . PRO D 1 260 ? 9.637 -1.234 33.397 1.00 14.85 238 PRO D N 1
ATOM 8416 C CA . PRO D 1 260 ? 10.174 -2.455 33.978 1.00 15.28 238 PRO D CA 1
ATOM 8417 C C . PRO D 1 260 ? 11.700 -2.347 34.231 1.00 14.18 238 PRO D C 1
ATOM 8418 O O . PRO D 1 260 ? 12.230 -2.939 35.170 1.00 14.11 238 PRO D O 1
ATOM 8422 N N . LEU D 1 261 ? 12.398 -1.615 33.370 1.00 13.28 239 LEU D N 1
ATOM 8423 C CA . LEU D 1 261 ? 13.831 -1.452 33.566 1.00 14.11 239 LEU D CA 1
ATOM 8424 C C . LEU D 1 261 ? 14.078 -0.413 34.683 1.00 13.41 239 LEU D C 1
ATOM 8425 O O . LEU D 1 261 ? 15.018 -0.615 35.516 1.00 12.97 239 LEU D O 1
ATOM 8430 N N . HIS D 1 262 ? 13.288 0.636 34.772 1.00 14.53 240 HIS D N 1
ATOM 8431 C CA . HIS D 1 262 ? 13.456 1.638 35.894 1.00 13.73 240 HIS D CA 1
ATOM 8432 C C . HIS D 1 262 ? 13.284 0.935 37.231 1.00 15.68 240 HIS D C 1
ATOM 8433 O O . HIS D 1 262 ? 13.964 1.239 38.190 1.00 15.56 240 HIS D O 1
ATOM 8440 N N . LYS D 1 263 ? 12.345 0.024 37.293 1.00 14.56 241 LYS D N 1
ATOM 8441 C CA . LYS D 1 263 ? 12.170 -0.781 38.523 1.00 15.16 241 LYS D CA 1
ATOM 8442 C C . LYS D 1 263 ? 13.295 -1.758 38.770 1.00 14.00 241 LYS D C 1
ATOM 8443 O O . LYS D 1 263 ? 13.824 -1.859 39.906 1.00 14.92 241 LYS D O 1
ATOM 8449 N N . ALA D 1 264 ? 13.750 -2.482 37.730 1.00 14.12 242 ALA D N 1
ATOM 8450 C CA . ALA D 1 264 ? 14.668 -3.580 37.927 1.00 14.05 242 ALA D CA 1
ATOM 8451 C C . ALA D 1 264 ? 16.082 -3.014 38.278 1.00 14.49 242 ALA D C 1
ATOM 8452 O O . ALA D 1 264 ? 16.876 -3.691 38.895 1.00 15.83 242 ALA D O 1
ATOM 8454 N N . LEU D 1 265 ? 16.351 -1.776 37.870 1.00 13.29 243 LEU D N 1
ATOM 8455 C CA . LEU D 1 265 ? 17.643 -1.172 38.155 1.00 12.52 243 LEU D CA 1
ATOM 8456 C C . LEU D 1 265 ? 17.801 -0.746 39.626 1.00 13.67 243 LEU D C 1
ATOM 8457 O O . LEU D 1 265 ? 18.867 -0.276 40.016 1.00 14.78 243 LEU D O 1
ATOM 8462 N N . PHE D 1 266 ? 16.743 -0.973 40.438 1.00 13.09 244 PHE D N 1
ATOM 8463 C CA . PHE D 1 266 ? 16.834 -0.731 41.875 1.00 13.55 244 PHE D CA 1
ATOM 8464 C C . PHE D 1 266 ? 16.491 -1.934 42.691 1.00 14.23 244 PHE D C 1
ATOM 8465 O O . PHE D 1 266 ? 16.190 -1.822 43.921 1.00 14.85 244 PHE D O 1
ATOM 8473 N N . ILE D 1 267 ? 16.608 -3.121 42.064 1.00 12.74 245 ILE D N 1
ATOM 8474 C CA . ILE D 1 267 ? 16.232 -4.379 42.731 1.00 15.54 245 ILE D CA 1
ATOM 8475 C C . ILE D 1 267 ? 17.157 -4.638 43.911 1.00 15.37 245 ILE D C 1
ATOM 8476 O O . ILE D 1 267 ? 16.747 -5.237 44.916 1.00 15.20 245 ILE D O 1
ATOM 8481 N N . GLU D 1 268 ? 18.412 -4.166 43.779 1.00 13.01 246 GLU D N 1
ATOM 8482 C CA . GLU D 1 268 ? 19.323 -3.985 44.863 1.00 13.41 246 GLU D CA 1
ATOM 8483 C C . GLU D 1 268 ? 19.782 -2.538 44.781 1.00 11.62 246 GLU D C 1
ATOM 8484 O O . GLU D 1 268 ? 19.611 -1.943 43.763 1.00 10.98 246 GLU D O 1
ATOM 8490 N N . SER D 1 269 ? 20.457 -2.041 45.786 1.00 11.19 247 SER D N 1
ATOM 8491 C CA . SER D 1 269 ? 20.923 -0.637 45.802 1.00 10.77 247 SER D CA 1
ATOM 8492 C C . SER D 1 269 ? 21.713 -0.271 44.582 1.00 10.47 247 SER D C 1
ATOM 8493 O O . SER D 1 269 ? 22.700 -0.925 44.256 1.00 10.56 247 SER D O 1
ATOM 8496 N N . ASN D 1 270 ? 21.291 0.777 43.917 1.00 10.37 248 ASN D N 1
ATOM 8497 C CA . ASN D 1 270 ? 22.064 1.391 42.804 1.00 10.53 248 ASN D CA 1
ATOM 8498 C C . ASN D 1 270 ? 23.469 1.767 43.344 1.00 11.07 248 ASN D C 1
ATOM 8499 O O . ASN D 1 270 ? 23.523 2.269 44.446 1.00 12.01 248 ASN D O 1
ATOM 8504 N N . PRO D 1 271 ? 24.560 1.424 42.655 1.00 10.03 249 PRO D N 1
ATOM 8505 C CA . PRO D 1 271 ? 24.616 1.010 41.272 1.00 10.48 249 PRO D CA 1
ATOM 8506 C C . PRO D 1 271 ? 24.826 -0.469 41.111 1.00 9.16 249 PRO D C 1
ATOM 8507 O O . PRO D 1 271 ? 25.325 -0.915 40.071 1.00 11.24 249 PRO D O 1
ATOM 8511 N N . ILE D 1 272 ? 24.432 -1.298 42.069 1.00 10.15 250 ILE D N 1
ATOM 8512 C CA . ILE D 1 272 ? 24.624 -2.741 41.881 1.00 9.36 250 ILE D CA 1
ATOM 8513 C C . ILE D 1 272 ? 23.918 -3.278 40.604 1.00 10.15 250 ILE D C 1
ATOM 8514 O O . ILE D 1 272 ? 24.566 -3.921 39.788 1.00 12.23 250 ILE D O 1
ATOM 8519 N N . PRO D 1 273 ? 22.639 -3.034 40.414 1.00 11.56 251 PRO D N 1
ATOM 8520 C CA . PRO D 1 273 ? 22.032 -3.527 39.182 1.00 10.68 251 PRO D CA 1
ATOM 8521 C C . PRO D 1 273 ? 22.565 -2.920 37.910 1.00 9.31 251 PRO D C 1
ATOM 8522 O O . PRO D 1 273 ? 22.781 -3.673 36.969 1.00 12.11 251 PRO D O 1
ATOM 8526 N N . VAL D 1 274 ? 22.794 -1.627 37.844 1.00 10.26 252 VAL D N 1
ATOM 8527 C CA . VAL D 1 274 ? 23.197 -1.019 36.569 1.00 10.09 252 VAL D CA 1
ATOM 8528 C C . VAL D 1 274 ? 24.557 -1.558 36.151 1.00 10.45 252 VAL D C 1
ATOM 8529 O O . VAL D 1 274 ? 24.850 -1.725 34.950 1.00 10.79 252 VAL D O 1
ATOM 8533 N N . LYS D 1 275 ? 25.434 -1.748 37.093 1.00 11.44 253 LYS D N 1
ATOM 8534 C CA . LYS D 1 275 ? 26.707 -2.370 36.799 1.00 12.97 253 LYS D CA 1
ATOM 8535 C C . LYS D 1 275 ? 26.571 -3.749 36.248 1.00 13.28 253 LYS D C 1
ATOM 8536 O O . LYS D 1 275 ? 27.257 -4.065 35.297 1.00 14.42 253 LYS D O 1
ATOM 8542 N N . TRP D 1 276 ? 25.712 -4.584 36.823 1.00 13.44 254 TRP D N 1
ATOM 8543 C CA . TRP D 1 276 ? 25.468 -5.858 36.226 1.00 13.29 254 TRP D CA 1
ATOM 8544 C C . TRP D 1 276 ? 24.937 -5.779 34.783 1.00 13.13 254 TRP D C 1
ATOM 8545 O O . TRP D 1 276 ? 25.416 -6.514 33.904 1.00 14.43 254 TRP D O 1
ATOM 8556 N N . ALA D 1 277 ? 24.001 -4.871 34.543 1.00 13.17 255 ALA D N 1
ATOM 8557 C CA . ALA D 1 277 ? 23.403 -4.684 33.259 1.00 13.18 255 ALA D CA 1
ATOM 8558 C C . ALA D 1 277 ? 24.495 -4.282 32.245 1.00 12.72 255 ALA D C 1
ATOM 8559 O O . ALA D 1 277 ? 24.555 -4.789 31.131 1.00 14.41 255 ALA D O 1
ATOM 8561 N N . LEU D 1 278 ? 25.363 -3.352 32.624 1.00 13.10 256 LEU D N 1
ATOM 8562 C CA . LEU D 1 278 ? 26.369 -2.874 31.704 1.00 12.46 256 LEU D CA 1
ATOM 8563 C C . LEU D 1 278 ? 27.385 -3.977 31.395 1.00 12.81 256 LEU D C 1
ATOM 8564 O O . LEU D 1 278 ? 27.907 -4.042 30.277 1.00 15.96 256 LEU D O 1
ATOM 8569 N N . HIS D 1 279 ? 27.718 -4.793 32.370 1.00 12.35 257 HIS D N 1
ATOM 8570 C CA . HIS D 1 279 ? 28.642 -5.918 32.118 1.00 12.79 257 HIS D CA 1
ATOM 8571 C C . HIS D 1 279 ? 27.951 -6.924 31.182 1.00 14.83 257 HIS D C 1
ATOM 8572 O O . HIS D 1 279 ? 28.592 -7.486 30.266 1.00 15.33 257 HIS D O 1
ATOM 8579 N N . GLU D 1 280 ? 26.671 -7.186 31.399 1.00 15.97 258 GLU D N 1
ATOM 8580 C CA . GLU D 1 280 ? 25.931 -8.124 30.524 1.00 17.77 258 GLU D CA 1
ATOM 8581 C C . GLU D 1 280 ? 25.880 -7.611 29.043 1.00 17.57 258 GLU D C 1
ATOM 8582 O O . GLU D 1 280 ? 25.852 -8.416 28.098 1.00 19.93 258 GLU D O 1
ATOM 8588 N N . MET D 1 281 ? 25.895 -6.313 28.859 1.00 17.26 259 MET D N 1
ATOM 8589 C CA . MET D 1 281 ? 25.918 -5.633 27.564 1.00 17.68 259 MET D CA 1
ATOM 8590 C C . MET D 1 281 ? 27.301 -5.591 26.969 1.00 17.90 259 MET D C 1
ATOM 8591 O O . MET D 1 281 ? 27.436 -5.146 25.835 1.00 18.64 259 MET D O 1
ATOM 8596 N N . GLY D 1 282 ? 28.303 -5.994 27.743 1.00 17.16 260 GLY D N 1
ATOM 8597 C CA . GLY D 1 282 ? 29.671 -6.029 27.325 1.00 17.94 260 GLY D CA 1
ATOM 8598 C C . GLY D 1 282 ? 30.425 -4.722 27.391 1.00 18.18 260 GLY D C 1
ATOM 8599 O O . GLY D 1 282 ? 31.506 -4.624 26.789 1.00 20.19 260 GLY D O 1
ATOM 8600 N N . LEU D 1 283 ? 29.881 -3.734 28.125 1.00 17.90 261 LEU D N 1
ATOM 8601 C CA . LEU D 1 283 ? 30.447 -2.375 28.194 1.00 18.49 261 LEU D CA 1
ATOM 8602 C C . LEU D 1 283 ? 31.495 -2.135 29.313 1.00 17.22 261 LEU D C 1
ATOM 8603 O O . LEU D 1 283 ? 32.303 -1.232 29.234 1.00 18.24 261 LEU D O 1
ATOM 8608 N N . ILE D 1 284 ? 31.378 -2.890 30.387 1.00 15.18 262 ILE D N 1
ATOM 8609 C CA . ILE D 1 284 ? 32.278 -2.780 31.532 1.00 16.18 262 ILE D CA 1
ATOM 8610 C C . ILE D 1 284 ? 32.649 -4.149 32.106 1.00 16.90 262 ILE D C 1
ATOM 8611 O O . ILE D 1 284 ? 31.964 -5.146 31.910 1.00 17.50 262 ILE D O 1
ATOM 8616 N N . PRO D 1 285 ? 33.754 -4.201 32.848 1.00 17.97 263 PRO D N 1
ATOM 8617 C CA . PRO D 1 285 ? 34.149 -5.385 33.550 1.00 18.30 263 PRO D CA 1
ATOM 8618 C C . PRO D 1 285 ? 33.356 -5.583 34.833 1.00 19.23 263 PRO D C 1
ATOM 8619 O O . PRO D 1 285 ? 32.608 -4.654 35.267 1.00 18.11 263 PRO D O 1
ATOM 8623 N N . GLU D 1 286 ? 33.591 -6.720 35.505 1.00 21.94 264 GLU D N 1
ATOM 8624 C CA . GLU D 1 286 ? 32.793 -7.091 36.705 1.00 23.87 264 GLU D CA 1
ATOM 8625 C C . GLU D 1 286 ? 33.227 -6.517 38.107 1.00 23.61 264 GLU D C 1
ATOM 8626 O O . GLU D 1 286 ? 32.820 -7.032 39.185 1.00 27.21 264 GLU D O 1
ATOM 8632 N N . GLY D 1 287 ? 33.988 -5.447 38.175 1.00 22.11 265 GLY D N 1
ATOM 8633 C CA . GLY D 1 287 ? 34.402 -4.973 39.469 1.00 20.18 265 GLY D CA 1
ATOM 8634 C C . GLY D 1 287 ? 33.425 -4.012 40.147 1.00 17.04 265 GLY D C 1
ATOM 8635 O O . GLY D 1 287 ? 32.800 -3.193 39.466 1.00 16.60 265 GLY D O 1
ATOM 8636 N N . ILE D 1 288 ? 33.358 -4.081 41.487 1.00 16.19 266 ILE D N 1
ATOM 8637 C CA . ILE D 1 288 ? 32.575 -3.137 42.293 1.00 15.34 266 ILE D CA 1
ATOM 8638 C C . ILE D 1 288 ? 33.293 -3.149 43.674 1.00 16.00 266 ILE D C 1
ATOM 8639 O O . ILE D 1 288 ? 33.878 -4.187 44.082 1.00 18.75 266 ILE D O 1
ATOM 8644 N N . ARG D 1 289 ? 33.359 -1.999 44.316 1.00 15.87 267 ARG D N 1
ATOM 8645 C CA . ARG D 1 289 ? 34.183 -1.920 45.557 1.00 13.94 267 ARG D CA 1
ATOM 8646 C C . ARG D 1 289 ? 33.322 -2.092 46.815 1.00 14.58 267 ARG D C 1
ATOM 8647 O O . ARG D 1 289 ? 32.226 -1.484 46.988 1.00 13.26 267 ARG D O 1
ATOM 8655 N N . LEU D 1 290 ? 33.855 -2.865 47.730 1.00 14.69 268 LEU D N 1
ATOM 8656 C CA . LEU D 1 290 ? 33.220 -3.022 49.078 1.00 14.76 268 LEU D CA 1
ATOM 8657 C C . LEU D 1 290 ? 32.977 -1.656 49.716 1.00 12.83 268 LEU D C 1
ATOM 8658 O O . LEU D 1 290 ? 33.841 -0.766 49.662 1.00 15.00 268 LEU D O 1
ATOM 8663 N N . PRO D 1 291 ? 31.789 -1.439 50.369 1.00 13.20 269 PRO D N 1
ATOM 8664 C CA . PRO D 1 291 ? 30.827 -2.445 50.801 1.00 13.70 269 PRO D CA 1
ATOM 8665 C C . PRO D 1 291 ? 29.796 -2.882 49.773 1.00 13.52 269 PRO D C 1
ATOM 8666 O O . PRO D 1 291 ? 28.972 -3.724 50.069 1.00 15.63 269 PRO D O 1
ATOM 8670 N N . LEU D 1 292 ? 29.923 -2.399 48.538 1.00 11.98 270 LEU D N 1
ATOM 8671 C CA . LEU D 1 292 ? 29.033 -2.891 47.521 1.00 13.80 270 LEU D CA 1
ATOM 8672 C C . LEU D 1 292 ? 29.502 -4.217 47.026 1.00 14.18 270 LEU D C 1
ATOM 8673 O O . LEU D 1 292 ? 30.684 -4.530 47.114 1.00 15.92 270 LEU D O 1
ATOM 8678 N N . THR D 1 293 ? 28.555 -5.002 46.510 1.00 14.50 271 THR D N 1
ATOM 8679 C CA . THR D 1 293 ? 28.717 -6.393 46.145 1.00 14.92 271 THR D CA 1
ATOM 8680 C C . THR D 1 293 ? 28.093 -6.607 44.733 1.00 13.54 271 THR D C 1
ATOM 8681 O O . THR D 1 293 ? 27.107 -5.935 44.396 1.00 15.14 271 THR D O 1
ATOM 8685 N N . TRP D 1 294 ? 28.609 -7.528 43.934 1.00 13.98 272 TRP D N 1
ATOM 8686 C CA . TRP D 1 294 ? 28.056 -7.812 42.613 1.00 13.26 272 TRP D CA 1
ATOM 8687 C C . TRP D 1 294 ? 26.604 -8.346 42.798 1.00 14.76 272 TRP D C 1
ATOM 8688 O O . TRP D 1 294 ? 26.310 -9.001 43.825 1.00 15.72 272 TRP D O 1
ATOM 8699 N N . LEU D 1 295 ? 25.708 -8.026 41.873 1.00 14.51 273 LEU D N 1
ATOM 8700 C CA . LEU D 1 295 ? 24.258 -8.343 41.951 1.00 15.30 273 LEU D CA 1
ATOM 8701 C C . LEU D 1 295 ? 24.003 -9.805 42.329 1.00 16.82 273 LEU D C 1
ATOM 8702 O O . LEU D 1 295 ? 24.650 -10.682 41.779 1.00 17.37 273 LEU D O 1
ATOM 8707 N N . SER D 1 296 ? 23.159 -10.030 43.331 1.00 16.85 274 SER D N 1
ATOM 8708 C CA . SER D 1 296 ? 22.857 -11.384 43.794 1.00 19.33 274 SER D CA 1
ATOM 8709 C C . SER D 1 296 ? 22.243 -12.225 42.656 1.00 20.00 274 SER D C 1
ATOM 8710 O O . SER D 1 296 ? 21.372 -11.707 41.974 1.00 19.80 274 SER D O 1
ATOM 8713 N N . PRO D 1 297 ? 22.633 -13.521 42.520 1.00 22.72 275 PRO D N 1
ATOM 8714 C CA . PRO D 1 297 ? 22.149 -14.448 41.542 1.00 24.27 275 PRO D CA 1
ATOM 8715 C C . PRO D 1 297 ? 20.632 -14.432 41.349 1.00 23.57 275 PRO D C 1
ATOM 8716 O O . PRO D 1 297 ? 20.159 -14.478 40.203 1.00 24.43 275 PRO D O 1
ATOM 8720 N N . ARG D 1 298 ? 19.850 -14.329 42.415 1.00 24.17 276 ARG D N 1
ATOM 8721 C CA . ARG D 1 298 ? 18.376 -14.319 42.275 1.00 25.01 276 ARG D CA 1
ATOM 8722 C C . ARG D 1 298 ? 17.800 -13.081 41.616 1.00 23.87 276 ARG D C 1
ATOM 8723 O O . ARG D 1 298 ? 16.644 -13.067 41.225 1.00 22.45 276 ARG D O 1
ATOM 8731 N N . CYS D 1 299 ? 18.601 -12.015 41.495 1.00 22.02 277 CYS D N 1
ATOM 8732 C CA . CYS D 1 299 ? 18.161 -10.823 40.797 1.00 20.45 277 CYS D CA 1
ATOM 8733 C C . CYS D 1 299 ? 18.560 -10.820 39.333 1.00 19.47 277 CYS D C 1
ATOM 8734 O O . CYS D 1 299 ? 18.133 -9.955 38.598 1.00 19.22 277 CYS D O 1
ATOM 8737 N N . HIS D 1 300 ? 19.359 -11.790 38.926 1.00 19.29 278 HIS D N 1
ATOM 8738 C CA . HIS D 1 300 ? 19.872 -11.805 37.536 1.00 19.87 278 HIS D CA 1
ATOM 8739 C C . HIS D 1 300 ? 18.733 -11.945 36.540 1.00 22.27 278 HIS D C 1
ATOM 8740 O O . HIS D 1 300 ? 18.607 -11.171 35.573 1.00 21.25 278 HIS D O 1
ATOM 8747 N N . GLU D 1 301 ? 17.863 -12.923 36.798 1.00 23.65 279 GLU D N 1
ATOM 8748 C CA . GLU D 1 301 ? 16.760 -13.173 35.881 1.00 25.02 279 GLU D CA 1
ATOM 8749 C C . GLU D 1 301 ? 15.785 -12.006 35.739 1.00 22.83 279 GLU D C 1
ATOM 8750 O O . GLU D 1 301 ? 15.543 -11.583 34.610 1.00 23.91 279 GLU D O 1
ATOM 8756 N N . PRO D 1 302 ? 15.230 -11.461 36.818 1.00 22.38 280 PRO D N 1
ATOM 8757 C CA . PRO D 1 302 ? 14.313 -10.351 36.597 1.00 21.87 280 PRO D CA 1
ATOM 8758 C C . PRO D 1 302 ? 14.979 -9.182 35.875 1.00 20.70 280 PRO D C 1
ATOM 8759 O O . PRO D 1 302 ? 14.340 -8.524 35.105 1.00 19.92 280 PRO D O 1
ATOM 8763 N N . LEU D 1 303 ? 16.275 -8.939 36.112 1.00 19.63 281 LEU D N 1
ATOM 8764 C CA . LEU D 1 303 ? 16.909 -7.746 35.430 1.00 16.66 281 LEU D CA 1
ATOM 8765 C C . LEU D 1 303 ? 17.150 -8.044 33.946 1.00 16.07 281 LEU D C 1
ATOM 8766 O O . LEU D 1 303 ? 16.903 -7.219 33.072 1.00 16.96 281 LEU D O 1
ATOM 8771 N N . ARG D 1 304 ? 17.614 -9.232 33.662 1.00 16.10 282 ARG D N 1
ATOM 8772 C CA A ARG D 1 304 ? 17.869 -9.603 32.284 0.50 16.67 282 ARG D CA 1
ATOM 8773 C CA B ARG D 1 304 ? 17.879 -9.609 32.280 0.50 16.06 282 ARG D CA 1
ATOM 8774 C C . ARG D 1 304 ? 16.588 -9.529 31.472 1.00 16.91 282 ARG D C 1
ATOM 8775 O O . ARG D 1 304 ? 16.586 -9.087 30.324 1.00 15.89 282 ARG D O 1
ATOM 8790 N N . GLN D 1 305 ? 15.498 -10.025 32.048 1.00 17.01 283 GLN D N 1
ATOM 8791 C CA . GLN D 1 305 ? 14.216 -10.011 31.354 1.00 19.04 283 GLN D CA 1
ATOM 8792 C C . GLN D 1 305 ? 13.783 -8.567 31.098 1.00 17.94 283 GLN D C 1
ATOM 8793 O O . GLN D 1 305 ? 13.300 -8.282 30.031 1.00 17.65 283 GLN D O 1
ATOM 8799 N N . ALA D 1 306 ? 13.907 -7.651 32.106 1.00 16.90 284 ALA D N 1
ATOM 8800 C CA . ALA D 1 306 ? 13.579 -6.259 31.918 1.00 15.54 284 ALA D CA 1
ATOM 8801 C C . ALA D 1 306 ? 14.435 -5.629 30.820 1.00 15.44 284 ALA D C 1
ATOM 8802 O O . ALA D 1 306 ? 13.966 -4.811 30.070 1.00 15.93 284 ALA D O 1
ATOM 8804 N N . MET D 1 307 ? 15.711 -5.985 30.796 1.00 15.76 285 MET D N 1
ATOM 8805 C CA . MET D 1 307 ? 16.614 -5.557 29.710 1.00 15.85 285 MET D CA 1
ATOM 8806 C C . MET D 1 307 ? 16.145 -6.006 28.337 1.00 17.61 285 MET D C 1
ATOM 8807 O O . MET D 1 307 ? 16.232 -5.233 27.378 1.00 15.82 285 MET D O 1
ATOM 8812 N N . ARG D 1 308 ? 15.692 -7.261 28.233 1.00 19.85 286 ARG D N 1
ATOM 8813 C CA . ARG D 1 308 ? 15.181 -7.774 26.962 1.00 20.01 286 ARG D CA 1
ATOM 8814 C C . ARG D 1 308 ? 13.897 -7.054 26.561 1.00 19.58 286 ARG D C 1
ATOM 8815 O O . ARG D 1 308 ? 13.695 -6.693 25.410 1.00 19.10 286 ARG D O 1
ATOM 8823 N N . GLN D 1 309 ? 13.031 -6.863 27.524 1.00 18.82 287 GLN D N 1
ATOM 8824 C CA . GLN D 1 309 ? 11.746 -6.311 27.278 1.00 20.67 287 GLN D CA 1
ATOM 8825 C C . GLN D 1 309 ? 11.929 -4.917 26.739 1.00 19.76 287 GLN D C 1
ATOM 8826 O O . GLN D 1 309 ? 11.229 -4.486 25.847 1.00 21.49 287 GLN D O 1
ATOM 8832 N N . THR D 1 310 ? 12.914 -4.211 27.244 1.00 17.73 288 THR D N 1
ATOM 8833 C CA . THR D 1 310 ? 13.046 -2.784 26.938 1.00 17.51 288 THR D CA 1
ATOM 8834 C C . THR D 1 310 ? 14.041 -2.555 25.805 1.00 17.93 288 THR D C 1
ATOM 8835 O O . THR D 1 310 ? 14.328 -1.374 25.436 1.00 18.56 288 THR D O 1
ATOM 8839 N N . GLY D 1 311 ? 14.565 -3.631 25.211 1.00 18.42 289 GLY D N 1
ATOM 8840 C CA . GLY D 1 311 ? 15.350 -3.476 23.990 1.00 19.92 289 GLY D CA 1
ATOM 8841 C C . GLY D 1 311 ? 16.843 -3.183 24.211 1.00 20.45 289 GLY D C 1
ATOM 8842 O O . GLY D 1 311 ? 17.616 -2.970 23.279 1.00 22.56 289 GLY D O 1
ATOM 8843 N N . VAL D 1 312 ? 17.256 -3.233 25.455 1.00 21.48 290 VAL D N 1
ATOM 8844 C CA . VAL D 1 312 ? 18.661 -2.961 25.808 1.00 22.67 290 VAL D CA 1
ATOM 8845 C C . VAL D 1 312 ? 19.601 -4.128 25.600 1.00 23.83 290 VAL D C 1
ATOM 8846 O O . VAL D 1 312 ? 20.807 -3.917 25.429 1.00 25.65 290 VAL D O 1
ATOM 8850 N N . LEU D 1 313 ? 19.092 -5.350 25.593 1.00 24.41 291 LEU D N 1
ATOM 8851 C CA . LEU D 1 313 ? 19.938 -6.535 25.433 1.00 26.95 291 LEU D CA 1
ATOM 8852 C C . LEU D 1 313 ? 19.220 -7.481 24.434 1.00 28.19 291 LEU D C 1
ATOM 8853 O O . LEU D 1 313 ? 17.984 -7.451 24.380 1.00 29.91 291 LEU D O 1
#

Solvent-accessible surface area: 41578 Å² total; per-residue (Å²): 166,26,14,6,0,0,0,5,2,2,2,1,0,30,92,150,15,136,28,33,56,118,5,6,30,102,0,0,73,43,0,43,140,48,21,5,56,0,0,3,2,1,11,18,5,0,6,41,26,7,18,54,94,112,20,10,33,78,2,0,106,109,0,30,97,31,1,147,69,132,28,20,2,0,0,8,2,19,0,8,7,5,120,79,0,33,62,20,0,78,21,0,92,63,4,35,11,68,0,0,7,1,10,0,0,27,12,12,64,7,27,54,73,0,1,38,49,0,4,80,69,0,0,136,52,2,77,6,48,3,0,1,14,0,16,32,52,18,0,26,15,44,0,61,8,81,4,1,36,109,0,21,151,23,107,52,8,50,0,0,13,4,16,51,27,70,58,119,32,1,78,62,1,35,131,84,17,42,210,131,10,26,5,1,1,22,43,8,37,36,0,3,46,7,4,47,64,35,0,73,0,0,5,0,11,0,0,1,4,9,3,113,13,0,12,64,1,1,53,2,2,44,152,53,54,32,81,35,0,106,62,31,6,98,112,0,43,42,0,3,144,8,0,95,70,28,24,7,3,0,0,0,0,10,0,0,57,54,47,48,27,8,32,95,4,28,35,54,0,6,24,62,4,33,110,208,4,46,120,49,0,75,102,3,0,151,122,8,66,30,77,63,37,7,0,0,0,7,3,2,2,1,0,34,86,140,16,150,32,35,60,116,4,6,39,99,1,0,75,39,0,41,127,40,21,6,59,0,0,3,2,1,11,16,5,0,6,38,25,6,16,52,93,136,29,10,21,69,2,0,102,114,0,24,94,44,1,169,73,144,26,40,3,0,0,9,1,19,1,9,5,5,122,77,0,31,57,18,0,91,18,0,91,78,6,37,10,71,0,0,6,0,8,0,0,28,8,10,63,7,28,56,75,0,1,21,62,0,3,100,84,0,0,119,56,6,73,6,52,3,0,1,12,0,15,33,51,16,0,27,16,44,1,61,8,82,4,2,39,102,0,22,146,12,110,54,8,55,0,0,14,5,17,52,26,71,57,103,34,2,83,58,1,38,126,89,16,40,209,127,10,45,4,1,1,22,40,8,35,33,1,3,46,6,4,50,74,35,0,72,0,0,5,0,12,0,0,1,5,9,4,112,14,0,12,66,1,0,55,2,2,53,159,53,54,30,78,35,0,105,62,41,6,95,118,0,40,43,0,4,144,11,0,94,70,25,25,8,3,0,0,0,0,11,0,0,57,61,50,53,27,6,33,93,3,29,34,53,0,5,22,63,4,34,109,200,0,45,86,54,0,78,90,2,0,165,123,7,66,26,80,66,36,6,0,0,0,7,4,1,3,2,0,25,78,151,18,176,21,37,59,117,4,6,39,100,0,0,69,46,0,43,141,48,24,4,62,0,0,3,1,1,11,20,6,1,6,41,27,5,19,48,91,110,25,11,42,76,3,0,104,121,0,25,95,35,1,143,71,134,28,37,2,0,0,9,0,18,0,9,6,5,121,82,0,34,62,23,0,82,21,0,86,62,2,40,11,67,0,0,8,0,10,0,0,29,11,9,64,7,28,53,74,0,1,16,68,0,3,99,89,0,0,122,51,3,78,7,47,2,0,1,14,0,16,33,52,16,0,28,15,46,0,62,6,79,4,1,47,104,0,24,146,11,110,55,8,54,0,0,13,5,15,52,26,70,61,123,32,2,92,54,1,39,122,90,14,38,210,132,10,46,5,0,1,22,43,8,34,34,1,3,47,8,4,51,70,34,0,74,0,0,4,0,12,0,0,1,4,8,4,111,9,0,12,67,1,0,53,2,2,50,157,54,52,29,82,34,0,107,61,27,6,101,116,0,44,49,0,3,145,9,0,94,72,25,23,8,2,0,0,0,0,12,0,0,59,59,44,53,28,7,32,94,3,28,34,55,0,5,23,62,3,31,112,194,6,43,116,46,0,98,81,5,1,174,136,7,66,28,106,60,35,5,0,0,0,8,3,1,1,1,0,32,96,144,14,141,29,33,60,116,5,5,36,103,1,0,76,45,0,42,137,43,20,5,58,0,0,2,1,2,10,18,5,0,6,39,25,5,16,60,88,130,30,10,22,79,2,0,86,123,1,26,93,34,1,147,73,134,28,36,2,0,0,9,1,18,2,10,6,5,120,80,0,33,60,19,0,94,19,0,98,67,4,37,11,69,0,0,7,1,8,0,0,31,9,11,64,8,31,57,72,0,1,20,66,0,3,100,84,0,0,119,53,8,74,6,52,3,0,2,14,0,15,35,52,16,0,27,14,45,1,60,5,90,5,1,45,105,0,22,149,14,107,50,9,56,0,0,14,6,17,50,27,69,58,98,25,2,90,61,1,36,126,102,14,36,208,126,7,44,4,0,1,23,42,7,34,32,0,4,45,7,3,48,69,36,0,66,0,0,6,0,12,0,0,1,3,8,3,113,13,0,11,64,0,1,53,2,2,51,160,54,54,28,80,33,0,104,62,42,5,98,119,0,40,50,0,5,141,11,0,96,68,25,24,8,3,0,0,0,0,11,0,0,72,62,48,54,30,8,33,93,3,29,34,55,0,6,23,56,3,36,112,194,1,48,121,53,0,60,98,8,0,142,134,6,67,24,81

Organism: Pseudomonas aeruginosa (strain ATCC 15692 / DSM 22644 / CIP 104116 / JCM 14847 / LMG 12228 / 1C / PRS 101 / PAO1) (NCBI:txid208964)

Sequence (1161 aa):
MIAGSMVALVTPFDAQGRLDWDSLAKLVDFHLQEGTNAIVAVGTTGESATLDVEEHIQVIRRRVVDQVKGRIPVIAGTGANSTREAVALTEAAKSSGGADACLLVTTPYYNKPTQEGMYQHFRHIAEAVAIPQILYNVPGRTSCDMLPETVERLSKVPNIIGIKEATGDLQRAKEVIERVGKDFLVYSGDDATAVELMLLGGKGNISVTANVAPRAMSDLCAAAMRRGDAAAARAINDRLMPLHKALFIESNPIPVKWALHEMGLIPEGIRLPLTWLSPRCHEPLRRQAMRQTGVLIAGSMVALVTPFDAQGRLDWDSLAKLVDFHLQEGTNAIVAVGTTGESATLDVEEEHIQVIRRRVVDQVKGRIPVIAGTGANSTREAVALTEEAAKSGGADACLLVTTPYYNKPTQEGMYQQHFRHIAEAVAIPQILYNVPGRTSCDMLPETVERLSKVPNIIGIKEATGDLQRAKEVIERVGKDFLVYSGDDATAVELMLLGGKGNISVTANVAPRAMSDLCAAAMRGDAAAARAINDRLMPLHKALFIESNPIPVKWALHEMGLIPEGIRLPLTWLSPRCHEPLRRQAMRQTGVVLIAGSMVALVTPFDAQGRLDWDSLAKLVDFHLQEGTNAIVAVGTTGESATLDVEEHIQVIRRVVDQVKGRIPVIAGTGANSTREAVALTEAAKSGGADACLLVTPYYNKPTQEGMYQHFRHIAEAVAIPQILYNVPGRTSCDMLPETVERLSKVPNIIGIKEATGDLQRAKEVIERVGKDFLVYSGDDATAVELMLLGGKGNISVTANVAPRAMSDLCAAAMRRGDAAAARAINDRLMPLHKALFIESNPIPVKWALHEMGLIPEGIRLPLTWLSPRCHEPLRQAMRQTGVLIAGSMVALVTPFDAQGRLDWDSLAKLVDFHLQEGTNAIVAVGTTGESATLDVEEHIQVIRRVVDQVKGRIPVIAGTGANSTREAVALTEAAKSGGADACLLVTPYYNKPTQEGMYQHFRHIAEAVAIPQILYNVPGRTSCDMLPETVERLSKVPNIIGIKEATGDLQRAKEVIERVGKDFLVYSGDDATAVELMLLGGKGNISVTANVAPRAMSDLCAAAMRGDAAAARAINDRLMPLHKALFIESNPIPVKWALHEMGLIPEGIRLPLTWLSPRCHEPLRRQAMRQTGVL

Nearest PDB structures (foldseek):
  6p90-assembly1_B  TM=1.002E+00  e=5.505E-54  Pseudomonas aeruginosa
  3qze-assembly2_D  TM=1.003E+00  e=1.612E-53  Pseudomonas aeruginosa
  3s8h-assembly1_B  TM=1.002E+00  e=9.066E-51  Pseudomonas aeruginosa
  6mqh-assembly1_A  TM=9.982E-01  e=1.186E-40  Burkholderia mallei ATCC 23344
  3rk8-assembly1_B  TM=9.963E-01  e=1.789E-39  Acinetobacter baumannii ATCC 19606 = CIP 70.34 = JCM 6841

Secondary structure (DSSP, 8-state):
---EEEEE----B-TTS-B-HHHHHHHHHHHHHHT--EEEESSGGGTGGG--HHHHHHHHHHHHHHHTTSS-EEEE---SSHHHHHHHHHHHHHTT-SEEEEEPPPSS---HHHHHHHHHHHHHHS-S-EEEEE-HHHHS----HHHHHHHHTSTTEEEEEE-S--HHHHHHHHHHS-TTSEEEES-GGGHHHHHHTT--EEEESGGGT-HHHHHHHHHHHHTT-HHHHHHHHHHHHHHHHHTTSSSTTHHHHHHHHHTTSS-SB--TTS-PPPGGGHHHHHHHHHHTT--/--EEEEE----B-TTS-B-HHHHHHHHHHHHHHT--EEEESSTTTTGGGS-HHHHHHHHHHHHHHHTTSS-EEEE---SSHHHHHHHHHHHHHTT-SEEEEEPPPSS---HHHHHHHHHHHHHH--S-EEEEE-HHHHS----HHHHHHHHTSTTEEEEEE-S--HHHHHHHHHHS-TTSEEEE--TTTHHHHHHTT--EEEESGGGT-HHHHHHHHHHHHTT-HHHHHHHHHHHHHHHHHTTSSSTTHHHHHHHHHTTSS-SB--TTS-PPPHHHHHHHHHHHHHTT--/--EEEEE----B-TTS-B-HHHHHHHHHHHHHHT--EEEESSGGGTGGGS-HHHHHHHHHHHHHHHTTSS-EEEE---SSHHHHHHHHHHHHHTT-SEEEEEPPPSS---HHHHHHHHHHHHHHS-S-EEEEE-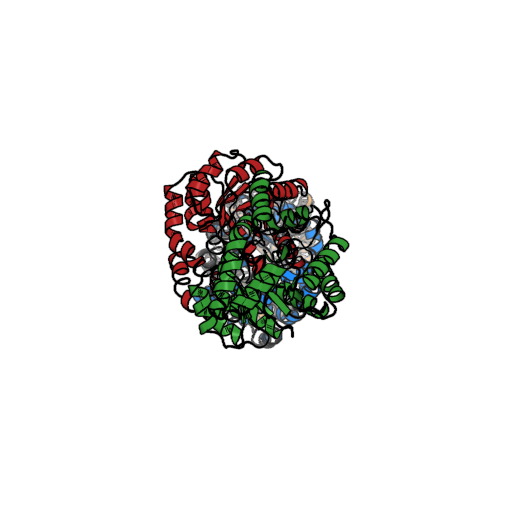HHHHS----HHHHHHHHTSTTEEEEEE-S--HHHHHHHHHHS-TTSEEEES-TTTHHHHHHTT--EEEESGGGT-HHHHHHHHHHHHTT-HHHHHHHHHHHHHHHHHTTSSSTTHHHHHHHHHTTSS-SB--TTS----GGGHHHHHHHHHHTT--/--EEEEE----B-TTS-B-HHHHHHHHHHHHHHT--EEEESSTTTTGGGS-HHHHHHHHHHHHHHHTTSS-EEEE---SSHHHHHHHHHHHHHTT-SEEEEEPPPSS---HHHHHHHHHHHHHH--S-EEEEE-HHHHS----HHHHHHHHTSTTEEEEEE-S--HHHHHHHHHHS-TTSEEEE--TTTHHHHHHTT--EEEESGGGT-HHHHHHHHHHHHTT-HHHHHHHHHHHHHHHHHTTSSSTTHHHHHHHHHTTSS-S---TT--PPPGGGHHHHHHHHHHTT--

B-factor: mean 17.21, std 7.61, range [2.13, 55.2]

Radius of gyration: 44.49 Å; Cα contacts (8 Å, |Δi|>4): 2653; chains: 4; bounding box: 69×56×141 Å